Protein 6ML1 (pdb70)

Organism: Homo sapiens (NCBI:txid9606)

B-factor: mean 36.95, std 13.68, range [13.45, 109.53]

Secondary structure (DSSP, 8-state):
---TT--EE-----HHHHHHHHHT-HHHHHHHHTT-SGGG--SS-TTS-TTHHHHHHHHHHHHHTSSS-SEE--HHHHHHHHHH-TT--TTHHHHHHHHHHHHT-S-SSPPP------TT--HHHHHHHHHHHHHHH--SHHHHHH-EEEEEEEE-TTT--EEEEEEEESSEEE---SS--SEEEHHHHHHHHTS-EE----EEETTTTEEE--EEEEEEEEB-SEEEEEE-----GGG--PPP--EEE--SS-EEETTEEEEEEEEEEEE--EEEEEEE-TTT--EEEEETTEEEE--GGGT-STTEEEEEEEE-/--STT--EE-----HHHHHHHHHT-HHHHHHHHTT-SGGG--TT-TTS-TTHHHHHHHHHHHHHTTSS-SEE--HHHHHHHHHH-TT--THHHHHHHHHHHHHT-S-SSPPP------TT--HHHHHHHHHHHHHHH--SHHHHHH-EEEEEEEE-TTT--EEEEEEEES-EEEE--SS--SEEEHHHHHHHHTS-EEPPTTS-EEETTTTEEE--EEEEEEEE--SEEEEEEE---S-GGG------EEE--SS-EEETTEEEEEEEEEEEE--EEEEEEE-TTT--EEEEETTEEEE--GGGT--TTEEEEEEEE----/--EEEEEE-TTS-EEEEEE-TT-BHHHHHHHHHHHH---GGGEEEEE--STTTS--EEPPTT-BGGGGT--TT-EEEEEEEETTEE-/--EEEEEE-TT--EEEEEE-TT-BHHHHHHHHHHHH---GGGEEEEE---S--EEPPTTSBTGGGTPPTT-EEEEEE-BTTB-/-B---

Solvent-accessible surface area: 36522 Å² total; per-residue (Å²): 163,85,62,48,0,22,0,0,0,19,101,40,104,28,34,18,4,0,0,3,0,0,0,6,0,22,39,0,0,72,17,0,60,94,74,125,11,81,157,33,13,3,102,117,13,43,12,18,11,136,0,37,0,0,70,12,0,0,98,6,0,68,77,2,17,42,9,138,74,55,112,9,54,5,157,75,3,83,85,33,7,36,134,57,0,108,107,82,84,85,36,6,11,12,4,0,1,4,0,1,1,0,0,0,0,83,37,148,173,24,58,62,43,70,89,120,60,6,93,82,72,86,43,137,69,2,3,93,32,15,48,96,17,13,59,81,10,9,43,0,20,0,2,63,6,1,3,0,2,10,41,6,23,18,44,1,86,119,45,75,34,121,17,22,23,11,17,30,1,3,36,1,36,0,46,8,18,107,116,109,107,112,102,8,116,1,61,57,0,23,120,67,19,29,69,129,54,73,24,61,118,38,51,24,0,62,104,32,152,95,46,21,102,0,24,77,72,27,43,23,42,11,1,0,40,0,0,3,3,38,0,33,4,78,43,170,96,84,136,173,115,129,50,15,63,0,34,0,58,4,12,16,19,5,7,79,14,46,63,6,66,0,34,2,12,0,0,0,0,9,86,89,92,73,25,2,0,13,0,63,2,57,57,22,32,121,11,12,53,5,50,28,49,63,43,54,108,20,54,71,138,101,0,42,37,112,11,0,2,5,0,0,0,52,71,88,82,142,61,50,0,24,1,0,0,21,100,85,105,36,39,18,4,0,0,3,0,0,0,2,0,19,39,0,0,74,12,0,58,88,69,106,6,84,134,31,13,4,104,114,8,39,24,19,17,141,0,56,0,0,85,16,1,0,91,7,0,56,70,1,16,62,17,73,80,48,115,13,78,2,167,73,3,28,77,41,6,30,77,81,1,92,92,80,87,10,83,6,2,3,5,1,1,14,0,1,6,4,0,0,0,82,36,128,186,38,58,68,21,58,95,114,62,7,132,80,85,88,49,70,78,2,6,111,45,14,63,35,15,16,58,106,10,27,39,0,18,0,3,67,6,1,13,1,4,10,41,9,28,16,44,2,71,123,43,67,64,107,10,27,33,9,50,31,0,5,24,1,28,0,48,5,16,110,121,89,102,107,99,4,103,2,62,62,0,23,120,70,23,29,70,134,59,71,28,45,82,68,104,31,49,26,0,62,94,35,159,90,33,18,74,0,50,77,41,26,43,23,96,46,13,1,52,0,0,1,3,12,0,84,3,100,36,57,49,232,172,90,226,70,47,0,62,0,40,1,45,4,44,26,47,18,8,85,13,79,90,28,45,0,31,0,8,0,0,0,0,13,88,94,92,73,38,2,0,15,1,48,1,61,33,32,35,100,7,10,50,4,49,29,50,64,41,55,95,20,54,74,138,102,0,40,37,118,14,0,13,0,0,0,0,50,88,51,85,56,73,116,60,22,62,0,14,0,28,20,114,107,32,55,69,8,44,4,120,2,79,18,79,23,35,0,78,64,0,13,46,68,0,65,114,118,87,49,27,54,56,113,50,1,88,0,32,50,103,79,31,53,25,87,32,77,1,107,66,61,84,34,0,22,33,17,24,0,31,139,59,20,49,0,40,2,37,45,31,51,251,74,63,139,115,84,24,53,0,9,0,57,18,74,100,41,102,59,7,61,0,72,3,79,20,74,22,40,0,49,65,0,16,44,56,0,72,112,102,57,55,30,53,46,108,55,10,33,2,44,32,48,43,126,67,31,19,56,44,42,31,58,9,104,92,60,88,32,0,24,25,12,37,0,24,57,70,19,51,0,56,1,60,21,77,57,115,77,64,78,72,57,37,82,85,227

Foldseek 3Di:
DAAALLAFEADPVVVRALLNQQLQPVVNLVCLVVVVQPVQFAQPQPQELRLQLVVLSSVVSCVRRVGPHLYDHSPSNVVSCCVVPVVDPVCVNVVSLSHNQRRRFNQRDADDDDQAWCPPPDPVVQQVVQVVNCNSHTPGVSCQAFKFKKWKWWAFPPPRDITIHIGMDRAEEFEDDPPADQEDEPVVSVVVLQDKDFAPPFPQDPVVRRTGRIIMGIDGDTGGQKYKYFYPQDDDVVVVDDGRLHQHDYDQFFDDDPHWTKHWAKFWFQDVHAIWMWGQHPPPRFIWIHRRRDIGGDDPVPPRGSRTGMIMIGTD/DFAALLFFEADPVVVRQLLNQQLLLVLNLVCLLVVVQVVQFQQPQPQELRLQLVVLSSVVSCVRRVRPHLYDYSVSNVVSCCVVPVVDPPVSNVVSLSHNQRRRFNQNDADDDDFDWCVPPDPVVQQVVQVVNCNSHTPGSSCQAFKFKKWKWKAFPPPRDITTHIHIDRAEEFEDDPPADQEDEVVVRVVVQQDKDFADPVDFDQDPVVNDTGRIIMGIDGDTGGQKYKYFYQFPPDDVVVVDTRLHQHDYDQFFDADPNWTKHWAKWWFQDVHAIWMWGQHPPPRFIWTHRRRDIGGDDPVPPRGSRTGMIMIGTDPDD/DKAWEWEAEPVGDIDIDIDDQQAFPQNVLVRVCVVPVADSVQKWKWADVVDDIDTRDGGHGNVVVPPDHHYYIYIDGQDPNHD/DWAWEWEAEPVRDIDIDIDDQQDFVLNVLVRVCVVPVQHSVQKWKWFCFPPPPDHIDTRDGVHGNNVVVDDHHGYIYIWGQDPNDTD/DDDDD

Structure (mmCIF, N/CA/C/O backbone):
data_6ML1
#
_entry.id   6ML1
#
_cell.length_a   42.770
_cell.length_b   115.290
_cell.length_c   95.320
_cell.angle_alpha   90.00
_cell.angle_beta   91.92
_cell.angle_gamma   90.00
#
_symmetry.space_group_name_H-M   'P 1 21 1'
#
loop_
_entity.id
_entity.type
_entity.pdbx_description
1 polymer 'Ubiquitin carboxyl-terminal hydrolase 15,Ubiquitin carboxyl-terminal hydrolase 15,Ubiquitin carboxyl-terminal hydrolase 15'
2 polymer 'Ubiquitin variant 15.1a'
3 polymer 'Proteolyzed N-terminal tag of Ubv.15.1a construct'
4 non-polymer 'CALCIUM ION'
5 non-polymer 'ZINC ION'
6 non-polymer 'SODIUM ION'
7 non-polymer 1,2-ETHANEDIOL
8 non-polymer 'CHLORIDE ION'
9 non-polymer '2-(N-MORPHOLINO)-ETHANESULFONIC ACID'
10 water water
#
loop_
_atom_site.group_PDB
_atom_site.id
_atom_site.type_symbol
_atom_site.label_atom_id
_atom_site.label_alt_id
_atom_site.label_comp_id
_atom_site.label_asym_id
_atom_site.label_entity_id
_atom_site.label_seq_id
_atom_site.pdbx_PDB_ins_code
_atom_site.Cartn_x
_atom_site.Cartn_y
_atom_site.Cartn_z
_atom_site.occupancy
_atom_site.B_iso_or_equiv
_atom_site.auth_seq_id
_atom_site.auth_comp_id
_atom_site.auth_asym_id
_atom_site.auth_atom_id
_atom_site.pdbx_PDB_model_num
ATOM 1 N N . ASN A 1 14 ? 63.170 40.024 -7.771 1.00 57.82 283 ASN A N 1
ATOM 2 C CA . ASN A 1 14 ? 64.361 40.094 -6.933 1.00 58.63 283 ASN A CA 1
ATOM 3 C C . ASN A 1 14 ? 64.075 40.808 -5.620 1.00 57.21 283 ASN A C 1
ATOM 4 O O . ASN A 1 14 ? 63.357 41.814 -5.566 1.00 58.96 283 ASN A O 1
ATOM 9 N N . GLU A 1 15 ? 64.661 40.279 -4.554 1.00 53.75 284 GLU A N 1
ATOM 10 C CA . GLU A 1 15 ? 64.277 40.646 -3.201 1.00 46.57 284 GLU A CA 1
ATOM 11 C C . GLU A 1 15 ? 65.489 40.420 -2.313 1.00 41.73 284 GLU A C 1
ATOM 12 O O . GLU A 1 15 ? 66.480 39.810 -2.724 1.00 51.36 284 GLU A O 1
ATOM 18 N N . GLN A 1 16 ? 65.399 40.898 -1.088 1.00 40.31 285 GLN A N 1
ATOM 19 C CA . GLN A 1 16 ? 66.487 40.667 -0.159 1.00 29.03 285 GLN A CA 1
ATOM 20 C C . GLN A 1 16 ? 66.464 39.210 0.295 1.00 33.81 285 GLN A C 1
ATOM 21 O O . GLN A 1 16 ? 65.413 38.724 0.728 1.00 32.91 285 GLN A O 1
ATOM 27 N N . PRO A 1 17 ? 67.583 38.494 0.192 1.00 33.59 286 PRO A N 1
ATOM 28 C CA . PRO A 1 17 ? 67.617 37.084 0.611 1.00 33.82 286 PRO A CA 1
ATOM 29 C C . PRO A 1 17 ? 67.082 36.892 2.025 1.00 34.07 286 PRO A C 1
ATOM 30 O O . PRO A 1 17 ? 67.373 37.673 2.938 1.00 30.09 286 PRO A O 1
ATOM 34 N N . GLY A 1 18 ? 66.283 35.832 2.199 1.00 27.22 287 GLY A N 1
ATOM 35 C CA . GLY A 1 18 ? 65.683 35.514 3.470 1.00 23.82 287 GLY A CA 1
ATOM 36 C C . GLY A 1 18 ? 64.354 36.188 3.725 1.00 31.14 287 GLY A C 1
ATOM 37 O O . GLY A 1 18 ? 63.556 35.667 4.510 1.00 28.08 287 GLY A O 1
ATOM 38 N N . LEU A 1 19 ? 64.096 37.337 3.089 1.00 27.54 288 LEU A N 1
ATOM 39 C CA . LEU A 1 19 ? 62.808 38.025 3.179 1.00 28.71 288 LEU A CA 1
ATOM 40 C C . LEU A 1 19 ? 61.830 37.411 2.177 1.00 32.89 288 LEU A C 1
ATOM 41 O O . LEU A 1 19 ? 61.386 38.023 1.212 1.00 32.68 288 LEU A O 1
ATOM 46 N N . CYS A 1 20 ? 61.508 36.148 2.427 1.00 28.01 289 CYS A N 1
ATOM 47 C CA . CYS A 1 20 ? 60.839 35.316 1.446 1.00 31.22 289 CYS A CA 1
ATOM 48 C C . CYS A 1 20 ? 59.702 34.603 2.153 1.00 33.53 289 CYS A C 1
ATOM 49 O O . CYS A 1 20 ? 59.934 33.897 3.138 1.00 29.46 289 CYS A O 1
ATOM 52 N N . GLY A 1 21 ? 58.480 34.812 1.673 1.00 28.01 290 GLY A N 1
ATOM 53 C CA . GLY A 1 21 ? 57.329 34.142 2.222 1.00 31.34 290 GLY A CA 1
ATOM 54 C C . GLY A 1 21 ? 57.227 32.706 1.730 1.00 28.93 290 GLY A C 1
ATOM 55 O O . GLY A 1 21 ? 58.024 32.223 0.925 1.00 27.64 290 GLY A O 1
ATOM 56 N N . LEU A 1 22 ? 56.206 32.023 2.239 1.00 27.00 291 LEU A N 1
ATOM 57 C CA . LEU A 1 22 ? 55.883 30.652 1.859 1.00 26.58 291 LEU A CA 1
ATOM 58 C C . LEU A 1 22 ? 54.387 30.597 1.622 1.00 27.27 291 LEU A C 1
ATOM 59 O O . LEU A 1 22 ? 53.611 30.969 2.507 1.00 26.28 291 LEU A O 1
ATOM 64 N N . SER A 1 23 ? 53.970 30.161 0.436 1.00 31.10 292 SER A N 1
ATOM 65 C CA . SER A 1 23 ? 52.538 30.104 0.165 1.00 32.19 292 SER A CA 1
ATOM 66 C C . SER A 1 23 ? 51.847 29.119 1.098 1.00 29.26 292 SER A C 1
ATOM 67 O O . SER A 1 23 ? 52.412 28.095 1.493 1.00 33.06 292 SER A O 1
ATOM 70 N N . ASN A 1 24 ? 50.613 29.448 1.461 1.00 27.96 293 ASN A N 1
ATOM 71 C CA . ASN A 1 24 ? 49.759 28.493 2.144 1.00 35.34 293 ASN A CA 1
ATOM 72 C C . ASN A 1 24 ? 49.328 27.410 1.157 1.00 43.78 293 ASN A C 1
ATOM 73 O O . ASN A 1 24 ? 48.957 27.705 0.017 1.00 44.79 293 ASN A O 1
ATOM 78 N N . LEU A 1 25 ? 49.405 26.157 1.580 1.00 40.79 294 LEU A N 1
ATOM 79 C CA . LEU A 1 25 ? 48.986 25.021 0.767 1.00 45.61 294 LEU A CA 1
ATOM 80 C C . LEU A 1 25 ? 47.846 24.251 1.429 1.00 53.61 294 LEU A C 1
ATOM 81 O O . LEU A 1 25 ? 47.659 23.060 1.169 1.00 60.21 294 LEU A O 1
ATOM 86 N N . GLY A 1 26 ? 47.081 24.918 2.292 1.00 49.32 295 GLY A N 1
ATOM 87 C CA . GLY A 1 26 ? 46.028 24.260 3.047 1.00 49.42 295 GLY A CA 1
ATOM 88 C C . GLY A 1 26 ? 46.543 23.218 4.024 1.00 43.04 295 GLY A C 1
ATOM 89 O O . GLY A 1 26 ? 46.146 23.204 5.193 1.00 58.23 295 GLY A O 1
ATOM 90 N N . PHE A 1 30 ? 51.250 24.754 10.791 1.00 41.73 299 PHE A N 1
ATOM 91 C CA . PHE A 1 30 ? 52.447 25.115 11.552 1.00 37.47 299 PHE A CA 1
ATOM 92 C C . PHE A 1 30 ? 53.668 25.071 10.630 1.00 25.73 299 PHE A C 1
ATOM 93 O O . PHE A 1 30 ? 54.727 25.576 10.984 1.00 27.19 299 PHE A O 1
ATOM 101 N N . MET A 1 31 ? 53.521 24.504 9.427 1.00 24.92 300 MET A N 1
ATOM 102 C CA . MET A 1 31 ? 54.705 24.201 8.623 1.00 27.85 300 MET A CA 1
ATOM 103 C C . MET A 1 31 ? 55.454 25.461 8.191 1.00 24.16 300 MET A C 1
ATOM 104 O O . MET A 1 31 ? 56.679 25.540 8.339 1.00 21.17 300 MET A O 1
ATOM 109 N N . ASN A 1 32 ? 54.750 26.451 7.644 1.00 24.48 301 ASN A N 1
ATOM 110 C CA . ASN A 1 32 ? 55.450 27.650 7.177 1.00 23.71 301 ASN A CA 1
ATOM 111 C C . ASN A 1 32 ? 56.092 28.394 8.344 1.00 21.84 301 ASN A C 1
ATOM 112 O O . ASN A 1 32 ? 57.233 28.864 8.241 1.00 22.04 301 ASN A O 1
ATOM 117 N N . SER A 1 33 ? 55.382 28.483 9.469 1.00 19.36 302 SER A N 1
ATOM 118 C CA . SER A 1 33 ? 55.931 29.136 10.658 1.00 26.51 302 SER A CA 1
ATOM 119 C C . SER A 1 33 ? 57.202 28.440 11.137 1.00 24.96 302 SER A C 1
ATOM 120 O O . SER A 1 33 ? 58.205 29.102 11.441 1.00 21.80 302 SER A O 1
ATOM 123 N N . ALA A 1 34 ? 57.176 27.101 11.232 1.00 15.87 303 ALA A N 1
ATOM 124 C CA . ALA A 1 34 ? 58.369 26.368 11.652 1.00 19.37 303 ALA A CA 1
ATOM 125 C C . ALA A 1 34 ? 59.516 26.555 10.670 1.00 24.38 303 ALA A C 1
ATOM 126 O O . ALA A 1 34 ? 60.675 26.695 11.084 1.00 20.11 303 ALA A O 1
ATOM 128 N N . ILE A 1 35 ? 59.227 26.547 9.362 1.00 19.32 304 ILE A N 1
ATOM 129 C CA . ILE A 1 35 ? 60.308 26.765 8.396 1.00 19.87 304 ILE A CA 1
ATOM 130 C C . ILE A 1 35 ? 60.926 28.150 8.587 1.00 17.56 304 ILE A C 1
ATOM 131 O O . ILE A 1 35 ? 62.155 28.314 8.523 1.00 20.27 304 ILE A O 1
ATOM 136 N N . GLN A 1 36 ? 60.094 29.165 8.833 1.00 17.46 305 GLN A N 1
ATOM 137 C CA . GLN A 1 36 ? 60.649 30.512 8.978 1.00 21.45 305 GLN A CA 1
ATOM 138 C C . GLN A 1 36 ? 61.515 30.631 10.224 1.00 21.36 305 GLN A C 1
ATOM 139 O O . GLN A 1 36 ? 62.536 31.338 10.204 1.00 22.98 305 GLN A O 1
ATOM 145 N N . CYS A 1 37 ? 61.158 29.931 11.306 1.00 18.78 306 CYS A N 1
ATOM 146 C CA . CYS A 1 37 ? 62.031 29.924 12.470 1.00 19.54 306 CYS A CA 1
ATOM 147 C C . CYS A 1 37 ? 63.367 29.261 12.143 1.00 20.66 306 CYS A C 1
ATOM 148 O O . CYS A 1 37 ? 64.428 29.796 12.479 1.00 22.09 306 CYS A O 1
ATOM 151 N N . LEU A 1 38 ? 63.334 28.083 11.508 1.00 19.32 307 LEU A N 1
ATOM 152 C CA . LEU A 1 38 ? 64.575 27.378 11.174 1.00 20.61 307 LEU A CA 1
ATOM 153 C C . LEU A 1 38 ? 65.386 28.150 10.135 1.00 20.80 307 LEU A C 1
ATOM 154 O O . LEU A 1 38 ? 66.627 28.201 10.210 1.00 21.88 307 LEU A O 1
ATOM 159 N N . SER A 1 39 ? 64.703 28.728 9.146 1.00 17.90 308 SER A N 1
ATOM 160 C CA . SER A 1 39 ? 65.366 29.551 8.131 1.00 22.91 308 SER A CA 1
ATOM 161 C C . SER A 1 39 ? 66.195 30.659 8.774 1.00 24.30 308 SER A C 1
ATOM 162 O O . SER A 1 39 ? 67.289 31.004 8.292 1.00 22.34 308 SER A O 1
ATOM 165 N N . ASN A 1 40 ? 65.709 31.212 9.886 1.00 22.40 309 ASN A N 1
ATOM 166 C CA . ASN A 1 40 ? 66.365 32.338 10.536 1.00 23.25 309 ASN A CA 1
ATOM 167 C C . ASN A 1 40 ? 67.158 31.915 11.765 1.00 22.22 309 ASN A C 1
ATOM 168 O O . ASN A 1 40 ? 67.408 32.722 12.671 1.00 24.13 309 ASN A O 1
ATOM 173 N N . THR A 1 41 ? 67.581 30.657 11.789 1.00 21.04 310 THR A N 1
ATOM 174 C CA . THR A 1 41 ? 68.595 30.145 12.694 1.00 21.57 310 THR A CA 1
ATOM 175 C C . THR A 1 41 ? 69.914 30.197 11.925 1.00 21.40 310 THR A C 1
ATOM 176 O O . THR A 1 41 ? 70.172 29.329 11.075 1.00 21.41 310 THR A O 1
ATOM 180 N N . PRO A 1 42 ? 70.753 31.200 12.148 1.00 24.83 311 PRO A N 1
ATOM 181 C CA . PRO A 1 42 ? 71.851 31.494 11.200 1.00 22.38 311 PRO A CA 1
ATOM 182 C C . PRO A 1 42 ? 72.818 30.335 11.002 1.00 20.21 311 PRO A C 1
ATOM 183 O O . PRO A 1 42 ? 73.172 30.038 9.848 1.00 24.77 311 PRO A O 1
ATOM 187 N N . PRO A 1 43 ? 73.288 29.645 12.050 1.00 18.38 312 PRO A N 1
ATOM 188 C CA . PRO A 1 43 ? 74.254 28.564 11.772 1.00 26.58 312 PRO A CA 1
ATOM 189 C C . PRO A 1 43 ? 73.654 27.416 10.975 1.00 26.07 312 PRO A C 1
ATOM 190 O O . PRO A 1 43 ? 74.394 26.705 10.279 1.00 22.79 312 PRO A O 1
ATOM 194 N N . LEU A 1 44 ? 72.334 27.210 11.051 1.00 23.86 313 LEU A N 1
ATOM 195 C CA . LEU A 1 44 ? 71.700 26.165 10.245 1.00 23.00 313 LEU A CA 1
ATOM 196 C C . LEU A 1 44 ? 71.619 26.589 8.785 1.00 21.53 313 LEU A C 1
ATOM 197 O O . LEU A 1 44 ? 72.000 25.832 7.877 1.00 23.72 313 LEU A O 1
ATOM 202 N N . THR A 1 45 ? 71.165 27.815 8.545 1.00 22.18 314 THR A N 1
ATOM 203 C CA . THR A 1 45 ? 71.030 28.285 7.174 1.00 23.58 314 THR A CA 1
ATOM 204 C C . THR A 1 45 ? 72.394 28.431 6.502 1.00 28.01 314 THR A C 1
ATOM 205 O O . THR A 1 45 ? 72.529 28.131 5.310 1.00 30.69 314 THR A O 1
ATOM 209 N N . GLU A 1 46 ? 73.424 28.823 7.259 1.00 29.47 315 GLU A N 1
ATOM 210 C CA . GLU A 1 46 ? 74.758 28.970 6.675 1.00 31.06 315 GLU A CA 1
ATOM 211 C C . GLU A 1 46 ? 75.344 27.617 6.287 1.00 32.20 315 GLU A C 1
ATOM 212 O O . GLU A 1 46 ? 76.022 27.501 5.256 1.00 32.76 315 GLU A O 1
ATOM 218 N N . TYR A 1 47 ? 75.083 26.587 7.100 1.00 26.89 316 TYR A N 1
ATOM 219 C CA . TYR A 1 47 ? 75.527 25.229 6.801 1.00 29.09 316 TYR A CA 1
ATOM 220 C C . TYR A 1 47 ? 75.004 24.767 5.449 1.00 34.13 316 TYR A C 1
ATOM 221 O O . TYR A 1 47 ? 75.740 24.170 4.654 1.00 32.11 316 TYR A O 1
ATOM 230 N N . PHE A 1 48 ? 73.728 25.049 5.159 1.00 27.64 317 PHE A N 1
ATOM 231 C CA . PHE A 1 48 ? 73.167 24.618 3.880 1.00 24.98 317 PHE A CA 1
ATOM 232 C C . PHE A 1 48 ? 73.629 25.520 2.744 1.00 30.05 317 PHE A C 1
ATOM 233 O O . PHE A 1 48 ? 73.984 25.027 1.671 1.00 32.06 317 PHE A O 1
ATOM 241 N N . LEU A 1 49 ? 73.647 26.841 2.963 1.00 28.18 318 LEU A N 1
ATOM 242 C CA . LEU A 1 49 ? 74.062 27.765 1.909 1.00 33.77 318 LEU A CA 1
ATOM 243 C C . LEU A 1 49 ? 75.519 27.576 1.510 1.00 33.66 318 LEU A C 1
ATOM 244 O O . LEU A 1 49 ? 75.877 27.878 0.369 1.00 37.80 318 LEU A O 1
ATOM 249 N N . ASN A 1 50 ? 76.362 27.100 2.423 1.00 32.57 319 ASN A N 1
ATOM 250 C CA . ASN A 1 50 ? 77.769 26.837 2.153 1.00 37.13 319 ASN A CA 1
ATOM 251 C C . ASN A 1 50 ? 78.022 25.413 1.671 1.00 38.71 319 ASN A C 1
ATOM 252 O O . ASN A 1 50 ? 79.178 24.965 1.690 1.00 40.73 319 ASN A O 1
ATOM 257 N N . ASP A 1 51 ? 76.968 24.696 1.272 1.00 31.62 320 ASP A N 1
ATOM 258 C CA . ASP A 1 51 ? 77.061 23.333 0.735 1.00 34.01 320 ASP A CA 1
ATOM 259 C C . ASP A 1 51 ? 77.899 22.415 1.627 1.00 38.05 320 ASP A C 1
ATOM 260 O O . ASP A 1 51 ? 78.715 21.620 1.151 1.00 42.82 320 ASP A O 1
ATOM 265 N N . LYS A 1 52 ? 77.689 22.505 2.939 1.00 32.48 321 LYS A N 1
ATOM 266 C CA . LYS A 1 52 ? 78.355 21.574 3.842 1.00 35.35 321 LYS A CA 1
ATOM 267 C C . LYS A 1 52 ? 77.592 20.266 4.005 1.00 31.17 321 LYS A C 1
ATOM 268 O O . LYS A 1 52 ? 78.122 19.328 4.610 1.00 39.06 321 LYS A O 1
ATOM 274 N N . TYR A 1 53 ? 76.384 20.164 3.460 1.00 32.75 322 TYR A N 1
ATOM 275 C CA . TYR A 1 53 ? 75.512 19.044 3.784 1.00 35.44 322 TYR A CA 1
ATOM 276 C C . TYR A 1 53 ? 75.667 17.851 2.855 1.00 31.29 322 TYR A C 1
ATOM 277 O O . TYR A 1 53 ? 75.404 16.725 3.284 1.00 30.11 322 TYR A O 1
ATOM 286 N N . GLN A 1 54 ? 76.051 18.064 1.591 1.00 39.40 323 GLN A N 1
ATOM 287 C CA . GLN A 1 54 ? 76.045 16.959 0.629 1.00 37.42 323 GLN A CA 1
ATOM 288 C C . GLN A 1 54 ? 76.972 15.836 1.060 1.00 33.21 323 GLN A C 1
ATOM 289 O O . GLN A 1 54 ? 76.638 14.655 0.913 1.00 42.52 323 GLN A O 1
ATOM 295 N N . GLU A 1 55 ? 78.139 16.181 1.604 1.00 36.86 324 GLU A N 1
ATOM 296 C CA . GLU A 1 55 ? 79.072 15.157 2.062 1.00 38.03 324 GLU A CA 1
ATOM 297 C C . GLU A 1 55 ? 78.622 14.474 3.349 1.00 38.83 324 GLU A C 1
ATOM 298 O O . GLU A 1 55 ? 79.194 13.444 3.713 1.00 38.32 324 GLU A O 1
ATOM 304 N N . GLU A 1 56 ? 77.624 15.025 4.053 1.00 40.40 325 GLU A N 1
ATOM 305 C CA . GLU A 1 56 ? 77.157 14.451 5.310 1.00 32.01 325 GLU A CA 1
ATOM 306 C C . GLU A 1 56 ? 75.798 13.770 5.189 1.00 32.18 325 GLU A C 1
ATOM 307 O O . GLU A 1 56 ? 75.351 13.143 6.162 1.00 31.78 325 GLU A O 1
ATOM 313 N N . LEU A 1 57 ? 75.130 13.881 4.036 1.00 33.23 326 LEU A N 1
ATOM 314 C CA . LEU A 1 57 ? 73.863 13.196 3.833 1.00 32.01 326 LEU A CA 1
ATOM 315 C C . LEU A 1 57 ? 74.025 11.716 4.143 1.00 32.86 326 LEU A C 1
ATOM 316 O O . LEU A 1 57 ? 75.011 11.092 3.746 1.00 32.92 326 LEU A O 1
ATOM 321 N N . ASN A 1 58 ? 73.077 11.175 4.901 1.00 33.76 327 ASN A N 1
ATOM 322 C CA . ASN A 1 58 ? 73.102 9.793 5.365 1.00 32.73 327 ASN A CA 1
ATOM 323 C C . ASN A 1 58 ? 71.931 9.083 4.696 1.00 36.84 327 ASN A C 1
ATOM 324 O O . ASN A 1 58 ? 70.768 9.353 5.016 1.00 38.00 327 ASN A O 1
ATOM 329 N N . PHE A 1 59 ? 72.232 8.179 3.767 1.00 36.62 328 PHE A N 1
ATOM 330 C CA . PHE A 1 59 ? 71.190 7.550 2.967 1.00 35.70 328 PHE A CA 1
ATOM 331 C C . PHE A 1 59 ? 70.675 6.234 3.549 1.00 38.69 328 PHE A C 1
ATOM 332 O O . PHE A 1 59 ? 69.554 5.833 3.217 1.00 41.22 328 PHE A O 1
ATOM 340 N N . ASP A 1 60 ? 71.442 5.577 4.423 1.00 36.14 329 ASP A N 1
ATOM 341 C CA . ASP A 1 60 ? 71.128 4.245 4.941 1.00 42.37 329 ASP A CA 1
ATOM 342 C C . ASP A 1 60 ? 70.524 4.244 6.342 1.00 37.64 329 ASP A C 1
ATOM 343 O O . ASP A 1 60 ? 70.076 3.186 6.796 1.00 37.33 329 ASP A O 1
ATOM 348 N N . ASN A 1 61 ? 70.522 5.381 7.035 1.00 35.41 330 ASN A N 1
ATOM 349 C CA . ASN A 1 61 ? 70.134 5.487 8.437 1.00 28.80 330 ASN A CA 1
ATOM 350 C C . ASN A 1 61 ? 68.795 4.800 8.705 1.00 26.73 330 ASN A C 1
ATOM 351 O O . ASN A 1 61 ? 67.777 5.201 8.122 1.00 28.51 330 ASN A O 1
ATOM 356 N N . PRO A 1 62 ? 68.742 3.788 9.582 1.00 25.82 331 PRO A N 1
ATOM 357 C CA . PRO A 1 62 ? 67.437 3.187 9.903 1.00 30.44 331 PRO A CA 1
ATOM 358 C C . PRO A 1 62 ? 66.450 4.193 10.476 1.00 31.28 331 PRO A C 1
ATOM 359 O O . PRO A 1 62 ? 65.239 3.980 10.390 1.00 27.49 331 PRO A O 1
ATOM 363 N N . LEU A 1 63 ? 66.928 5.290 11.061 1.00 23.31 332 LEU A N 1
ATOM 364 C CA . LEU A 1 63 ? 66.038 6.289 11.624 1.00 26.75 332 LEU A CA 1
ATOM 365 C C . LEU A 1 63 ? 65.878 7.497 10.724 1.00 25.33 332 LEU A C 1
ATOM 366 O O . LEU A 1 63 ? 65.174 8.434 11.099 1.00 25.17 332 LEU A O 1
ATOM 371 N N . GLY A 1 64 ? 66.519 7.498 9.561 1.00 24.94 333 GLY A N 1
ATOM 372 C CA . GLY A 1 64 ? 66.520 8.644 8.680 1.00 26.06 333 GLY A CA 1
ATOM 373 C C . GLY A 1 64 ? 65.430 8.572 7.629 1.00 32.41 333 GLY A C 1
ATOM 374 O O . GLY A 1 64 ? 64.495 7.773 7.706 1.00 29.85 333 GLY A O 1
ATOM 375 N N . MET A 1 65 ? 65.555 9.444 6.634 1.00 29.15 334 MET A N 1
ATOM 376 C CA . MET A 1 65 ? 64.576 9.570 5.557 1.00 34.65 334 MET A CA 1
ATOM 377 C C . MET A 1 65 ? 65.271 9.491 4.211 1.00 27.10 334 MET A C 1
ATOM 378 O O . MET A 1 65 ? 64.889 10.162 3.248 1.00 32.56 334 MET A O 1
ATOM 383 N N . ARG A 1 66 ? 66.320 8.679 4.142 1.00 30.92 335 ARG A N 1
ATOM 384 C CA . ARG A 1 66 ? 67.109 8.454 2.934 1.00 38.23 335 ARG A CA 1
ATOM 385 C C . ARG A 1 66 ? 67.853 9.704 2.488 1.00 41.94 335 ARG A C 1
ATOM 386 O O . ARG A 1 66 ? 68.321 9.779 1.344 1.00 33.45 335 ARG A O 1
ATOM 394 N N . GLY A 1 67 ? 67.994 10.690 3.374 1.00 35.16 336 GLY A N 1
ATOM 395 C CA . GLY A 1 67 ? 68.555 11.962 2.982 1.00 32.99 336 GLY A CA 1
ATOM 396 C C . GLY A 1 67 ? 67.553 12.936 2.409 1.00 34.85 336 GLY A C 1
ATOM 397 O O . GLY A 1 67 ? 67.907 14.097 2.175 1.00 29.39 336 GLY A O 1
ATOM 398 N N . GLU A 1 68 ? 66.302 12.515 2.218 1.00 28.90 337 GLU A N 1
ATOM 399 C CA . GLU A 1 68 ? 65.352 13.304 1.443 1.00 36.14 337 GLU A CA 1
ATOM 400 C C . GLU A 1 68 ? 64.795 14.494 2.214 1.00 29.47 337 GLU A C 1
ATOM 401 O O . GLU A 1 68 ? 64.446 15.508 1.601 1.00 29.83 337 GLU A O 1
ATOM 407 N N . ILE A 1 69 ? 64.665 14.393 3.537 1.00 26.99 338 ILE A N 1
ATOM 408 C CA . ILE A 1 69 ? 64.209 15.555 4.286 1.00 26.64 338 ILE A CA 1
ATOM 409 C C . ILE A 1 69 ? 65.283 16.638 4.278 1.00 29.63 338 ILE A C 1
ATOM 410 O O . ILE A 1 69 ? 64.986 17.818 4.059 1.00 25.81 338 ILE A O 1
ATOM 415 N N . ALA A 1 70 ? 66.546 16.262 4.511 1.00 26.05 339 ALA A N 1
ATOM 416 C CA . ALA A 1 70 ? 67.602 17.273 4.505 1.00 30.11 339 ALA A CA 1
ATOM 417 C C . ALA A 1 70 ? 67.854 17.816 3.099 1.00 30.55 339 ALA A C 1
ATOM 418 O O . ALA A 1 70 ? 68.156 19.001 2.939 1.00 28.91 339 ALA A O 1
ATOM 420 N N . LYS A 1 71 ? 67.733 16.978 2.066 1.00 26.57 340 LYS A N 1
ATOM 421 C CA . LYS A 1 71 ? 67.898 17.480 0.698 1.00 34.37 340 LYS A CA 1
ATOM 422 C C . LYS A 1 71 ? 66.800 18.469 0.334 1.00 27.78 340 LYS A C 1
ATOM 423 O O . LYS A 1 71 ? 67.069 19.552 -0.198 1.00 32.67 340 LYS A O 1
ATOM 429 N N . SER A 1 72 ? 65.554 18.093 0.586 1.00 22.94 341 SER A N 1
ATOM 430 C CA . SER A 1 72 ? 64.425 18.953 0.265 1.00 27.00 341 SER A CA 1
ATOM 431 C C . SER A 1 72 ? 64.485 20.258 1.053 1.00 31.89 341 SER A C 1
ATOM 432 O O . SER A 1 72 ? 64.137 21.333 0.537 1.00 27.09 341 SER A O 1
ATOM 435 N N . TYR A 1 73 ? 64.880 20.177 2.320 1.00 25.29 342 TYR A N 1
ATOM 436 C CA . TYR A 1 73 ? 64.996 21.383 3.130 1.00 23.96 342 TYR A CA 1
ATOM 437 C C . TYR A 1 73 ? 66.094 22.287 2.591 1.00 24.31 342 TYR A C 1
ATOM 438 O O . TYR A 1 73 ? 65.903 23.504 2.467 1.00 27.64 342 TYR A O 1
ATOM 447 N N . ALA A 1 74 ? 67.245 21.704 2.240 1.00 24.86 343 ALA A N 1
ATOM 448 C CA . ALA A 1 74 ? 68.362 22.509 1.748 1.00 29.13 343 ALA A CA 1
ATOM 449 C C . ALA A 1 74 ? 67.987 23.250 0.476 1.00 32.49 343 ALA A C 1
ATOM 450 O O . ALA A 1 74 ? 68.341 24.419 0.306 1.00 30.42 343 ALA A O 1
ATOM 452 N N . GLU A 1 75 ? 67.257 22.588 -0.423 1.00 30.56 344 GLU A N 1
ATOM 453 C CA . GLU A 1 75 ? 66.849 23.235 -1.667 1.00 32.79 344 GLU A CA 1
ATOM 454 C C . GLU A 1 75 ? 65.830 24.336 -1.420 1.00 33.12 344 GLU A C 1
ATOM 455 O O . GLU A 1 75 ? 65.833 25.354 -2.123 1.00 30.76 344 GLU A O 1
ATOM 461 N N . LEU A 1 76 ? 64.936 24.146 -0.445 1.00 27.14 345 LEU A N 1
ATOM 462 C CA . LEU A 1 76 ? 64.010 25.211 -0.068 1.00 29.39 345 LEU A CA 1
ATOM 463 C C . LEU A 1 76 ? 64.761 26.415 0.487 1.00 26.70 345 LEU A C 1
ATOM 464 O O . LEU A 1 76 ? 64.498 27.558 0.096 1.00 27.80 345 LEU A O 1
ATOM 469 N N . ILE A 1 77 ? 65.702 26.177 1.408 1.00 28.23 346 ILE A N 1
ATOM 470 C CA . ILE A 1 77 ? 66.449 27.276 2.023 1.00 28.42 346 ILE A CA 1
ATOM 471 C C . ILE A 1 77 ? 67.266 28.029 0.971 1.00 34.46 346 ILE A C 1
ATOM 472 O O . ILE A 1 77 ? 67.350 29.268 0.989 1.00 28.75 346 ILE A O 1
ATOM 477 N N . LYS A 1 78 ? 67.881 27.295 0.038 1.00 29.73 347 LYS A N 1
ATOM 478 C CA . LYS A 1 78 ? 68.608 27.946 -1.053 1.00 33.97 347 LYS A CA 1
ATOM 479 C C . LYS A 1 78 ? 67.696 28.876 -1.850 1.00 29.42 347 LYS A C 1
ATOM 480 O O . LYS A 1 78 ? 68.100 29.980 -2.238 1.00 38.16 347 LYS A O 1
ATOM 486 N N . GLN A 1 79 ? 66.447 28.459 -2.078 1.00 30.32 348 GLN A N 1
ATOM 487 C CA . GLN A 1 79 ? 65.480 29.316 -2.759 1.00 30.10 348 GLN A CA 1
ATOM 488 C C . GLN A 1 79 ? 65.144 30.551 -1.933 1.00 36.74 348 GLN A C 1
ATOM 489 O O . GLN A 1 79 ? 65.066 31.669 -2.463 1.00 32.62 348 GLN A O 1
ATOM 495 N N . MET A 1 80 ? 64.873 30.357 -0.635 1.00 29.07 349 MET A N 1
ATOM 496 C CA . MET A 1 80 ? 64.440 31.472 0.205 1.00 21.70 349 MET A CA 1
ATOM 497 C C . MET A 1 80 ? 65.544 32.500 0.408 1.00 24.31 349 MET A C 1
ATOM 498 O O . MET A 1 80 ? 65.250 33.671 0.673 1.00 29.34 349 MET A O 1
ATOM 503 N N . TRP A 1 81 ? 66.809 32.082 0.322 1.00 26.76 350 TRP A N 1
ATOM 504 C CA . TRP A 1 81 ? 67.953 32.969 0.504 1.00 29.06 350 TRP A CA 1
ATOM 505 C C . TRP A 1 81 ? 68.676 33.276 -0.809 1.00 28.61 350 TRP A C 1
ATOM 506 O O . TRP A 1 81 ? 69.783 33.823 -0.783 1.00 32.08 350 TRP A O 1
ATOM 517 N N . SER A 1 82 ? 68.084 32.933 -1.953 1.00 31.57 351 SER A N 1
ATOM 518 C CA . SER A 1 82 ? 68.705 33.279 -3.229 1.00 34.12 351 SER A CA 1
ATOM 519 C C . SER A 1 82 ? 68.534 34.759 -3.546 1.00 40.26 351 SER A C 1
ATOM 520 O O . SER A 1 82 ? 69.370 35.342 -4.248 1.00 42.42 351 SER A O 1
ATOM 523 N N . GLY A 1 83 ? 67.477 35.384 -3.021 1.00 38.22 352 GLY A N 1
ATOM 524 C CA . GLY A 1 83 ? 67.131 36.749 -3.357 1.00 43.79 352 GLY A CA 1
ATOM 525 C C . GLY A 1 83 ? 66.282 36.883 -4.598 1.00 48.62 352 GLY A C 1
ATOM 526 O O . GLY A 1 83 ? 65.870 38.000 -4.942 1.00 50.26 352 GLY A O 1
ATOM 527 N N . LYS A 1 84 ? 66.006 35.780 -5.280 1.00 38.81 353 LYS A N 1
ATOM 528 C CA . LYS A 1 84 ? 65.206 35.820 -6.488 1.00 50.49 353 LYS A CA 1
ATOM 529 C C . LYS A 1 84 ? 63.711 35.851 -6.209 1.00 47.96 353 LYS A C 1
ATOM 530 O O . LYS A 1 84 ? 62.940 36.149 -7.127 1.00 51.88 353 LYS A O 1
ATOM 536 N N . PHE A 1 85 ? 63.270 35.577 -4.977 1.00 40.01 354 PHE A N 1
ATOM 537 C CA . PHE A 1 85 ? 61.843 35.431 -4.723 1.00 39.56 354 PHE A CA 1
ATOM 538 C C . PHE A 1 85 ? 61.385 36.315 -3.572 1.00 37.50 354 PHE A C 1
ATOM 539 O O . PHE A 1 85 ? 62.120 36.569 -2.617 1.00 41.06 354 PHE A O 1
ATOM 547 N N . SER A 1 86 ? 60.146 36.784 -3.678 1.00 36.98 355 SER A N 1
ATOM 548 C CA . SER A 1 86 ? 59.465 37.362 -2.538 1.00 43.30 355 SER A CA 1
ATOM 549 C C . SER A 1 86 ? 58.652 36.326 -1.785 1.00 34.35 355 SER A C 1
ATOM 550 O O . SER A 1 86 ? 58.321 36.552 -0.619 1.00 34.53 355 SER A O 1
ATOM 553 N N . TYR A 1 87 ? 58.327 35.207 -2.430 1.00 40.98 356 TYR A N 1
ATOM 554 C CA . TYR A 1 87 ? 57.735 34.056 -1.765 1.00 33.66 356 TYR A CA 1
ATOM 555 C C . TYR A 1 87 ? 57.890 32.848 -2.675 1.00 43.43 356 TYR A C 1
ATOM 556 O O . TYR A 1 87 ? 57.963 32.981 -3.900 1.00 38.65 356 TYR A O 1
ATOM 565 N N . VAL A 1 88 ? 57.936 31.665 -2.066 1.00 39.65 357 VAL A N 1
ATOM 566 C CA . VAL A 1 88 ? 57.953 30.417 -2.815 1.00 33.44 357 VAL A CA 1
ATOM 567 C C . VAL A 1 88 ? 56.838 29.525 -2.289 1.00 39.63 357 VAL A C 1
ATOM 568 O O . VAL A 1 88 ? 56.293 29.739 -1.204 1.00 33.29 357 VAL A O 1
ATOM 572 N N . THR A 1 89 ? 56.463 28.545 -3.110 1.00 34.98 358 THR A N 1
ATOM 573 C CA . THR A 1 89 ? 55.409 27.594 -2.782 1.00 34.97 358 THR A CA 1
ATOM 574 C C . THR A 1 89 ? 56.100 26.272 -2.488 1.00 32.81 358 THR A C 1
ATOM 575 O O . THR A 1 89 ? 56.595 25.613 -3.417 1.00 35.02 358 THR A O 1
ATOM 579 N N . PRO A 1 90 ? 56.202 25.854 -1.222 1.00 28.47 359 PRO A N 1
ATOM 580 C CA . PRO A 1 90 ? 57.107 24.745 -0.869 1.00 27.50 359 PRO A CA 1
ATOM 581 C C . PRO A 1 90 ? 56.470 23.375 -1.082 1.00 33.95 359 PRO A C 1
ATOM 582 O O . PRO A 1 90 ? 56.391 22.548 -0.166 1.00 30.54 359 PRO A O 1
ATOM 586 N N . ARG A 1 91 ? 56.005 23.121 -2.315 1.00 30.76 360 ARG A N 1
ATOM 587 C CA . ARG A 1 91 ? 55.313 21.861 -2.593 1.00 30.59 360 ARG A CA 1
ATOM 588 C C . ARG A 1 91 ? 56.259 20.669 -2.493 1.00 28.21 360 ARG A C 1
ATOM 589 O O . ARG A 1 91 ? 55.866 19.600 -2.005 1.00 31.31 360 ARG A O 1
ATOM 597 N N . ALA A 1 92 ? 57.504 20.826 -2.954 1.00 25.79 361 ALA A N 1
ATOM 598 C CA . ALA A 1 92 ? 58.444 19.711 -2.926 1.00 27.19 361 ALA A CA 1
ATOM 599 C C . ALA A 1 92 ? 58.757 19.309 -1.493 1.00 30.33 361 ALA A C 1
ATOM 600 O O . ALA A 1 92 ? 58.818 18.119 -1.163 1.00 28.00 361 ALA A O 1
ATOM 602 N N . PHE A 1 93 ? 58.961 20.302 -0.624 1.00 30.92 362 PHE A N 1
ATOM 603 C CA . PHE A 1 93 ? 59.262 20.013 0.772 1.00 26.51 362 PHE A CA 1
ATOM 604 C C . PHE A 1 93 ? 58.053 19.428 1.484 1.00 26.61 362 PHE A C 1
ATOM 605 O O . PHE A 1 93 ? 58.177 18.468 2.258 1.00 29.64 362 PHE A O 1
ATOM 613 N N . LYS A 1 94 ? 56.871 20.005 1.249 1.00 24.51 363 LYS A N 1
ATOM 614 C CA . LYS A 1 94 ? 55.666 19.449 1.851 1.00 31.04 363 LYS A CA 1
ATOM 615 C C . LYS A 1 94 ? 55.455 18.003 1.424 1.00 33.61 363 LYS A C 1
ATOM 616 O O . LYS A 1 94 ? 54.967 17.183 2.213 1.00 31.16 363 LYS A O 1
ATOM 622 N N . THR A 1 95 ? 55.834 17.674 0.184 1.00 29.46 364 THR A N 1
ATOM 623 C CA . THR A 1 95 ? 55.682 16.307 -0.308 1.00 28.90 364 THR A CA 1
ATOM 624 C C . THR A 1 95 ? 56.574 15.342 0.468 1.00 32.18 364 THR A C 1
ATOM 625 O O . THR A 1 95 ? 56.143 14.247 0.845 1.00 30.40 364 THR A O 1
ATOM 629 N N . GLN A 1 96 ? 57.824 15.734 0.727 1.00 29.12 365 GLN A N 1
ATOM 630 C CA . GLN A 1 96 ? 58.694 14.859 1.508 1.00 26.77 365 GLN A CA 1
ATOM 631 C C . GLN A 1 96 ? 58.220 14.749 2.951 1.00 25.55 365 GLN A C 1
ATOM 632 O O . GLN A 1 96 ? 58.315 13.672 3.544 1.00 30.28 365 GLN A O 1
ATOM 638 N N . VAL A 1 97 ? 57.716 15.843 3.533 1.00 29.12 366 VAL A N 1
ATOM 639 C CA . VAL A 1 97 ? 57.155 15.785 4.882 1.00 27.94 366 VAL A CA 1
ATOM 640 C C . VAL A 1 97 ? 55.969 14.819 4.923 1.00 34.95 366 VAL A C 1
ATOM 641 O O . VAL A 1 97 ? 55.862 13.973 5.823 1.00 32.12 366 VAL A O 1
ATOM 645 N N . GLY A 1 98 ? 55.059 14.927 3.944 1.00 32.15 367 GLY A N 1
ATOM 646 C CA . GLY A 1 98 ? 53.922 14.019 3.900 1.00 33.97 367 GLY A CA 1
ATOM 647 C C . GLY A 1 98 ? 54.330 12.571 3.728 1.00 29.62 367 GLY A C 1
ATOM 648 O O . GLY A 1 98 ? 53.700 11.668 4.292 1.00 34.83 367 GLY A O 1
ATOM 649 N N . ARG A 1 99 ? 55.407 12.331 2.990 1.00 32.67 368 ARG A N 1
ATOM 650 C CA . ARG A 1 99 ? 55.860 10.972 2.719 1.00 32.62 368 ARG A CA 1
ATOM 651 C C . ARG A 1 99 ? 56.412 10.296 3.969 1.00 38.10 368 ARG A C 1
ATOM 652 O O . ARG A 1 99 ? 56.213 9.094 4.165 1.00 29.94 368 ARG A O 1
ATOM 660 N N . PHE A 1 100 ? 57.129 11.036 4.819 1.00 30.34 369 PHE A N 1
ATOM 661 C CA . PHE A 1 100 ? 57.734 10.418 5.993 1.00 33.42 369 PHE A CA 1
ATOM 662 C C . PHE A 1 100 ? 56.982 10.709 7.287 1.00 32.24 369 PHE A C 1
ATOM 663 O O . PHE A 1 100 ? 57.233 10.039 8.295 1.00 34.82 369 PHE A O 1
ATOM 671 N N . ALA A 1 101 ? 56.058 11.660 7.274 1.00 29.35 370 ALA A N 1
ATOM 672 C CA . ALA A 1 101 ? 55.202 11.966 8.417 1.00 33.61 370 ALA A CA 1
ATOM 673 C C . ALA A 1 101 ? 53.775 12.213 7.938 1.00 31.15 370 ALA A C 1
ATOM 674 O O . ALA A 1 101 ? 53.268 13.339 8.005 1.00 35.17 370 ALA A O 1
ATOM 676 N N . PRO A 1 102 ? 53.084 11.169 7.467 1.00 33.88 371 PRO A N 1
ATOM 677 C CA . PRO A 1 102 ? 51.720 11.373 6.945 1.00 39.27 371 PRO A CA 1
ATOM 678 C C . PRO A 1 102 ? 50.753 11.946 7.962 1.00 40.24 371 PRO A C 1
ATOM 679 O O . PRO A 1 102 ? 49.745 12.540 7.566 1.00 36.25 371 PRO A O 1
ATOM 683 N N . GLN A 1 103 ? 51.045 11.820 9.258 1.00 35.87 372 GLN A N 1
ATOM 684 C CA . GLN A 1 103 ? 50.168 12.351 10.292 1.00 35.09 372 GLN A CA 1
ATOM 685 C C . GLN A 1 103 ? 50.028 13.867 10.230 1.00 46.43 372 GLN A C 1
ATOM 686 O O . GLN A 1 103 ? 49.161 14.424 10.919 1.00 47.96 372 GLN A O 1
ATOM 692 N N . PHE A 1 104 ? 50.850 14.549 9.439 1.00 42.07 373 PHE A N 1
ATOM 693 C CA . PHE A 1 104 ? 50.711 15.992 9.308 1.00 47.13 373 PHE A CA 1
ATOM 694 C C . PHE A 1 104 ? 49.951 16.336 8.029 1.00 54.59 373 PHE A C 1
ATOM 695 O O . PHE A 1 104 ? 49.210 17.319 7.987 1.00 54.71 373 PHE A O 1
ATOM 703 N N . CYS A 1 112 ? 50.071 18.253 14.518 1.00 58.27 381 CYS A N 1
ATOM 704 C CA . CYS A 1 112 ? 50.313 19.470 13.737 1.00 61.46 381 CYS A CA 1
ATOM 705 C C . CYS A 1 112 ? 51.352 20.362 14.417 1.00 54.14 381 CYS A C 1
ATOM 706 O O . CYS A 1 112 ? 52.297 20.823 13.778 1.00 52.28 381 CYS A O 1
ATOM 709 N N . GLN A 1 113 ? 51.194 20.596 15.719 1.00 55.84 382 GLN A N 1
ATOM 710 C CA . GLN A 1 113 ? 52.185 21.378 16.452 1.00 55.75 382 GLN A CA 1
ATOM 711 C C . GLN A 1 113 ? 53.459 20.592 16.765 1.00 49.82 382 GLN A C 1
ATOM 712 O O . GLN A 1 113 ? 54.405 21.164 17.318 1.00 52.67 382 GLN A O 1
ATOM 718 N N . GLU A 1 114 ? 53.510 19.305 16.425 1.00 58.78 383 GLU A N 1
ATOM 719 C CA . GLU A 1 114 ? 54.688 18.469 16.625 1.00 40.21 383 GLU A CA 1
ATOM 720 C C . GLU A 1 114 ? 55.617 18.449 15.408 1.00 28.60 383 GLU A C 1
ATOM 721 O O . GLU A 1 114 ? 56.587 17.687 15.394 1.00 27.15 383 GLU A O 1
ATOM 723 N N . LEU A 1 115 ? 55.353 19.276 14.395 1.00 28.33 384 LEU A N 1
ATOM 724 C CA . LEU A 1 115 ? 56.146 19.212 13.176 1.00 23.46 384 LEU A CA 1
ATOM 725 C C . LEU A 1 115 ? 57.595 19.627 13.410 1.00 28.04 384 LEU A C 1
ATOM 726 O O . LEU A 1 115 ? 58.507 19.090 12.772 1.00 22.65 384 LEU A O 1
ATOM 731 N N . LEU A 1 116 ? 57.824 20.595 14.296 1.00 24.49 385 LEU A N 1
ATOM 732 C CA . LEU A 1 116 ? 59.192 21.027 14.570 1.00 21.51 385 LEU A CA 1
ATOM 733 C C . LEU A 1 116 ? 60.015 19.896 15.164 1.00 19.98 385 LEU A C 1
ATOM 734 O O . LEU A 1 116 ? 61.159 19.672 14.754 1.00 22.59 385 LEU A O 1
ATOM 739 N N . ALA A 1 117 ? 59.453 19.166 16.125 1.00 23.17 386 ALA A N 1
ATOM 740 C CA . ALA A 1 117 ? 60.154 18.000 16.660 1.00 23.17 386 ALA A CA 1
ATOM 741 C C . ALA A 1 117 ? 60.461 16.981 15.565 1.00 24.98 386 ALA A C 1
ATOM 742 O O . ALA A 1 117 ? 61.571 16.436 15.494 1.00 19.94 386 ALA A O 1
ATOM 744 N N . PHE A 1 118 ? 59.490 16.713 14.692 1.00 22.75 387 PHE A N 1
ATOM 745 C CA . PHE A 1 118 ? 59.759 15.794 13.593 1.00 22.40 387 PHE A CA 1
ATOM 746 C C . PHE A 1 118 ? 60.895 16.306 12.701 1.00 19.70 387 PHE A C 1
ATOM 747 O O . PHE A 1 118 ? 61.782 15.539 12.308 1.00 21.26 387 PHE A O 1
ATOM 755 N N . LEU A 1 119 ? 60.889 17.603 12.374 1.00 18.81 388 LEU A N 1
ATOM 756 C CA . LEU A 1 119 ? 61.890 18.143 11.449 1.00 19.58 388 LEU A CA 1
ATOM 757 C C . LEU A 1 119 ? 63.291 18.125 12.061 1.00 23.63 388 LEU A C 1
ATOM 758 O O . LEU A 1 119 ? 64.270 17.765 11.390 1.00 22.23 388 LEU A O 1
ATOM 763 N N . LEU A 1 120 ? 63.406 18.510 13.340 1.00 20.34 389 LEU A N 1
ATOM 764 C CA . LEU A 1 120 ? 64.713 18.500 13.996 1.00 17.94 389 LEU A CA 1
ATOM 765 C C . LEU A 1 120 ? 65.291 17.100 14.020 1.00 22.49 389 LEU A C 1
ATOM 766 O O . LEU A 1 120 ? 66.482 16.909 13.751 1.00 22.94 389 LEU A O 1
ATOM 771 N N . ASP A 1 121 ? 64.447 16.102 14.333 1.00 19.06 390 ASP A N 1
ATOM 772 C CA . ASP A 1 121 ? 64.870 14.703 14.344 1.00 19.47 390 ASP A CA 1
ATOM 773 C C . ASP A 1 121 ? 65.191 14.206 12.940 1.00 21.69 390 ASP A C 1
ATOM 774 O O . ASP A 1 121 ? 66.191 13.505 12.733 1.00 19.60 390 ASP A O 1
ATOM 779 N N . GLY A 1 122 ? 64.345 14.546 11.962 1.00 23.81 391 GLY A N 1
ATOM 780 C CA . GLY A 1 122 ? 64.593 14.120 10.593 1.00 22.23 391 GLY A CA 1
ATOM 781 C C . GLY A 1 122 ? 65.838 14.748 9.986 1.00 24.77 391 GLY A C 1
ATOM 782 O O . GLY A 1 122 ? 66.647 14.056 9.360 1.00 22.45 391 GLY A O 1
ATOM 783 N N . LEU A 1 123 ? 66.011 16.061 10.159 1.00 23.40 392 LEU A N 1
ATOM 784 C CA . LEU A 1 123 ? 67.253 16.693 9.712 1.00 21.26 392 LEU A CA 1
ATOM 785 C C . LEU A 1 123 ? 68.460 16.036 10.362 1.00 18.13 392 LEU A C 1
ATOM 786 O O . LEU A 1 123 ? 69.487 15.809 9.711 1.00 23.68 392 LEU A O 1
ATOM 791 N N . HIS A 1 124 ? 68.366 15.738 11.653 1.00 18.72 393 HIS A N 1
ATOM 792 C CA . HIS A 1 124 ? 69.500 15.133 12.346 1.00 20.58 393 HIS A CA 1
ATOM 793 C C . HIS A 1 124 ? 69.868 13.785 11.733 1.00 23.15 393 HIS A C 1
ATOM 794 O O . HIS A 1 124 ? 71.039 13.514 11.447 1.00 22.37 393 HIS A O 1
ATOM 801 N N . GLU A 1 125 ? 68.884 12.912 11.545 1.00 20.24 394 GLU A N 1
ATOM 802 C CA . GLU A 1 125 ? 69.239 11.559 11.113 1.00 23.70 394 GLU A CA 1
ATOM 803 C C . GLU A 1 125 ? 69.662 11.539 9.645 1.00 22.48 394 GLU A C 1
ATOM 804 O O . GLU A 1 125 ? 70.584 10.801 9.283 1.00 23.07 394 GLU A O 1
ATOM 810 N N . ASP A 1 126 ? 69.036 12.373 8.802 1.00 23.12 395 ASP A N 1
ATOM 811 C CA . ASP A 1 126 ? 69.474 12.530 7.415 1.00 24.05 395 ASP A CA 1
ATOM 812 C C . ASP A 1 126 ? 70.892 13.068 7.297 1.00 28.14 395 ASP A C 1
ATOM 813 O O . ASP A 1 126 ? 71.511 12.919 6.237 1.00 26.08 395 ASP A O 1
ATOM 818 N N . LEU A 1 127 ? 71.410 13.710 8.346 1.00 21.83 396 LEU A N 1
ATOM 819 C CA . LEU A 1 127 ? 72.744 14.309 8.338 1.00 23.22 396 LEU A CA 1
ATOM 820 C C . LEU A 1 127 ? 73.636 13.698 9.413 1.00 23.71 396 LEU A C 1
ATOM 821 O O . LEU A 1 127 ? 74.685 14.264 9.754 1.00 26.75 396 LEU A O 1
ATOM 826 N N . ASN A 1 128 ? 73.256 12.533 9.934 1.00 21.26 397 ASN A N 1
ATOM 827 C CA . ASN A 1 128 ? 73.979 11.937 11.043 1.00 22.00 397 ASN A CA 1
ATOM 828 C C . ASN A 1 128 ? 75.316 11.398 10.540 1.00 27.84 397 ASN A C 1
ATOM 829 O O . ASN A 1 128 ? 75.364 10.560 9.633 1.00 28.29 397 ASN A O 1
ATOM 834 N N . ARG A 1 129 ? 76.403 11.913 11.115 1.00 27.87 398 ARG A N 1
ATOM 835 C CA . ARG A 1 129 ? 77.744 11.517 10.713 1.00 27.33 398 ARG A CA 1
ATOM 836 C C . ARG A 1 129 ? 78.088 10.103 11.163 1.00 32.58 398 ARG A C 1
ATOM 837 O O . ARG A 1 129 ? 79.066 9.538 10.672 1.00 31.04 398 ARG A O 1
ATOM 845 N N . ILE A 1 130 ? 77.331 9.526 12.098 1.00 31.72 399 ILE A N 1
ATOM 846 C CA . ILE A 1 130 ? 77.547 8.140 12.507 1.00 28.79 399 ILE A CA 1
ATOM 847 C C . ILE A 1 130 ? 76.799 7.252 11.514 1.00 33.31 399 ILE A C 1
ATOM 848 O O . ILE A 1 130 ? 75.571 7.126 11.569 1.00 27.31 399 ILE A O 1
ATOM 853 N N . ARG A 1 131 ? 77.541 6.649 10.590 1.00 30.07 400 ARG A N 1
ATOM 854 C CA . ARG A 1 131 ? 76.940 5.798 9.574 1.00 34.66 400 ARG A CA 1
ATOM 855 C C . ARG A 1 131 ? 76.702 4.369 10.052 1.00 36.73 400 ARG A C 1
ATOM 856 O O . ARG A 1 131 ? 75.779 3.711 9.561 1.00 40.39 400 ARG A O 1
ATOM 864 N N . LYS A 1 132 ? 77.493 3.863 10.991 1.00 32.78 401 LYS A N 1
ATOM 865 C CA . LYS A 1 132 ? 77.203 2.577 11.631 1.00 40.84 401 LYS A CA 1
ATOM 866 C C . LYS A 1 132 ? 77.234 2.795 13.139 1.00 32.60 401 LYS A C 1
ATOM 867 O O . LYS A 1 132 ? 78.303 2.973 13.727 1.00 33.97 401 LYS A O 1
ATOM 873 N N . LYS A 1 133 ? 76.062 2.767 13.750 1.00 32.16 402 LYS A N 1
ATOM 874 C CA . LYS A 1 133 ? 75.882 3.188 15.131 1.00 31.98 402 LYS A CA 1
ATOM 875 C C . LYS A 1 133 ? 76.145 2.024 16.079 1.00 32.63 402 LYS A C 1
ATOM 876 O O . LYS A 1 133 ? 75.567 0.952 15.905 1.00 34.51 402 LYS A O 1
ATOM 882 N N . PRO A 1 134 ? 76.984 2.211 17.092 1.00 31.46 403 PRO A N 1
ATOM 883 C CA . PRO A 1 134 ? 77.125 1.169 18.113 1.00 39.00 403 PRO A CA 1
ATOM 884 C C . PRO A 1 134 ? 75.940 1.184 19.061 1.00 35.73 403 PRO A C 1
ATOM 885 O O . PRO A 1 134 ? 75.293 2.210 19.284 1.00 33.13 403 PRO A O 1
ATOM 889 N N . TYR A 1 135 ? 75.653 0.020 19.618 1.00 32.08 404 TYR A N 1
ATOM 890 C CA . TYR A 1 135 ? 74.682 -0.079 20.688 1.00 40.13 404 TYR A CA 1
ATOM 891 C C . TYR A 1 135 ? 75.423 -0.015 22.015 1.00 31.12 404 TYR A C 1
ATOM 892 O O . TYR A 1 135 ? 76.386 -0.757 22.223 1.00 39.84 404 TYR A O 1
ATOM 901 N N . ILE A 1 136 ? 74.998 0.885 22.902 1.00 40.73 405 ILE A N 1
ATOM 902 C CA . ILE A 1 136 ? 75.572 0.980 24.243 1.00 46.20 405 ILE A CA 1
ATOM 903 C C . ILE A 1 136 ? 74.449 0.868 25.264 1.00 40.14 405 ILE A C 1
ATOM 904 O O . ILE A 1 136 ? 73.410 1.524 25.126 1.00 40.29 405 ILE A O 1
ATOM 909 N N . GLN A 1 137 ? 74.658 0.039 26.282 1.00 42.93 406 GLN A N 1
ATOM 910 C CA . GLN A 1 137 ? 73.721 -0.042 27.400 1.00 47.11 406 GLN A CA 1
ATOM 911 C C . GLN A 1 137 ? 73.934 1.170 28.297 1.00 48.22 406 GLN A C 1
ATOM 912 O O . GLN A 1 137 ? 74.919 1.242 29.034 1.00 57.59 406 GLN A O 1
ATOM 914 N N . LEU A 1 138 ? 73.024 2.143 28.221 1.00 45.58 407 LEU A N 1
ATOM 915 C CA . LEU A 1 138 ? 73.084 3.312 29.092 1.00 51.22 407 LEU A CA 1
ATOM 916 C C . LEU A 1 138 ? 72.890 2.896 30.550 1.00 53.91 407 LEU A C 1
ATOM 917 O O . LEU A 1 138 ? 72.285 1.864 30.851 1.00 52.05 407 LEU A O 1
ATOM 922 N N . LYS A 1 139 ? 73.406 3.715 31.470 1.00 54.50 408 LYS A N 1
ATOM 923 C CA . LYS A 1 139 ? 73.342 3.364 32.883 1.00 52.96 408 LYS A CA 1
ATOM 924 C C . LYS A 1 139 ? 72.947 4.574 33.716 1.00 49.36 408 LYS A C 1
ATOM 925 O O . LYS A 1 139 ? 73.131 5.726 33.310 1.00 58.52 408 LYS A O 1
ATOM 931 N N . ASP A 1 140 ? 72.385 4.288 34.890 1.00 48.80 409 ASP A N 1
ATOM 932 C CA . ASP A 1 140 ? 72.121 5.330 35.872 1.00 50.23 409 ASP A CA 1
ATOM 933 C C . ASP A 1 140 ? 73.420 5.800 36.520 1.00 41.59 409 ASP A C 1
ATOM 934 O O . ASP A 1 140 ? 74.474 5.168 36.408 1.00 44.27 409 ASP A O 1
ATOM 939 N N . ALA A 1 141 ? 73.318 6.917 37.240 1.00 40.86 410 ALA A N 1
ATOM 940 C CA . ALA A 1 141 ? 74.470 7.441 37.962 1.00 41.74 410 ALA A CA 1
ATOM 941 C C . ALA A 1 141 ? 75.024 6.418 38.945 1.00 41.97 410 ALA A C 1
ATOM 942 O O . ALA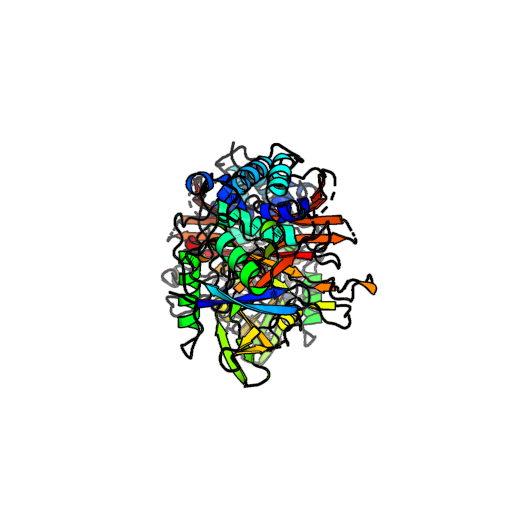 A 1 141 ? 76.246 6.300 39.111 1.00 37.88 410 ALA A O 1
ATOM 944 N N . ASP A 1 142 ? 74.137 5.663 39.596 1.00 44.02 411 ASP A N 1
ATOM 945 C CA . ASP A 1 142 ? 74.522 4.709 40.636 1.00 48.29 411 ASP A CA 1
ATOM 946 C C . ASP A 1 142 ? 75.438 5.375 41.661 1.00 45.38 411 ASP A C 1
ATOM 947 O O . ASP A 1 142 ? 76.506 4.865 42.010 1.00 41.97 411 ASP A O 1
ATOM 949 N N . GLY A 1 143 ? 75.025 6.558 42.115 1.00 50.32 412 GLY A N 1
ATOM 950 C CA . GLY A 1 143 ? 75.791 7.295 43.102 1.00 47.61 412 GLY A CA 1
ATOM 951 C C . GLY A 1 143 ? 77.069 7.947 42.613 1.00 44.86 412 GLY A C 1
ATOM 952 O O . GLY A 1 143 ? 77.788 8.533 43.426 1.00 45.28 412 GLY A O 1
ATOM 953 N N . ARG A 1 144 ? 77.392 7.862 41.325 1.00 38.35 413 ARG A N 1
ATOM 954 C CA . ARG A 1 144 ? 78.581 8.543 40.826 1.00 40.81 413 ARG A CA 1
ATOM 955 C C . ARG A 1 144 ? 78.323 10.047 40.710 1.00 33.52 413 ARG A C 1
ATOM 956 O O . ARG A 1 144 ? 77.169 10.481 40.646 1.00 33.90 413 ARG A O 1
ATOM 964 N N . PRO A 1 145 ? 79.379 10.869 40.678 1.00 33.86 414 PRO A N 1
ATOM 965 C CA . PRO A 1 145 ? 79.171 12.326 40.641 1.00 31.69 414 PRO A CA 1
ATOM 966 C C . PRO A 1 145 ? 78.509 12.770 39.344 1.00 36.61 414 PRO A C 1
ATOM 967 O O . PRO A 1 145 ? 78.737 12.190 38.280 1.00 29.94 414 PRO A O 1
ATOM 971 N N . ASP A 1 146 ? 77.699 13.832 39.451 1.00 32.67 415 ASP A N 1
ATOM 972 C CA . ASP A 1 146 ? 76.978 14.382 38.303 1.00 29.37 415 ASP A CA 1
ATOM 973 C C . ASP A 1 146 ? 77.904 14.629 37.116 1.00 30.17 415 ASP A C 1
ATOM 974 O O . ASP A 1 146 ? 77.588 14.261 35.979 1.00 27.91 415 ASP A O 1
ATOM 979 N N . LYS A 1 147 ? 79.047 15.273 37.364 1.00 27.23 416 LYS A N 1
ATOM 980 C CA . LYS A 1 147 ? 79.975 15.600 36.286 1.00 29.80 416 LYS A CA 1
ATOM 981 C C . LYS A 1 147 ? 80.394 14.357 35.508 1.00 36.74 416 LYS A C 1
ATOM 982 O O . LYS A 1 147 ? 80.476 14.383 34.274 1.00 31.54 416 LYS A O 1
ATOM 988 N N . VAL A 1 148 ? 80.668 13.262 36.218 1.00 26.33 417 VAL A N 1
ATOM 989 C CA . VAL A 1 148 ? 81.131 12.036 35.580 1.00 25.41 417 VAL A CA 1
ATOM 990 C C . VAL A 1 148 ? 80.006 11.391 34.781 1.00 26.10 417 VAL A C 1
ATOM 991 O O . VAL A 1 148 ? 80.202 10.958 33.638 1.00 26.80 417 VAL A O 1
ATOM 995 N N . VAL A 1 149 ? 78.812 11.316 35.360 1.00 28.37 418 VAL A N 1
ATOM 996 C CA . VAL A 1 149 ? 77.717 10.654 34.665 1.00 23.18 418 VAL A CA 1
ATOM 997 C C . VAL A 1 149 ? 77.286 11.460 33.445 1.00 26.57 418 VAL A C 1
ATOM 998 O O . VAL A 1 149 ? 76.960 10.890 32.392 1.00 25.50 418 VAL A O 1
ATOM 1002 N N . ALA A 1 150 ? 77.285 12.791 33.566 1.00 25.79 419 ALA A N 1
ATOM 1003 C CA . ALA A 1 150 ? 76.887 13.662 32.459 1.00 24.59 419 ALA A CA 1
ATOM 1004 C C . ALA A 1 150 ? 77.861 13.551 31.294 1.00 25.20 419 ALA A C 1
ATOM 1005 O O . ALA A 1 150 ? 77.450 13.425 30.131 1.00 23.16 419 ALA A O 1
ATOM 1007 N N . GLU A 1 151 ? 79.163 13.589 31.585 1.00 26.29 420 GLU A N 1
ATOM 1008 C CA . GLU A 1 151 ? 80.150 13.409 30.523 1.00 25.59 420 GLU A CA 1
ATOM 1009 C C . GLU A 1 151 ? 79.966 12.063 29.837 1.00 25.32 420 GLU A C 1
ATOM 1010 O O . GLU A 1 151 ? 80.044 11.958 28.603 1.00 25.73 420 GLU A O 1
ATOM 1016 N N . GLU A 1 152 ? 79.697 11.024 30.621 1.00 26.80 421 GLU A N 1
ATOM 1017 C CA . GLU A 1 152 ? 79.468 9.712 30.035 1.00 26.45 421 GLU A CA 1
ATOM 1018 C C . GLU A 1 152 ? 78.214 9.721 29.170 1.00 25.90 421 GLU A C 1
ATOM 1019 O O . GLU A 1 152 ? 78.217 9.175 28.062 1.00 27.01 421 GLU A O 1
ATOM 1025 N N . ALA A 1 153 ? 77.140 10.363 29.642 1.00 25.44 422 ALA A N 1
ATOM 1026 C CA . ALA A 1 153 ? 75.908 10.395 28.858 1.00 24.33 422 ALA A CA 1
ATOM 1027 C C . ALA A 1 153 ? 76.121 11.120 27.539 1.00 23.65 422 ALA A C 1
ATOM 1028 O O . ALA A 1 153 ? 75.629 10.679 26.495 1.00 23.98 422 ALA A O 1
ATOM 1030 N N . TRP A 1 154 ? 76.844 12.243 27.568 1.00 22.32 423 TRP A N 1
ATOM 1031 C CA . TRP A 1 154 ? 77.042 13.013 26.346 1.00 19.00 423 TRP A CA 1
ATOM 1032 C C . TRP A 1 154 ? 77.962 12.278 25.380 1.00 22.69 423 TRP A C 1
ATOM 1033 O O . TRP A 1 154 ? 77.737 12.294 24.167 1.00 22.02 423 TRP A O 1
ATOM 1044 N N . GLU A 1 155 ? 79.014 11.640 25.897 1.00 27.77 424 GLU A N 1
ATOM 1045 C CA . GLU A 1 155 ? 79.851 10.794 25.046 1.00 27.41 424 GLU A CA 1
ATOM 1046 C C . GLU A 1 155 ? 79.041 9.670 24.399 1.00 25.51 424 GLU A C 1
ATOM 1047 O O . GLU A 1 155 ? 79.202 9.389 23.204 1.00 24.37 424 GLU A O 1
ATOM 1053 N N . ASN A 1 156 ? 78.163 9.021 25.170 1.00 23.30 425 ASN A N 1
ATOM 1054 C CA . ASN A 1 156 ? 77.322 7.957 24.620 1.00 26.69 425 ASN A CA 1
ATOM 1055 C C . ASN A 1 156 ? 76.355 8.501 23.566 1.00 25.90 425 ASN A C 1
ATOM 1056 O O . ASN A 1 156 ? 76.123 7.864 22.529 1.00 24.46 425 ASN A O 1
ATOM 1061 N N . HIS A 1 157 ? 75.797 9.682 23.812 1.00 21.16 426 HIS A N 1
ATOM 1062 C CA . HIS A 1 157 ? 74.938 10.330 22.820 1.00 23.24 426 HIS A CA 1
ATOM 1063 C C . HIS A 1 157 ? 75.684 10.566 21.518 1.00 22.57 426 HIS A C 1
ATOM 1064 O O . HIS A 1 157 ? 75.171 10.260 20.430 1.00 21.78 426 HIS A O 1
ATOM 1071 N N A LEU A 1 158 ? 76.904 11.110 21.601 0.64 22.65 427 LEU A N 1
ATOM 1072 N N B LEU A 1 158 ? 76.903 11.103 21.606 0.36 22.97 427 LEU A N 1
ATOM 1073 C CA A LEU A 1 158 ? 77.650 11.431 20.385 0.64 24.76 427 LEU A CA 1
ATOM 1074 C CA B LEU A 1 158 ? 77.673 11.436 20.412 0.36 24.75 427 LEU A CA 1
ATOM 1075 C C A LEU A 1 158 ? 78.175 10.193 19.666 0.64 23.22 427 LEU A C 1
ATOM 1076 C C B LEU A 1 158 ? 78.173 10.200 19.672 0.36 23.18 427 LEU A C 1
ATOM 1077 O O A LEU A 1 158 ? 78.510 10.278 18.478 0.64 25.01 427 LEU A O 1
ATOM 1078 O O B LEU A 1 158 ? 78.482 10.292 18.478 0.36 25.06 427 LEU A O 1
ATOM 1087 N N . LYS A 1 159 ? 78.260 9.050 20.345 1.00 24.06 428 LYS A N 1
ATOM 1088 C CA . LYS A 1 159 ? 78.638 7.815 19.658 1.00 24.18 428 LYS A CA 1
ATOM 1089 C C . LYS A 1 159 ? 77.587 7.374 18.642 1.00 26.23 428 LYS A C 1
ATOM 1090 O O . LYS A 1 159 ? 77.920 6.669 17.683 1.00 23.01 428 LYS A O 1
ATOM 1096 N N . ARG A 1 160 ? 76.327 7.764 18.837 1.00 21.32 429 ARG A N 1
ATOM 1097 C CA . ARG A 1 160 ? 75.243 7.412 17.931 1.00 21.38 429 ARG A CA 1
ATOM 1098 C C . ARG A 1 160 ? 74.644 8.613 17.205 1.00 23.51 429 ARG A C 1
ATOM 1099 O O . ARG A 1 160 ? 73.904 8.419 16.231 1.00 20.90 429 ARG A O 1
ATOM 1107 N N . ASN A 1 161 ? 74.948 9.836 17.648 1.00 22.47 430 ASN A N 1
ATOM 1108 C CA . ASN A 1 161 ? 74.287 11.050 17.168 1.00 22.54 430 ASN A CA 1
ATOM 1109 C C . ASN A 1 161 ? 75.330 12.148 17.055 1.00 27.28 430 ASN A C 1
ATOM 1110 O O . ASN A 1 161 ? 75.765 12.703 18.074 1.00 23.62 430 ASN A O 1
ATOM 1115 N N . ASP A 1 162 ? 75.729 12.455 15.824 1.00 23.04 431 ASP A N 1
ATOM 1116 C CA . ASP A 1 162 ? 76.795 13.422 15.557 1.00 25.92 431 ASP A CA 1
ATOM 1117 C C . ASP A 1 162 ? 76.381 14.123 14.276 1.00 24.46 431 ASP A C 1
ATOM 1118 O O . ASP A 1 162 ? 76.509 13.546 13.197 1.00 25.66 431 ASP A O 1
ATOM 1123 N N . SER A 1 163 ? 75.854 15.343 14.399 1.00 22.32 432 SER A N 1
ATOM 1124 C CA . SER A 1 163 ? 75.323 16.044 13.238 1.00 23.06 432 SER A CA 1
ATOM 1125 C C . SER A 1 163 ? 75.322 17.540 13.512 1.00 23.92 432 SER A C 1
ATOM 1126 O O . SER A 1 163 ? 75.482 17.984 14.651 1.00 23.75 432 SER A O 1
ATOM 1129 N N . ILE A 1 164 ? 75.094 18.310 12.447 1.00 21.34 433 ILE A N 1
ATOM 1130 C CA . ILE A 1 164 ? 74.908 19.755 12.581 1.00 23.17 433 ILE A CA 1
ATOM 1131 C C . ILE A 1 164 ? 73.736 20.059 13.504 1.00 23.01 433 ILE A C 1
ATOM 1132 O O . ILE A 1 164 ? 73.730 21.091 14.192 1.00 20.41 433 ILE A O 1
ATOM 1137 N N . ILE A 1 165 ? 72.745 19.157 13.571 1.00 19.94 434 ILE A N 1
ATOM 1138 C CA . ILE A 1 165 ? 71.599 19.403 14.443 1.00 20.17 434 ILE A CA 1
ATOM 1139 C C . ILE A 1 165 ? 71.989 19.190 15.901 1.00 20.16 434 ILE A C 1
ATOM 1140 O O . ILE A 1 165 ? 71.569 19.950 16.776 1.00 17.47 434 ILE A O 1
ATOM 1145 N N . VAL A 1 166 ? 72.777 18.144 16.193 1.00 19.28 435 VAL A N 1
ATOM 1146 C CA . VAL A 1 166 ? 73.339 18.007 17.540 1.00 19.67 435 VAL A CA 1
ATOM 1147 C C . VAL A 1 166 ? 74.152 19.251 17.893 1.00 23.13 435 VAL A C 1
ATOM 1148 O O . VAL A 1 166 ? 74.005 19.821 18.985 1.00 19.87 435 VAL A O 1
ATOM 1152 N N . ASP A 1 167 ? 75.017 19.686 16.966 1.00 18.93 436 ASP A N 1
ATOM 1153 C CA . ASP A 1 167 ? 75.905 20.827 17.209 1.00 25.79 436 ASP A CA 1
ATOM 1154 C C . ASP A 1 167 ? 75.122 22.074 17.591 1.00 23.23 436 ASP A C 1
ATOM 1155 O O . ASP A 1 167 ? 75.533 22.833 18.477 1.00 24.29 436 ASP A O 1
ATOM 1160 N N . ILE A 1 168 ? 74.011 22.323 16.900 1.00 19.48 437 ILE A N 1
ATOM 1161 C CA . ILE A 1 168 ? 73.280 23.577 17.077 1.00 18.97 437 ILE A CA 1
ATOM 1162 C C . ILE A 1 168 ? 72.259 23.494 18.207 1.00 23.73 437 ILE A C 1
ATOM 1163 O O . ILE A 1 168 ? 72.136 24.439 19.000 1.00 20.38 437 ILE A O 1
ATOM 1168 N N . PHE A 1 169 ? 71.510 22.374 18.299 1.00 17.26 438 PHE A N 1
ATOM 1169 C CA . PHE A 1 169 ? 70.286 22.333 19.093 1.00 16.05 438 PHE A CA 1
ATOM 1170 C C . PHE A 1 169 ? 70.300 21.429 20.323 1.00 20.25 438 PHE A C 1
ATOM 1171 O O . PHE A 1 169 ? 69.433 21.605 21.186 1.00 22.88 438 PHE A O 1
ATOM 1179 N N . HIS A 1 170 ? 71.195 20.445 20.424 1.00 19.84 439 HIS A N 1
ATOM 1180 C CA . HIS A 1 170 ? 71.070 19.431 21.473 1.00 17.25 439 HIS A CA 1
ATOM 1181 C C . HIS A 1 170 ? 71.704 19.888 22.788 1.00 21.18 439 HIS A C 1
ATOM 1182 O O . HIS A 1 170 ? 72.804 20.447 22.796 1.00 19.06 439 HIS A O 1
ATOM 1189 N N . GLY A 1 171 ? 70.996 19.643 23.890 1.00 21.31 440 GLY A N 1
ATOM 1190 C CA . GLY A 1 171 ? 71.494 19.869 25.233 1.00 21.75 440 GLY A CA 1
ATOM 1191 C C . GLY A 1 171 ? 71.322 18.634 26.098 1.00 20.20 440 GLY A C 1
ATOM 1192 O O . GLY A 1 171 ? 71.013 17.548 25.588 1.00 21.45 440 GLY A O 1
ATOM 1193 N N . LEU A 1 172 ? 71.508 18.774 27.406 1.00 19.79 441 LEU A N 1
ATOM 1194 C CA . LEU A 1 172 ? 71.461 17.629 28.301 1.00 18.26 441 LEU A CA 1
ATOM 1195 C C . LEU A 1 172 ? 70.670 17.991 29.547 1.00 24.34 441 LEU A C 1
ATOM 1196 O O . LEU A 1 172 ? 70.942 19.022 30.176 1.00 21.29 441 LEU A O 1
ATOM 1201 N N . PHE A 1 173 ? 69.682 17.152 29.883 1.00 23.03 442 PHE A N 1
ATOM 1202 C CA . PHE A 1 173 ? 68.965 17.204 31.152 1.00 29.90 442 PHE A CA 1
ATOM 1203 C C . PHE A 1 173 ? 69.636 16.327 32.191 1.00 30.92 442 PHE A C 1
ATOM 1204 O O . PHE A 1 173 ? 70.203 15.286 31.873 1.00 28.95 442 PHE A O 1
ATOM 1212 N N . LYS A 1 174 ? 69.478 16.715 33.456 1.00 26.11 443 LYS A N 1
ATOM 1213 C CA . LYS A 1 174 ? 69.593 15.792 34.580 1.00 27.25 443 LYS A CA 1
ATOM 1214 C C . LYS A 1 174 ? 68.176 15.374 34.972 1.00 32.92 443 LYS A C 1
ATOM 1215 O O . LYS A 1 174 ? 67.316 16.234 35.196 1.00 31.70 443 LYS A O 1
ATOM 1221 N N . SER A 1 175 ? 67.912 14.067 35.004 1.00 26.74 444 SER A N 1
ATOM 1222 C CA . SER A 1 175 ? 66.604 13.544 35.392 1.00 27.72 444 SER A CA 1
ATOM 1223 C C . SER A 1 175 ? 66.729 12.783 36.709 1.00 32.02 444 SER A C 1
ATOM 1224 O O . SER A 1 175 ? 67.519 11.838 36.803 1.00 28.90 444 SER A O 1
ATOM 1227 N N . THR A 1 176 ? 65.937 13.176 37.711 1.00 29.41 445 THR A N 1
ATOM 1228 C CA . THR A 1 176 ? 65.909 12.501 39.014 1.00 30.71 445 THR A CA 1
ATOM 1229 C C . THR A 1 176 ? 64.527 11.896 39.233 1.00 32.13 445 THR A C 1
ATOM 1230 O O . THR A 1 176 ? 63.531 12.625 39.338 1.00 31.25 445 THR A O 1
ATOM 1234 N N . LEU A 1 177 ? 64.473 10.569 39.311 1.00 35.51 446 LEU A N 1
ATOM 1235 C CA . LEU A 1 177 ? 63.253 9.831 39.609 1.00 35.98 446 LEU A CA 1
ATOM 1236 C C . LEU A 1 177 ? 63.354 9.287 41.029 1.00 36.25 446 LEU A C 1
ATOM 1237 O O . LEU A 1 177 ? 64.401 8.758 41.421 1.00 32.67 446 LEU A O 1
ATOM 1242 N N . VAL A 1 178 ? 62.278 9.434 41.798 1.00 38.49 447 VAL A N 1
ATOM 1243 C CA . VAL A 1 178 ? 62.241 9.007 43.193 1.00 40.35 447 VAL A CA 1
ATOM 1244 C C . VAL A 1 178 ? 61.006 8.139 43.396 1.00 36.79 447 VAL A C 1
ATOM 1245 O O . VAL A 1 178 ? 59.875 8.615 43.241 1.00 39.83 447 VAL A O 1
ATOM 1249 N N . CYS A 1 179 ? 61.219 6.880 43.759 1.00 38.91 448 CYS A N 1
ATOM 1250 C CA . CYS A 1 179 ? 60.111 5.948 43.951 1.00 41.20 448 CYS A CA 1
ATOM 1251 C C . CYS A 1 179 ? 59.377 6.250 45.253 1.00 40.87 448 CYS A C 1
ATOM 1252 O O . CYS A 1 179 ? 60.020 6.298 46.310 1.00 40.19 448 CYS A O 1
ATOM 1255 N N . PRO A 1 180 ? 58.059 6.442 45.241 1.00 43.30 449 PRO A N 1
ATOM 1256 C CA . PRO A 1 180 ? 57.360 6.779 46.492 1.00 41.78 449 PRO A CA 1
ATOM 1257 C C . PRO A 1 180 ? 57.333 5.637 47.499 1.00 46.92 449 PRO A C 1
ATOM 1258 O O . PRO A 1 180 ? 57.227 5.898 48.705 1.00 41.87 449 PRO A O 1
ATOM 1262 N N . GLU A 1 181 ? 57.448 4.385 47.053 1.00 45.68 450 GLU A N 1
ATOM 1263 C CA . GLU A 1 181 ? 57.312 3.254 47.964 1.00 50.64 450 GLU A CA 1
ATOM 1264 C C . GLU A 1 181 ? 58.627 2.898 48.658 1.00 46.67 450 GLU A C 1
ATOM 1265 O O . GLU A 1 181 ? 58.650 2.700 49.876 1.00 51.93 450 GLU A O 1
ATOM 1271 N N . CYS A 1 182 ? 59.734 2.822 47.919 1.00 42.12 451 CYS A N 1
ATOM 1272 C CA . CYS A 1 182 ? 61.004 2.417 48.509 1.00 40.76 451 CYS A CA 1
ATOM 1273 C C . CYS A 1 182 ? 61.981 3.569 48.686 1.00 44.65 451 CYS A C 1
ATOM 1274 O O . CYS A 1 182 ? 63.052 3.365 49.262 1.00 40.56 451 CYS A O 1
ATOM 1277 N N . ALA A 1 183 ? 61.632 4.765 48.214 1.00 42.69 452 ALA A N 1
ATOM 1278 C CA . ALA A 1 183 ? 62.447 5.974 48.329 1.00 45.15 452 ALA A CA 1
ATOM 1279 C C . ALA A 1 183 ? 63.775 5.873 47.573 1.00 50.65 452 ALA A C 1
ATOM 1280 O O . ALA A 1 183 ? 64.715 6.619 47.873 1.00 50.50 452 ALA A O 1
ATOM 1282 N N . LYS A 1 184 ? 63.880 4.982 46.583 1.00 50.46 453 LYS A N 1
ATOM 1283 C CA . LYS A 1 184 ? 65.077 4.926 45.747 1.00 55.31 453 LYS A CA 1
ATOM 1284 C C . LYS A 1 184 ? 65.135 6.129 44.808 1.00 54.67 453 LYS A C 1
ATOM 1285 O O . LYS A 1 184 ? 64.112 6.565 44.267 1.00 46.32 453 LYS A O 1
ATOM 1287 N N . ILE A 1 185 ? 66.343 6.662 44.626 1.00 48.12 454 ILE A N 1
ATOM 1288 C CA . ILE A 1 185 ? 66.613 7.783 43.728 1.00 46.41 454 ILE A CA 1
ATOM 1289 C C . ILE A 1 185 ? 67.401 7.251 42.538 1.00 47.93 454 ILE A C 1
ATOM 1290 O O . ILE A 1 185 ? 68.479 6.668 42.713 1.00 49.88 454 ILE A O 1
ATOM 1295 N N . SER A 1 186 ? 66.868 7.451 41.331 1.00 41.89 455 SER A N 1
ATOM 1296 C CA . SER A 1 186 ? 67.526 7.057 40.088 1.00 40.55 455 SER A CA 1
ATOM 1297 C C . SER A 1 186 ? 67.810 8.311 39.267 1.00 34.22 455 SER A C 1
ATOM 1298 O O . SER A 1 186 ? 66.878 9.028 38.891 1.00 37.66 455 SER A O 1
ATOM 1301 N N . VAL A 1 187 ? 69.087 8.578 39.006 1.00 35.50 456 VAL A N 1
ATOM 1302 C CA . VAL A 1 187 ? 69.526 9.765 38.277 1.00 32.71 456 VAL A CA 1
ATOM 1303 C C . VAL A 1 187 ? 70.088 9.337 36.928 1.00 33.06 456 VAL A C 1
ATOM 1304 O O . VAL A 1 187 ? 70.895 8.404 36.850 1.00 34.81 456 VAL A O 1
ATOM 1308 N N . THR A 1 188 ? 69.651 10.012 35.866 1.00 33.84 457 THR A N 1
ATOM 1309 C CA . THR A 1 188 ? 70.199 9.810 34.534 1.00 31.93 457 THR A CA 1
ATOM 1310 C C . THR A 1 188 ? 70.412 11.182 33.913 1.00 29.72 457 THR A C 1
ATOM 1311 O O . THR A 1 188 ? 69.895 12.188 34.399 1.00 30.34 457 THR A O 1
ATOM 1315 N N . PHE A 1 189 ? 71.196 11.217 32.845 1.00 26.10 458 PHE A N 1
ATOM 1316 C CA . PHE A 1 189 ? 71.403 12.433 32.069 1.00 23.44 458 PHE A CA 1
ATOM 1317 C C . PHE A 1 189 ? 70.941 12.154 30.650 1.00 26.64 458 PHE A C 1
ATOM 1318 O O . PHE A 1 189 ? 71.410 11.201 30.021 1.00 26.33 458 PHE A O 1
ATOM 1326 N N . ASP A 1 190 ? 70.022 12.981 30.154 1.00 23.15 459 ASP A N 1
ATOM 1327 C CA . ASP A 1 190 ? 69.298 12.642 28.951 1.00 27.25 459 ASP A CA 1
ATOM 1328 C C . ASP A 1 190 ? 69.330 13.814 27.985 1.00 23.54 459 ASP A C 1
ATOM 1329 O O . ASP A 1 190 ? 69.072 14.947 28.383 1.00 23.45 459 ASP A O 1
ATOM 1334 N N . PRO A 1 191 ? 69.654 13.562 26.726 1.00 24.65 460 PRO A N 1
ATOM 1335 C CA . PRO A 1 191 ? 69.705 14.638 25.737 1.00 23.27 460 PRO A CA 1
ATOM 1336 C C . PRO A 1 191 ? 68.318 15.172 25.399 1.00 24.56 460 PRO A C 1
ATOM 1337 O O . PRO A 1 191 ? 67.298 14.500 25.567 1.00 23.62 460 PRO A O 1
ATOM 1341 N N . PHE A 1 192 ? 68.302 16.425 24.943 1.00 22.78 461 PHE A N 1
ATOM 1342 C CA . PHE A 1 192 ? 67.099 17.065 24.419 1.00 21.59 461 PHE A CA 1
ATOM 1343 C C . PHE A 1 192 ? 67.477 17.911 23.213 1.00 21.29 461 PHE A C 1
ATOM 1344 O O . PHE A 1 192 ? 68.619 18.359 23.096 1.00 21.06 461 PHE A O 1
ATOM 1352 N N . CYS A 1 193 ? 66.518 18.136 22.301 1.00 21.39 462 CYS A N 1
ATOM 1353 C CA . CYS A 1 193 ? 66.734 19.099 21.226 1.00 23.37 462 CYS A CA 1
ATOM 1354 C C . CYS A 1 193 ? 65.742 20.255 21.245 1.00 20.08 462 CYS A C 1
ATOM 1355 O O . CYS A 1 193 ? 65.839 21.149 20.399 1.00 26.08 462 CYS A O 1
ATOM 1358 N N . TYR A 1 194 ? 64.799 20.267 22.186 1.00 20.77 463 TYR A N 1
ATOM 1359 C CA . TYR A 1 194 ? 63.978 21.439 22.487 1.00 22.95 463 TYR A CA 1
ATOM 1360 C C . TYR A 1 194 ? 63.410 21.265 23.888 1.00 27.16 463 TYR A C 1
ATOM 1361 O O . TYR A 1 194 ? 63.460 20.177 24.467 1.00 26.08 463 TYR A O 1
ATOM 1370 N N . LEU A 1 195 ? 62.880 22.351 24.430 1.00 22.37 464 LEU A N 1
ATOM 1371 C CA . LEU A 1 195 ? 62.247 22.344 25.741 1.00 26.02 464 LEU A CA 1
ATOM 1372 C C . LEU A 1 195 ? 60.763 22.634 25.580 1.00 28.21 464 LEU A C 1
ATOM 1373 O O . LEU A 1 195 ? 60.381 23.519 24.807 1.00 29.79 464 LEU A O 1
ATOM 1378 N N . THR A 1 196 ? 59.931 21.911 26.327 1.00 25.16 465 THR A N 1
ATOM 1379 C CA . THR A 1 196 ? 58.509 22.228 26.454 1.00 24.82 465 THR A CA 1
ATOM 1380 C C . THR A 1 196 ? 58.257 22.713 27.873 1.00 26.32 465 THR A C 1
ATOM 1381 O O . THR A 1 196 ? 58.386 21.942 28.828 1.00 26.08 465 THR A O 1
ATOM 1385 N N . LEU A 1 197 ? 57.891 23.976 28.001 1.00 24.22 466 LEU A N 1
ATOM 1386 C CA . LEU A 1 197 ? 57.723 24.608 29.305 1.00 25.28 466 LEU A CA 1
ATOM 1387 C C . LEU A 1 197 ? 56.253 24.622 29.701 1.00 29.57 466 LEU A C 1
ATOM 1388 O O . LEU A 1 197 ? 55.409 25.029 28.894 1.00 24.80 466 LEU A O 1
ATOM 1393 N N . PRO A 1 198 ? 55.922 24.219 30.924 1.00 30.19 467 PRO A N 1
ATOM 1394 C CA . PRO A 1 198 ? 54.554 24.382 31.414 1.00 30.52 467 PRO A CA 1
ATOM 1395 C C . PRO A 1 198 ? 54.279 25.832 31.763 1.00 28.12 467 PRO A C 1
ATOM 1396 O O . PRO A 1 198 ? 55.179 26.610 32.089 1.00 26.32 467 PRO A O 1
ATOM 1400 N N . LEU A 1 199 ? 53.004 26.177 31.700 1.00 26.23 468 LEU A N 1
ATOM 1401 C CA . LEU A 1 199 ? 52.538 27.447 32.221 1.00 25.79 468 LEU A CA 1
ATOM 1402 C C . LEU A 1 199 ? 51.787 27.227 33.532 1.00 33.16 468 LEU A C 1
ATOM 1403 O O . LEU A 1 199 ? 51.264 26.134 33.784 1.00 31.62 468 LEU A O 1
ATOM 1408 N N . PRO A 1 200 ? 51.721 28.240 34.396 1.00 31.47 469 PRO A N 1
ATOM 1409 C CA . PRO A 1 200 ? 51.027 28.075 35.682 1.00 34.29 469 PRO A CA 1
ATOM 1410 C C . PRO A 1 200 ? 49.575 27.654 35.512 1.00 29.92 469 PRO A C 1
ATOM 1411 O O . PRO A 1 200 ? 48.856 28.159 34.646 1.00 34.11 469 PRO A O 1
ATOM 1415 N N . MET A 1 201 ? 49.160 26.698 36.342 1.00 33.42 470 MET A N 1
ATOM 1416 C CA . MET A 1 201 ? 47.769 26.304 36.505 1.00 40.75 470 MET A CA 1
ATOM 1417 C C . MET A 1 201 ? 47.411 26.410 37.986 1.00 36.84 470 MET A C 1
ATOM 1418 O O . MET A 1 201 ? 48.157 25.898 38.829 1.00 41.04 470 MET A O 1
ATOM 1423 N N . PRO A 1 202 ? 46.305 27.077 38.351 1.00 36.56 781 PRO A N 1
ATOM 1424 C CA . PRO A 1 202 ? 45.310 27.698 37.476 1.00 39.52 781 PRO A CA 1
ATOM 1425 C C . PRO A 1 202 ? 45.875 28.875 36.689 1.00 39.77 781 PRO A C 1
ATOM 1426 O O . PRO A 1 202 ? 46.917 29.421 37.044 1.00 38.27 781 PRO A O 1
ATOM 1430 N N . LYS A 1 203 ? 45.163 29.248 35.633 1.00 40.39 782 LYS A N 1
ATOM 1431 C CA . LYS A 1 203 ? 45.699 30.170 34.650 1.00 45.52 782 LYS A CA 1
ATOM 1432 C C . LYS A 1 203 ? 45.924 31.548 35.254 1.00 44.11 782 LYS A C 1
ATOM 1433 O O . LYS A 1 203 ? 45.065 32.087 35.957 1.00 38.83 782 LYS A O 1
ATOM 1439 N N . LYS A 1 204 ? 47.087 32.114 34.971 1.00 37.81 783 LYS A N 1
ATOM 1440 C CA . LYS A 1 204 ? 47.433 33.460 35.363 1.00 33.38 783 LYS A CA 1
ATOM 1441 C C . LYS A 1 204 ? 47.402 34.371 34.144 1.00 34.58 783 LYS A C 1
ATOM 1442 O O . LYS A 1 204 ? 47.608 33.912 33.015 1.00 34.16 783 LYS A O 1
ATOM 1448 N N . PRO A 1 205 ? 47.116 35.664 34.322 1.00 31.82 784 PRO A N 1
ATOM 1449 C CA . PRO A 1 205 ? 47.136 36.562 33.166 1.00 29.47 784 PRO A CA 1
ATOM 1450 C C . PRO A 1 205 ? 48.543 36.899 32.706 1.00 26.47 784 PRO A C 1
ATOM 1451 O O . PRO A 1 205 ? 48.718 37.245 31.532 1.00 30.19 784 PRO A O 1
ATOM 1455 N N . PHE A 1 206 ? 49.547 36.781 33.578 1.00 30.57 785 PHE A N 1
ATOM 1456 C CA . PHE A 1 206 ? 50.905 37.213 33.254 1.00 27.74 785 PHE A CA 1
ATOM 1457 C C . PHE A 1 206 ? 51.901 36.341 33.996 1.00 30.09 785 PHE A C 1
ATOM 1458 O O . PHE A 1 206 ? 51.723 36.041 35.181 1.00 31.00 785 PHE A O 1
ATOM 1466 N N . VAL A 1 207 ? 52.957 35.949 33.298 1.00 24.44 786 VAL A N 1
ATOM 1467 C CA . VAL A 1 207 ? 54.035 35.195 33.917 1.00 24.32 786 VAL A CA 1
ATOM 1468 C C . VAL A 1 207 ? 55.310 35.505 33.147 1.00 27.23 786 VAL A C 1
ATOM 1469 O O . VAL A 1 207 ? 55.281 35.671 31.926 1.00 26.28 786 VAL A O 1
ATOM 1473 N N A LYS A 1 208 ? 56.420 35.623 33.869 0.53 24.55 787 LYS A N 1
ATOM 1474 N N B LYS A 1 208 ? 56.414 35.630 33.877 0.47 24.57 787 LYS A N 1
ATOM 1475 C CA A LYS A 1 208 ? 57.727 35.749 33.241 0.53 25.18 787 LYS A CA 1
ATOM 1476 C CA B LYS A 1 208 ? 57.727 35.718 33.255 0.47 25.17 787 LYS A CA 1
ATOM 1477 C C A LYS A 1 208 ? 58.212 34.383 32.758 0.53 26.84 787 LYS A C 1
ATOM 1478 C C B LYS A 1 208 ? 58.133 34.358 32.698 0.47 26.82 787 LYS A C 1
ATOM 1479 O O A LYS A 1 208 ? 57.938 33.351 33.376 0.53 26.24 787 LYS A O 1
ATOM 1480 O O B LYS A 1 208 ? 57.739 33.307 33.210 0.47 26.33 787 LYS A O 1
ATOM 1491 N N . LEU A 1 209 ? 58.936 34.385 31.634 1.00 24.75 788 LEU A N 1
ATOM 1492 C CA . LEU A 1 209 ? 59.452 33.128 31.092 1.00 22.71 788 LEU A CA 1
ATOM 1493 C C . LEU A 1 209 ? 60.280 32.397 32.145 1.00 28.26 788 LEU A C 1
ATOM 1494 O O . LEU A 1 209 ? 60.155 31.180 32.310 1.00 26.53 788 LEU A O 1
ATOM 1499 N N . LYS A 1 210 ? 61.072 33.150 32.919 1.00 29.60 789 LYS A N 1
ATOM 1500 C CA . LYS A 1 210 ? 61.851 32.579 34.016 1.00 32.06 789 LYS A CA 1
ATOM 1501 C C . LYS A 1 210 ? 60.984 31.762 34.971 1.00 30.39 789 LYS A C 1
ATOM 1502 O O . LYS A 1 210 ? 61.436 30.747 35.519 1.00 28.13 789 LYS A O 1
ATOM 1504 N N . ASP A 1 211 ? 59.739 32.194 35.193 1.00 28.07 790 ASP A N 1
ATOM 1505 C CA . ASP A 1 211 ? 58.840 31.437 36.059 1.00 31.19 790 ASP A CA 1
ATOM 1506 C C . ASP A 1 211 ? 58.433 30.110 35.420 1.00 30.64 790 ASP A C 1
ATOM 1507 O O . ASP A 1 211 ? 58.251 29.109 36.121 1.00 31.71 790 ASP A O 1
ATOM 1512 N N . CYS A 1 212 ? 58.253 30.080 34.095 1.00 26.33 791 CYS A N 1
ATOM 1513 C CA . CYS A 1 212 ? 57.914 28.814 33.450 1.00 25.76 791 CYS A CA 1
ATOM 1514 C C . CYS A 1 212 ? 59.103 27.864 33.471 1.00 28.45 791 CYS A C 1
ATOM 1515 O O . CYS A 1 212 ? 58.933 26.643 33.580 1.00 25.41 791 CYS A O 1
ATOM 1518 N N . ILE A 1 213 ? 60.317 28.414 33.366 1.00 26.99 792 ILE A N 1
ATOM 1519 C CA . ILE A 1 213 ? 61.521 27.596 33.476 1.00 25.43 792 ILE A CA 1
ATOM 1520 C C . ILE A 1 213 ? 61.622 27.002 34.875 1.00 30.22 792 ILE A C 1
ATOM 1521 O O . ILE A 1 213 ? 61.904 25.810 35.043 1.00 32.64 792 ILE A O 1
ATOM 1526 N N . GLU A 1 214 ? 61.358 27.820 35.900 1.00 31.07 793 GLU A N 1
ATOM 1527 C CA . GLU A 1 214 ? 61.350 27.313 37.268 1.00 28.70 793 GLU A CA 1
ATOM 1528 C C . GLU A 1 214 ? 60.304 26.218 37.442 1.00 32.31 793 GLU A C 1
ATOM 1529 O O . GLU A 1 214 ? 60.557 25.207 38.108 1.00 33.71 793 GLU A O 1
ATOM 1535 N N . LEU A 1 215 ? 59.126 26.394 36.838 1.00 30.94 794 LEU A N 1
ATOM 1536 C CA . LEU A 1 215 ? 58.097 25.358 36.869 1.00 28.47 794 LEU A CA 1
ATOM 1537 C C . LEU A 1 215 ? 58.567 24.098 36.149 1.00 36.26 794 LEU A C 1
ATOM 1538 O O . LEU A 1 215 ? 58.307 22.972 36.598 1.00 31.77 794 LEU A O 1
ATOM 1543 N N . PHE A 1 216 ? 59.291 24.270 35.043 1.00 28.78 795 PHE A N 1
ATOM 1544 C CA . PHE A 1 216 ? 59.782 23.123 34.291 1.00 29.09 795 PHE A CA 1
ATOM 1545 C C . PHE A 1 216 ? 60.740 22.275 35.124 1.00 29.01 795 PHE A C 1
ATOM 1546 O O . PHE A 1 216 ? 60.749 21.044 35.003 1.00 30.91 795 PHE A O 1
ATOM 1554 N N . THR A 1 217 ? 61.558 22.910 35.970 1.00 26.93 796 THR A N 1
ATOM 1555 C CA . THR A 1 217 ? 62.526 22.188 36.795 1.00 29.90 796 THR A CA 1
ATOM 1556 C C . THR A 1 217 ? 61.987 21.850 38.183 1.00 34.65 796 THR A C 1
ATOM 1557 O O . THR A 1 217 ? 62.765 21.459 39.066 1.00 33.09 796 THR A O 1
ATOM 1561 N N . THR A 1 218 ? 60.685 22.004 38.396 1.00 30.30 797 THR A N 1
ATOM 1562 C CA . THR A 1 218 ? 60.055 21.670 39.666 1.00 32.02 797 THR A CA 1
ATOM 1563 C C . THR A 1 218 ? 59.659 20.197 39.681 1.00 33.85 797 THR A C 1
ATOM 1564 O O . THR A 1 218 ? 59.093 19.691 38.704 1.00 33.66 797 THR A O 1
ATOM 1568 N N . LYS A 1 219 ? 59.980 19.513 40.784 1.00 39.13 798 LYS A N 1
ATOM 1569 C CA . LYS A 1 219 ? 59.539 18.141 41.021 1.00 42.66 798 LYS A CA 1
ATOM 1570 C C . LYS A 1 219 ? 58.081 17.950 40.618 1.00 39.59 798 LYS A C 1
ATOM 1571 O O . LYS A 1 219 ? 57.239 18.822 40.847 1.00 44.38 798 LYS A O 1
ATOM 1577 N N . GLU A 1 220 ? 57.790 16.809 40.000 1.00 41.37 799 GLU A N 1
ATOM 1578 C CA . GLU A 1 220 ? 56.424 16.469 39.607 1.00 47.56 799 GLU A CA 1
ATOM 1579 C C . GLU A 1 220 ? 56.204 14.974 39.787 1.00 53.72 799 GLU A C 1
ATOM 1580 O O . GLU A 1 220 ? 56.964 14.170 39.241 1.00 50.01 799 GLU A O 1
ATOM 1582 N N . LYS A 1 221 ? 55.162 14.601 40.533 1.00 59.29 800 LYS A N 1
ATOM 1583 C CA . LYS A 1 221 ? 54.771 13.199 40.626 1.00 58.02 800 LYS A CA 1
ATOM 1584 C C . LYS A 1 221 ? 54.146 12.745 39.309 1.00 57.28 800 LYS A C 1
ATOM 1585 O O . LYS A 1 221 ? 53.246 13.403 38.780 1.00 68.31 800 LYS A O 1
ATOM 1587 N N . LEU A 1 222 ? 54.629 11.626 38.773 1.00 60.49 801 LEU A N 1
ATOM 1588 C CA . LEU A 1 222 ? 54.071 11.084 37.539 1.00 65.02 801 LEU A CA 1
ATOM 1589 C C . LEU A 1 222 ? 52.638 10.606 37.761 1.00 73.42 801 LEU A C 1
ATOM 1590 O O . LEU A 1 222 ? 52.318 10.002 38.790 1.00 70.30 801 LEU A O 1
ATOM 1595 N N . GLY A 1 223 ? 51.775 10.871 36.782 1.00 70.10 802 GLY A N 1
ATOM 1596 C CA . GLY A 1 223 ? 50.383 10.463 36.865 1.00 71.20 802 GLY A CA 1
ATOM 1597 C C . GLY A 1 223 ? 50.185 8.974 36.648 1.00 76.60 802 GLY A C 1
ATOM 1598 O O . GLY A 1 223 ? 51.141 8.225 36.478 1.00 75.93 802 GLY A O 1
ATOM 1599 N N . ASP A 1 226 ? 51.154 7.417 33.686 1.00 71.51 805 ASP A N 1
ATOM 1600 C CA . ASP A 1 226 ? 52.515 7.446 33.157 1.00 74.43 805 ASP A CA 1
ATOM 1601 C C . ASP A 1 226 ? 53.555 7.032 34.216 1.00 74.77 805 ASP A C 1
ATOM 1602 O O . ASP A 1 226 ? 54.509 7.772 34.479 1.00 73.56 805 ASP A O 1
ATOM 1607 N N . PRO A 1 227 ? 53.392 5.851 34.815 1.00 74.31 806 PRO A N 1
ATOM 1608 C CA . PRO A 1 227 ? 54.288 5.454 35.906 1.00 65.36 806 PRO A CA 1
ATOM 1609 C C . PRO A 1 227 ? 55.663 5.056 35.388 1.00 66.76 806 PRO A C 1
ATOM 1610 O O . PRO A 1 227 ? 55.910 4.918 34.187 1.00 67.11 806 PRO A O 1
ATOM 1614 N N . TRP A 1 228 ? 56.567 4.860 36.341 1.00 55.63 807 TRP A N 1
ATOM 1615 C CA . TRP A 1 228 ? 57.967 4.568 36.081 1.00 51.04 807 TRP A CA 1
ATOM 1616 C C . TRP A 1 228 ? 58.332 3.261 36.766 1.00 52.18 807 TRP A C 1
ATOM 1617 O O . TRP A 1 228 ? 57.926 3.020 37.907 1.00 53.93 807 TRP A O 1
ATOM 1628 N N . TYR A 1 229 ? 59.088 2.411 36.073 1.00 53.62 808 TYR A N 1
ATOM 1629 C CA . TYR A 1 229 ? 59.438 1.103 36.623 1.00 50.42 808 TYR A CA 1
ATOM 1630 C C . TYR A 1 229 ? 60.569 1.254 37.634 1.00 49.69 808 TYR A C 1
ATOM 1631 O O . TYR A 1 229 ? 61.703 1.594 37.271 1.00 45.20 808 TYR A O 1
ATOM 1640 N N . CYS A 1 230 ? 60.271 0.988 38.903 1.00 46.20 809 CYS A N 1
ATOM 1641 C CA . CYS A 1 230 ? 61.314 0.960 39.917 1.00 49.02 809 CYS A CA 1
ATOM 1642 C C . CYS A 1 230 ? 62.060 -0.366 39.849 1.00 52.99 809 CYS A C 1
ATOM 1643 O O . CYS A 1 230 ? 61.443 -1.420 40.037 1.00 57.23 809 CYS A O 1
ATOM 1646 N N . PRO A 1 231 ? 63.369 -0.365 39.598 1.00 49.82 810 PRO A N 1
ATOM 1647 C CA . PRO A 1 231 ? 64.094 -1.642 39.526 1.00 51.84 810 PRO A CA 1
ATOM 1648 C C . PRO A 1 231 ? 64.256 -2.310 40.879 1.00 62.71 810 PRO A C 1
ATOM 1649 O O . PRO A 1 231 ? 64.547 -3.513 40.929 1.00 62.43 810 PRO A O 1
ATOM 1653 N N . ASN A 1 232 ? 64.081 -1.564 41.973 1.00 59.21 811 ASN A N 1
ATOM 1654 C CA . ASN A 1 232 ? 64.143 -2.142 43.309 1.00 59.54 811 ASN A CA 1
ATOM 1655 C C . ASN A 1 232 ? 62.816 -2.796 43.689 1.00 62.56 811 ASN A C 1
ATOM 1656 O O . ASN A 1 232 ? 62.784 -3.965 44.087 1.00 66.22 811 ASN A O 1
ATOM 1661 N N . CYS A 1 233 ? 61.706 -2.057 43.569 1.00 55.96 812 CYS A N 1
ATOM 1662 C CA . CYS A 1 233 ? 60.389 -2.640 43.816 1.00 61.17 812 CYS A CA 1
ATOM 1663 C C . CYS A 1 233 ? 59.978 -3.643 42.742 1.00 66.07 812 CYS A C 1
ATOM 1664 O O . CYS A 1 233 ? 59.080 -4.456 42.990 1.00 63.15 812 CYS A O 1
ATOM 1667 N N . LYS A 1 234 ? 60.602 -3.594 41.562 1.00 55.55 813 LYS A N 1
ATOM 1668 C CA . LYS A 1 234 ? 60.165 -4.377 40.403 1.00 56.22 813 LYS A CA 1
ATOM 1669 C C . LYS A 1 234 ? 58.673 -4.178 40.144 1.00 59.28 813 LYS A C 1
ATOM 1670 O O . LYS A 1 234 ? 57.940 -5.111 39.811 1.00 57.12 813 LYS A O 1
ATOM 1676 N N . GLU A 1 235 ? 58.225 -2.936 40.323 1.00 54.61 814 GLU A N 1
ATOM 1677 C CA . GLU A 1 235 ? 56.882 -2.504 39.972 1.00 60.56 814 GLU A CA 1
ATOM 1678 C C . GLU A 1 235 ? 56.987 -1.177 39.238 1.00 56.48 814 GLU A C 1
ATOM 1679 O O . GLU A 1 235 ? 57.998 -0.476 39.327 1.00 63.62 814 GLU A O 1
ATOM 1685 N N . HIS A 1 236 ? 55.925 -0.829 38.522 1.00 55.37 815 HIS A N 1
ATOM 1686 C CA . HIS A 1 236 ? 55.785 0.508 37.968 1.00 54.39 815 HIS A CA 1
ATOM 1687 C C . HIS A 1 236 ? 55.129 1.408 39.009 1.00 63.02 815 HIS A C 1
ATOM 1688 O O . HIS A 1 236 ? 54.058 1.086 39.534 1.00 61.24 815 HIS A O 1
ATOM 1695 N N . GLN A 1 237 ? 55.789 2.522 39.319 1.00 58.42 816 GLN A N 1
ATOM 1696 C CA . GLN A 1 237 ? 55.405 3.401 40.414 1.00 59.51 816 GLN A CA 1
ATOM 1697 C C . GLN A 1 237 ? 55.149 4.806 39.893 1.00 61.04 816 GLN A C 1
ATOM 1698 O O . GLN A 1 237 ? 55.778 5.253 38.928 1.00 56.45 816 GLN A O 1
ATOM 1704 N N . GLN A 1 238 ? 54.233 5.512 40.559 1.00 63.94 817 GLN A N 1
ATOM 1705 C CA . GLN A 1 238 ? 54.017 6.929 40.278 1.00 57.31 817 GLN A CA 1
ATOM 1706 C C . GLN A 1 238 ? 55.090 7.729 41.019 1.00 55.16 817 GLN A C 1
ATOM 1707 O O . GLN A 1 238 ? 54.835 8.452 41.985 1.00 52.00 817 GLN A O 1
ATOM 1713 N N . ALA A 1 239 ? 56.327 7.553 40.552 1.00 49.55 818 ALA A N 1
ATOM 1714 C CA . ALA A 1 239 ? 57.463 8.279 41.089 1.00 47.37 818 ALA A CA 1
ATOM 1715 C C . ALA A 1 239 ? 57.309 9.773 40.832 1.00 42.09 818 ALA A C 1
ATOM 1716 O O . ALA A 1 239 ? 56.441 10.219 40.075 1.00 47.98 818 ALA A O 1
ATOM 1718 N N . THR A 1 240 ? 58.160 10.555 41.479 1.00 40.25 819 THR A N 1
ATOM 1719 C CA . THR A 1 240 ? 58.295 11.962 41.142 1.00 40.16 819 THR A CA 1
ATOM 1720 C C . THR A 1 240 ? 59.520 12.141 40.261 1.00 44.90 819 THR A C 1
ATOM 1721 O O . THR A 1 240 ? 60.563 11.519 40.493 1.00 35.48 819 THR A O 1
ATOM 1725 N N . LYS A 1 241 ? 59.380 12.982 39.244 1.00 42.18 820 LYS A N 1
ATOM 1726 C CA . LYS A 1 241 ? 60.444 13.276 38.294 1.00 38.45 820 LYS A CA 1
ATOM 1727 C C . LYS A 1 241 ? 60.838 14.738 38.444 1.00 35.27 820 LYS A C 1
ATOM 1728 O O . LYS A 1 241 ? 59.969 15.613 38.487 1.00 39.84 820 LYS A O 1
ATOM 1734 N N . LYS A 1 242 ? 62.138 15.000 38.556 1.00 33.28 821 LYS A N 1
ATOM 1735 C CA . LYS A 1 242 ? 62.660 16.360 38.599 1.00 31.44 821 LYS A CA 1
ATOM 1736 C C . LYS A 1 242 ? 63.684 16.523 37.487 1.00 35.99 821 LYS A C 1
ATOM 1737 O O . LYS A 1 242 ? 64.662 15.765 37.424 1.00 34.95 821 LYS A O 1
ATOM 1743 N N . LEU A 1 243 ? 63.460 17.507 36.619 1.00 33.51 822 LEU A N 1
ATOM 1744 C CA . LEU A 1 243 ? 64.377 17.814 35.533 1.00 31.55 822 LEU A CA 1
ATOM 1745 C C . LEU A 1 243 ? 65.234 19.002 35.931 1.00 29.98 822 LEU A C 1
ATOM 1746 O O . LEU A 1 243 ? 64.754 19.935 36.579 1.00 32.38 822 LEU A O 1
ATOM 1751 N N . ASP A 1 244 ? 66.516 18.940 35.581 1.00 27.83 823 ASP A N 1
ATOM 1752 C CA . ASP A 1 244 ? 67.427 20.060 35.707 1.00 29.99 823 ASP A CA 1
ATOM 1753 C C . ASP A 1 244 ? 68.137 20.256 34.376 1.00 30.49 823 ASP A C 1
ATOM 1754 O O . ASP A 1 244 ? 68.468 19.282 33.699 1.00 27.17 823 ASP A O 1
ATOM 1759 N N . LEU A 1 245 ? 68.391 21.511 34.017 1.00 25.53 824 LEU A N 1
ATOM 1760 C CA . LEU A 1 245 ? 69.132 21.818 32.803 1.00 30.30 824 LEU A CA 1
ATOM 1761 C C . LEU A 1 245 ? 70.623 21.688 33.106 1.00 31.73 824 LEU A C 1
ATOM 1762 O O . LEU A 1 245 ? 71.172 22.459 33.900 1.00 38.22 824 LEU A O 1
ATOM 1767 N N . TRP A 1 246 ? 71.281 20.704 32.499 1.00 22.77 825 TRP A N 1
ATOM 1768 C CA . TRP A 1 246 ? 72.703 20.502 32.749 1.00 24.28 825 TRP A CA 1
ATOM 1769 C C . TRP A 1 246 ? 73.582 21.192 31.706 1.00 26.60 825 TRP A C 1
ATOM 1770 O O . TRP A 1 246 ? 74.517 21.915 32.064 1.00 25.29 825 TRP A O 1
ATOM 1781 N N . SER A 1 247 ? 73.314 20.961 30.421 1.00 23.98 826 SER A N 1
ATOM 1782 C CA . SER A 1 247 ? 74.076 21.563 29.338 1.00 25.26 826 SER A CA 1
ATOM 1783 C C . SER A 1 247 ? 73.113 22.173 28.326 1.00 24.37 826 SER A C 1
ATOM 1784 O O . SER A 1 247 ? 72.116 21.544 27.951 1.00 23.48 826 SER A O 1
ATOM 1787 N N . LEU A 1 248 ? 73.430 23.378 27.862 1.00 22.91 827 LEU A N 1
ATOM 1788 C CA . LEU A 1 248 ? 72.535 24.074 26.953 1.00 22.26 827 LEU A CA 1
ATOM 1789 C C . LEU A 1 248 ? 73.171 24.267 25.578 1.00 26.69 827 LEU A C 1
ATOM 1790 O O . LEU A 1 248 ? 74.389 24.452 25.462 1.00 23.92 827 LEU A O 1
ATOM 1795 N N . PRO A 1 249 ? 72.353 24.255 24.523 1.00 23.69 828 PRO A N 1
ATOM 1796 C CA . PRO A 1 249 ? 72.872 24.302 23.143 1.00 17.91 828 PRO A CA 1
ATOM 1797 C C . PRO A 1 249 ? 73.093 25.723 22.660 1.00 20.76 828 PRO A C 1
ATOM 1798 O O . PRO A 1 249 ? 72.543 26.680 23.232 1.00 22.50 828 PRO A O 1
ATOM 1802 N N . PRO A 1 250 ? 73.850 25.897 21.567 1.00 18.71 829 PRO A N 1
ATOM 1803 C CA . PRO A 1 250 ? 73.944 27.220 20.932 1.00 19.37 829 PRO A CA 1
ATOM 1804 C C . PRO A 1 250 ? 72.599 27.840 20.603 1.00 22.67 829 PRO A C 1
ATOM 1805 O O . PRO A 1 250 ? 72.452 29.062 20.712 1.00 18.98 829 PRO A O 1
ATOM 1809 N N . VAL A 1 251 ? 71.626 27.038 20.172 1.00 19.48 830 VAL A N 1
ATOM 1810 C CA . VAL A 1 251 ? 70.290 27.527 19.852 1.00 19.38 830 VAL A CA 1
ATOM 1811 C C . VAL A 1 251 ? 69.309 26.697 20.657 1.00 18.19 830 VAL A C 1
ATOM 1812 O O . VAL A 1 251 ? 69.240 25.465 20.502 1.00 17.79 830 VAL A O 1
ATOM 1816 N N . LEU A 1 252 ? 68.531 27.379 21.488 1.00 20.46 831 LEU A N 1
ATOM 1817 C CA . LEU A 1 252 ? 67.572 26.763 22.380 1.00 16.76 831 LEU A CA 1
ATOM 1818 C C . LEU A 1 252 ? 66.177 27.006 21.817 1.00 22.71 831 LEU A C 1
ATOM 1819 O O . LEU A 1 252 ? 65.771 28.158 21.626 1.00 18.99 831 LEU A O 1
ATOM 1824 N N . VAL A 1 253 ? 65.457 25.923 21.543 1.00 17.48 832 VAL A N 1
ATOM 1825 C CA . VAL A 1 253 ? 64.085 25.994 21.040 1.00 15.84 832 VAL A CA 1
ATOM 1826 C C . VAL A 1 253 ? 63.154 25.769 22.225 1.00 18.38 832 VAL A C 1
ATOM 1827 O O . VAL A 1 253 ? 63.272 24.757 22.929 1.00 20.39 832 VAL A O 1
ATOM 1831 N N . VAL A 1 254 ? 62.258 26.728 22.481 1.00 20.27 833 VAL A N 1
ATOM 1832 C CA . VAL A 1 254 ? 61.426 26.745 23.688 1.00 23.76 833 VAL A CA 1
ATOM 1833 C C . VAL A 1 254 ? 59.952 26.717 23.279 1.00 21.85 833 VAL A C 1
ATOM 1834 O O . VAL A 1 254 ? 59.443 27.692 22.717 1.00 23.56 833 VAL A O 1
ATOM 1838 N N . HIS A 1 255 ? 59.260 25.628 23.600 1.00 23.77 834 HIS A N 1
ATOM 1839 C CA . HIS A 1 255 ? 57.843 25.462 23.288 1.00 23.68 834 HIS A CA 1
ATOM 1840 C C . HIS A 1 255 ? 57.015 25.780 24.529 1.00 20.05 834 HIS A C 1
ATOM 1841 O O . HIS A 1 255 ? 57.250 25.203 25.593 1.00 25.63 834 HIS A O 1
ATOM 1848 N N . LEU A 1 256 ? 56.069 26.711 24.406 1.00 20.75 835 LEU A N 1
ATOM 1849 C CA . LEU A 1 256 ? 55.187 27.052 25.522 1.00 21.28 835 LEU A CA 1
ATOM 1850 C C . LEU A 1 256 ? 53.931 26.179 25.451 1.00 28.81 835 LEU A C 1
ATOM 1851 O O . LEU A 1 256 ? 53.205 26.197 24.448 1.00 24.08 835 LEU A O 1
ATOM 1856 N N . LYS A 1 257 ? 53.681 25.410 26.505 1.00 24.12 836 LYS A N 1
ATOM 1857 C CA . LYS A 1 257 ? 52.610 24.413 26.445 1.00 27.29 836 LYS A CA 1
ATOM 1858 C C . LYS A 1 257 ? 51.302 25.112 26.786 1.00 25.04 836 LYS A C 1
ATOM 1859 O O . LYS A 1 257 ? 50.921 25.238 27.946 1.00 35.14 836 LYS A O 1
ATOM 1861 N N . ARG A 1 258 ? 50.619 25.603 25.758 1.00 26.56 837 ARG A N 1
ATOM 1862 C CA . ARG A 1 258 ? 49.343 26.282 25.939 1.00 34.77 837 ARG A CA 1
ATOM 1863 C C . ARG A 1 258 ? 48.145 25.369 25.722 1.00 44.77 837 ARG A C 1
ATOM 1864 O O . ARG A 1 258 ? 47.051 25.677 26.209 1.00 43.23 837 ARG A O 1
ATOM 1872 N N . PHE A 1 259 ? 48.321 24.273 25.003 1.00 43.02 838 PHE A N 1
ATOM 1873 C CA . PHE A 1 259 ? 47.213 23.440 24.573 1.00 56.21 838 PHE A CA 1
ATOM 1874 C C . PHE A 1 259 ? 47.057 22.221 25.474 1.00 57.54 838 PHE A C 1
ATOM 1875 O O . PHE A 1 259 ? 47.724 22.079 26.506 1.00 57.31 838 PHE A O 1
ATOM 1883 N N . SER A 1 260 ? 46.151 21.334 25.074 1.00 61.99 839 SER A N 1
ATOM 1884 C CA . SER A 1 260 ? 45.854 20.084 25.759 1.00 66.68 839 SER A CA 1
ATOM 1885 C C . SER A 1 260 ? 45.034 19.227 24.805 1.00 63.15 839 SER A C 1
ATOM 1886 O O . SER A 1 260 ? 44.434 19.735 23.851 1.00 54.32 839 SER A O 1
ATOM 1889 N N . TYR A 1 261 ? 45.025 17.923 25.068 1.00 56.87 840 TYR A N 1
ATOM 1890 C CA . TYR A 1 261 ? 44.212 17.022 24.267 1.00 57.71 840 TYR A CA 1
ATOM 1891 C C . TYR A 1 261 ? 42.730 17.332 24.470 1.00 52.98 840 TYR A C 1
ATOM 1892 O O . TYR A 1 261 ? 42.321 17.900 25.488 1.00 50.37 840 TYR A O 1
ATOM 1901 N N . SER A 1 262 ? 41.925 16.952 23.472 1.00 49.59 841 SER A N 1
ATOM 1902 C CA . SER A 1 262 ? 40.499 17.268 23.499 1.00 49.84 841 SER A CA 1
ATOM 1903 C C . SER A 1 262 ? 39.832 16.782 24.781 1.00 46.80 841 SER A C 1
ATOM 1904 O O . SER A 1 262 ? 38.978 17.480 25.340 1.00 42.45 841 SER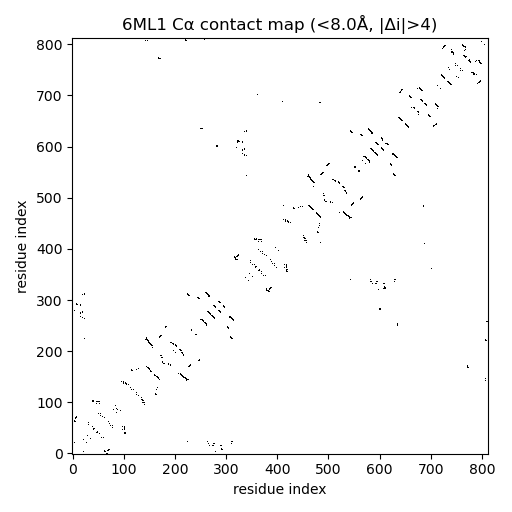 A O 1
ATOM 1906 N N . ARG A 1 263 ? 40.238 15.602 25.281 1.00 48.72 842 ARG A N 1
ATOM 1907 C CA . ARG A 1 263 ? 39.550 14.979 26.415 1.00 40.55 842 ARG A CA 1
ATOM 1908 C C . ARG A 1 263 ? 39.553 15.863 27.655 1.00 43.99 842 ARG A C 1
ATOM 1909 O O . ARG A 1 263 ? 38.607 15.813 28.452 1.00 40.53 842 ARG A O 1
ATOM 1911 N N . TYR A 1 264 ? 40.601 16.672 27.845 1.00 46.94 843 TYR A N 1
ATOM 1912 C CA . TYR A 1 264 ? 40.651 17.529 29.025 1.00 46.86 843 TYR A CA 1
ATOM 1913 C C . TYR A 1 264 ? 39.664 18.685 28.943 1.00 45.21 843 TYR A C 1
ATOM 1914 O O . TYR A 1 264 ? 39.384 19.305 29.974 1.00 41.01 843 TYR A O 1
ATOM 1923 N N . MET A 1 265 ? 39.125 18.971 27.750 1.00 42.80 844 MET A N 1
ATOM 1924 C CA . MET A 1 265 ? 38.121 20.022 27.549 1.00 46.07 844 MET A CA 1
ATOM 1925 C C . MET A 1 265 ? 38.594 21.358 28.121 1.00 56.80 844 MET A C 1
ATOM 1926 O O . MET A 1 265 ? 37.886 22.030 28.879 1.00 45.29 844 MET A O 1
ATOM 1931 N N . ARG A 1 266 ? 39.809 21.742 27.745 1.00 48.53 845 ARG A N 1
ATOM 1932 C CA . ARG A 1 266 ? 40.451 22.929 28.288 1.00 60.33 845 ARG A CA 1
ATOM 1933 C C . ARG A 1 266 ? 40.632 23.968 27.193 1.00 60.10 845 ARG A C 1
ATOM 1934 O O . ARG A 1 266 ? 41.108 23.651 26.097 1.00 61.20 845 ARG A O 1
ATOM 1942 N N . ASP A 1 267 ? 40.224 25.199 27.497 1.00 60.31 846 ASP A N 1
ATOM 1943 C CA . ASP A 1 267 ? 40.572 26.350 26.678 1.00 54.07 846 ASP A CA 1
ATOM 1944 C C . ASP A 1 267 ? 42.090 26.520 26.627 1.00 49.67 846 ASP A C 1
ATOM 1945 O O . ASP A 1 267 ? 42.776 26.361 27.639 1.00 50.93 846 ASP A O 1
ATOM 1950 N N . LYS A 1 268 ? 42.612 26.824 25.441 1.00 47.61 847 LYS A N 1
ATOM 1951 C CA . LYS A 1 268 ? 44.017 27.191 25.286 1.00 46.09 847 LYS A CA 1
ATOM 1952 C C . LYS A 1 268 ? 44.388 28.288 26.279 1.00 45.38 847 LYS A C 1
ATOM 1953 O O . LYS A 1 268 ? 43.671 29.282 26.419 1.00 45.62 847 LYS A O 1
ATOM 1959 N N . LEU A 1 269 ? 45.499 28.094 26.992 1.00 43.60 848 LEU A N 1
ATOM 1960 C CA . LEU A 1 269 ? 45.985 29.110 27.922 1.00 37.99 848 LEU A CA 1
ATOM 1961 C C . LEU A 1 269 ? 46.508 30.313 27.140 1.00 38.51 848 LEU A C 1
ATOM 1962 O O . LEU A 1 269 ? 47.460 30.182 26.364 1.00 38.48 848 LEU A O 1
ATOM 1967 N N . ASP A 1 270 ? 45.890 31.483 27.323 1.00 33.23 849 ASP A N 1
ATOM 1968 C CA . ASP A 1 270 ? 46.357 32.709 26.678 1.00 37.25 849 ASP A CA 1
ATOM 1969 C C . ASP A 1 270 ? 47.051 33.653 27.660 1.00 28.12 849 ASP A C 1
ATOM 1970 O O . ASP A 1 270 ? 46.999 34.878 27.496 1.00 31.59 849 ASP A O 1
ATOM 1975 N N . THR A 1 271 ? 47.679 33.093 28.689 1.00 30.12 850 THR A N 1
ATOM 1976 C CA . THR A 1 271 ? 48.583 33.835 29.555 1.00 31.95 850 THR A CA 1
ATOM 1977 C C . THR A 1 271 ? 49.548 34.669 28.727 1.00 27.23 850 THR A C 1
ATOM 1978 O O . THR A 1 271 ? 50.052 34.218 27.696 1.00 25.56 850 THR A O 1
ATOM 1982 N N . LEU A 1 272 ? 49.773 35.901 29.161 1.00 26.16 851 LEU A N 1
ATOM 1983 C CA . LEU A 1 272 ? 50.870 36.688 28.614 1.00 27.12 851 LEU A CA 1
ATOM 1984 C C . LEU A 1 272 ? 52.156 36.172 29.239 1.00 24.22 851 LEU A C 1
ATOM 1985 O O . LEU A 1 272 ? 52.448 36.454 30.405 1.00 26.75 851 LEU A O 1
ATOM 1990 N N . VAL A 1 273 ? 52.921 35.400 28.480 1.00 23.18 852 VAL A N 1
ATOM 1991 C CA . VAL A 1 273 ? 54.239 34.967 28.926 1.00 23.50 852 VAL A CA 1
ATOM 1992 C C . VAL A 1 273 ? 55.228 36.022 28.456 1.00 23.37 852 VAL A C 1
ATOM 1993 O O . VAL A 1 273 ? 55.431 36.200 27.255 1.00 22.23 852 VAL A O 1
ATOM 1997 N N . ASP A 1 274 ? 55.834 36.733 29.399 1.00 22.06 853 ASP A N 1
ATOM 1998 C CA . ASP A 1 274 ? 56.773 37.800 29.076 1.00 24.58 853 ASP A CA 1
ATOM 1999 C C . ASP A 1 274 ? 58.153 37.167 28.901 1.00 24.01 853 ASP A C 1
ATOM 2000 O O . ASP A 1 274 ? 58.792 36.768 29.877 1.00 24.06 853 ASP A O 1
ATOM 2005 N N . PHE A 1 275 ? 58.592 37.050 27.666 1.00 22.92 854 PHE A N 1
ATOM 2006 C CA . PHE A 1 275 ? 59.895 36.459 27.413 1.00 21.66 854 PHE A CA 1
ATOM 2007 C C . PHE A 1 275 ? 60.878 37.538 26.957 1.00 19.22 854 PHE A C 1
ATOM 2008 O O . PHE A 1 275 ? 60.486 38.488 26.278 1.00 20.55 854 PHE A O 1
ATOM 2016 N N . PRO A 1 276 ? 62.156 37.426 27.320 1.00 21.69 855 PRO A N 1
ATOM 2017 C CA . PRO A 1 276 ? 63.135 38.443 26.900 1.00 21.69 855 PRO A CA 1
ATOM 2018 C C . PRO A 1 276 ? 63.341 38.479 25.390 1.00 15.11 855 PRO A C 1
ATOM 2019 O O . PRO A 1 276 ? 63.496 37.446 24.732 1.00 18.71 855 PRO A O 1
ATOM 2023 N N . ILE A 1 277 ? 63.399 39.687 24.840 1.00 16.62 856 ILE A N 1
ATOM 2024 C CA . ILE A 1 277 ? 63.975 39.835 23.508 1.00 15.49 856 ILE A CA 1
ATOM 2025 C C . ILE A 1 277 ? 65.497 39.682 23.584 1.00 18.39 856 ILE A C 1
ATOM 2026 O O . ILE A 1 277 ? 66.116 39.001 22.758 1.00 18.99 856 ILE A O 1
ATOM 2031 N N . ASN A 1 278 ? 66.115 40.315 24.577 1.00 17.58 857 ASN A N 1
ATOM 2032 C CA . ASN A 1 278 ? 67.562 40.295 24.762 1.00 20.71 857 ASN A CA 1
ATOM 2033 C C . ASN A 1 278 ? 67.891 39.717 26.129 1.00 23.00 857 ASN A C 1
ATOM 2034 O O . ASN A 1 278 ? 67.199 40.001 27.108 1.00 20.05 857 ASN A O 1
ATOM 2039 N N . ASP A 1 279 ? 68.970 38.926 26.190 1.00 18.75 858 ASP A N 1
ATOM 2040 C CA . ASP A 1 279 ? 69.593 38.509 27.445 1.00 17.49 858 ASP A CA 1
ATOM 2041 C C . ASP A 1 279 ? 68.639 37.738 28.355 1.00 21.28 858 ASP A C 1
ATOM 2042 O O . ASP A 1 279 ? 68.380 38.114 29.504 1.00 20.29 858 ASP A O 1
ATOM 2047 N N . LEU A 1 280 ? 68.140 36.631 27.824 1.00 18.71 859 LEU A N 1
ATOM 2048 C CA . LEU A 1 280 ? 67.609 35.575 28.673 1.00 21.05 859 LEU A CA 1
ATOM 2049 C C . LEU A 1 280 ? 68.795 34.852 29.309 1.00 23.08 859 LEU A C 1
ATOM 2050 O O . LEU A 1 280 ? 69.662 34.326 28.599 1.00 23.35 859 LEU A O 1
ATOM 2055 N N . ASP A 1 281 ? 68.850 34.824 30.635 1.00 20.24 860 ASP A N 1
ATOM 2056 C CA . ASP A 1 281 ? 69.939 34.157 31.341 1.00 23.30 860 ASP A CA 1
ATOM 2057 C C . ASP A 1 281 ? 69.443 32.841 31.911 1.00 25.39 860 ASP A C 1
ATOM 2058 O O . ASP A 1 281 ? 68.415 32.813 32.587 1.00 27.14 860 ASP A O 1
ATOM 2063 N N . MET A 1 282 ? 70.156 31.756 31.628 1.00 28.44 861 MET A N 1
ATOM 2064 C CA . MET A 1 282 ? 69.833 30.506 32.302 1.00 35.67 861 MET A CA 1
ATOM 2065 C C . MET A 1 282 ? 71.062 29.612 32.362 1.00 37.42 861 MET A C 1
ATOM 2066 O O . MET A 1 282 ? 71.809 29.490 31.384 1.00 32.24 861 MET A O 1
ATOM 2071 N N . SER A 1 283 ? 71.273 29.022 33.540 1.00 32.51 862 SER A N 1
ATOM 2072 C CA . SER A 1 283 ? 72.335 28.038 33.773 1.00 37.86 862 SER A CA 1
ATOM 2073 C C . SER A 1 283 ? 73.699 28.570 33.342 1.00 40.29 862 SER A C 1
ATOM 2074 O O . SER A 1 283 ? 74.562 27.809 32.892 1.00 38.23 862 SER A O 1
ATOM 2077 N N . GLY A 1 284 ? 73.896 29.891 33.467 1.00 38.81 872 GLY A N 1
ATOM 2078 C CA . GLY A 1 284 ? 75.165 30.519 33.146 1.00 37.37 872 GLY A CA 1
ATOM 2079 C C . GLY A 1 284 ? 75.349 30.947 31.701 1.00 39.44 872 GLY A C 1
ATOM 2080 O O . GLY A 1 284 ? 76.369 31.577 31.383 1.00 34.66 872 GLY A O 1
ATOM 2081 N N . CYS A 1 285 ? 74.419 30.621 30.813 1.00 33.64 873 CYS A N 1
ATOM 2082 C CA . CYS A 1 285 ? 74.466 31.093 29.437 1.00 28.56 873 CYS A CA 1
ATOM 2083 C C . CYS A 1 285 ? 73.533 32.288 29.268 1.00 29.17 873 CYS A C 1
ATOM 2084 O O . CYS A 1 285 ? 72.569 32.467 30.015 1.00 30.83 873 CYS A O 1
ATOM 2087 N N . ARG A 1 286 ? 73.822 33.106 28.266 1.00 24.29 874 ARG A N 1
ATOM 2088 C CA . ARG A 1 286 ? 73.004 34.277 27.968 1.00 23.72 874 ARG A CA 1
ATOM 2089 C C . ARG A 1 286 ? 72.524 34.196 26.527 1.00 21.45 874 ARG A C 1
ATOM 2090 O O . ARG A 1 286 ? 73.344 34.043 25.616 1.00 21.33 874 ARG A O 1
ATOM 2098 N N . TYR A 1 287 ? 71.206 34.352 26.320 1.00 18.07 875 TYR A N 1
ATOM 2099 C CA . TYR A 1 287 ? 70.543 34.103 25.043 1.00 17.21 875 TYR A CA 1
ATOM 2100 C C . TYR A 1 287 ? 69.809 35.334 24.539 1.00 17.41 875 TYR A C 1
ATOM 2101 O O . TYR A 1 287 ? 69.262 36.114 25.328 1.00 20.72 875 TYR A O 1
ATOM 2110 N N . ASN A 1 288 ? 69.750 35.462 23.217 1.00 15.45 876 ASN A N 1
ATOM 2111 C CA . ASN A 1 288 ? 68.993 36.498 22.532 1.00 17.18 876 ASN A CA 1
ATOM 2112 C C . ASN A 1 288 ? 67.985 35.867 21.584 1.00 19.84 876 ASN A C 1
ATOM 2113 O O . ASN A 1 288 ? 68.304 34.908 20.869 1.00 17.49 876 ASN A O 1
ATOM 2118 N N . LEU A 1 289 ? 66.787 36.446 21.558 1.00 17.76 877 LEU A N 1
ATOM 2119 C CA . LEU A 1 289 ? 65.714 35.943 20.711 1.00 17.16 877 LEU A CA 1
ATOM 2120 C C . LEU A 1 289 ? 66.064 36.127 19.243 1.00 19.80 877 LEU A C 1
ATOM 2121 O O . LEU A 1 289 ? 66.528 37.203 18.845 1.00 18.57 877 LEU A O 1
ATOM 2126 N N . ILE A 1 290 ? 65.812 35.102 18.419 1.00 15.05 878 ILE A N 1
ATOM 2127 C CA . ILE A 1 290 ? 65.962 35.255 16.978 1.00 16.59 878 ILE A CA 1
ATOM 2128 C C . ILE A 1 290 ? 64.705 34.915 16.191 1.00 20.13 878 ILE A C 1
ATOM 2129 O O . ILE A 1 290 ? 64.605 35.333 15.024 1.00 18.53 878 ILE A O 1
ATOM 2134 N N . ALA A 1 291 ? 63.742 34.175 16.757 1.00 16.86 879 ALA A N 1
ATOM 2135 C CA . ALA A 1 291 ? 62.498 33.918 16.027 1.00 14.63 879 ALA A CA 1
ATOM 2136 C C . ALA A 1 291 ? 61.428 33.532 17.032 1.00 18.11 879 ALA A C 1
ATOM 2137 O O . ALA A 1 291 ? 61.723 33.035 18.116 1.00 17.37 879 ALA A O 1
ATOM 2139 N N . VAL A 1 292 ? 60.172 33.753 16.639 1.00 17.80 880 VAL A N 1
ATOM 2140 C CA . VAL A 1 292 ? 59.011 33.392 17.445 1.00 17.15 880 VAL A CA 1
ATOM 2141 C C . VAL A 1 292 ? 57.961 32.829 16.496 1.00 19.91 880 VAL A C 1
ATOM 2142 O O . VAL A 1 292 ? 57.649 33.469 15.492 1.00 18.65 880 VAL A O 1
ATOM 2146 N N . SER A 1 293 ? 57.442 31.638 16.790 1.00 16.00 881 SER A N 1
ATOM 2147 C CA . SER A 1 293 ? 56.241 31.137 16.112 1.00 16.77 881 SER A CA 1
ATOM 2148 C C . SER A 1 293 ? 55.026 31.574 16.910 1.00 20.55 881 SER A C 1
ATOM 2149 O O . SER A 1 293 ? 54.968 31.352 18.120 1.00 20.05 881 SER A O 1
ATOM 2152 N N . ASN A 1 294 ? 54.054 32.192 16.235 1.00 21.29 882 ASN A N 1
ATOM 2153 C CA . ASN A 1 294 ? 52.822 32.617 16.876 1.00 16.14 882 ASN A CA 1
ATOM 2154 C C . ASN A 1 294 ? 51.686 31.711 16.436 1.00 19.41 882 ASN A C 1
ATOM 2155 O O . ASN A 1 294 ? 51.628 31.303 15.279 1.00 20.04 882 ASN A O 1
ATOM 2160 N N . HIS A 1 295 ? 50.775 31.429 17.353 1.00 22.17 883 HIS A N 1
ATOM 2161 C CA . HIS A 1 295 ? 49.579 30.668 17.022 1.00 25.19 883 HIS A CA 1
ATOM 2162 C C . HIS A 1 295 ? 48.347 31.477 17.388 1.00 24.55 883 HIS A C 1
ATOM 2163 O O . HIS A 1 295 ? 48.233 31.955 18.519 1.00 25.97 883 HIS A O 1
ATOM 2170 N N . TYR A 1 296 ? 47.429 31.624 16.439 1.00 25.87 884 TYR A N 1
ATOM 2171 C CA . TYR A 1 296 ? 46.150 32.283 16.684 1.00 32.72 884 TYR A CA 1
ATOM 2172 C C . TYR A 1 296 ? 45.050 31.233 16.611 1.00 35.11 884 TYR A C 1
ATOM 2173 O O . TYR A 1 296 ? 44.968 30.493 15.628 1.00 33.97 884 TYR A O 1
ATOM 2182 N N . GLY A 1 297 ? 44.231 31.155 17.659 1.00 46.38 885 GLY A N 1
ATOM 2183 C CA . GLY A 1 297 ? 43.278 30.064 17.822 1.00 43.99 885 GLY A CA 1
ATOM 2184 C C . GLY A 1 297 ? 42.086 30.090 16.887 1.00 51.43 885 GLY A C 1
ATOM 2185 O O . GLY A 1 297 ? 41.817 31.100 16.237 1.00 58.67 885 GLY A O 1
ATOM 2186 N N . GLY A 1 302 ? 44.172 26.375 14.171 1.00 51.58 890 GLY A N 1
ATOM 2187 C CA . GLY A 1 302 ? 44.099 27.818 13.974 1.00 46.14 890 GLY A CA 1
ATOM 2188 C C . GLY A 1 302 ? 44.960 28.328 12.827 1.00 41.82 890 GLY A C 1
ATOM 2189 O O . GLY A 1 302 ? 44.905 27.794 11.718 1.00 37.74 890 GLY A O 1
ATOM 2190 N N . HIS A 1 303 ? 45.766 29.365 13.082 1.00 32.88 891 HIS A N 1
ATOM 2191 C CA . HIS A 1 303 ? 46.683 29.901 12.085 1.00 26.42 891 HIS A CA 1
ATOM 2192 C C . HIS A 1 303 ? 48.003 30.257 12.759 1.00 22.62 891 HIS A C 1
ATOM 2193 O O . HIS A 1 303 ? 47.997 30.805 13.862 1.00 23.61 891 HIS A O 1
ATOM 2200 N N . TYR A 1 304 ? 49.120 29.968 12.090 1.00 23.40 892 TYR A N 1
ATOM 2201 C CA . TYR A 1 304 ? 50.450 30.232 12.652 1.00 23.05 892 TYR A CA 1
ATOM 2202 C C . TYR A 1 304 ? 51.221 31.245 11.810 1.00 23.83 892 TYR A C 1
ATOM 2203 O O . TYR A 1 304 ? 51.233 31.162 10.579 1.00 28.93 892 TYR A O 1
ATOM 2212 N N . THR A 1 305 ? 51.921 32.165 12.474 1.00 21.53 893 THR A N 1
ATOM 2213 C CA . THR A 1 305 ? 52.805 33.098 11.791 1.00 20.84 893 THR A CA 1
ATOM 2214 C C . THR A 1 305 ? 54.144 33.074 12.515 1.00 23.81 893 THR A C 1
ATOM 2215 O O . THR A 1 305 ? 54.333 32.321 13.469 1.00 18.51 893 THR A O 1
ATOM 2219 N N . ALA A 1 306 ? 55.064 33.939 12.088 1.00 20.56 894 ALA A N 1
ATOM 2220 C CA . ALA A 1 306 ? 56.369 33.965 12.728 1.00 17.73 894 ALA A CA 1
ATOM 2221 C C . ALA A 1 306 ? 56.914 35.384 12.710 1.00 21.37 894 ALA A C 1
ATOM 2222 O O . ALA A 1 306 ? 56.683 36.134 11.758 1.00 19.93 894 ALA A O 1
ATOM 2224 N N . PHE A 1 307 ? 57.625 35.745 13.789 1.00 20.45 895 PHE A N 1
ATOM 2225 C CA . PHE A 1 307 ? 58.566 36.861 13.796 1.00 20.71 895 PHE A CA 1
ATOM 2226 C C . PHE A 1 307 ? 59.972 36.290 13.644 1.00 21.03 895 PHE A C 1
ATOM 2227 O O . PHE A 1 307 ? 60.270 35.228 14.192 1.00 17.63 895 PHE A O 1
ATOM 2235 N N . ALA A 1 308 ? 60.839 36.974 12.893 1.00 18.69 896 ALA A N 1
ATOM 2236 C CA . ALA A 1 308 ? 62.226 36.524 12.850 1.00 21.30 896 ALA A CA 1
ATOM 2237 C C . ALA A 1 308 ? 63.138 37.711 12.591 1.00 21.83 896 ALA A C 1
ATOM 2238 O O . ALA A 1 308 ? 62.758 38.675 11.926 1.00 21.76 896 ALA A O 1
ATOM 2240 N N . LYS A 1 309 ? 64.354 37.609 13.116 1.00 22.97 897 LYS A N 1
ATOM 2241 C CA . LYS A 1 309 ? 65.388 38.613 12.930 1.00 26.03 897 LYS A CA 1
ATOM 2242 C C . LYS A 1 309 ? 66.251 38.198 11.738 1.00 29.62 897 LYS A C 1
ATOM 2243 O O . LYS A 1 309 ? 66.827 37.103 11.736 1.00 26.19 897 LYS A O 1
ATOM 2249 N N . ASN A 1 310 ? 66.312 39.049 10.715 1.00 23.46 898 ASN A N 1
ATOM 2250 C CA . ASN A 1 310 ? 67.094 38.719 9.529 1.00 23.35 898 ASN A CA 1
ATOM 2251 C C . ASN A 1 310 ? 68.580 38.910 9.807 1.00 28.19 898 ASN A C 1
ATOM 2252 O O . ASN A 1 310 ? 68.998 39.975 10.267 1.00 29.13 898 ASN A O 1
ATOM 2257 N N . LYS A 1 311 ? 69.381 37.880 9.501 1.00 23.81 899 LYS A N 1
ATOM 2258 C CA . LYS A 1 311 ? 70.779 37.893 9.920 1.00 31.77 899 LYS A CA 1
ATOM 2259 C C . LYS A 1 311 ? 71.589 38.960 9.185 1.00 27.78 899 LYS A C 1
ATOM 2260 O O . LYS A 1 311 ? 72.619 39.397 9.696 1.00 33.40 899 LYS A O 1
ATOM 2266 N N . ASP A 1 312 ? 71.127 39.424 8.019 1.00 28.08 900 ASP A N 1
ATOM 2267 C CA . ASP A 1 312 ? 71.939 40.318 7.190 1.00 32.55 900 ASP A CA 1
ATOM 2268 C C . ASP A 1 312 ? 71.694 41.805 7.441 1.00 35.69 900 ASP A C 1
ATOM 2269 O O . ASP A 1 312 ? 72.600 42.620 7.198 1.00 34.30 900 ASP A O 1
ATOM 2274 N N . ASP A 1 313 ? 70.511 42.194 7.924 1.00 30.61 901 ASP A N 1
ATOM 2275 C CA . ASP A 1 313 ? 70.268 43.594 8.276 1.00 26.99 901 ASP A CA 1
ATOM 2276 C C . ASP A 1 313 ? 69.931 43.807 9.743 1.00 30.23 901 ASP A C 1
ATOM 2277 O O . ASP A 1 313 ? 69.724 44.957 10.151 1.00 30.47 901 ASP A O 1
ATOM 2282 N N . GLY A 1 314 ? 69.869 42.741 10.546 1.00 33.59 902 GLY A N 1
ATOM 2283 C CA . GLY A 1 314 ? 69.598 42.843 11.968 1.00 34.07 902 GLY A CA 1
ATOM 2284 C C . GLY A 1 314 ? 68.191 43.277 12.344 1.00 29.02 902 GLY A C 1
ATOM 2285 O O . GLY A 1 314 ? 67.921 43.463 13.532 1.00 32.32 902 GLY A O 1
ATOM 2286 N N . LYS A 1 315 ? 67.284 43.443 11.387 1.00 23.31 903 LYS A N 1
ATOM 2287 C CA . LYS A 1 315 ? 65.947 43.943 11.688 1.00 20.99 903 LYS A CA 1
ATOM 2288 C C . LYS A 1 315 ? 64.952 42.789 11.876 1.00 27.22 903 LYS A C 1
ATOM 2289 O O . LYS A 1 315 ? 6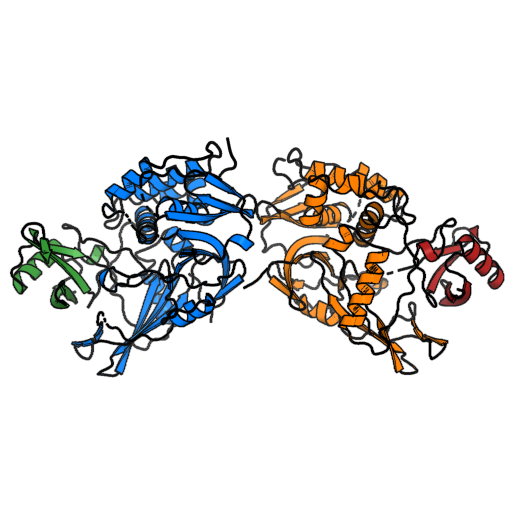5.192 41.664 11.439 1.00 26.21 903 LYS A O 1
ATOM 2295 N N . TRP A 1 316 ? 63.825 43.085 12.533 1.00 23.48 904 TRP A N 1
ATOM 2296 C CA . TRP A 1 316 ? 62.773 42.101 12.767 1.00 22.92 904 TRP A CA 1
ATOM 2297 C C . TRP A 1 316 ? 61.740 42.169 11.651 1.00 30.07 904 TRP A C 1
ATOM 2298 O O . TRP A 1 316 ? 61.410 43.254 11.155 1.00 21.38 904 TRP A O 1
ATOM 2309 N N . TYR A 1 317 ? 61.235 40.997 11.260 1.00 22.70 905 TYR A N 1
ATOM 2310 C CA . TYR A 1 317 ? 60.237 40.883 10.212 1.00 24.81 905 TYR A CA 1
ATOM 2311 C C . TYR A 1 317 ? 59.119 39.952 10.665 1.00 24.10 905 TYR A C 1
ATOM 2312 O O . TYR A 1 317 ? 59.324 39.071 11.509 1.00 19.70 905 TYR A O 1
ATOM 2321 N N . TYR A 1 318 ? 57.931 40.173 10.102 1.00 24.98 906 TYR A N 1
ATOM 2322 C CA . TYR A 1 318 ? 56.756 39.353 10.367 1.00 24.55 906 TYR A CA 1
ATOM 2323 C C . TYR A 1 318 ? 56.424 38.559 9.112 1.00 25.82 906 TYR A C 1
ATOM 2324 O O . TYR A 1 318 ? 56.295 39.139 8.026 1.00 26.00 906 TYR A O 1
ATOM 2333 N N . PHE A 1 319 ? 56.294 37.236 9.266 1.00 24.21 907 PHE A N 1
ATOM 2334 C CA . PHE A 1 319 ? 56.070 36.298 8.166 1.00 24.81 907 PHE A CA 1
ATOM 2335 C C . PHE A 1 319 ? 54.689 35.673 8.347 1.00 29.66 907 PHE A C 1
ATOM 2336 O O . PHE A 1 319 ? 54.478 34.878 9.272 1.00 24.02 907 PHE A O 1
ATOM 2344 N N . ASP A 1 320 ? 53.750 36.025 7.469 1.00 29.12 908 ASP A N 1
ATOM 2345 C CA . ASP A 1 320 ? 52.397 35.465 7.493 1.00 27.13 908 ASP A CA 1
ATOM 2346 C C . ASP A 1 320 ? 52.184 34.828 6.127 1.00 32.73 908 ASP A C 1
ATOM 2347 O O . ASP A 1 320 ? 51.715 35.481 5.190 1.00 30.95 908 ASP A O 1
ATOM 2352 N N . ASP A 1 321 ? 52.523 33.543 6.039 1.00 27.86 909 ASP A N 1
ATOM 2353 C CA . ASP A 1 321 ? 52.535 32.797 4.794 1.00 29.13 909 ASP A CA 1
ATOM 2354 C C . ASP A 1 321 ? 53.297 33.568 3.725 1.00 31.14 909 ASP A C 1
ATOM 2355 O O . ASP A 1 321 ? 54.507 33.748 3.868 1.00 28.10 909 ASP A O 1
ATOM 2360 N N . SER A 1 322 ? 52.642 33.996 2.636 1.00 29.81 910 SER A N 1
ATOM 2361 C CA . SER A 1 322 ? 53.435 34.587 1.563 1.00 29.33 910 SER A CA 1
ATOM 2362 C C . SER A 1 322 ? 53.873 36.011 1.871 1.00 26.93 910 SER A C 1
ATOM 2363 O O . SER A 1 322 ? 54.764 36.525 1.188 1.00 29.51 910 SER A O 1
ATOM 2366 N N . SER A 1 323 ? 53.265 36.656 2.858 1.00 28.88 911 SER A N 1
ATOM 2367 C CA . SER A 1 323 ? 53.497 38.065 3.133 1.00 31.49 911 SER A CA 1
ATOM 2368 C C . SER A 1 323 ? 54.630 38.228 4.140 1.00 34.88 911 SER A C 1
ATOM 2369 O O . SER A 1 323 ? 54.634 37.576 5.187 1.00 27.91 911 SER A O 1
ATOM 2372 N N . VAL A 1 324 ? 55.577 39.106 3.820 1.00 27.77 912 VAL A N 1
ATOM 2373 C CA . VAL A 1 324 ? 56.673 39.483 4.705 1.00 30.53 912 VAL A CA 1
ATOM 2374 C C . VAL A 1 324 ? 56.612 40.993 4.904 1.00 36.15 912 VAL A C 1
ATOM 2375 O O . VAL A 1 324 ? 56.470 41.744 3.935 1.00 33.29 912 VAL A O 1
ATOM 2379 N N . SER A 1 325 ? 56.701 41.438 6.154 1.00 28.44 913 SER A N 1
ATOM 2380 C CA . SER A 1 325 ? 56.644 42.861 6.439 1.00 31.32 913 SER A CA 1
ATOM 2381 C C . SER A 1 325 ? 57.581 43.175 7.596 1.00 35.24 913 SER A C 1
ATOM 2382 O O . SER A 1 325 ? 57.945 42.301 8.386 1.00 27.86 913 SER A O 1
ATOM 2385 N N . THR A 1 326 ? 57.985 44.436 7.682 1.00 30.37 914 THR A N 1
ATOM 2386 C CA . THR A 1 326 ? 58.812 44.855 8.800 1.00 24.85 914 THR A CA 1
ATOM 2387 C C . THR A 1 326 ? 58.006 44.773 10.083 1.00 26.02 914 THR A C 1
ATOM 2388 O O . THR A 1 326 ? 56.774 44.891 10.080 1.00 29.95 914 THR A O 1
ATOM 2392 N N . ALA A 1 327 ? 58.712 44.542 11.179 1.00 23.37 915 ALA A N 1
ATOM 2393 C CA . ALA A 1 327 ? 58.136 44.414 12.507 1.00 26.56 915 ALA A CA 1
ATOM 2394 C C . ALA A 1 327 ? 58.965 45.259 13.461 1.00 29.43 915 ALA A C 1
ATOM 2395 O O . ALA A 1 327 ? 60.097 45.637 13.158 1.00 28.29 915 ALA A O 1
ATOM 2397 N N . SER A 1 328 ? 58.402 45.568 14.623 1.00 26.77 916 SER A N 1
ATOM 2398 C CA . SER A 1 328 ? 59.157 46.210 15.690 1.00 31.02 916 SER A CA 1
ATOM 2399 C C . SER A 1 328 ? 59.235 45.274 16.885 1.00 29.73 916 SER A C 1
ATOM 2400 O O . SER A 1 328 ? 58.295 44.518 17.153 1.00 27.27 916 SER A O 1
ATOM 2403 N N . GLU A 1 329 ? 60.357 45.353 17.609 1.00 25.38 917 GLU A N 1
ATOM 2404 C CA . GLU A 1 329 ? 60.552 44.549 18.815 1.00 29.16 917 GLU A CA 1
ATOM 2405 C C . GLU A 1 329 ? 59.359 44.611 19.749 1.00 25.87 917 GLU A C 1
ATOM 2406 O O . GLU A 1 329 ? 59.064 43.631 20.438 1.00 25.91 917 GLU A O 1
ATOM 2412 N N . ASP A 1 330 ? 58.718 45.783 19.849 1.00 25.78 918 ASP A N 1
ATOM 2413 C CA . ASP A 1 330 ? 57.609 45.968 20.781 1.00 29.92 918 ASP A CA 1
ATOM 2414 C C . ASP A 1 330 ? 56.383 45.143 20.413 1.00 27.92 918 ASP A C 1
ATOM 2415 O O . ASP A 1 330 ? 55.495 44.976 21.257 1.00 30.32 918 ASP A O 1
ATOM 2420 N N . GLN A 1 331 ? 56.308 44.644 19.181 1.00 26.50 919 GLN A N 1
ATOM 2421 C CA . GLN A 1 331 ? 55.205 43.781 18.751 1.00 32.77 919 GLN A CA 1
ATOM 2422 C C . GLN A 1 331 ? 55.390 42.329 19.167 1.00 30.41 919 GLN A C 1
ATOM 2423 O O . GLN A 1 331 ? 54.418 41.566 19.145 1.00 27.73 919 GLN A O 1
ATOM 2429 N N . ILE A 1 332 ? 56.601 41.924 19.558 1.00 25.62 920 ILE A N 1
ATOM 2430 C CA . ILE A 1 332 ? 56.926 40.499 19.553 1.00 27.41 920 ILE A CA 1
ATOM 2431 C C . ILE A 1 332 ? 56.272 39.782 20.723 1.00 24.87 920 ILE A C 1
ATOM 2432 O O . ILE A 1 332 ? 55.738 38.677 20.562 1.00 27.73 920 ILE A O 1
ATOM 2437 N N . VAL A 1 333 ? 56.313 40.362 21.916 1.00 21.76 921 VAL A N 1
ATOM 2438 C CA . VAL A 1 333 ? 55.730 39.699 23.077 1.00 20.98 921 VAL A CA 1
ATOM 2439 C C . VAL A 1 333 ? 54.219 39.908 23.021 1.00 26.78 921 VAL A C 1
ATOM 2440 O O . VAL A 1 333 ? 53.722 41.023 23.187 1.00 25.31 921 VAL A O 1
ATOM 2444 N N . SER A 1 334 ? 53.498 38.827 22.755 1.00 24.41 922 SER A N 1
ATOM 2445 C CA . SER A 1 334 ? 52.046 38.828 22.709 1.00 23.55 922 SER A CA 1
ATOM 2446 C C . SER A 1 334 ? 51.570 37.510 23.293 1.00 22.54 922 SER A C 1
ATOM 2447 O O . SER A 1 334 ? 52.346 36.575 23.458 1.00 22.16 922 SER A O 1
ATOM 2450 N N . LYS A 1 335 ? 50.263 37.419 23.549 1.00 25.71 923 LYS A N 1
ATOM 2451 C CA . LYS A 1 335 ? 49.695 36.171 24.044 1.00 24.78 923 LYS A CA 1
ATOM 2452 C C . LYS A 1 335 ? 49.744 35.053 23.010 1.00 23.15 923 LYS A C 1
ATOM 2453 O O . LYS A 1 335 ? 49.547 33.885 23.378 1.00 23.87 923 LYS A O 1
ATOM 2459 N N . ALA A 1 336 ? 50.002 35.374 21.737 1.00 18.91 924 ALA A N 1
ATOM 2460 C CA . ALA A 1 336 ? 50.058 34.364 20.684 1.00 24.15 924 ALA A CA 1
ATOM 2461 C C . ALA A 1 336 ? 51.385 33.615 20.616 1.00 25.43 924 ALA A C 1
ATOM 2462 O O . ALA A 1 336 ? 51.457 32.610 19.903 1.00 22.33 924 ALA A O 1
ATOM 2464 N N . ALA A 1 337 ? 52.424 34.069 21.329 1.00 24.11 925 ALA A N 1
ATOM 2465 C CA . ALA A 1 337 ? 53.729 33.431 21.216 1.00 21.43 925 ALA A CA 1
ATOM 2466 C C . ALA A 1 337 ? 53.646 31.965 21.626 1.00 22.02 925 ALA A C 1
ATOM 2467 O O . ALA A 1 337 ? 53.107 31.631 22.685 1.00 24.53 925 ALA A O 1
ATOM 2469 N N . TYR A 1 338 ? 54.189 31.099 20.786 1.00 18.30 926 TYR A N 1
ATOM 2470 C CA . TYR A 1 338 ? 54.044 29.655 20.905 1.00 20.49 926 TYR A CA 1
ATOM 2471 C C . TYR A 1 338 ? 55.381 28.938 21.013 1.00 22.56 926 TYR A C 1
ATOM 2472 O O . TYR A 1 338 ? 55.580 28.144 21.928 1.00 20.79 926 TYR A O 1
ATOM 2481 N N . VAL A 1 339 ? 56.300 29.186 20.086 1.00 21.05 927 VAL A N 1
ATOM 2482 C CA . VAL A 1 339 ? 57.644 28.618 20.143 1.00 18.86 927 VAL A CA 1
ATOM 2483 C C . VAL A 1 339 ? 58.634 29.768 20.027 1.00 17.72 927 VAL A C 1
ATOM 2484 O O . VAL A 1 339 ? 58.454 30.662 19.193 1.00 19.03 927 VAL A O 1
ATOM 2488 N N . LEU A 1 340 ? 59.645 29.767 20.893 1.00 20.11 928 LEU A N 1
ATOM 2489 C CA . LEU A 1 340 ? 60.674 30.801 20.917 1.00 18.89 928 LEU A CA 1
ATOM 2490 C C . LEU A 1 340 ? 61.997 30.173 20.509 1.00 17.05 928 LEU A C 1
ATOM 2491 O O . LEU A 1 340 ? 62.358 29.110 21.025 1.00 20.70 928 LEU A O 1
ATOM 2496 N N . PHE A 1 341 ? 62.731 30.839 19.611 1.00 17.47 929 PHE A N 1
ATOM 2497 C CA . PHE A 1 341 ? 64.079 30.429 19.205 1.00 16.69 929 PHE A CA 1
ATOM 2498 C C . PHE A 1 341 ? 65.066 31.425 19.812 1.00 19.16 929 PHE A C 1
ATOM 2499 O O . PHE A 1 341 ? 64.953 32.636 19.562 1.00 16.42 929 PHE A O 1
ATOM 2507 N N . TYR A 1 342 ? 66.031 30.918 20.590 1.00 18.00 930 TYR A N 1
ATOM 2508 C CA . TYR A 1 342 ? 67.032 31.741 21.266 1.00 18.65 930 TYR A CA 1
ATOM 2509 C C . TYR A 1 342 ? 68.422 31.306 20.833 1.00 21.05 930 TYR A C 1
ATOM 2510 O O . TYR A 1 342 ? 68.707 30.101 20.792 1.00 20.59 930 TYR A O 1
ATOM 2519 N N . GLN A 1 343 ? 69.289 32.280 20.544 1.00 17.69 931 GLN A N 1
ATOM 2520 C CA . GLN A 1 343 ? 70.668 32.021 20.133 1.00 17.19 931 GLN A CA 1
ATOM 2521 C C . GLN A 1 343 ? 71.633 32.510 21.206 1.00 21.45 931 GLN A C 1
ATOM 2522 O O . GLN A 1 343 ? 71.504 33.640 21.695 1.00 17.39 931 GLN A O 1
ATOM 2528 N N . ARG A 1 344 ? 72.594 31.658 21.567 1.00 19.84 932 ARG A N 1
ATOM 2529 C CA . ARG A 1 344 ? 73.480 31.991 22.670 1.00 23.85 932 ARG A CA 1
ATOM 2530 C C . ARG A 1 344 ? 74.361 33.169 22.289 1.00 17.95 932 ARG A C 1
ATOM 2531 O O . ARG A 1 344 ? 74.875 33.257 21.171 1.00 20.24 932 ARG A O 1
ATOM 2539 N N . GLN A 1 345 ? 74.463 34.115 23.204 1.00 17.56 933 GLN A N 1
ATOM 2540 C CA . GLN A 1 345 ? 75.389 35.209 23.025 1.00 21.24 933 GLN A CA 1
ATOM 2541 C C . GLN A 1 345 ? 76.821 34.711 23.274 1.00 26.04 933 GLN A C 1
ATOM 2542 O O . GLN A 1 345 ? 77.724 35.091 22.519 1.00 40.35 933 GLN A O 1
ATOM 2548 N N . ASN B 1 14 ? 84.689 46.430 -1.191 1.00 52.37 283 ASN B N 1
ATOM 2549 C CA . ASN B 1 14 ? 84.444 47.388 -2.268 1.00 51.68 283 ASN B CA 1
ATOM 2550 C C . ASN B 1 14 ? 82.969 47.533 -2.585 1.00 55.80 283 ASN B C 1
ATOM 2551 O O . ASN B 1 14 ? 82.592 48.256 -3.507 1.00 63.00 283 ASN B O 1
ATOM 2553 N N . GLU B 1 15 ? 82.129 46.826 -1.823 1.00 62.20 284 GLU B N 1
ATOM 2554 C CA . GLU B 1 15 ? 80.728 46.673 -2.200 1.00 53.99 284 GLU B CA 1
ATOM 2555 C C . GLU B 1 15 ? 79.746 46.720 -1.036 1.00 51.77 284 GLU B C 1
ATOM 2556 O O . GLU B 1 15 ? 78.587 47.079 -1.262 1.00 56.19 284 GLU B O 1
ATOM 2562 N N . GLN B 1 16 ? 80.136 46.369 0.196 1.00 40.89 285 GLN B N 1
ATOM 2563 C CA . GLN B 1 16 ? 79.104 46.408 1.232 1.00 36.95 285 GLN B CA 1
ATOM 2564 C C . GLN B 1 16 ? 79.064 47.792 1.873 1.00 35.54 285 GLN B C 1
ATOM 2565 O O . GLN B 1 16 ? 80.118 48.311 2.269 1.00 37.02 285 GLN B O 1
ATOM 2571 N N . PRO B 1 17 ? 77.888 48.415 1.981 1.00 32.61 286 PRO B N 1
ATOM 2572 C CA . PRO B 1 17 ? 77.802 49.724 2.640 1.00 35.35 286 PRO B CA 1
ATOM 2573 C C . PRO B 1 17 ? 78.449 49.698 4.015 1.00 32.63 286 PRO B C 1
ATOM 2574 O O . PRO B 1 17 ? 78.260 48.759 4.794 1.00 31.19 286 PRO B O 1
ATOM 2578 N N . GLY B 1 18 ? 79.228 50.744 4.300 1.00 28.95 287 GLY B N 1
ATOM 2579 C CA . GLY B 1 18 ? 79.898 50.887 5.571 1.00 25.12 287 GLY B CA 1
ATOM 2580 C C . GLY B 1 18 ? 81.243 50.200 5.666 1.00 30.11 287 GLY B C 1
ATOM 2581 O O . GLY B 1 18 ? 82.053 50.576 6.523 1.00 29.31 287 GLY B O 1
ATOM 2582 N N . LEU B 1 19 ? 81.504 49.191 4.831 1.00 29.11 288 LEU B N 1
ATOM 2583 C CA . LEU B 1 19 ? 82.810 48.532 4.812 1.00 28.15 288 LEU B CA 1
ATOM 2584 C C . LEU B 1 19 ? 83.735 49.265 3.844 1.00 33.93 288 LEU B C 1
ATOM 2585 O O . LEU B 1 19 ? 84.178 48.743 2.824 1.00 32.51 288 LEU B O 1
ATOM 2590 N N . CYS B 1 20 ? 84.011 50.520 4.192 1.00 29.72 289 CYS B N 1
ATOM 2591 C CA . CYS B 1 20 ? 84.708 51.454 3.320 1.00 26.52 289 CYS B CA 1
ATOM 2592 C C . CYS B 1 20 ? 85.854 52.093 4.094 1.00 32.80 289 CYS B C 1
ATOM 2593 O O . CYS B 1 20 ? 85.633 52.667 5.162 1.00 31.15 289 CYS B O 1
ATOM 2596 N N . GLY B 1 21 ? 87.077 51.983 3.567 1.00 28.86 290 GLY B N 1
ATOM 2597 C CA . GLY B 1 21 ? 88.237 52.592 4.189 1.00 27.74 290 GLY B CA 1
ATOM 2598 C C . GLY B 1 21 ? 88.378 54.080 3.866 1.00 29.48 290 GLY B C 1
ATOM 2599 O O . GLY B 1 21 ? 87.590 54.665 3.123 1.00 30.98 290 GLY B O 1
ATOM 2600 N N . LEU B 1 22 ? 89.417 54.692 4.447 1.00 25.14 291 LEU B N 1
ATOM 2601 C CA . LEU B 1 22 ? 89.695 56.113 4.268 1.00 32.58 291 LEU B CA 1
ATOM 2602 C C . LEU B 1 22 ? 91.174 56.324 3.966 1.00 31.62 291 LEU B C 1
ATOM 2603 O O . LEU B 1 22 ? 92.038 55.880 4.729 1.00 33.79 291 LEU B O 1
ATOM 2608 N N . SER B 1 23 ? 91.457 57.021 2.868 1.00 32.18 292 SER B N 1
ATOM 2609 C CA . SER B 1 23 ? 92.838 57.297 2.482 1.00 46.81 292 SER B CA 1
ATOM 2610 C C . SER B 1 23 ? 93.567 58.089 3.554 1.00 41.43 292 SER B C 1
ATOM 2611 O O . SER B 1 23 ? 93.008 58.988 4.183 1.00 42.24 292 SER B O 1
ATOM 2614 N N . ASN B 1 24 ? 94.844 57.763 3.724 1.00 44.50 293 ASN B N 1
ATOM 2615 C CA . ASN B 1 24 ? 95.738 58.473 4.629 1.00 45.72 293 ASN B CA 1
ATOM 2616 C C . ASN B 1 24 ? 96.335 59.650 3.867 1.00 54.91 293 ASN B C 1
ATOM 2617 O O . ASN B 1 24 ? 97.142 59.463 2.952 1.00 59.06 293 ASN B O 1
ATOM 2622 N N . LEU B 1 25 ? 95.934 60.858 4.235 1.00 56.11 294 LEU B N 1
ATOM 2623 C CA . LEU B 1 25 ? 96.341 62.060 3.522 1.00 58.39 294 LEU B CA 1
ATOM 2624 C C . LEU B 1 25 ? 97.620 62.671 4.079 1.00 65.39 294 LEU B C 1
ATOM 2625 O O . LEU B 1 25 ? 97.998 63.771 3.662 1.00 70.37 294 LEU B O 1
ATOM 2630 N N . GLY B 1 26 ? 98.289 61.986 5.003 1.00 60.95 295 GLY B N 1
ATOM 2631 C CA . GLY B 1 26 ? 99.502 62.494 5.611 1.00 53.19 295 GLY B CA 1
ATOM 2632 C C . GLY B 1 26 ? 99.512 62.306 7.112 1.00 54.73 295 GLY B C 1
ATOM 2633 O O . GLY B 1 26 ? 99.001 63.151 7.843 1.00 71.10 295 GLY B O 1
ATOM 2634 N N . PHE B 1 30 ? 94.830 60.669 13.882 1.00 42.11 299 PHE B N 1
ATOM 2635 C CA . PHE B 1 30 ? 93.679 60.088 14.576 1.00 45.46 299 PHE B CA 1
ATOM 2636 C C . PHE B 1 30 ? 92.374 60.307 13.791 1.00 32.08 299 PHE B C 1
ATOM 2637 O O . PHE B 1 30 ? 91.336 59.720 14.120 1.00 32.60 299 PHE B O 1
ATOM 2645 N N . MET B 1 31 ? 92.429 61.101 12.717 1.00 31.76 300 MET B N 1
ATOM 2646 C CA . MET B 1 31 ? 91.197 61.513 12.045 1.00 31.71 300 MET B CA 1
ATOM 2647 C C . MET B 1 31 ? 90.435 60.328 11.463 1.00 33.73 300 MET B C 1
ATOM 2648 O O . MET B 1 31 ? 89.222 60.204 11.665 1.00 26.35 300 MET B O 1
ATOM 2653 N N . ASN B 1 32 ? 91.120 59.454 10.724 1.00 28.15 301 ASN B N 1
ATOM 2654 C CA . ASN B 1 32 ? 90.408 58.348 10.084 1.00 25.10 301 ASN B CA 1
ATOM 2655 C C . ASN B 1 32 ? 89.807 57.407 11.117 1.00 21.39 301 ASN B C 1
ATOM 2656 O O . ASN B 1 32 ? 88.673 56.945 10.957 1.00 25.07 301 ASN B O 1
ATOM 2661 N N . SER B 1 33 ? 90.555 57.117 12.177 1.00 22.47 302 SER B N 1
ATOM 2662 C CA . SER B 1 33 ? 90.049 56.261 13.246 1.00 26.04 302 SER B CA 1
ATOM 2663 C C . SER B 1 33 ? 88.781 56.848 13.858 1.00 25.22 302 SER B C 1
ATOM 2664 O O . SER B 1 33 ? 87.782 56.141 14.048 1.00 21.29 302 SER B O 1
ATOM 2667 N N . ALA B 1 34 ? 88.820 58.142 14.183 1.00 21.98 303 ALA B N 1
ATOM 2668 C CA . ALA B 1 34 ? 87.660 58.833 14.741 1.00 24.38 303 ALA B CA 1
ATOM 2669 C C . ALA B 1 34 ? 86.464 58.787 13.794 1.00 25.82 303 ALA B C 1
ATOM 2670 O O . ALA B 1 34 ? 85.333 58.509 14.226 1.00 22.50 303 ALA B O 1
ATOM 2672 N N . ILE B 1 35 ? 86.686 59.072 12.500 1.00 20.70 304 ILE B N 1
ATOM 2673 C CA . ILE B 1 35 ? 85.592 59.011 11.528 1.00 21.34 304 ILE B CA 1
ATOM 2674 C C . ILE B 1 35 ? 84.984 57.610 11.498 1.00 21.19 304 ILE B C 1
ATOM 2675 O O . ILE B 1 35 ? 83.761 57.454 11.410 1.00 21.90 304 ILE B O 1
ATOM 2680 N N . GLN B 1 36 ? 85.820 56.571 11.586 1.00 22.21 305 GLN B N 1
ATOM 2681 C CA . GLN B 1 36 ? 85.280 55.213 11.518 1.00 22.07 305 GLN B CA 1
ATOM 2682 C C . GLN B 1 36 ? 84.431 54.904 12.739 1.00 18.21 305 GLN B C 1
ATOM 2683 O O . GLN B 1 36 ? 83.411 54.215 12.630 1.00 21.48 305 GLN B O 1
ATOM 2689 N N . CYS B 1 37 ? 84.837 55.384 13.918 1.00 19.17 306 CYS B N 1
ATOM 2690 C CA . CYS B 1 37 ? 84.004 55.192 15.096 1.00 20.62 306 CYS B CA 1
ATOM 2691 C C . CYS B 1 37 ? 82.653 55.882 14.918 1.00 21.68 306 CYS B C 1
ATOM 2692 O O . CYS B 1 37 ? 81.599 55.272 15.131 1.00 23.24 306 CYS B O 1
ATOM 2695 N N . LEU B 1 38 ? 82.666 57.152 14.512 1.00 20.23 307 LEU B N 1
ATOM 2696 C CA . LEU B 1 38 ? 81.421 57.891 14.310 1.00 21.09 307 LEU B CA 1
ATOM 2697 C C . LEU B 1 38 ? 80.574 57.270 13.198 1.00 21.79 307 LEU B C 1
ATOM 2698 O O . LEU B 1 38 ? 79.339 57.176 13.309 1.00 18.93 307 LEU B O 1
ATOM 2703 N N . SER B 1 39 ? 81.221 56.861 12.108 1.00 19.44 308 SER B N 1
ATOM 2704 C CA . SER B 1 39 ? 80.512 56.232 10.998 1.00 20.36 308 SER B CA 1
ATOM 2705 C C . SER B 1 39 ? 79.739 54.999 11.454 1.00 23.33 308 SER B C 1
ATOM 2706 O O . SER B 1 39 ? 78.627 54.722 10.964 1.00 21.38 308 SER B O 1
ATOM 2709 N N . ASN B 1 40 ? 80.295 54.262 12.412 1.00 20.06 309 ASN B N 1
ATOM 2710 C CA . ASN B 1 40 ? 79.674 53.045 12.906 1.00 21.22 309 ASN B CA 1
ATOM 2711 C C . ASN B 1 40 ? 78.897 53.274 14.192 1.00 21.99 309 ASN B C 1
ATOM 2712 O O . ASN B 1 40 ? 78.684 52.341 14.971 1.00 22.27 309 ASN B O 1
ATOM 2717 N N . THR B 1 41 ? 78.473 54.528 14.422 1.00 23.74 310 THR B N 1
ATOM 2718 C CA . THR B 1 41 ? 77.477 54.904 15.411 1.00 20.66 310 THR B CA 1
ATOM 2719 C C . THR B 1 41 ? 76.120 54.951 14.714 1.00 19.81 310 THR B C 1
ATOM 2720 O O . THR B 1 41 ? 75.800 55.942 14.040 1.00 19.62 310 THR B O 1
ATOM 2724 N N . PRO B 1 42 ? 75.299 53.911 14.863 1.00 22.10 311 PRO B N 1
ATOM 2725 C CA . PRO B 1 42 ? 74.144 53.723 13.952 1.00 23.61 311 PRO B CA 1
ATOM 2726 C C . PRO B 1 42 ? 73.131 54.860 14.000 1.00 22.97 311 PRO B C 1
ATOM 2727 O O . PRO B 1 42 ? 72.679 55.286 12.929 1.00 23.26 311 PRO B O 1
ATOM 2731 N N . PRO B 1 43 ? 72.725 55.388 15.173 1.00 22.88 312 PRO B N 1
ATOM 2732 C CA . PRO B 1 43 ? 71.769 56.508 15.117 1.00 21.67 312 PRO B CA 1
ATOM 2733 C C . PRO B 1 43 ? 72.341 57.748 14.463 1.00 25.63 312 PRO B C 1
ATOM 2734 O O . PRO B 1 43 ? 71.569 58.561 13.947 1.00 23.81 312 PRO B O 1
ATOM 2738 N N . LEU B 1 44 ? 73.663 57.944 14.492 1.00 23.05 313 LEU B N 1
ATOM 2739 C CA . LEU B 1 44 ? 74.239 59.117 13.840 1.00 20.30 313 LEU B CA 1
ATOM 2740 C C . LEU B 1 44 ? 74.274 58.940 12.325 1.00 20.20 313 LEU B C 1
ATOM 2741 O O . LEU B 1 44 ? 73.892 59.840 11.569 1.00 23.83 313 LEU B O 1
ATOM 2746 N N . THR B 1 45 ? 74.717 57.778 11.873 1.00 22.45 314 THR B N 1
ATOM 2747 C CA . THR B 1 45 ? 74.785 57.527 10.443 1.00 25.91 314 THR B CA 1
ATOM 2748 C C . THR B 1 45 ? 73.385 57.449 9.834 1.00 27.48 314 THR B C 1
ATOM 2749 O O . THR B 1 45 ? 73.157 57.945 8.727 1.00 28.64 314 THR B O 1
ATOM 2753 N N . GLU B 1 46 ? 72.416 56.898 10.561 1.00 24.80 315 GLU B N 1
ATOM 2754 C CA . GLU B 1 46 ? 71.063 56.834 10.007 1.00 28.58 315 GLU B CA 1
ATOM 2755 C C . GLU B 1 46 ? 70.427 58.220 9.907 1.00 29.86 315 GLU B C 1
ATOM 2756 O O . GLU B 1 46 ? 69.666 58.487 8.968 1.00 28.83 315 GLU B O 1
ATOM 2762 N N . TYR B 1 47 ? 70.727 59.105 10.859 1.00 26.02 316 TYR B N 1
ATOM 2763 C CA . TYR B 1 47 ? 70.291 60.498 10.767 1.00 28.14 316 TYR B CA 1
ATOM 2764 C C . TYR B 1 47 ? 70.783 61.153 9.478 1.00 28.17 316 TYR B C 1
ATOM 2765 O O . TYR B 1 47 ? 70.028 61.853 8.793 1.00 28.81 316 TYR B O 1
ATOM 2774 N N . PHE B 1 48 ? 72.049 60.943 9.124 1.00 24.00 317 PHE B N 1
ATOM 2775 C CA . PHE B 1 48 ? 72.565 61.593 7.916 1.00 25.88 317 PHE B CA 1
ATOM 2776 C C . PHE B 1 48 ? 72.079 60.910 6.639 1.00 28.85 317 PHE B C 1
ATOM 2777 O O . PHE B 1 48 ? 71.780 61.589 5.649 1.00 28.59 317 PHE B O 1
ATOM 2785 N N . LEU B 1 49 ? 72.003 59.578 6.640 1.00 23.58 318 LEU B N 1
ATOM 2786 C CA . LEU B 1 49 ? 71.618 58.863 5.422 1.00 29.96 318 LEU B CA 1
ATOM 2787 C C . LEU B 1 49 ? 70.157 59.108 5.073 1.00 36.24 318 LEU B C 1
ATOM 2788 O O . LEU B 1 49 ? 69.780 59.048 3.896 1.00 34.54 318 LEU B O 1
ATOM 2793 N N . ASN B 1 50 ? 69.324 59.391 6.079 1.00 28.04 319 ASN B N 1
ATOM 2794 C CA . ASN B 1 50 ? 67.922 59.715 5.886 1.00 29.84 319 ASN B CA 1
ATOM 2795 C C . ASN B 1 50 ? 67.689 61.196 5.637 1.00 31.06 319 ASN B C 1
ATOM 2796 O O . ASN B 1 50 ? 66.540 61.644 5.718 1.00 35.13 319 ASN B O 1
ATOM 2801 N N . ASP B 1 51 ? 68.755 61.952 5.349 1.00 31.83 320 ASP B N 1
ATOM 2802 C CA . ASP B 1 51 ? 68.695 63.381 5.029 1.00 35.40 320 ASP B CA 1
ATOM 2803 C C . ASP B 1 51 ? 67.903 64.168 6.066 1.00 34.72 320 ASP B C 1
ATOM 2804 O O . ASP B 1 51 ? 67.174 65.104 5.736 1.00 35.30 320 ASP B O 1
ATOM 2809 N N . LYS B 1 52 ? 68.034 63.793 7.334 1.00 31.83 321 LYS B N 1
ATOM 2810 C CA . LYS B 1 52 ? 67.368 64.560 8.372 1.00 31.14 321 LYS B CA 1
ATOM 2811 C C . LYS B 1 52 ? 68.132 65.820 8.746 1.00 29.66 321 LYS B C 1
ATOM 2812 O O . LYS B 1 52 ? 67.567 66.696 9.408 1.00 33.93 321 LYS B O 1
ATOM 2818 N N . TYR B 1 53 ? 69.377 65.958 8.303 1.00 28.23 322 TYR B N 1
ATOM 2819 C CA . TYR B 1 53 ? 70.199 67.075 8.749 1.00 28.33 322 TYR B CA 1
ATOM 2820 C C . TYR B 1 53 ? 69.940 68.383 8.006 1.00 32.43 322 TYR B C 1
ATOM 2821 O O . TYR B 1 53 ? 70.095 69.451 8.610 1.00 30.00 322 TYR B O 1
ATOM 2830 N N . GLN B 1 54 ? 69.583 68.346 6.711 1.00 33.84 323 GLN B N 1
ATOM 2831 C CA . GLN B 1 54 ? 69.498 69.602 5.954 1.00 35.82 323 GLN B CA 1
ATOM 2832 C C . GLN B 1 54 ? 68.552 70.590 6.621 1.00 27.13 323 GLN B C 1
ATOM 2833 O O . GLN B 1 54 ? 68.889 71.770 6.776 1.00 34.44 323 GLN B O 1
ATOM 2839 N N . GLU B 1 55 ? 67.390 70.117 7.070 1.00 30.46 324 GLU B N 1
ATOM 2840 C CA . GLU B 1 55 ? 66.445 70.986 7.768 1.00 37.08 324 GLU B CA 1
ATOM 2841 C C . GLU B 1 55 ? 66.987 71.526 9.093 1.00 37.37 324 GLU B C 1
ATOM 2842 O O . GLU B 1 55 ? 66.486 72.544 9.583 1.00 33.59 324 GLU B O 1
ATOM 2848 N N . GLU B 1 56 ? 67.988 70.883 9.693 1.00 31.71 325 GLU B N 1
ATOM 2849 C CA . GLU B 1 56 ? 68.478 71.315 10.997 1.00 27.77 325 GLU B CA 1
ATOM 2850 C C . GLU B 1 56 ? 69.809 72.046 10.931 1.00 27.40 325 GLU B C 1
ATOM 2851 O O . GLU B 1 56 ? 70.337 72.441 11.977 1.00 27.73 325 GLU B O 1
ATOM 2857 N N . LEU B 1 57 ? 70.369 72.237 9.741 1.00 33.78 326 LEU B N 1
ATOM 2858 C CA . LEU B 1 57 ? 71.602 73.006 9.621 1.00 30.70 326 LEU B CA 1
ATOM 2859 C C . LEU B 1 57 ? 71.408 74.402 10.196 1.00 31.98 326 LEU B C 1
ATOM 2860 O O . LEU B 1 57 ? 70.386 75.053 9.961 1.00 32.79 326 LEU B O 1
ATOM 2865 N N . ASN B 1 58 ? 72.378 74.850 10.982 1.00 26.85 327 ASN B N 1
ATOM 2866 C CA . ASN B 1 58 ? 72.285 76.103 11.724 1.00 33.55 327 ASN B CA 1
ATOM 2867 C C . ASN B 1 58 ? 73.412 76.978 11.186 1.00 34.97 327 ASN B C 1
ATOM 2868 O O . ASN B 1 58 ? 74.555 76.885 11.638 1.00 35.05 327 ASN B O 1
ATOM 2873 N N . PHE B 1 59 ? 73.085 77.835 10.215 1.00 35.27 328 PHE B N 1
ATOM 2874 C CA . PHE B 1 59 ? 74.121 78.611 9.543 1.00 39.01 328 PHE B CA 1
ATOM 2875 C C . PHE B 1 59 ? 74.604 79.807 10.355 1.00 36.39 328 PHE B C 1
ATOM 2876 O O . PHE B 1 59 ? 75.733 80.262 10.135 1.00 39.68 328 PHE B O 1
ATOM 2884 N N . ASP B 1 60 ? 73.809 80.302 11.307 1.00 33.15 329 ASP B N 1
ATOM 2885 C CA . ASP B 1 60 ? 74.120 81.547 12.003 1.00 35.46 329 ASP B CA 1
ATOM 2886 C C . ASP B 1 60 ? 74.605 81.356 13.438 1.00 44.94 329 ASP B C 1
ATOM 2887 O O . ASP B 1 60 ? 74.789 82.346 14.152 1.00 40.87 329 ASP B O 1
ATOM 2892 N N . ASN B 1 61 ? 74.846 80.128 13.864 1.00 31.68 330 ASN B N 1
ATOM 2893 C CA . ASN B 1 61 ? 75.276 79.847 15.228 1.00 27.51 330 ASN B CA 1
ATOM 2894 C C . ASN B 1 61 ? 76.631 80.485 15.529 1.00 27.24 330 ASN B C 1
ATOM 2895 O O . ASN B 1 61 ? 77.625 80.149 14.869 1.00 29.17 330 ASN B O 1
ATOM 2900 N N . PRO B 1 62 ? 76.729 81.364 16.527 1.00 28.00 331 PRO B N 1
ATOM 2901 C CA . PRO B 1 62 ? 78.041 81.921 16.893 1.00 28.56 331 PRO B CA 1
ATOM 2902 C C . PRO B 1 62 ? 79.099 80.882 17.236 1.00 33.37 331 PRO B C 1
ATOM 2903 O O . PRO B 1 62 ? 80.296 81.167 17.097 1.00 33.73 331 PRO B O 1
ATOM 2907 N N . LEU B 1 63 ? 78.709 79.696 17.702 1.00 27.83 332 LEU B N 1
ATOM 2908 C CA . LEU B 1 63 ? 79.674 78.655 18.051 1.00 25.93 332 LEU B CA 1
ATOM 2909 C C . LEU B 1 63 ? 79.838 77.598 16.967 1.00 29.65 332 LEU B C 1
ATOM 2910 O O . LEU B 1 63 ? 80.566 76.621 17.185 1.00 27.44 332 LEU B O 1
ATOM 2915 N N . GLY B 1 64 ? 79.166 77.746 15.824 1.00 29.17 333 GLY B N 1
ATOM 2916 C CA . GLY B 1 64 ? 79.201 76.755 14.773 1.00 28.17 333 GLY B CA 1
ATOM 2917 C C . GLY B 1 64 ? 80.199 77.095 13.679 1.00 34.45 333 GLY B C 1
ATOM 2918 O O . GLY B 1 64 ? 80.958 78.064 13.759 1.00 29.33 333 GLY B O 1
ATOM 2919 N N . MET B 1 65 ? 80.165 76.287 12.623 1.00 28.46 334 MET B N 1
ATOM 2920 C CA . MET B 1 65 ? 81.020 76.447 11.453 1.00 32.46 334 MET B CA 1
ATOM 2921 C C . MET B 1 65 ? 80.194 76.702 10.195 1.00 31.73 334 MET B C 1
ATOM 2922 O O . MET B 1 65 ? 80.517 76.210 9.109 1.00 34.62 334 MET B O 1
ATOM 2927 N N . ARG B 1 66 ? 79.105 77.464 10.322 1.00 29.11 335 ARG B N 1
ATOM 2928 C CA . ARG B 1 66 ? 78.260 77.830 9.183 1.00 36.43 335 ARG B CA 1
ATOM 2929 C C . ARG B 1 66 ? 77.570 76.627 8.548 1.00 38.77 335 ARG B C 1
ATOM 2930 O O . ARG B 1 66 ? 77.114 76.706 7.397 1.00 30.31 335 ARG B O 1
ATOM 2938 N N . GLY B 1 67 ? 77.481 75.506 9.272 1.00 28.68 336 GLY B N 1
ATOM 2939 C CA . GLY B 1 67 ? 76.966 74.278 8.708 1.00 27.66 336 GLY B CA 1
ATOM 2940 C C . GLY B 1 67 ? 77.975 73.454 7.939 1.00 30.04 336 GLY B C 1
ATOM 2941 O O . GLY B 1 67 ? 77.627 72.367 7.461 1.00 31.40 336 GLY B O 1
ATOM 2942 N N . GLU B 1 68 ? 79.220 73.914 7.823 1.00 28.88 337 GLU B N 1
ATOM 2943 C CA . GLU B 1 68 ? 80.146 73.276 6.888 1.00 34.01 337 GLU B CA 1
ATOM 2944 C C . GLU B 1 68 ? 80.772 71.997 7.435 1.00 29.95 337 GLU B C 1
ATOM 2945 O O . GLU B 1 68 ? 81.184 71.143 6.641 1.00 28.45 337 GLU B O 1
ATOM 2951 N N . ILE B 1 69 ? 80.879 71.846 8.761 1.00 28.93 338 ILE B N 1
ATOM 2952 C CA . ILE B 1 69 ? 81.337 70.572 9.316 1.00 29.31 338 ILE B CA 1
ATOM 2953 C C . ILE B 1 69 ? 80.249 69.511 9.163 1.00 25.43 338 ILE B C 1
ATOM 2954 O O . ILE B 1 69 ? 80.505 68.389 8.708 1.00 28.43 338 ILE B O 1
ATOM 2959 N N . ALA B 1 70 ? 79.009 69.852 9.504 1.00 23.18 339 ALA B N 1
ATOM 2960 C CA . ALA B 1 70 ? 77.942 68.869 9.327 1.00 24.02 339 ALA B CA 1
ATOM 2961 C C . ALA B 1 70 ? 77.728 68.517 7.849 1.00 26.13 339 ALA B C 1
ATOM 2962 O O . ALA B 1 70 ? 77.544 67.343 7.506 1.00 24.02 339 ALA B O 1
ATOM 2964 N N . LYS B 1 71 ? 77.778 69.510 6.952 1.00 26.41 340 LYS B N 1
ATOM 2965 C CA . LYS B 1 71 ? 77.590 69.224 5.525 1.00 29.53 340 LYS B CA 1
ATOM 2966 C C . LYS B 1 71 ? 78.692 68.311 4.984 1.00 24.50 340 LYS B C 1
ATOM 2967 O O . LYS B 1 71 ? 78.419 67.346 4.263 1.00 28.50 340 LYS B O 1
ATOM 2973 N N . SER B 1 72 ? 79.947 68.600 5.312 1.00 24.15 341 SER B N 1
ATOM 2974 C CA . SER B 1 72 ? 81.025 67.786 4.752 1.00 29.21 341 SER B CA 1
ATOM 2975 C C . SER B 1 72 ? 81.087 66.412 5.409 1.00 32.05 341 SER B C 1
ATOM 2976 O O . SER B 1 72 ? 81.441 65.418 4.755 1.00 27.55 341 SER B O 1
ATOM 2979 N N . TYR B 1 73 ? 80.766 66.334 6.704 1.00 27.88 342 TYR B N 1
ATOM 2980 C CA . TYR B 1 73 ? 80.690 65.030 7.355 1.00 24.60 342 TYR B CA 1
ATOM 2981 C C . TYR B 1 73 ? 79.592 64.184 6.724 1.00 23.92 342 TYR B C 1
ATOM 2982 O O . TYR B 1 73 ? 79.792 62.999 6.426 1.00 26.32 342 TYR B O 1
ATOM 2991 N N . ALA B 1 74 ? 78.424 64.788 6.495 1.00 26.62 343 ALA B N 1
ATOM 2992 C CA . ALA B 1 74 ? 77.307 64.048 5.920 1.00 27.06 343 ALA B CA 1
ATOM 2993 C C . ALA B 1 74 ? 77.656 63.510 4.541 1.00 29.05 343 ALA B C 1
ATOM 2994 O O . ALA B 1 74 ? 77.295 62.377 4.196 1.00 26.08 343 ALA B O 1
ATOM 2996 N N . GLU B 1 75 ? 78.367 64.308 3.744 1.00 29.16 344 GLU B N 1
ATOM 2997 C CA . GLU B 1 75 ? 78.769 63.874 2.411 1.00 35.07 344 GLU B CA 1
ATOM 2998 C C . GLU B 1 75 ? 79.659 62.639 2.481 1.00 29.77 344 GLU B C 1
ATOM 2999 O O . GLU B 1 75 ? 79.474 61.684 1.717 1.00 30.52 344 GLU B O 1
ATOM 3005 N N . LEU B 1 76 ? 80.640 62.652 3.394 1.00 29.09 345 LEU B N 1
ATOM 3006 C CA . LEU B 1 76 ? 81.556 61.523 3.545 1.00 29.29 345 LEU B CA 1
ATOM 3007 C C . LEU B 1 76 ? 80.816 60.270 4.003 1.00 29.84 345 LEU B C 1
ATOM 3008 O O . LEU B 1 76 ? 81.019 59.182 3.444 1.00 29.37 345 LEU B O 1
ATOM 3013 N N . ILE B 1 77 ? 79.926 60.408 4.996 1.00 25.47 346 ILE B N 1
ATOM 3014 C CA . ILE B 1 77 ? 79.140 59.262 5.461 1.00 28.92 346 ILE B CA 1
ATOM 3015 C C . ILE B 1 77 ? 78.307 58.689 4.321 1.00 28.77 346 ILE B C 1
ATOM 3016 O O . ILE B 1 77 ? 78.187 57.462 4.167 1.00 28.86 346 ILE B O 1
ATOM 3021 N N . LYS B 1 78 ? 77.711 59.571 3.511 1.00 28.44 347 LYS B N 1
ATOM 3022 C CA . LYS B 1 78 ? 76.905 59.125 2.380 1.00 30.57 347 LYS B CA 1
ATOM 3023 C C . LYS B 1 78 ? 77.727 58.286 1.404 1.00 29.33 347 LYS B C 1
ATOM 3024 O O . LYS B 1 78 ? 77.270 57.225 0.961 1.00 33.71 347 LYS B O 1
ATOM 3030 N N . GLN B 1 79 ? 78.952 58.724 1.088 1.00 28.95 348 GLN B N 1
ATOM 3031 C CA . GLN B 1 79 ? 79.850 57.935 0.239 1.00 33.95 348 GLN B CA 1
ATOM 3032 C C . GLN B 1 79 ? 80.230 56.608 0.893 1.00 39.09 348 GLN B C 1
ATOM 3033 O O . GLN B 1 79 ? 80.190 55.548 0.250 1.00 32.75 348 GLN B O 1
ATOM 3039 N N . MET B 1 80 ? 80.614 56.647 2.173 1.00 28.95 349 MET B N 1
ATOM 3040 C CA . MET B 1 80 ? 81.032 55.428 2.860 1.00 25.80 349 MET B CA 1
ATOM 3041 C C . MET B 1 80 ? 79.905 54.410 2.960 1.00 25.30 349 MET B C 1
ATOM 3042 O O . MET B 1 80 ? 80.160 53.203 2.939 1.00 28.73 349 MET B O 1
ATOM 3047 N N . TRP B 1 81 ? 78.662 54.861 3.110 1.00 25.66 350 TRP B N 1
ATOM 3048 C CA . TRP B 1 81 ? 77.535 53.949 3.205 1.00 27.04 350 TRP B CA 1
ATOM 3049 C C . TRP B 1 81 ? 76.794 53.801 1.876 1.00 26.63 350 TRP B C 1
ATOM 3050 O O . TRP B 1 81 ? 75.688 53.255 1.850 1.00 28.38 350 TRP B O 1
ATOM 3061 N N . SER B 1 82 ? 77.397 54.251 0.775 1.00 29.88 351 SER B N 1
ATOM 3062 C CA . SER B 1 82 ? 76.781 54.053 -0.532 1.00 39.35 351 SER B CA 1
ATOM 3063 C C . SER B 1 82 ? 76.894 52.604 -0.979 1.00 43.81 351 SER B C 1
ATOM 3064 O O . SER B 1 82 ? 76.003 52.097 -1.669 1.00 36.95 351 SER B O 1
ATOM 3067 N N . GLY B 1 83 ? 77.968 51.923 -0.582 1.00 39.71 352 GLY B N 1
ATOM 3068 C CA . GLY B 1 83 ? 78.273 50.625 -1.136 1.00 46.85 352 GLY B CA 1
ATOM 3069 C C . GLY B 1 83 ? 78.989 50.668 -2.465 1.00 53.13 352 GLY B C 1
ATOM 3070 O O . GLY B 1 83 ? 79.175 49.612 -3.085 1.00 52.77 352 GLY B O 1
ATOM 3071 N N . LYS B 1 84 ? 79.410 51.849 -2.922 1.00 41.49 353 LYS B N 1
ATOM 3072 C CA . LYS B 1 84 ? 80.068 51.986 -4.213 1.00 43.56 353 LYS B CA 1
ATOM 3073 C C . LYS B 1 84 ? 81.584 52.079 -4.112 1.00 49.94 353 LYS B C 1
ATOM 3074 O O . LYS B 1 84 ? 82.250 52.178 -5.148 1.00 48.98 353 LYS B O 1
ATOM 3076 N N . PHE B 1 85 ? 82.153 52.044 -2.908 1.00 38.99 354 PHE B N 1
ATOM 3077 C CA . PHE B 1 85 ? 83.586 52.245 -2.747 1.00 38.84 354 PHE B CA 1
ATOM 3078 C C . PHE B 1 85 ? 84.170 51.217 -1.788 1.00 42.06 354 PHE B C 1
ATOM 3079 O O . PHE B 1 85 ? 83.495 50.748 -0.866 1.00 42.69 354 PHE B O 1
ATOM 3087 N N . SER B 1 86 ? 85.444 50.883 -2.014 1.00 38.04 355 SER B N 1
ATOM 3088 C CA . SER B 1 86 ? 86.246 50.140 -1.048 1.00 45.66 355 SER B CA 1
ATOM 3089 C C . SER B 1 86 ? 86.997 51.068 -0.107 1.00 43.21 355 SER B C 1
ATOM 3090 O O . SER B 1 86 ? 87.333 50.672 1.018 1.00 32.99 355 SER B O 1
ATOM 3093 N N . TYR B 1 87 ? 87.278 52.284 -0.567 1.00 46.43 356 TYR B N 1
ATOM 3094 C CA . TYR B 1 87 ? 87.799 53.3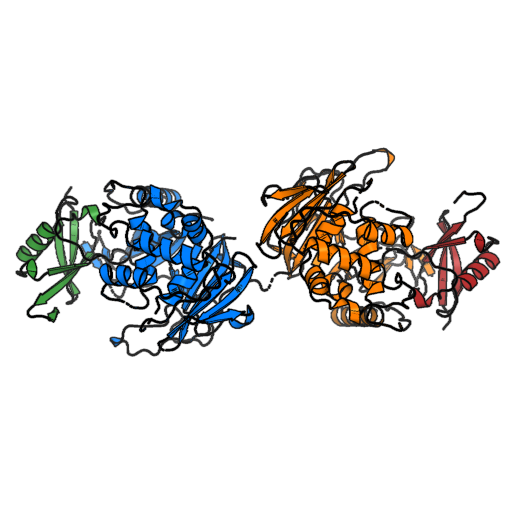57 0.267 1.00 38.87 356 TYR B CA 1
ATOM 3095 C C . TYR B 1 87 ? 87.503 54.673 -0.440 1.00 44.03 356 TYR B C 1
ATOM 3096 O O . TYR B 1 87 ? 87.218 54.700 -1.640 1.00 39.84 356 TYR B O 1
ATOM 3105 N N . VAL B 1 88 ? 87.498 55.760 0.334 1.00 37.35 357 VAL B N 1
ATOM 3106 C CA . VAL B 1 88 ? 87.354 57.104 -0.216 1.00 35.93 357 VAL B CA 1
ATOM 3107 C C . VAL B 1 88 ? 88.388 57.997 0.448 1.00 34.34 357 VAL B C 1
ATOM 3108 O O . VAL B 1 88 ? 88.980 57.647 1.471 1.00 34.90 357 VAL B O 1
ATOM 3112 N N . THR B 1 89 ? 88.619 59.161 -0.162 1.00 34.60 358 THR B N 1
ATOM 3113 C CA . THR B 1 89 ? 89.516 60.105 0.491 1.00 41.24 358 THR B CA 1
ATOM 3114 C C . THR B 1 89 ? 88.698 61.107 1.291 1.00 40.25 358 THR B C 1
ATOM 3115 O O . THR B 1 89 ? 87.740 61.686 0.756 1.00 47.30 358 THR B O 1
ATOM 3119 N N . PRO B 1 90 ? 89.004 61.316 2.568 1.00 37.22 359 PRO B N 1
ATOM 3120 C CA . PRO B 1 90 ? 88.207 62.257 3.367 1.00 41.54 359 PRO B CA 1
ATOM 3121 C C . PRO B 1 90 ? 88.723 63.692 3.281 1.00 42.61 359 PRO B C 1
ATOM 3122 O O . PRO B 1 90 ? 88.695 64.427 4.271 1.00 37.18 359 PRO B O 1
ATOM 3126 N N . ARG B 1 91 ? 89.172 64.107 2.096 1.00 45.54 360 ARG B N 1
ATOM 3127 C CA . ARG B 1 91 ? 89.928 65.356 1.980 1.00 46.05 360 ARG B CA 1
ATOM 3128 C C . ARG B 1 91 ? 89.051 66.588 2.193 1.00 38.70 360 ARG B C 1
ATOM 3129 O O . ARG B 1 91 ? 89.420 67.500 2.944 1.00 45.66 360 ARG B O 1
ATOM 3137 N N . ALA B 1 92 ? 87.907 66.652 1.509 1.00 41.35 361 ALA B N 1
ATOM 3138 C CA . ALA B 1 92 ? 86.984 67.772 1.686 1.00 39.37 361 ALA B CA 1
ATOM 3139 C C . ALA B 1 92 ? 86.598 67.964 3.151 1.00 43.05 361 ALA B C 1
ATOM 3140 O O . ALA B 1 92 ? 86.466 69.100 3.624 1.00 37.49 361 ALA B O 1
ATOM 3142 N N . PHE B 1 93 ? 86.391 66.861 3.879 1.00 35.33 362 PHE B N 1
ATOM 3143 C CA . PHE B 1 93 ? 86.092 66.958 5.305 1.00 36.13 362 PHE B CA 1
ATOM 3144 C C . PHE B 1 93 ? 87.316 67.408 6.085 1.00 34.44 362 PHE B C 1
ATOM 3145 O O . PHE B 1 93 ? 87.205 68.236 6.995 1.00 37.15 362 PHE B O 1
ATOM 3153 N N . LYS B 1 94 ? 88.491 66.866 5.745 1.00 39.04 363 LYS B N 1
ATOM 3154 C CA . LYS B 1 94 ? 89.733 67.319 6.367 1.00 41.45 363 LYS B CA 1
ATOM 3155 C C . LYS B 1 94 ? 89.949 68.806 6.127 1.00 45.31 363 LYS B C 1
ATOM 3156 O O . LYS B 1 94 ? 90.445 69.522 7.006 1.00 48.28 363 LYS B O 1
ATOM 3158 N N . THR B 1 95 ? 89.583 69.283 4.936 1.00 41.79 364 THR B N 1
ATOM 3159 C CA . THR B 1 95 ? 89.685 70.706 4.631 1.00 46.63 364 THR B CA 1
ATOM 3160 C C . THR B 1 95 ? 88.856 71.532 5.609 1.00 50.63 364 THR B C 1
ATOM 3161 O O . THR B 1 95 ? 89.346 72.506 6.194 1.00 44.56 364 THR B O 1
ATOM 3165 N N . GLN B 1 96 ? 87.597 71.136 5.824 1.00 41.86 365 GLN B N 1
ATOM 3166 C CA . GLN B 1 96 ? 86.756 71.898 6.740 1.00 40.41 365 GLN B CA 1
ATOM 3167 C C . GLN B 1 96 ? 87.283 71.833 8.163 1.00 38.75 365 GLN B C 1
ATOM 3168 O O . GLN B 1 96 ? 87.280 72.844 8.871 1.00 41.04 365 GLN B O 1
ATOM 3174 N N . VAL B 1 97 ? 87.759 70.660 8.598 1.00 45.37 366 VAL B N 1
ATOM 3175 C CA . VAL B 1 97 ? 88.322 70.543 9.944 1.00 42.16 366 VAL B CA 1
ATOM 3176 C C . VAL B 1 97 ? 89.469 71.532 10.130 1.00 44.92 366 VAL B C 1
ATOM 3177 O O . VAL B 1 97 ? 89.499 72.300 11.096 1.00 51.75 366 VAL B O 1
ATOM 3181 N N . GLY B 1 98 ? 90.418 71.544 9.194 1.00 47.80 367 GLY B N 1
ATOM 3182 C CA . GLY B 1 98 ? 91.564 72.428 9.328 1.00 54.01 367 GLY B CA 1
ATOM 3183 C C . GLY B 1 98 ? 91.215 73.899 9.215 1.00 45.33 367 GLY B C 1
ATOM 3184 O O . GLY B 1 98 ? 91.910 74.748 9.779 1.00 46.95 367 GLY B O 1
ATOM 3185 N N . ARG B 1 99 ? 90.145 74.226 8.489 1.00 39.80 368 ARG B N 1
ATOM 3186 C CA . ARG B 1 99 ? 89.734 75.622 8.410 1.00 46.36 368 ARG B CA 1
ATOM 3187 C C . ARG B 1 99 ? 89.197 76.110 9.753 1.00 52.27 368 ARG B C 1
ATOM 3188 O O . ARG B 1 99 ? 89.494 77.233 10.179 1.00 55.88 368 ARG B O 1
ATOM 3190 N N . PHE B 1 100 ? 88.438 75.271 10.454 1.00 47.73 369 PHE B N 1
ATOM 3191 C CA . PHE B 1 100 ? 87.859 75.656 11.733 1.00 45.76 369 PHE B CA 1
ATOM 3192 C C . PHE B 1 100 ? 88.639 75.139 12.933 1.00 41.02 369 PHE B C 1
ATOM 3193 O O . PHE B 1 100 ? 88.331 75.519 14.062 1.00 49.09 369 PHE B O 1
ATOM 3201 N N . ALA B 1 101 ? 89.633 74.284 12.719 1.00 48.65 370 ALA B N 1
ATOM 3202 C CA . ALA B 1 101 ? 90.498 73.807 13.797 1.00 50.65 370 ALA B CA 1
ATOM 3203 C C . ALA B 1 101 ? 91.909 73.650 13.242 1.00 55.51 370 ALA B C 1
ATOM 3204 O O . ALA B 1 101 ? 92.341 72.551 12.891 1.00 56.58 370 ALA B O 1
ATOM 3206 N N . PRO B 1 102 ? 92.647 74.761 13.138 1.00 61.08 371 PRO B N 1
ATOM 3207 C CA . PRO B 1 102 ? 94.031 74.665 12.637 1.00 58.58 371 PRO B CA 1
ATOM 3208 C C . PRO B 1 102 ? 94.928 73.801 13.498 1.00 56.64 371 PRO B C 1
ATOM 3209 O O . PRO B 1 102 ? 95.924 73.273 12.991 1.00 62.87 371 PRO B O 1
ATOM 3211 N N . GLN B 1 103 ? 94.592 73.618 14.778 1.00 58.60 372 GLN B N 1
ATOM 3212 C CA . GLN B 1 103 ? 95.431 72.868 15.706 1.00 58.28 372 GLN B CA 1
ATOM 3213 C C . GLN B 1 103 ? 95.570 71.393 15.332 1.00 62.48 372 GLN B C 1
ATOM 3214 O O . GLN B 1 103 ? 96.447 70.715 15.881 1.00 69.98 372 GLN B O 1
ATOM 3220 N N . PHE B 1 104 ? 94.741 70.880 14.424 1.00 62.44 373 PHE B N 1
ATOM 3221 C CA . PHE B 1 104 ? 94.896 69.504 13.945 1.00 65.48 373 PHE B CA 1
ATOM 3222 C C . PHE B 1 104 ? 95.438 69.491 12.517 1.00 77.54 373 PHE B C 1
ATOM 3223 O O . PHE B 1 104 ? 94.736 69.866 11.579 1.00 84.94 373 PHE B O 1
ATOM 3231 N N . CYS B 1 112 ? 95.634 63.914 17.768 1.00 52.72 381 CYS B N 1
ATOM 3232 C CA . CYS B 1 112 ? 95.273 63.488 19.116 1.00 53.05 381 CYS B CA 1
ATOM 3233 C C . CYS B 1 112 ? 93.764 63.369 19.288 1.00 63.09 381 CYS B C 1
ATOM 3234 O O . CYS B 1 112 ? 93.000 63.792 18.416 1.00 52.40 381 CYS B O 1
ATOM 3237 N N . GLN B 1 113 ? 93.351 62.810 20.437 1.00 65.02 382 GLN B N 1
ATOM 3238 C CA . GLN B 1 113 ? 91.950 62.491 20.718 1.00 62.45 382 GLN B CA 1
ATOM 3239 C C . GLN B 1 113 ? 91.081 63.728 20.882 1.00 60.15 382 GLN B C 1
ATOM 3240 O O . GLN B 1 113 ? 89.843 63.611 20.892 1.00 50.59 382 GLN B O 1
ATOM 3246 N N . GLU B 1 114 ? 91.697 64.903 21.020 1.00 62.25 383 GLU B N 1
ATOM 3247 C CA . GLU B 1 114 ? 90.935 66.139 21.023 1.00 52.89 383 GLU B CA 1
ATOM 3248 C C . GLU B 1 114 ? 90.106 66.288 19.764 1.00 39.43 383 GLU B C 1
ATOM 3249 O O . GLU B 1 114 ? 89.135 67.052 19.764 1.00 41.03 383 GLU B O 1
ATOM 3255 N N . LEU B 1 115 ? 90.476 65.588 18.688 1.00 33.14 384 LEU B N 1
ATOM 3256 C CA . LEU B 1 115 ? 89.715 65.702 17.454 1.00 38.57 384 LEU B CA 1
ATOM 3257 C C . LEU B 1 115 ? 88.276 65.264 17.668 1.00 33.58 384 LEU B C 1
ATOM 3258 O O . LEU B 1 115 ? 87.342 65.922 17.200 1.00 29.12 384 LEU B O 1
ATOM 3263 N N . LEU B 1 116 ? 88.084 64.162 18.392 1.00 32.95 385 LEU B N 1
ATOM 3264 C CA . LEU B 1 116 ? 86.740 63.660 18.645 1.00 29.80 385 LEU B CA 1
ATOM 3265 C C . LEU B 1 116 ? 85.916 64.676 19.416 1.00 23.62 385 LEU B C 1
ATOM 3266 O O . LEU B 1 116 ? 84.755 64.928 19.076 1.00 27.45 385 LEU B O 1
ATOM 3271 N N . ALA B 1 117 ? 86.494 65.263 20.470 1.00 24.87 386 ALA B N 1
ATOM 3272 C CA . ALA B 1 117 ? 85.787 66.306 21.214 1.00 29.52 386 ALA B CA 1
ATOM 3273 C C . ALA B 1 117 ? 85.434 67.473 20.305 1.00 30.37 386 ALA B C 1
ATOM 3274 O O . ALA B 1 117 ? 84.320 68.008 20.372 1.00 27.04 386 ALA B O 1
ATOM 3276 N N . PHE B 1 118 ? 86.373 67.874 19.441 1.00 27.94 387 PHE B N 1
ATOM 3277 C CA . PHE B 1 118 ? 86.105 68.953 18.493 1.00 25.92 387 PHE B CA 1
ATOM 3278 C C . PHE B 1 118 ? 84.967 68.599 17.540 1.00 24.00 387 PHE B C 1
ATOM 3279 O O . PHE B 1 118 ? 84.090 69.431 17.265 1.00 27.48 387 PHE B O 1
ATOM 3287 N N . LEU B 1 119 ? 84.988 67.384 16.986 1.00 22.81 388 LEU B N 1
ATOM 3288 C CA . LEU B 1 119 ? 83.990 67.028 15.983 1.00 25.29 388 LEU B CA 1
ATOM 3289 C C . LEU B 1 119 ? 82.606 66.915 16.595 1.00 22.56 388 LEU B C 1
ATOM 3290 O O . LEU B 1 119 ? 81.619 67.330 15.982 1.00 25.24 388 LEU B O 1
ATOM 3295 N N . LEU B 1 120 ? 82.501 66.316 17.781 1.00 22.75 389 LEU B N 1
ATO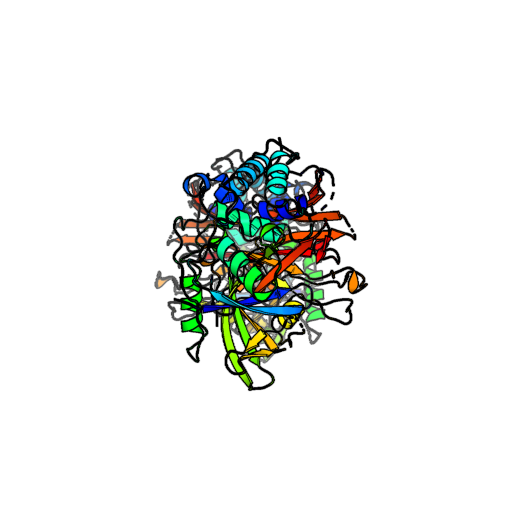M 3296 C CA . LEU B 1 120 ? 81.190 66.220 18.419 1.00 23.50 389 LEU B CA 1
ATOM 3297 C C . LEU B 1 120 ? 80.639 67.601 18.721 1.00 22.40 389 LEU B C 1
ATOM 3298 O O . LEU B 1 120 ? 79.435 67.843 18.592 1.00 20.16 389 LEU B O 1
ATOM 3303 N N . ASP B 1 121 ? 81.506 68.509 19.148 1.00 21.34 390 ASP B N 1
ATOM 3304 C CA . ASP B 1 121 ? 81.077 69.877 19.408 1.00 22.45 390 ASP B CA 1
ATOM 3305 C C . ASP B 1 121 ? 80.699 70.600 18.119 1.00 23.04 390 ASP B C 1
ATOM 3306 O O . ASP B 1 121 ? 79.711 71.349 18.086 1.00 23.97 390 ASP B O 1
ATOM 3311 N N . GLY B 1 122 ? 81.473 70.391 17.052 1.00 25.99 391 GLY B N 1
ATOM 3312 C CA . GLY B 1 122 ? 81.203 71.080 15.798 1.00 25.92 391 GLY B CA 1
ATOM 3313 C C . GLY B 1 122 ? 79.951 70.566 15.115 1.00 25.83 391 GLY B C 1
ATOM 3314 O O . GLY B 1 122 ? 79.134 71.350 14.624 1.00 25.10 391 GLY B O 1
ATOM 3315 N N . LEU B 1 123 ? 79.784 69.239 15.072 1.00 20.66 392 LEU B N 1
ATOM 3316 C CA . LEU B 1 123 ? 78.533 68.672 14.569 1.00 23.87 392 LEU B CA 1
ATOM 3317 C C . LEU B 1 123 ? 77.338 69.187 15.365 1.00 21.36 392 LEU B C 1
ATOM 3318 O O . LEU B 1 123 ? 76.302 69.538 14.788 1.00 22.39 392 LEU B O 1
ATOM 3323 N N . HIS B 1 124 ? 77.470 69.248 16.695 1.00 18.46 393 HIS B N 1
ATOM 3324 C CA . HIS B 1 124 ? 76.376 69.729 17.532 1.00 20.61 393 HIS B CA 1
ATOM 3325 C C . HIS B 1 124 ? 75.983 71.164 17.166 1.00 19.93 393 HIS B C 1
ATOM 3326 O O . HIS B 1 124 ? 74.801 71.461 16.958 1.00 22.99 393 HIS B O 1
ATOM 3333 N N . GLU B 1 125 ? 76.955 72.072 17.098 1.00 19.53 394 GLU B N 1
ATOM 3334 C CA . GLU B 1 125 ? 76.596 73.476 16.889 1.00 20.51 394 GLU B CA 1
ATOM 3335 C C . GLU B 1 125 ? 76.104 73.717 15.464 1.00 20.85 394 GLU B C 1
ATOM 3336 O O . GLU B 1 125 ? 75.170 74.497 15.259 1.00 24.85 394 GLU B O 1
ATOM 3342 N N . ASP B 1 126 ? 76.703 73.044 14.472 1.00 23.88 395 ASP B N 1
ATOM 3343 C CA . ASP B 1 126 ? 76.192 73.097 13.096 1.00 22.83 395 ASP B CA 1
ATOM 3344 C C . ASP B 1 126 ? 74.770 72.571 12.983 1.00 27.58 395 ASP B C 1
ATOM 3345 O O . ASP B 1 126 ? 74.068 72.890 12.013 1.00 24.02 395 ASP B O 1
ATOM 3350 N N . LEU B 1 127 ? 74.339 71.720 13.920 1.00 23.97 396 LEU B N 1
ATOM 3351 C CA . LEU B 1 127 ? 73.004 71.133 13.854 1.00 19.12 396 LEU B CA 1
ATOM 3352 C C . LEU B 1 127 ? 72.141 71.541 15.041 1.00 20.20 396 LEU B C 1
ATOM 3353 O O . LEU B 1 127 ? 71.124 70.889 15.317 1.00 23.64 396 LEU B O 1
ATOM 3358 N N . ASN B 1 128 ? 72.524 72.610 15.744 1.00 20.74 397 ASN B N 1
ATOM 3359 C CA . ASN B 1 128 ? 71.833 73.021 16.961 1.00 22.24 397 ASN B CA 1
ATOM 3360 C C . ASN B 1 128 ? 70.468 73.608 16.615 1.00 24.52 397 ASN B C 1
ATOM 3361 O O . ASN B 1 128 ? 70.369 74.595 15.874 1.00 25.39 397 ASN B O 1
ATOM 3366 N N . ARG B 1 129 ? 69.418 73.004 17.174 1.00 24.62 398 ARG B N 1
ATOM 3367 C CA . ARG B 1 129 ? 68.052 73.432 16.898 1.00 26.08 398 ARG B CA 1
ATOM 3368 C C . ARG B 1 129 ? 67.719 74.771 17.551 1.00 29.26 398 ARG B C 1
ATOM 3369 O O . ARG B 1 129 ? 66.734 75.411 17.155 1.00 26.08 398 ARG B O 1
ATOM 3377 N N . ILE B 1 130 ? 68.506 75.213 18.531 1.00 22.45 399 ILE B N 1
ATOM 3378 C CA . ILE B 1 130 ? 68.281 76.508 19.164 1.00 23.87 399 ILE B CA 1
ATOM 3379 C C . ILE B 1 130 ? 68.900 77.577 18.270 1.00 30.80 399 ILE B C 1
ATOM 3380 O O . ILE B 1 130 ? 70.126 77.731 18.230 1.00 26.05 399 ILE B O 1
ATOM 3385 N N . ARG B 1 131 ? 68.047 78.330 17.567 1.00 34.97 400 ARG B N 1
ATOM 3386 C CA . ARG B 1 131 ? 68.529 79.351 16.635 1.00 38.10 400 ARG B CA 1
ATOM 3387 C C . ARG B 1 131 ? 68.908 80.642 17.341 1.00 33.39 400 ARG B C 1
ATOM 3388 O O . ARG B 1 131 ? 69.757 81.387 16.838 1.00 39.06 400 ARG B O 1
ATOM 3396 N N . LYS B 1 132 ? 68.293 80.939 18.485 1.00 31.94 401 LYS B N 1
ATOM 3397 C CA . LYS B 1 132 ? 68.657 82.105 19.285 1.00 35.68 401 LYS B CA 1
ATOM 3398 C C . LYS B 1 132 ? 68.744 81.670 20.738 1.00 33.85 401 LYS B C 1
ATOM 3399 O O . LYS B 1 132 ? 67.723 81.383 21.367 1.00 34.05 401 LYS B O 1
ATOM 3405 N N . LYS B 1 133 ? 69.953 81.629 21.271 1.00 33.07 402 LYS B N 1
ATOM 3406 C CA . LYS B 1 133 ? 70.138 81.005 22.574 1.00 26.28 402 LYS B CA 1
ATOM 3407 C C . LYS B 1 133 ? 69.951 82.014 23.696 1.00 29.17 402 LYS B C 1
ATOM 3408 O O . LYS B 1 133 ? 70.594 83.075 23.686 1.00 27.42 402 LYS B O 1
ATOM 3414 N N . PRO B 1 134 ? 69.105 81.703 24.672 1.00 29.16 403 PRO B N 1
ATOM 3415 C CA . PRO B 1 134 ? 69.002 82.555 25.857 1.00 34.25 403 PRO B CA 1
ATOM 3416 C C . PRO B 1 134 ? 70.234 82.395 26.729 1.00 35.71 403 PRO B C 1
ATOM 3417 O O . PRO B 1 134 ? 70.828 81.318 26.818 1.00 28.93 403 PRO B O 1
ATOM 3421 N N . TYR B 1 135 ? 70.622 83.479 27.382 1.00 32.07 404 TYR B N 1
ATOM 3422 C CA . TYR B 1 135 ? 71.647 83.364 28.399 1.00 29.30 404 TYR B CA 1
ATOM 3423 C C . TYR B 1 135 ? 71.035 82.696 29.623 1.00 32.34 404 TYR B C 1
ATOM 3424 O O . TYR B 1 135 ? 69.990 83.125 30.114 1.00 33.31 404 TYR B O 1
ATOM 3433 N N . ILE B 1 136 ? 71.676 81.638 30.110 1.00 30.98 405 ILE B N 1
ATOM 3434 C CA . ILE B 1 136 ? 71.138 80.833 31.203 1.00 35.49 405 ILE B CA 1
ATOM 3435 C C . ILE B 1 136 ? 72.094 80.916 32.384 1.00 37.11 405 ILE B C 1
ATOM 3436 O O . ILE B 1 136 ? 73.254 80.497 32.280 1.00 35.69 405 ILE B O 1
ATOM 3441 N N . GLN B 1 137 ? 71.606 81.430 33.510 1.00 37.86 406 GLN B N 1
ATOM 3442 C CA . GLN B 1 137 ? 72.352 81.367 34.763 1.00 41.67 406 GLN B CA 1
ATOM 3443 C C . GLN B 1 137 ? 72.254 79.946 35.317 1.00 44.39 406 GLN B C 1
ATOM 3444 O O . GLN B 1 137 ? 71.179 79.506 35.733 1.00 43.71 406 GLN B O 1
ATOM 3446 N N . LEU B 1 138 ? 73.362 79.213 35.306 1.00 36.69 407 LEU B N 1
ATOM 3447 C CA . LEU B 1 138 ? 73.351 77.863 35.852 1.00 33.94 407 LEU B CA 1
ATOM 3448 C C . LEU B 1 138 ? 73.357 77.908 37.380 1.00 47.62 407 LEU B C 1
ATOM 3449 O O . LEU B 1 138 ? 73.808 78.879 37.997 1.00 38.37 407 LEU B O 1
ATOM 3454 N N . LYS B 1 139 ? 72.830 76.849 37.995 1.00 39.89 408 LYS B N 1
ATOM 3455 C CA . LYS B 1 139 ? 72.531 76.860 39.422 1.00 40.12 408 LYS B CA 1
ATOM 3456 C C . LYS B 1 139 ? 73.154 75.659 40.120 1.00 30.91 408 LYS B C 1
ATOM 3457 O O . LYS B 1 139 ? 73.322 74.593 39.522 1.00 38.60 408 LYS B O 1
ATOM 3463 N N A ASP B 1 140 ? 73.497 75.854 41.396 0.50 35.91 409 ASP B N 1
ATOM 3464 N N B ASP B 1 140 ? 73.498 75.836 41.388 0.50 35.91 409 ASP B N 1
ATOM 3465 C CA A ASP B 1 140 ? 73.896 74.776 42.290 0.50 35.43 409 ASP B CA 1
ATOM 3466 C CA B ASP B 1 140 ? 73.903 74.702 42.203 0.50 35.41 409 ASP B CA 1
ATOM 3467 C C A ASP B 1 140 ? 72.661 74.080 42.857 0.50 31.37 409 ASP B C 1
ATOM 3468 C C B ASP B 1 140 ? 72.677 74.085 42.868 0.50 31.37 409 ASP B C 1
ATOM 3469 O O A ASP B 1 140 ? 71.537 74.587 42.776 0.50 30.20 409 ASP B O 1
ATOM 3470 O O B ASP B 1 140 ? 71.580 74.649 42.857 0.50 30.19 409 ASP B O 1
ATOM 3479 N N . ALA B 1 141 ? 72.879 72.908 43.463 1.00 27.23 410 ALA B N 1
ATOM 3480 C CA . ALA B 1 141 ? 71.761 72.178 44.059 1.00 29.34 410 ALA B CA 1
ATOM 3481 C C . ALA B 1 141 ? 71.132 72.970 45.200 1.00 34.82 410 ALA B C 1
ATOM 3482 O O . ALA B 1 141 ? 69.902 73.083 45.286 1.00 32.42 410 ALA B O 1
ATOM 3484 N N . ASP B 1 142 ? 71.964 73.536 46.079 1.00 35.03 411 ASP B N 1
ATOM 3485 C CA . ASP B 1 142 ? 71.483 74.308 47.227 1.00 42.42 411 ASP B CA 1
ATOM 3486 C C . ASP B 1 142 ? 70.465 73.507 48.048 1.00 45.91 411 ASP B C 1
ATOM 3487 O O . ASP B 1 142 ? 69.383 73.989 48.382 1.00 47.90 411 ASP B O 1
ATOM 3492 N N . GLY B 1 143 ? 70.798 72.245 48.328 1.00 47.13 412 GLY B N 1
ATOM 3493 C CA . GLY B 1 143 ? 69.992 71.391 49.178 1.00 47.57 412 GLY B CA 1
ATOM 3494 C C . GLY B 1 143 ? 68.878 70.615 48.492 1.00 48.94 412 GLY B C 1
ATOM 3495 O O . GLY B 1 143 ? 68.486 69.553 48.992 1.00 49.70 412 GLY B O 1
ATOM 3496 N N . ARG B 1 144 ? 68.357 71.112 47.360 1.00 45.94 413 ARG B N 1
ATOM 3497 C CA . ARG B 1 144 ? 67.211 70.492 46.700 1.00 34.02 413 ARG B CA 1
ATOM 3498 C C . ARG B 1 144 ? 67.508 69.034 46.326 1.00 38.16 413 ARG B C 1
ATOM 3499 O O . ARG B 1 144 ? 68.672 68.633 46.224 1.00 38.26 413 ARG B O 1
ATOM 3507 N N . PRO B 1 145 ? 66.466 68.217 46.128 1.00 32.62 414 PRO B N 1
ATOM 3508 C CA . PRO B 1 145 ? 66.685 66.810 45.765 1.00 41.60 414 PRO B CA 1
ATOM 3509 C C . PRO B 1 145 ? 67.403 66.670 44.430 1.00 37.79 414 PRO B C 1
ATOM 3510 O O . PRO B 1 145 ? 67.227 67.486 43.520 1.00 31.25 414 PRO B O 1
ATOM 3514 N N . ASP B 1 146 ? 68.185 65.589 44.321 1.00 36.90 415 ASP B N 1
ATOM 3515 C CA . ASP B 1 146 ? 69.011 65.321 43.145 1.00 32.08 415 ASP B CA 1
ATOM 3516 C C . ASP B 1 146 ? 68.191 65.350 41.863 1.00 31.04 415 ASP B C 1
ATOM 3517 O O . ASP B 1 146 ? 68.582 65.971 40.866 1.00 29.41 415 ASP B O 1
ATOM 3522 N N . LYS B 1 147 ? 67.059 64.642 41.865 1.00 26.45 416 LYS B N 1
ATOM 3523 C CA . LYS B 1 147 ? 66.243 64.533 40.661 1.00 39.81 416 LYS B CA 1
ATOM 3524 C C . LYS B 1 147 ? 65.694 65.884 40.228 1.00 30.85 416 LYS B C 1
ATOM 3525 O O . LYS B 1 147 ? 65.475 66.111 39.033 1.00 28.07 416 LYS B O 1
ATOM 3527 N N . VAL B 1 148 ? 65.444 66.780 41.184 1.00 29.10 417 VAL B N 1
ATOM 3528 C CA . VAL B 1 148 ? 64.952 68.112 40.855 1.00 30.02 417 VAL B CA 1
ATOM 3529 C C . VAL B 1 148 ? 66.057 68.937 40.211 1.00 22.67 417 VAL B C 1
ATOM 3530 O O . VAL B 1 148 ? 65.844 69.593 39.182 1.00 22.88 417 VAL B O 1
ATOM 3534 N N . VAL B 1 149 ? 67.258 68.894 40.788 1.00 24.11 418 VAL B N 1
ATOM 3535 C CA . VAL B 1 149 ? 68.364 69.701 40.277 1.00 30.49 418 VAL B CA 1
ATOM 3536 C C . VAL B 1 149 ? 68.845 69.151 38.938 1.00 28.44 418 VAL B C 1
ATOM 3537 O O . VAL B 1 149 ? 69.211 69.908 38.028 1.00 23.87 418 VAL B O 1
ATOM 3541 N N . ALA B 1 150 ? 68.884 67.826 38.818 1.00 24.99 419 ALA B N 1
ATOM 3542 C CA . ALA B 1 150 ? 69.293 67.191 37.571 1.00 24.50 419 ALA B CA 1
ATOM 3543 C C . ALA B 1 150 ? 68.351 67.553 36.430 1.00 25.20 419 ALA B C 1
ATOM 3544 O O . ALA B 1 150 ? 68.797 67.870 35.324 1.00 22.16 419 ALA B O 1
ATOM 3546 N N . GLU B 1 151 ? 67.035 67.485 36.667 1.00 21.26 420 GLU B N 1
ATOM 3547 C CA . GLU B 1 151 ? 66.097 67.841 35.603 1.00 22.85 420 GLU B CA 1
ATOM 3548 C C . GLU B 1 151 ? 66.210 69.317 35.234 1.00 21.83 420 GLU B C 1
ATOM 3549 O O . GLU B 1 151 ? 66.106 69.673 34.056 1.00 25.19 420 GLU B O 1
ATOM 3555 N N . GLU B 1 152 ? 66.427 70.187 36.223 1.00 21.42 421 GLU B N 1
ATOM 3556 C CA . GLU B 1 152 ? 66.646 71.602 35.935 1.00 26.64 421 GLU B CA 1
ATOM 3557 C C . GLU B 1 152 ? 67.912 71.805 35.104 1.00 20.78 421 GLU B C 1
ATOM 3558 O O . GLU B 1 152 ? 67.917 72.593 34.152 1.00 22.39 421 GLU B O 1
ATOM 3564 N N . ALA B 1 153 ? 68.988 71.096 35.448 1.00 22.18 422 ALA B N 1
ATOM 3565 C CA . ALA B 1 153 ? 70.229 71.178 34.679 1.00 22.69 422 ALA B CA 1
ATOM 3566 C C . ALA B 1 153 ? 70.016 70.745 33.238 1.00 19.29 422 ALA B C 1
ATOM 3567 O O . ALA B 1 153 ? 70.522 71.378 32.303 1.00 20.31 422 ALA B O 1
ATOM 3569 N N . TRP B 1 154 ? 69.303 69.641 33.042 1.00 19.30 423 TRP B N 1
ATOM 3570 C CA . TRP B 1 154 ? 69.078 69.144 31.698 1.00 19.98 423 TRP B CA 1
ATOM 3571 C C . TRP B 1 154 ? 68.205 70.106 30.895 1.00 21.24 423 TRP B C 1
ATOM 3572 O O . TRP B 1 154 ? 68.492 70.383 29.723 1.00 21.76 423 TRP B O 1
ATOM 3583 N N . GLU B 1 155 ? 67.152 70.653 31.515 1.00 20.62 424 GLU B N 1
ATOM 3584 C CA . GLU B 1 155 ? 66.343 71.667 30.833 1.00 23.58 424 GLU B CA 1
ATOM 3585 C C . GLU B 1 155 ? 67.176 72.893 30.476 1.00 24.10 424 GLU B C 1
ATOM 3586 O O . GLU B 1 155 ? 67.055 73.439 29.369 1.00 22.46 424 GLU B O 1
ATOM 3588 N N . ASN B 1 156 ? 68.019 73.351 31.410 1.00 23.44 425 ASN B N 1
ATOM 3589 C CA . ASN B 1 156 ? 68.897 74.486 31.128 1.00 23.98 425 ASN B CA 1
ATOM 3590 C C . ASN B 1 156 ? 69.830 74.182 29.960 1.00 26.05 425 ASN B C 1
ATOM 3591 O O . ASN B 1 156 ? 70.121 75.061 29.138 1.00 25.21 425 ASN B O 1
ATOM 3596 N N . HIS B 1 157 ? 70.322 72.947 29.889 1.00 18.62 426 HIS B N 1
ATOM 3597 C CA . HIS B 1 157 ? 71.190 72.527 28.788 1.00 21.66 426 HIS B CA 1
ATOM 3598 C C . HIS B 1 157 ? 70.440 72.578 27.462 1.00 22.15 426 HIS B C 1
ATOM 3599 O O . HIS B 1 157 ? 70.931 73.137 26.472 1.00 18.93 426 HIS B O 1
ATOM 3606 N N . LEU B 1 158 ? 69.241 71.992 27.434 1.00 19.81 427 LEU B N 1
ATOM 3607 C CA . LEU B 1 158 ? 68.443 71.948 26.216 1.00 20.95 427 LEU B CA 1
ATOM 3608 C C . LEU B 1 158 ? 67.975 73.327 25.771 1.00 22.82 427 LEU B C 1
ATOM 3609 O O . LEU B 1 158 ? 67.643 73.500 24.593 1.00 23.45 427 LEU B O 1
ATOM 3614 N N . LYS B 1 159 ? 67.931 74.305 26.676 1.00 20.94 428 LYS B N 1
ATOM 3615 C CA . LYS B 1 159 ? 67.520 75.643 26.257 1.00 23.93 428 LYS B CA 1
ATOM 3616 C C . LYS B 1 159 ? 68.531 76.270 25.302 1.00 24.21 428 LYS B C 1
ATOM 3617 O O . LYS B 1 159 ? 68.168 77.133 24.491 1.00 21.37 428 LYS B O 1
ATOM 3623 N N . ARG B 1 160 ? 69.798 75.848 25.371 1.00 21.02 429 ARG B N 1
ATOM 3624 C CA . ARG B 1 160 ? 70.829 76.370 24.483 1.00 19.21 429 ARG B CA 1
ATOM 3625 C C . ARG B 1 160 ? 71.395 75.321 23.545 1.00 23.28 429 ARG B C 1
ATOM 3626 O O . ARG B 1 160 ? 72.007 75.688 22.534 1.00 23.23 429 ARG B O 1
ATOM 3634 N N . ASN B 1 161 ? 71.232 74.037 23.870 1.00 17.71 430 ASN B N 1
ATOM 3635 C CA . ASN B 1 161 ? 71.867 72.938 23.149 1.00 19.50 430 ASN B CA 1
ATOM 3636 C C . ASN B 1 161 ? 70.822 71.861 22.891 1.00 22.49 430 ASN B C 1
ATOM 3637 O O . ASN B 1 161 ? 70.507 71.071 23.783 1.00 20.98 430 ASN B O 1
ATOM 3642 N N . ASP B 1 162 ? 70.323 71.796 21.662 1.00 19.08 431 ASP B N 1
ATOM 3643 C CA . ASP B 1 162 ? 69.308 70.815 21.302 1.00 21.61 431 ASP B CA 1
ATOM 3644 C C . ASP B 1 162 ? 69.635 70.299 19.909 1.00 21.27 431 ASP B C 1
ATOM 3645 O O . ASP B 1 162 ? 69.425 71.009 18.924 1.00 22.09 431 ASP B O 1
ATOM 3650 N N . SER B 1 163 ? 70.170 69.082 19.817 1.00 21.32 432 SER B N 1
ATOM 3651 C CA . SER B 1 163 ? 70.653 68.587 18.532 1.00 21.27 432 SER B CA 1
ATOM 3652 C C . SER B 1 163 ? 70.685 67.064 18.553 1.00 21.73 432 SER B C 1
ATOM 3653 O O . SER B 1 163 ? 70.553 66.431 19.605 1.00 21.70 432 SER B O 1
ATOM 3656 N N . ILE B 1 164 ? 70.902 66.483 17.365 1.00 21.44 433 ILE B N 1
ATOM 3657 C CA . ILE B 1 164 ? 71.099 65.035 17.242 1.00 18.60 433 ILE B CA 1
ATOM 3658 C C . ILE B 1 164 ? 72.303 64.587 18.073 1.00 21.43 433 ILE B C 1
ATOM 3659 O O . ILE B 1 164 ? 72.327 63.463 18.584 1.00 18.73 433 ILE B O 1
ATOM 3664 N N . ILE B 1 165 ? 73.302 65.465 18.248 1.00 16.66 434 ILE B N 1
ATOM 3665 C CA . ILE B 1 165 ? 74.473 65.120 19.056 1.00 16.67 434 ILE B CA 1
ATOM 3666 C C . ILE B 1 165 ? 74.119 65.097 20.541 1.00 19.14 434 ILE B C 1
ATOM 3667 O O . ILE B 1 165 ? 74.580 64.222 21.293 1.00 16.65 434 ILE B O 1
ATOM 3672 N N . VAL B 1 166 ? 73.316 66.058 20.995 1.00 17.41 435 VAL B N 1
ATOM 3673 C CA . VAL B 1 166 ? 72.821 65.998 22.371 1.00 19.13 435 VAL B CA 1
ATOM 3674 C C . VAL B 1 166 ? 71.995 64.727 22.564 1.00 19.23 435 VAL B C 1
ATOM 3675 O O . VAL B 1 166 ? 72.150 64.014 23.561 1.00 17.21 435 VAL B O 1
ATOM 3679 N N . ASP B 1 167 ? 71.127 64.419 21.592 1.00 17.10 436 ASP B N 1
ATOM 3680 C CA . ASP B 1 167 ? 70.253 63.248 21.688 1.00 22.51 436 ASP B CA 1
ATOM 3681 C C . ASP B 1 167 ? 71.060 61.963 21.838 1.00 24.05 436 ASP B C 1
ATOM 3682 O O . ASP B 1 167 ? 70.694 61.068 22.618 1.00 20.88 436 ASP B O 1
ATOM 3687 N N . ILE B 1 168 ? 72.155 61.847 21.095 1.00 19.53 437 ILE B N 1
ATOM 3688 C CA . ILE B 1 168 ? 72.863 60.574 21.036 1.00 20.46 437 ILE B CA 1
ATOM 3689 C C . ILE B 1 168 ? 73.925 60.468 22.126 1.00 20.57 437 ILE B C 1
ATOM 3690 O O . ILE B 1 168 ? 74.090 59.404 22.733 1.00 20.18 437 ILE B O 1
ATOM 3695 N N . PHE B 1 169 ? 74.684 61.540 22.356 1.00 16.92 438 PHE B N 1
ATOM 3696 C CA . PHE B 1 169 ? 75.955 61.434 23.074 1.00 17.11 438 PHE B CA 1
ATOM 3697 C C . PHE B 1 169 ? 75.979 62.108 24.447 1.00 18.12 438 PHE B C 1
ATOM 3698 O O . PHE B 1 169 ? 76.892 61.826 25.227 1.00 20.95 438 PHE B O 1
ATOM 3706 N N . HIS B 1 170 ? 75.046 63.016 24.760 1.00 17.92 439 HIS B N 1
ATOM 3707 C CA . HIS B 1 170 ? 75.197 63.840 25.958 1.00 18.20 439 HIS B CA 1
ATOM 3708 C C . HIS B 1 170 ? 74.572 63.174 27.175 1.00 21.22 439 HIS B C 1
ATOM 3709 O O . HIS B 1 170 ? 73.450 62.672 27.113 1.00 19.13 439 HIS B O 1
ATOM 3716 N N . GLY B 1 171 ? 75.304 63.209 28.291 1.00 19.97 440 GLY B N 1
ATOM 3717 C CA . GLY B 1 171 ? 74.795 62.719 29.561 1.00 21.46 440 GLY B CA 1
ATOM 3718 C C . GLY B 1 171 ? 74.953 63.768 30.640 1.00 17.98 440 GLY B C 1
ATOM 3719 O O . GLY B 1 171 ? 75.246 64.925 30.333 1.00 19.74 440 GLY B O 1
ATOM 3720 N N A LEU B 1 172 ? 74.829 63.370 31.905 0.31 19.26 441 LEU B N 1
ATOM 3721 N N B LEU B 1 172 ? 74.755 63.396 31.902 0.69 20.22 441 LEU B N 1
ATOM 3722 C CA A LEU B 1 172 ? 74.909 64.303 33.022 0.31 19.46 441 LEU B CA 1
ATOM 3723 C CA B LEU B 1 172 ? 74.941 64.326 33.008 0.69 19.52 441 LEU B CA 1
ATOM 3724 C C A LEU B 1 172 ? 75.774 63.719 34.130 0.31 22.98 441 LEU B C 1
ATOM 3725 C C B LEU B 1 172 ? 75.831 63.699 34.066 0.69 22.85 441 LEU B C 1
ATOM 3726 O O A LEU B 1 172 ? 75.562 62.574 34.540 0.31 21.62 441 LEU B O 1
ATOM 3727 O O B LEU B 1 172 ? 75.675 62.520 34.393 0.69 21.17 441 LEU B O 1
ATOM 3736 N N . PHE B 1 173 ? 76.742 64.504 34.608 1.00 21.57 442 PHE B N 1
ATOM 3737 C CA . PHE B 1 173 ? 77.489 64.194 35.819 1.00 22.62 442 PHE B CA 1
ATOM 3738 C C . PHE B 1 173 ? 76.777 64.828 37.000 1.00 23.43 442 PHE B C 1
ATOM 3739 O O . PHE B 1 173 ? 76.195 65.907 36.874 1.00 24.41 442 PHE B O 1
ATOM 3747 N N . LYS B 1 174 ? 76.874 64.190 38.162 1.00 21.75 443 LYS B N 1
ATOM 3748 C CA . LYS B 1 174 ? 76.725 64.901 39.427 1.00 20.99 443 LYS B CA 1
ATOM 3749 C C . LYS B 1 174 ? 78.132 65.250 39.887 1.00 23.48 443 LYS B C 1
ATOM 3750 O O . LYS B 1 174 ? 78.988 64.366 39.986 1.00 25.10 443 LYS B O 1
ATOM 3756 N N A SER B 1 175 ? 78.365 66.527 40.172 0.55 23.63 444 SER B N 1
ATOM 3757 N N B SER B 1 175 ? 78.385 66.535 40.114 0.45 23.92 444 SER B N 1
ATOM 3758 C CA A SER B 1 175 ? 79.689 67.026 40.531 0.55 23.84 444 SER B CA 1
ATOM 3759 C CA B SER B 1 175 ? 79.696 67.012 40.537 0.45 23.81 444 SER B CA 1
ATOM 3760 C C A SER B 1 175 ? 79.635 67.635 41.928 0.55 26.82 444 SER B C 1
ATOM 3761 C C B SER B 1 175 ? 79.594 67.587 41.943 0.45 26.81 444 SER B C 1
ATOM 3762 O O A SER B 1 175 ? 78.864 68.569 42.175 0.55 26.35 444 SER B O 1
ATOM 3763 O O B SER B 1 175 ? 78.745 68.447 42.211 0.45 26.43 444 SER B O 1
ATOM 3768 N N . THR B 1 176 ? 80.457 67.111 42.835 1.00 28.69 445 THR B N 1
ATOM 3769 C CA . THR B 1 176 ? 80.482 67.550 44.227 1.00 27.28 445 THR B CA 1
ATOM 3770 C C . THR B 1 176 ? 81.838 68.185 44.496 1.00 28.11 445 THR B C 1
ATOM 3771 O O . THR B 1 176 ? 82.866 67.501 44.459 1.00 33.26 445 THR B O 1
ATOM 3775 N N . LEU B 1 177 ? 81.842 69.483 44.760 1.00 27.03 446 LEU B N 1
ATOM 3776 C CA . LEU B 1 177 ? 83.065 70.211 45.065 1.00 32.44 446 LEU B CA 1
ATOM 3777 C C . LEU B 1 177 ? 83.056 70.578 46.543 1.00 33.88 446 LEU B C 1
ATOM 3778 O O . LEU B 1 177 ? 82.037 71.039 47.068 1.00 30.70 446 LEU B O 1
ATOM 3783 N N . VAL B 1 178 ? 84.184 70.359 47.216 1.00 32.63 447 VAL B N 1
ATOM 3784 C CA . VAL B 1 178 ? 84.303 70.667 48.638 1.00 34.22 447 VAL B CA 1
ATOM 3785 C C . VAL B 1 178 ? 85.517 71.564 48.823 1.00 35.24 447 VAL B C 1
ATOM 3786 O O . VAL B 1 178 ? 86.634 71.187 48.446 1.00 32.45 447 VAL B O 1
ATOM 3790 N N . CYS B 1 179 ? 85.299 72.747 49.378 1.00 30.75 448 CYS B N 1
ATOM 3791 C CA . CYS B 1 179 ? 86.401 73.677 49.590 1.00 36.80 448 CYS B CA 1
ATOM 3792 C C . CYS B 1 179 ? 87.387 73.082 50.591 1.00 42.13 448 CYS B C 1
ATOM 3793 O O . CYS B 1 179 ? 86.980 72.717 51.702 1.00 37.69 448 CYS B O 1
ATOM 3796 N N . PRO B 1 180 ? 88.675 72.975 50.252 1.00 42.94 449 PRO B N 1
ATOM 3797 C CA . PRO B 1 180 ? 89.628 72.313 51.155 1.00 43.11 449 PRO B CA 1
ATOM 3798 C C . PRO B 1 180 ? 89.961 73.132 52.388 1.00 37.50 449 PRO B C 1
ATOM 3799 O O . PRO B 1 180 ? 90.636 72.616 53.287 1.00 39.87 449 PRO B O 1
ATOM 3803 N N . GLU B 1 181 ? 89.501 74.379 52.456 1.00 40.54 450 GLU B N 1
ATOM 3804 C CA . GLU B 1 181 ? 89.682 75.244 53.615 1.00 49.99 450 GLU B CA 1
ATOM 3805 C C . GLU B 1 181 ? 88.436 75.286 54.492 1.00 45.38 450 GLU B C 1
ATOM 3806 O O . GLU B 1 181 ? 88.469 74.815 55.633 1.00 48.92 450 GLU B O 1
ATOM 3812 N N . CYS B 1 182 ? 87.326 75.802 53.961 1.00 38.30 451 CYS B N 1
ATOM 3813 C CA . CYS B 1 182 ? 86.121 76.080 54.737 1.00 38.84 451 CYS B CA 1
ATOM 3814 C C . CYS B 1 182 ? 85.061 74.977 54.668 1.00 37.77 451 CYS B C 1
ATOM 3815 O O . CYS B 1 182 ? 84.001 75.125 55.286 1.00 41.00 451 CYS B O 1
ATOM 3818 N N . ALA B 1 183 ? 85.305 73.890 53.928 1.00 41.10 452 ALA B N 1
ATOM 3819 C CA . ALA B 1 183 ? 84.384 72.750 53.819 1.00 38.17 452 ALA B CA 1
ATOM 3820 C C . ALA B 1 183 ? 83.034 73.114 53.190 1.00 42.29 452 ALA B C 1
ATOM 3821 O O . ALA B 1 183 ? 82.064 72.353 53.323 1.00 43.21 452 ALA B O 1
ATOM 3823 N N . LYS B 1 184 ? 82.932 74.265 52.523 1.00 35.84 453 LYS B N 1
ATOM 3824 C CA . LYS B 1 184 ? 81.743 74.560 51.727 1.00 43.05 453 LYS B CA 1
ATOM 3825 C C . LYS B 1 184 ? 81.546 73.481 50.667 1.00 31.84 453 LYS B C 1
ATOM 3826 O O . LYS B 1 184 ? 82.503 73.058 50.012 1.00 32.84 453 LYS B O 1
ATOM 3832 N N . ILE B 1 185 ? 80.298 73.034 50.510 1.00 32.86 454 ILE B N 1
ATOM 3833 C CA . ILE B 1 185 ? 79.932 71.967 49.577 1.00 35.36 454 ILE B CA 1
ATOM 3834 C C . ILE B 1 185 ? 79.078 72.565 48.464 1.00 38.99 454 ILE B C 1
ATOM 3835 O O . ILE B 1 185 ? 78.035 73.175 48.733 1.00 36.45 454 ILE B O 1
ATOM 3840 N N . SER B 1 186 ? 79.500 72.374 47.215 1.00 29.55 455 SER B N 1
ATOM 3841 C CA . SER B 1 186 ? 78.755 72.860 46.056 1.00 31.53 455 SER B CA 1
ATOM 3842 C C . SER B 1 186 ? 78.468 71.694 45.116 1.00 30.20 455 SER B C 1
ATOM 3843 O O . SER B 1 186 ? 79.401 71.055 44.614 1.00 26.16 455 SER B O 1
ATOM 3846 N N . VAL B 1 187 ? 77.183 71.434 44.869 1.00 26.68 456 VAL B N 1
ATOM 3847 C CA . VAL B 1 187 ? 76.734 70.324 44.039 1.00 26.09 456 VAL B CA 1
ATOM 3848 C C . VAL B 1 187 ? 76.079 70.892 42.785 1.00 26.97 456 VAL B C 1
ATOM 3849 O O . VAL B 1 187 ? 75.191 71.745 42.872 1.00 28.90 456 VAL B O 1
ATOM 3853 N N . THR B 1 188 ? 76.532 70.431 41.625 1.00 28.80 457 THR B N 1
ATOM 3854 C CA . THR B 1 188 ? 75.961 70.828 40.350 1.00 24.77 457 THR B CA 1
ATOM 3855 C C . THR B 1 188 ? 75.756 69.574 39.517 1.00 24.25 457 THR B C 1
ATOM 3856 O O . THR B 1 188 ? 76.367 68.534 39.768 1.00 24.24 457 THR B O 1
ATOM 3860 N N . PHE B 1 189 ? 74.878 69.670 38.527 1.00 23.11 458 PHE B N 1
ATOM 3861 C CA . PHE B 1 189 ? 74.723 68.605 37.545 1.00 21.70 458 PHE B CA 1
ATOM 3862 C C . PHE B 1 189 ? 75.181 69.143 36.197 1.00 20.84 458 PHE B C 1
ATOM 3863 O O . PHE B 1 189 ? 74.659 70.154 35.718 1.00 21.68 458 PHE B O 1
ATOM 3871 N N . ASP B 1 190 ? 76.175 68.482 35.608 1.00 22.10 459 ASP B N 1
ATOM 3872 C CA . ASP B 1 190 ? 76.888 69.054 34.485 1.00 19.75 459 ASP B CA 1
ATOM 3873 C C . ASP B 1 190 ? 76.856 68.112 33.286 1.00 20.66 459 ASP B C 1
ATOM 3874 O O . ASP B 1 190 ? 77.104 66.909 33.420 1.00 21.66 459 ASP B O 1
ATOM 3879 N N . PRO B 1 191 ? 76.524 68.633 32.112 1.00 22.50 460 PRO B N 1
ATOM 3880 C CA . PRO B 1 191 ? 76.468 67.788 30.913 1.00 22.10 460 PRO B CA 1
ATOM 3881 C C . PRO B 1 191 ? 77.855 67.340 30.487 1.00 19.54 460 PRO B C 1
ATOM 3882 O O . PRO B 1 191 ? 78.859 67.995 30.761 1.00 20.13 460 PRO B O 1
ATOM 3886 N N . PHE B 1 192 ? 77.907 66.181 29.848 1.00 18.49 461 PHE B N 1
ATOM 3887 C CA . PHE B 1 192 ? 79.143 65.697 29.247 1.00 18.36 461 PHE B CA 1
ATOM 3888 C C . PHE B 1 192 ? 78.780 65.051 27.920 1.00 22.19 461 PHE B C 1
ATOM 3889 O O . PHE B 1 192 ? 77.646 64.604 27.727 1.00 20.99 461 PHE B O 1
ATOM 3897 N N . CYS B 1 193 ? 79.734 65.008 26.985 1.00 20.56 462 CYS B N 1
ATOM 3898 C CA . CYS B 1 193 ? 79.502 64.236 25.769 1.00 21.62 462 CYS B CA 1
ATOM 3899 C C . CYS B 1 193 ? 80.531 63.138 25.547 1.00 23.48 462 CYS B C 1
ATOM 3900 O O . CYS B 1 193 ? 80.433 62.409 24.556 1.00 25.07 462 CYS B O 1
ATOM 3903 N N . TYR B 1 194 ? 81.486 62.970 26.455 1.00 21.47 463 TYR B N 1
ATOM 3904 C CA . TYR B 1 194 ? 82.303 61.763 26.497 1.00 26.88 463 TYR B CA 1
ATOM 3905 C C . TYR B 1 194 ? 82.955 61.700 27.872 1.00 28.93 463 TYR B C 1
ATOM 3906 O O . TYR B 1 194 ? 82.976 62.694 28.608 1.00 28.20 463 TYR B O 1
ATOM 3915 N N . LEU B 1 195 ? 83.487 60.526 28.207 1.00 22.84 464 LEU B N 1
ATOM 3916 C CA . LEU B 1 195 ? 84.193 60.314 29.464 1.00 29.09 464 LEU B CA 1
ATOM 3917 C C . LEU B 1 195 ? 85.666 60.065 29.190 1.00 32.66 464 LEU B C 1
ATOM 3918 O O . LEU B 1 195 ? 86.011 59.308 28.275 1.00 28.38 464 LEU B O 1
ATOM 3923 N N . THR B 1 196 ? 86.530 60.676 29.997 1.00 27.03 465 THR B N 1
ATOM 3924 C CA . THR B 1 196 ? 87.939 60.302 30.038 1.00 25.68 465 THR B CA 1
ATOM 3925 C C . THR B 1 196 ? 88.184 59.542 31.328 1.00 33.22 465 THR B C 1
ATOM 3926 O O . THR B 1 196 ? 87.953 60.072 32.423 1.00 27.06 465 THR B O 1
ATOM 3930 N N . LEU B 1 197 ? 88.657 58.312 31.195 1.00 26.42 466 LEU B N 1
ATOM 3931 C CA . LEU B 1 197 ? 88.813 57.493 32.374 1.00 24.73 466 LEU B CA 1
ATOM 3932 C C . LEU B 1 197 ? 90.284 57.361 32.742 1.00 32.27 466 LEU B C 1
ATOM 3933 O O . LEU B 1 197 ? 91.128 57.133 31.867 1.00 29.69 466 LEU B O 1
ATOM 3938 N N . PRO B 1 198 ? 90.598 57.480 34.025 1.00 31.22 467 PRO B N 1
ATOM 3939 C CA . PRO B 1 198 ? 91.966 57.213 34.477 1.00 28.66 467 PRO B CA 1
ATOM 3940 C C . PRO B 1 198 ? 92.228 55.717 34.576 1.00 30.54 467 PRO B C 1
ATOM 3941 O O . PRO B 1 198 ? 91.310 54.915 34.758 1.00 27.10 467 PRO B O 1
ATOM 3945 N N . LEU B 1 199 ? 93.521 55.344 34.468 1.00 27.38 468 LEU B N 1
ATOM 3946 C CA . LEU B 1 199 ? 93.969 53.989 34.757 1.00 23.87 468 LEU B CA 1
ATOM 3947 C C . LEU B 1 199 ? 94.750 53.964 36.066 1.00 35.87 468 LEU B C 1
ATOM 3948 O O . LEU B 1 199 ? 95.232 54.998 36.530 1.00 29.86 468 LEU B O 1
ATOM 3953 N N . PRO B 1 200 ? 94.883 52.803 36.708 1.00 32.58 469 PRO B N 1
ATOM 3954 C CA . PRO B 1 200 ? 95.594 52.766 37.991 1.00 30.53 469 PRO B CA 1
ATOM 3955 C C . PRO B 1 200 ? 97.048 53.194 37.850 1.00 32.77 469 PRO B C 1
ATOM 3956 O O . PRO B 1 200 ? 97.721 52.887 36.860 1.00 30.77 469 PRO B O 1
ATOM 3960 N N . MET B 1 201 ? 97.516 53.949 38.842 1.00 38.39 470 MET B N 1
ATOM 3961 C CA . MET B 1 201 ? 98.936 54.242 38.979 1.00 37.20 470 MET B CA 1
ATOM 3962 C C . MET B 1 201 ? 99.388 53.958 40.395 1.00 42.12 470 MET B C 1
ATOM 3963 O O . MET B 1 201 ? 98.724 54.399 41.343 1.00 44.90 470 MET B O 1
ATOM 3968 N N . PRO B 1 202 ? 100.478 53.197 40.599 1.00 43.31 781 PRO B N 1
ATOM 3969 C CA . PRO B 1 202 ? 101.395 52.684 39.573 1.00 44.82 781 PRO B CA 1
ATOM 3970 C C . PRO B 1 202 ? 100.750 51.705 38.601 1.00 38.99 781 PRO B C 1
ATOM 3971 O O . PRO B 1 202 ? 99.700 51.134 38.909 1.00 40.54 781 PRO B O 1
ATOM 3975 N N . LYS B 1 203 ? 101.402 51.520 37.458 1.00 37.23 782 LYS B N 1
ATOM 3976 C CA . LYS B 1 203 ? 100.876 50.676 36.394 1.00 39.07 782 LYS B CA 1
ATOM 3977 C C . LYS B 1 203 ? 100.530 49.279 36.896 1.00 45.10 782 LYS B C 1
ATOM 3978 O O . LYS B 1 203 ? 101.303 48.652 37.623 1.00 38.20 782 LYS B O 1
ATOM 3984 N N . LYS B 1 204 ? 99.357 48.798 36.504 1.00 30.18 783 LYS B N 1
ATOM 3985 C CA . LYS B 1 204 ? 99.043 47.406 36.729 1.00 30.53 783 LYS B CA 1
ATOM 3986 C C . LYS B 1 204 ? 98.987 46.670 35.398 1.00 30.88 783 LYS B C 1
ATOM 3987 O O . LYS B 1 204 ? 98.727 47.283 34.359 1.00 31.74 783 LYS B O 1
ATOM 3993 N N . PRO B 1 205 ? 99.261 45.361 35.380 1.00 33.38 784 PRO B N 1
ATOM 3994 C CA . PRO B 1 205 ? 99.211 44.644 34.100 1.00 32.27 784 PRO B CA 1
ATOM 3995 C C . PRO B 1 205 ? 97.796 44.495 33.579 1.00 31.04 784 PRO B C 1
ATOM 3996 O O . PRO B 1 205 ? 97.595 44.467 32.361 1.00 31.36 784 PRO B O 1
ATOM 4000 N N . PHE B 1 206 ? 96.814 44.434 34.473 1.00 33.53 785 PHE B N 1
ATOM 4001 C CA . PHE B 1 206 ? 95.447 44.100 34.106 1.00 29.25 785 PHE B CA 1
ATOM 4002 C C . PHE B 1 206 ? 94.485 44.883 34.985 1.00 31.43 785 PHE B C 1
ATOM 4003 O O . PHE B 1 206 ? 94.648 44.937 36.208 1.00 28.84 785 PHE B O 1
ATOM 4011 N N . VAL B 1 207 ? 93.483 45.490 34.357 1.00 31.23 786 VAL B N 1
ATOM 4012 C CA . VAL B 1 207 ? 92.413 46.149 35.096 1.00 29.60 786 VAL B CA 1
ATOM 4013 C C . VAL B 1 207 ? 91.124 45.983 34.306 1.00 28.29 786 VAL B C 1
ATOM 4014 O O . VAL B 1 207 ? 91.136 45.987 33.073 1.00 25.18 786 VAL B O 1
ATOM 4018 N N . LYS B 1 208 ? 90.026 45.790 35.027 1.00 25.87 787 LYS B N 1
ATOM 4019 C CA . LYS B 1 208 ? 88.688 45.772 34.453 1.00 28.74 787 LYS B CA 1
ATOM 4020 C C . LYS B 1 208 ? 88.209 47.198 34.167 1.00 28.04 787 LYS B C 1
ATOM 4021 O O . LYS B 1 208 ? 88.526 48.130 34.906 1.00 24.19 787 LYS B O 1
ATOM 4027 N N . LEU B 1 209 ? 87.442 47.369 33.078 1.00 27.21 788 LEU B N 1
ATOM 4028 C CA . LEU B 1 209 ? 86.927 48.705 32.756 1.00 24.34 788 LEU B CA 1
ATOM 4029 C C . LEU B 1 209 ? 86.148 49.283 33.930 1.00 27.83 788 LEU B C 1
ATOM 4030 O O . LEU B 1 209 ? 86.232 50.486 34.215 1.00 23.98 788 LEU B O 1
ATOM 4035 N N . LYS B 1 210 ? 85.420 48.431 34.654 1.00 28.21 789 LYS B N 1
ATOM 4036 C CA . LYS B 1 210 ? 84.642 48.925 35.783 1.00 32.72 789 LYS B CA 1
ATOM 4037 C C . LYS B 1 210 ? 85.539 49.467 36.896 1.00 34.66 789 LYS B C 1
ATOM 4038 O O . LYS B 1 210 ? 85.124 50.347 37.655 1.00 28.98 789 LYS B O 1
ATOM 4040 N N . ASP B 1 211 ? 86.782 48.976 37.001 1.00 30.49 790 ASP B N 1
ATOM 4041 C CA . ASP B 1 211 ? 87.712 49.562 37.966 1.00 32.94 790 ASP B CA 1
ATOM 4042 C C . ASP B 1 211 ? 88.159 50.952 37.535 1.00 30.96 790 ASP B C 1
ATOM 4043 O O . ASP B 1 211 ? 88.458 51.802 38.377 1.00 30.26 790 ASP B O 1
ATOM 4048 N N . CYS B 1 212 ? 88.255 51.196 36.227 1.00 25.89 791 CYS B N 1
ATOM 4049 C CA . CYS B 1 212 ? 88.596 52.542 35.789 1.00 26.34 791 CYS B CA 1
ATOM 4050 C C . CYS B 1 212 ? 87.432 53.499 36.011 1.00 27.14 791 CYS B C 1
ATOM 4051 O O . CYS B 1 212 ? 87.646 54.679 36.315 1.00 26.66 791 CYS B O 1
ATOM 4054 N N . ILE B 1 213 ? 86.200 53.007 35.872 1.00 25.49 792 ILE B N 1
ATOM 4055 C CA . ILE B 1 213 ? 85.032 53.833 36.163 1.00 24.70 792 ILE B CA 1
ATOM 4056 C C . ILE B 1 213 ? 84.988 54.163 37.644 1.00 30.13 792 ILE B C 1
ATOM 4057 O O . ILE B 1 213 ? 84.680 55.296 38.039 1.00 28.94 792 ILE B O 1
ATOM 4062 N N . GLU B 1 214 ? 85.320 53.182 38.489 1.00 30.72 793 GLU B N 1
ATOM 4063 C CA . GLU B 1 214 ? 85.398 53.435 39.922 1.00 33.21 793 GLU B CA 1
ATOM 4064 C C . GLU B 1 214 ? 86.475 54.469 40.241 1.00 31.19 793 GLU B C 1
ATOM 4065 O O . GLU B 1 214 ? 86.256 55.361 41.069 1.00 29.66 793 GLU B O 1
ATOM 4071 N N . LEU B 1 215 ? 87.638 54.380 39.583 1.00 31.94 794 LEU B N 1
ATOM 4072 C CA . LEU B 1 215 ? 88.649 55.427 39.738 1.00 29.37 794 LEU B CA 1
ATOM 4073 C C . LEU B 1 215 ? 88.104 56.789 39.317 1.00 30.75 794 LEU B C 1
ATOM 4074 O O . LEU B 1 215 ? 88.370 57.806 39.969 1.00 29.01 794 LEU B O 1
ATOM 4079 N N . PHE B 1 216 ? 87.341 56.823 38.223 1.00 26.87 795 PHE B N 1
ATOM 4080 C CA . PHE B 1 216 ? 86.795 58.080 37.717 1.00 28.38 795 PHE B CA 1
ATOM 4081 C C . PHE B 1 216 ? 85.879 58.750 38.735 1.00 27.34 795 PHE B C 1
ATOM 4082 O O . PHE B 1 216 ? 85.863 59.985 38.848 1.00 28.07 795 PHE B O 1
ATOM 4090 N N . THR B 1 217 ? 85.093 57.961 39.474 1.00 25.32 796 THR B N 1
ATOM 4091 C CA . THR B 1 217 ? 84.133 58.508 40.423 1.00 28.48 796 THR B CA 1
ATOM 4092 C C . THR B 1 217 ? 84.695 58.602 41.847 1.00 31.34 796 THR B C 1
ATOM 4093 O O . THR B 1 217 ? 83.922 58.731 42.805 1.00 33.52 796 THR B O 1
ATOM 4097 N N . THR B 1 218 ? 86.019 58.561 41.999 1.00 30.42 797 THR B N 1
ATOM 4098 C CA . THR B 1 218 ? 86.673 58.725 43.294 1.00 34.66 797 THR B CA 1
ATOM 4099 C C . THR B 1 218 ? 87.026 60.189 43.513 1.00 32.10 797 THR B C 1
ATOM 4100 O O . THR B 1 218 ? 87.424 60.887 42.574 1.00 35.23 797 THR B O 1
ATOM 4104 N N . LYS B 1 219 ? 86.869 60.656 44.757 1.00 34.14 798 LYS B N 1
ATOM 4105 C CA . LYS B 1 219 ? 87.230 62.032 45.090 1.00 37.86 798 LYS B CA 1
ATOM 4106 C C . LYS B 1 219 ? 88.678 62.308 44.711 1.00 42.55 798 LYS B C 1
ATOM 4107 O O . LYS B 1 219 ? 89.540 61.442 44.860 1.00 36.95 798 LYS B O 1
ATOM 4113 N N . GLU B 1 220 ? 88.948 63.520 44.221 1.00 41.61 799 GLU B N 1
ATOM 4114 C CA . GLU B 1 220 ? 90.309 63.878 43.839 1.00 45.22 799 GLU B CA 1
ATOM 4115 C C . GLU B 1 220 ? 90.525 65.361 44.081 1.00 46.89 799 GLU B C 1
ATOM 4116 O O . GLU B 1 220 ? 89.654 66.177 43.769 1.00 45.67 799 GLU B O 1
ATOM 4118 N N . LYS B 1 221 ? 91.679 65.704 44.648 1.00 43.28 800 LYS B N 1
ATOM 4119 C CA . LYS B 1 221 ? 92.064 67.103 44.777 1.00 49.15 800 LYS B CA 1
ATOM 4120 C C . LYS B 1 221 ? 92.347 67.673 43.393 1.00 48.15 800 LYS B C 1
ATOM 4121 O O . LYS B 1 221 ? 93.031 67.043 42.582 1.00 54.34 800 LYS B O 1
ATOM 4123 N N . LEU B 1 222 ? 91.795 68.848 43.105 1.00 49.46 801 LEU B N 1
ATOM 4124 C CA . LEU B 1 222 ? 92.057 69.484 41.822 1.00 54.75 801 LEU B CA 1
ATOM 4125 C C . LEU B 1 222 ? 93.545 69.797 41.682 1.00 64.05 801 LEU B C 1
ATOM 4126 O O . LEU B 1 222 ? 94.268 69.966 42.668 1.00 66.26 801 LEU B O 1
ATOM 4131 N N . GLY B 1 223 ? 94.007 69.858 40.434 1.00 65.08 802 GLY B N 1
ATOM 4132 C CA . GLY B 1 223 ? 95.357 70.312 40.182 1.00 67.58 802 GLY B CA 1
ATOM 4133 C C . GLY B 1 223 ? 95.549 71.758 40.597 1.00 73.56 802 GLY B C 1
ATOM 4134 O O . GLY B 1 223 ? 94.613 72.562 40.616 1.00 70.75 802 GLY B O 1
ATOM 4135 N N . ALA B 1 224 ? 96.794 72.090 40.952 1.00 72.88 803 ALA B N 1
ATOM 4136 C CA . ALA B 1 224 ? 97.104 73.462 41.347 1.00 72.68 803 ALA B CA 1
ATOM 4137 C C . ALA B 1 224 ? 96.750 74.450 40.244 1.00 73.77 803 ALA B C 1
ATOM 4138 O O . ALA B 1 224 ? 96.281 75.561 40.523 1.00 68.47 803 ALA B O 1
ATOM 4140 N N . GLU B 1 225 ? 96.942 74.051 38.984 1.00 73.63 804 GLU B N 1
ATOM 4141 C CA . GLU B 1 225 ? 96.719 74.923 37.837 1.00 72.07 804 GLU B CA 1
ATOM 4142 C C . GLU B 1 225 ? 95.277 74.883 37.337 1.00 73.10 804 GLU B C 1
ATOM 4143 O O . GLU B 1 225 ? 95.012 75.263 36.190 1.00 81.23 804 GLU B O 1
ATOM 4145 N N . ASP B 1 226 ? 94.332 74.434 38.169 1.00 75.88 805 ASP B N 1
ATOM 4146 C CA . ASP B 1 226 ? 92.907 74.500 37.853 1.00 76.80 805 ASP B CA 1
ATOM 4147 C C . ASP B 1 226 ? 92.049 74.670 39.104 1.00 71.98 805 ASP B C 1
ATOM 4148 O O . ASP B 1 226 ? 91.116 73.884 39.309 1.00 64.13 805 ASP B O 1
ATOM 4153 N N . PRO B 1 227 ? 92.290 75.677 39.943 1.00 73.31 806 PRO B N 1
ATOM 4154 C CA . PRO B 1 227 ? 91.528 75.786 41.192 1.00 67.42 806 PRO B CA 1
ATOM 4155 C C . PRO B 1 227 ? 90.090 76.228 40.959 1.00 60.62 806 PRO B C 1
ATOM 4156 O O . PRO B 1 227 ? 89.707 76.696 39.885 1.00 60.65 806 PRO B O 1
ATOM 4160 N N . TRP B 1 228 ? 89.293 76.074 42.009 1.00 57.05 807 TRP B N 1
ATOM 4161 C CA . TRP B 1 228 ? 87.865 76.349 41.986 1.00 44.73 807 TRP B CA 1
ATOM 4162 C C . TRP B 1 228 ? 87.568 77.494 42.941 1.00 44.75 807 TRP B C 1
ATOM 4163 O O . TRP B 1 228 ? 88.105 77.537 44.049 1.00 41.49 807 TRP B O 1
ATOM 4174 N N . TYR B 1 229 ? 86.726 78.430 42.505 1.00 43.29 808 TYR B N 1
ATOM 4175 C CA . TYR B 1 229 ? 86.410 79.610 43.307 1.00 37.66 808 TYR B CA 1
ATOM 4176 C C . TYR B 1 229 ? 85.392 79.235 44.377 1.00 46.85 808 TYR B C 1
ATOM 4177 O O . TYR B 1 229 ? 84.231 78.940 44.067 1.00 34.60 808 TYR B O 1
ATOM 4186 N N . CYS B 1 230 ? 85.819 79.251 45.641 1.00 46.51 809 CYS B N 1
ATOM 4187 C CA . CYS B 1 230 ? 84.876 79.090 46.740 1.00 38.15 809 CYS B CA 1
ATOM 4188 C C . CYS B 1 230 ? 84.170 80.409 47.000 1.00 41.54 809 CYS B C 1
ATOM 4189 O O . CYS B 1 230 ? 84.831 81.390 47.363 1.00 40.22 809 CYS B O 1
ATOM 4192 N N . PRO B 1 231 ? 82.842 80.494 46.845 1.00 41.48 810 PRO B N 1
ATOM 4193 C CA . PRO B 1 231 ? 82.159 81.767 47.110 1.00 40.54 810 PRO B CA 1
ATOM 4194 C C . PRO B 1 231 ? 82.124 82.127 48.584 1.00 50.11 810 PRO B C 1
ATOM 4195 O O . PRO B 1 231 ? 81.896 83.297 48.916 1.00 46.29 810 PRO B O 1
ATOM 4199 N N . ASN B 1 232 ? 82.358 81.158 49.473 1.00 46.67 811 ASN B N 1
ATOM 4200 C CA . ASN B 1 232 ? 82.446 81.433 50.905 1.00 47.39 811 ASN B CA 1
ATOM 4201 C C . ASN B 1 232 ? 83.779 82.098 51.250 1.00 45.03 811 ASN B C 1
ATOM 4202 O O . ASN B 1 232 ? 83.810 83.209 51.789 1.00 51.71 811 ASN B O 1
ATOM 4207 N N . CYS B 1 233 ? 84.898 81.448 50.916 1.00 39.11 812 CYS B N 1
ATOM 4208 C CA . CYS B 1 233 ? 86.204 82.066 51.127 1.00 46.85 812 CYS B CA 1
ATOM 4209 C C . CYS B 1 233 ? 86.458 83.262 50.211 1.00 49.32 812 CYS B C 1
ATOM 4210 O O . CYS B 1 233 ? 87.401 84.016 50.472 1.00 50.20 812 CYS B O 1
ATOM 4213 N N . LYS B 1 234 ? 85.655 83.452 49.158 1.00 50.80 813 LYS B N 1
ATOM 4214 C CA . LYS B 1 234 ? 85.937 84.434 48.105 1.00 47.70 813 LYS B CA 1
ATOM 4215 C C . LYS B 1 234 ? 87.368 84.283 47.600 1.00 46.16 813 LYS B C 1
ATOM 4216 O O . LYS B 1 234 ? 88.126 85.249 47.493 1.00 53.65 813 LYS B O 1
ATOM 4222 N N . GLU B 1 235 ? 87.743 83.047 47.296 1.00 49.78 814 GLU B N 1
ATOM 4223 C CA . GLU B 1 235 ? 89.132 82.746 46.996 1.00 49.83 814 GLU B CA 1
ATOM 4224 C C . GLU B 1 235 ? 89.181 81.459 46.192 1.00 45.79 814 GLU B C 1
ATOM 4225 O O . GLU B 1 235 ? 88.364 80.562 46.402 1.00 48.42 814 GLU B O 1
ATOM 4231 N N . HIS B 1 236 ? 90.125 81.384 45.260 1.00 47.23 815 HIS B N 1
ATOM 4232 C CA . HIS B 1 236 ? 90.321 80.166 44.489 1.00 47.19 815 HIS B CA 1
ATOM 4233 C C . HIS B 1 236 ? 91.059 79.127 45.322 1.00 55.45 815 HIS B C 1
ATOM 4234 O O . HIS B 1 236 ? 92.061 79.433 45.976 1.00 47.82 815 HIS B O 1
ATOM 4241 N N . GLN B 1 237 ? 90.553 77.890 45.292 1.00 54.52 816 GLN B N 1
ATOM 4242 C CA . GLN B 1 237 ? 90.972 76.842 46.211 1.00 51.53 816 GLN B CA 1
ATOM 4243 C C . GLN B 1 237 ? 91.265 75.545 45.467 1.00 55.40 816 GLN B C 1
ATOM 4244 O O . GLN B 1 237 ? 90.747 75.295 44.375 1.00 57.42 816 GLN B O 1
ATOM 4250 N N . GLN B 1 238 ? 92.092 74.714 46.094 1.00 52.03 817 GLN B N 1
ATOM 4251 C CA . GLN B 1 238 ? 92.474 73.402 45.570 1.00 51.19 817 GLN B CA 1
ATOM 4252 C C . GLN B 1 238 ? 91.445 72.347 45.986 1.00 53.02 817 GLN B C 1
ATOM 4253 O O . GLN B 1 238 ? 91.745 71.385 46.698 1.00 51.30 817 GLN B O 1
ATOM 4259 N N . ALA B 1 239 ? 90.211 72.541 45.522 1.00 46.48 818 ALA B N 1
ATOM 4260 C CA . ALA B 1 239 ? 89.087 71.768 46.029 1.00 46.24 818 ALA B CA 1
ATOM 4261 C C . ALA B 1 239 ? 89.237 70.287 45.703 1.00 39.59 818 ALA B C 1
ATOM 4262 O O . ALA B 1 239 ? 89.983 69.884 44.806 1.00 45.76 818 ALA B O 1
ATOM 4264 N N . THR B 1 240 ? 88.526 69.469 46.470 1.00 36.10 819 THR B N 1
ATOM 4265 C CA . THR B 1 240 ? 88.312 68.081 46.098 1.00 37.47 819 THR B CA 1
ATOM 4266 C C . THR B 1 240 ? 87.022 67.993 45.293 1.00 35.50 819 THR B C 1
ATOM 4267 O O . THR B 1 240 ? 86.004 68.599 45.656 1.00 33.42 819 THR B O 1
ATOM 4271 N N . LYS B 1 241 ? 87.083 67.259 44.187 1.00 37.81 820 LYS B N 1
ATOM 4272 C CA . LYS B 1 241 ? 85.955 67.086 43.282 1.00 31.02 820 LYS B CA 1
ATOM 4273 C C . LYS B 1 241 ? 85.595 65.613 43.238 1.00 34.42 820 LYS B C 1
ATOM 4274 O O . LYS B 1 241 ? 86.475 64.755 43.118 1.00 33.72 820 LYS B O 1
ATOM 4280 N N . LYS B 1 242 ? 84.309 65.314 43.359 1.00 27.29 821 LYS B N 1
ATOM 4281 C CA . LYS B 1 242 ? 83.824 63.961 43.162 1.00 28.12 821 LYS B CA 1
ATOM 4282 C C . LYS B 1 242 ? 82.755 63.973 42.078 1.00 32.86 821 LYS B C 1
ATOM 4283 O O . LYS B 1 242 ? 81.794 64.742 42.158 1.00 32.20 821 LYS B O 1
ATOM 4289 N N . LEU B 1 243 ? 82.934 63.132 41.068 1.00 31.38 822 LEU B N 1
ATOM 4290 C CA . LEU B 1 243 ? 81.986 62.991 39.976 1.00 25.42 822 LEU B CA 1
ATOM 4291 C C . LEU B 1 243 ? 81.222 61.687 40.142 1.00 31.04 822 LEU B C 1
ATOM 4292 O O . LEU B 1 243 ? 81.799 60.666 40.530 1.00 33.39 822 LEU B O 1
ATOM 4297 N N . ASP B 1 244 ? 79.927 61.732 39.876 1.00 27.88 823 ASP B N 1
ATOM 4298 C CA . ASP B 1 244 ? 79.094 60.545 39.777 1.00 27.65 823 ASP B CA 1
ATOM 4299 C C . ASP B 1 244 ? 78.460 60.546 38.396 1.00 27.60 823 ASP B C 1
ATOM 4300 O O . ASP B 1 244 ? 78.174 61.609 37.843 1.00 26.39 823 ASP B O 1
ATOM 4305 N N . LEU B 1 245 ? 78.271 59.359 37.821 1.00 24.84 824 LEU B N 1
ATOM 4306 C CA . LEU B 1 245 ? 77.509 59.247 36.587 1.00 24.91 824 LEU B CA 1
ATOM 4307 C C . LEU B 1 245 ? 76.039 59.416 36.936 1.00 27.28 824 LEU B C 1
ATOM 4308 O O . LEU B 1 245 ? 75.452 58.564 37.607 1.00 31.17 824 LEU B O 1
ATOM 4313 N N . TRP B 1 246 ? 75.432 60.519 36.515 1.00 25.16 825 TRP B N 1
ATOM 4314 C CA . TRP B 1 246 ? 74.024 60.690 36.856 1.00 26.83 825 TRP B CA 1
ATOM 4315 C C . TRP B 1 246 ? 73.097 60.125 35.780 1.00 31.97 825 TRP B C 1
ATOM 4316 O O . TRP B 1 246 ? 72.206 59.318 36.078 1.00 29.17 825 TRP B O 1
ATOM 4327 N N . SER B 1 247 ? 73.257 60.567 34.530 1.00 25.14 826 SER B N 1
ATOM 4328 C CA . SER B 1 247 ? 72.484 59.987 33.439 1.00 26.43 826 SER B CA 1
ATOM 4329 C C . SER B 1 247 ? 73.392 59.685 32.253 1.00 25.42 826 SER B C 1
ATOM 4330 O O . SER B 1 247 ? 74.293 60.464 31.915 1.00 23.67 826 SER B O 1
ATOM 4333 N N . LEU B 1 248 ? 73.154 58.564 31.644 1.00 22.12 827 LEU B N 1
ATOM 4334 C CA . LEU B 1 248 ? 74.051 58.061 30.633 1.00 24.54 827 LEU B CA 1
ATOM 4335 C C . LEU B 1 248 ? 73.408 58.144 29.250 1.00 24.84 827 LEU B C 1
ATOM 4336 O O . LEU B 1 248 ? 72.200 57.907 29.103 1.00 24.60 827 LEU B O 1
ATOM 4341 N N . PRO B 1 249 ? 74.186 58.497 28.230 1.00 22.44 828 PRO B N 1
ATOM 4342 C CA . PRO B 1 249 ? 73.615 58.740 26.900 1.00 19.49 828 PRO B CA 1
ATOM 4343 C C . PRO B 1 249 ? 73.388 57.444 26.140 1.00 20.55 828 PRO B C 1
ATOM 4344 O O . PRO B 1 249 ? 73.969 56.398 26.483 1.00 19.44 828 PRO B O 1
ATOM 4348 N N . PRO B 1 250 ? 72.545 57.479 25.096 1.00 20.34 829 PRO B N 1
ATOM 4349 C CA . PRO B 1 250 ? 72.407 56.308 24.212 1.00 18.40 829 PRO B CA 1
ATOM 4350 C C . PRO B 1 250 ? 73.724 55.801 23.658 1.00 19.09 829 PRO B C 1
ATOM 4351 O O . PRO B 1 250 ? 73.880 54.587 23.484 1.00 17.49 829 PRO B O 1
ATOM 4355 N N . VAL B 1 251 ? 74.665 56.684 23.346 1.00 17.37 830 VAL B N 1
ATOM 4356 C CA . VAL B 1 251 ? 75.988 56.249 22.914 1.00 18.09 830 VAL B CA 1
ATOM 4357 C C . VAL B 1 251 ? 77.005 56.915 23.817 1.00 16.16 830 VAL B C 1
ATOM 4358 O O . VAL B 1 251 ? 77.063 58.151 23.894 1.00 16.28 830 VAL B O 1
ATOM 4362 N N . LEU B 1 252 ? 77.763 56.089 24.528 1.00 18.64 831 LEU B N 1
ATOM 4363 C CA . LEU B 1 252 ? 78.756 56.504 25.508 1.00 17.83 831 LEU B CA 1
ATOM 4364 C C . LEU B 1 252 ? 80.147 56.360 24.896 1.00 16.70 831 LEU B C 1
ATOM 4365 O O . LEU B 1 252 ? 80.561 55.256 24.548 1.00 18.21 831 LEU B O 1
ATOM 4370 N N . VAL B 1 253 ? 80.871 57.469 24.808 1.00 20.29 832 VAL B N 1
ATOM 4371 C CA . VAL B 1 253 ? 82.217 57.507 24.239 1.00 19.99 832 VAL B CA 1
ATOM 4372 C C . VAL B 1 253 ? 83.184 57.568 25.413 1.00 23.03 832 VAL B C 1
ATOM 4373 O O . VAL B 1 253 ? 83.080 58.459 26.263 1.00 18.83 832 VAL B O 1
ATOM 4377 N N . VAL B 1 254 ? 84.095 56.600 25.475 1.00 22.10 833 VAL B N 1
ATOM 4378 C CA . VAL B 1 254 ? 84.971 56.402 26.626 1.00 22.50 833 VAL B CA 1
ATOM 4379 C C . VAL B 1 254 ? 86.405 56.501 26.145 1.00 26.60 833 VAL B C 1
ATOM 4380 O O . VAL B 1 254 ? 86.852 55.659 25.357 1.00 23.81 833 VAL B O 1
ATOM 4384 N N . HIS B 1 255 ? 87.136 57.485 26.661 1.00 23.89 834 HIS B N 1
ATOM 4385 C CA . HIS B 1 255 ? 88.556 57.641 26.378 1.00 23.96 834 HIS B CA 1
ATOM 4386 C C . HIS B 1 255 ? 89.373 57.056 27.532 1.00 23.10 834 HIS B C 1
ATOM 4387 O O . HIS B 1 255 ? 89.135 57.380 28.702 1.00 25.01 834 HIS B O 1
ATOM 4394 N N . LEU B 1 256 ? 90.307 56.170 27.209 1.00 21.79 835 LEU B N 1
ATOM 4395 C CA . LEU B 1 256 ? 91.178 55.583 28.220 1.00 22.33 835 LEU B CA 1
ATOM 4396 C C . LEU B 1 256 ? 92.452 56.427 28.292 1.00 28.24 835 LEU B C 1
ATOM 4397 O O . LEU B 1 256 ? 93.150 56.581 27.283 1.00 25.39 835 LEU B O 1
ATOM 4402 N N . LYS B 1 257 ? 92.735 57.008 29.461 1.00 30.28 836 LYS B N 1
ATOM 4403 C CA . LYS B 1 257 ? 93.841 57.966 29.574 1.00 31.03 836 LYS B CA 1
ATOM 4404 C C . LYS B 1 257 ? 95.121 57.186 29.865 1.00 33.19 836 LYS B C 1
ATOM 4405 O O . LYS B 1 257 ? 95.402 56.821 31.009 1.00 32.10 836 LYS B O 1
ATOM 4411 N N . ARG B 1 258 ? 95.894 56.907 28.819 1.00 30.56 837 ARG B N 1
ATOM 4412 C CA . ARG B 1 258 ? 97.101 56.112 28.979 1.00 35.44 837 ARG B CA 1
ATOM 4413 C C . ARG B 1 258 ? 98.356 56.961 29.158 1.00 39.10 837 ARG B C 1
ATOM 4414 O O . ARG B 1 258 ? 99.377 56.434 29.606 1.00 37.11 837 ARG B O 1
ATOM 4422 N N . PHE B 1 259 ? 98.297 58.255 28.851 1.00 37.67 838 PHE B N 1
ATOM 4423 C CA . PHE B 1 259 ? 99.460 59.136 28.961 1.00 42.81 838 PHE B CA 1
ATOM 4424 C C . PHE B 1 259 ? 99.354 59.970 30.236 1.00 43.94 838 PHE B C 1
ATOM 4425 O O . PHE B 1 259 ? 99.149 61.180 30.212 1.00 47.34 838 PHE B O 1
ATOM 4433 N N . SER B 1 260 ? 99.504 59.281 31.369 1.00 44.72 839 SER B N 1
ATOM 4434 C CA . SER B 1 260 ? 99.415 59.909 32.683 1.00 54.35 839 SER B CA 1
ATOM 4435 C C . SER B 1 260 ? 100.744 59.901 33.434 1.00 54.26 839 SER B C 1
ATOM 4436 O O . SER B 1 260 ? 100.763 60.157 34.645 1.00 55.74 839 SER B O 1
ATOM 4439 N N . TYR B 1 261 ? 101.847 59.609 32.756 1.00 44.08 840 TYR B N 1
ATOM 4440 C CA . TYR B 1 261 ? 103.175 59.762 33.324 1.00 49.24 840 TYR B CA 1
ATOM 4441 C C . TYR B 1 261 ? 103.693 61.168 33.062 1.00 56.76 840 TYR B C 1
ATOM 4442 O O . TYR B 1 261 ? 103.215 61.876 32.169 1.00 50.78 840 TYR B O 1
ATOM 4451 N N . SER B 1 262 ? 104.696 61.559 33.848 1.00 57.30 841 SER B N 1
ATOM 4452 C CA . SER B 1 262 ? 105.403 62.805 33.586 1.00 59.10 841 SER B CA 1
ATOM 4453 C C . SER B 1 262 ? 105.990 62.781 32.183 1.00 53.64 841 SER B C 1
ATOM 4454 O O . SER B 1 262 ? 106.470 61.745 31.710 1.00 46.95 841 SER B O 1
ATOM 4457 N N . ARG B 1 263 ? 105.926 63.937 31.515 1.00 46.69 842 ARG B N 1
ATOM 4458 C CA . ARG B 1 263 ? 106.369 64.035 30.128 1.00 51.45 842 ARG B CA 1
ATOM 4459 C C . ARG B 1 263 ? 107.792 63.519 29.950 1.00 50.60 842 ARG B C 1
ATOM 4460 O O . ARG B 1 263 ? 108.119 62.947 28.902 1.00 45.93 842 ARG B O 1
ATOM 4468 N N . TYR B 1 264 ? 108.649 63.703 30.962 1.00 44.74 843 TYR B N 1
ATOM 4469 C CA . TYR B 1 264 ? 110.048 63.321 30.827 1.00 44.37 843 TYR B CA 1
ATOM 4470 C C . TYR B 1 264 ? 110.258 61.811 30.902 1.00 57.82 843 TYR B C 1
ATOM 4471 O O . TYR B 1 264 ? 111.340 61.340 30.538 1.00 54.86 843 TYR B O 1
ATOM 4480 N N . MET B 1 265 ? 109.257 61.038 31.345 1.00 55.43 844 MET B N 1
ATOM 4481 C CA . MET B 1 265 ? 109.397 59.585 31.361 1.00 57.60 844 MET B CA 1
ATOM 4482 C C . MET B 1 265 ? 109.243 58.966 29.975 1.00 57.17 844 MET B C 1
ATOM 4483 O O . MET B 1 265 ? 109.670 57.822 29.780 1.00 68.58 844 MET B O 1
ATOM 4488 N N . ARG B 1 266 ? 108.654 59.696 29.016 1.00 55.38 845 ARG B N 1
ATOM 4489 C CA . ARG B 1 266 ? 108.333 59.200 27.676 1.00 57.10 845 ARG B CA 1
ATOM 4490 C C . ARG B 1 266 ? 107.664 57.829 27.762 1.00 64.54 845 ARG B C 1
ATOM 4491 O O . ARG B 1 266 ? 107.822 56.989 26.869 1.00 54.15 845 ARG B O 1
ATOM 4499 N N . ASP B 1 267 ? 106.896 57.620 28.832 1.00 62.34 846 ASP B N 1
ATOM 4500 C CA . ASP B 1 267 ? 106.234 56.366 29.152 1.00 57.83 846 ASP B CA 1
ATOM 4501 C C . ASP B 1 267 ? 104.728 56.483 28.914 1.00 62.35 846 ASP B C 1
ATOM 4502 O O . ASP B 1 267 ? 104.173 57.576 28.782 1.00 51.40 846 ASP B O 1
ATOM 4507 N N . LYS B 1 268 ? 104.070 55.330 28.860 1.00 58.01 847 LYS B N 1
ATOM 4508 C CA . LYS B 1 268 ? 102.649 55.273 28.553 1.00 53.76 847 LYS B CA 1
ATOM 4509 C C . LYS B 1 268 ? 102.071 54.016 29.187 1.00 51.72 847 LYS B C 1
ATOM 4510 O O . LYS B 1 268 ? 102.706 52.956 29.163 1.00 46.32 847 LYS B O 1
ATOM 4516 N N . LEU B 1 269 ? 100.882 54.144 29.776 1.00 43.06 848 LEU B N 1
ATOM 4517 C CA . LEU B 1 269 ? 100.251 53.014 30.453 1.00 46.46 848 LEU B CA 1
ATOM 4518 C C . LEU B 1 269 ? 99.760 52.019 29.410 1.00 42.84 848 LEU B C 1
ATOM 4519 O O . LEU B 1 269 ? 98.780 52.278 28.703 1.00 36.79 848 LEU B O 1
ATOM 4524 N N . ASP B 1 270 ? 100.451 50.886 29.297 1.00 35.79 849 ASP B N 1
ATOM 4525 C CA . ASP B 1 270 ? 100.053 49.817 28.390 1.00 38.68 849 ASP B CA 1
ATOM 4526 C C . ASP B 1 270 ? 99.311 48.708 29.125 1.00 30.86 849 ASP B C 1
ATOM 4527 O O . ASP B 1 270 ? 99.379 47.539 28.724 1.00 34.06 849 ASP B O 1
ATOM 4532 N N . THR B 1 271 ? 98.627 49.064 30.213 1.00 32.55 850 THR B N 1
ATOM 4533 C CA . THR B 1 271 ? 97.761 48.140 30.933 1.00 30.59 850 THR B CA 1
ATOM 4534 C C . THR B 1 271 ? 96.783 47.469 29.981 1.00 27.49 850 THR B C 1
ATOM 4535 O O . THR B 1 271 ? 96.278 48.096 29.048 1.00 28.47 850 THR B O 1
ATOM 4539 N N . LEU B 1 272 ? 96.550 46.175 30.195 1.00 26.67 851 LEU B N 1
ATOM 4540 C CA . LEU B 1 272 ? 95.443 45.483 29.540 1.00 31.07 851 LEU B CA 1
ATOM 4541 C C . LEU B 1 272 ? 94.178 45.915 30.268 1.00 24.26 851 LEU B C 1
ATOM 4542 O O . LEU B 1 272 ? 93.889 45.441 31.368 1.00 24.79 851 LEU B O 1
ATOM 4547 N N . VAL B 1 273 ? 93.435 46.843 29.679 1.00 24.25 852 VAL B N 1
ATOM 4548 C CA . VAL B 1 273 ? 92.126 47.217 30.208 1.00 24.05 852 VAL B CA 1
ATOM 4549 C C . VAL B 1 273 ? 91.123 46.269 29.564 1.00 21.68 852 VAL B C 1
ATOM 4550 O O . VAL B 1 273 ? 90.934 46.298 28.350 1.00 21.31 852 VAL B O 1
ATOM 4554 N N . ASP B 1 274 ? 90.511 45.412 30.371 1.00 23.39 853 ASP B N 1
ATOM 4555 C CA . ASP B 1 274 ? 89.555 44.419 29.892 1.00 27.88 853 ASP B CA 1
ATOM 4556 C C . ASP B 1 274 ? 88.180 45.081 29.850 1.00 24.43 853 ASP B C 1
ATOM 4557 O O . ASP B 1 274 ? 87.584 45.357 30.893 1.00 28.09 853 ASP B O 1
ATOM 4562 N N . PHE B 1 275 ? 87.698 45.374 28.657 1.00 23.36 854 PHE B N 1
ATOM 4563 C CA . PHE B 1 275 ? 86.400 46.018 28.556 1.00 22.76 854 PHE B CA 1
ATOM 4564 C C . PHE B 1 275 ? 85.436 45.049 27.885 1.00 21.27 854 PHE B C 1
ATOM 4565 O O . PHE B 1 275 ? 85.844 44.239 27.052 1.00 23.23 854 PHE B O 1
ATOM 4573 N N . PRO B 1 276 ? 84.167 45.075 28.264 1.00 22.39 855 PRO B N 1
ATOM 4574 C CA . PRO B 1 276 ? 83.207 44.140 27.659 1.00 21.22 855 PRO B CA 1
ATOM 4575 C C . PRO B 1 276 ? 82.977 44.432 26.184 1.00 18.66 855 PRO B C 1
ATOM 4576 O O . PRO B 1 276 ? 82.819 45.583 25.761 1.00 21.09 855 PRO B O 1
ATOM 4580 N N . ILE B 1 277 ? 82.944 43.365 25.397 1.00 18.32 856 ILE B N 1
ATOM 4581 C CA . ILE B 1 277 ? 82.366 43.460 24.062 1.00 20.47 856 ILE B CA 1
ATOM 4582 C C . ILE B 1 277 ? 80.857 43.596 24.169 1.00 19.37 856 ILE B C 1
ATOM 4583 O O . ILE B 1 277 ? 80.240 44.446 23.514 1.00 17.77 856 ILE B O 1
ATOM 4588 N N . ASN B 1 278 ? 80.252 42.775 25.016 1.00 19.99 857 ASN B N 1
ATOM 4589 C CA . ASN B 1 278 ? 78.811 42.720 25.178 1.00 21.05 857 ASN B CA 1
ATOM 4590 C C . ASN B 1 278 ? 78.449 42.983 26.628 1.00 19.70 857 ASN B C 1
ATOM 4591 O O . ASN B 1 278 ? 79.117 42.476 27.533 1.00 22.50 857 ASN B O 1
ATOM 4596 N N . ASP B 1 279 ? 77.356 43.728 26.841 1.00 19.02 858 ASP B N 1
ATOM 4597 C CA . ASP B 1 279 ? 76.694 43.842 28.148 1.00 20.87 858 ASP B CA 1
ATOM 4598 C C . ASP B 1 279 ? 77.598 44.430 29.235 1.00 20.08 858 ASP B C 1
ATOM 4599 O O . ASP B 1 279 ? 77.802 43.852 30.308 1.00 21.36 858 ASP B O 1
ATOM 4604 N N . LEU B 1 280 ? 78.108 45.614 28.947 1.00 19.29 859 LEU B N 1
ATOM 4605 C CA . LEU B 1 280 ? 78.659 46.469 29.996 1.00 18.74 859 LEU B CA 1
ATOM 4606 C C . LEU B 1 280 ? 77.494 47.042 30.790 1.00 22.64 859 LEU B C 1
ATOM 4607 O O . LEU B 1 280 ? 76.675 47.780 30.233 1.00 23.02 859 LEU B O 1
ATOM 4612 N N . ASP B 1 281 ? 77.418 46.736 32.084 1.00 17.75 860 ASP B N 1
ATOM 4613 C CA . ASP B 1 281 ? 76.333 47.231 32.918 1.00 21.06 860 ASP B CA 1
ATOM 4614 C C . ASP B 1 281 ? 76.812 48.411 33.749 1.00 26.77 860 ASP B C 1
ATOM 4615 O O . ASP B 1 281 ? 77.766 48.282 34.522 1.00 26.40 860 ASP B O 1
ATOM 4620 N N . MET B 1 282 ? 76.139 49.549 33.591 1.00 26.64 861 MET B N 1
ATOM 4621 C CA . MET B 1 282 ? 76.541 50.799 34.233 1.00 32.81 861 MET B CA 1
ATOM 4622 C C . MET B 1 282 ? 75.292 51.532 34.678 1.00 33.98 861 MET B C 1
ATOM 4623 O O . MET B 1 282 ? 74.458 51.871 33.834 1.00 33.89 861 MET B O 1
ATOM 4628 N N . SER B 1 283 ? 75.182 51.796 35.982 1.00 41.28 862 SER B N 1
ATOM 4629 C CA . SER B 1 283 ? 74.158 52.702 36.515 1.00 43.76 862 SER B CA 1
ATOM 4630 C C . SER B 1 283 ? 72.759 52.272 36.079 1.00 40.93 862 SER B C 1
ATOM 4631 O O . SER B 1 283 ? 71.916 53.101 35.739 1.00 39.59 862 SER B O 1
ATOM 4634 N N . GLY B 1 284 ? 72.521 50.959 36.058 1.00 41.05 872 GLY B N 1
ATOM 4635 C CA . GLY B 1 284 ? 71.256 50.419 35.602 1.00 42.02 872 GLY B CA 1
ATOM 4636 C C . GLY B 1 284 ? 71.069 50.292 34.097 1.00 44.21 872 GLY B C 1
ATOM 4637 O O . GLY B 1 284 ? 70.022 49.793 33.665 1.00 43.58 872 GLY B O 1
ATOM 4638 N N . CYS B 1 285 ? 72.029 50.729 33.284 1.00 34.86 873 CYS B N 1
ATOM 4639 C CA . CYS B 1 285 ? 71.944 50.599 31.833 1.00 33.81 873 CYS B CA 1
ATOM 4640 C C . CYS B 1 285 ? 72.843 49.461 31.356 1.00 28.74 873 CYS B C 1
ATOM 4641 O O . CYS B 1 285 ? 73.832 49.117 31.997 1.00 28.19 873 CYS B O 1
ATOM 4644 N N . ARG B 1 286 ? 72.501 48.886 30.211 1.00 27.00 874 ARG B N 1
ATOM 4645 C CA . ARG B 1 286 ? 73.321 47.839 29.609 1.00 22.10 874 ARG B CA 1
ATOM 4646 C C . ARG B 1 286 ? 73.798 48.305 28.242 1.00 22.23 874 ARG B C 1
ATOM 4647 O O . ARG B 1 286 ? 72.974 48.676 27.398 1.00 22.44 874 ARG B O 1
ATOM 4655 N N . TYR B 1 287 ? 75.123 48.264 28.018 1.00 18.66 875 TYR B N 1
ATOM 4656 C CA . TYR B 1 287 ? 75.758 48.775 26.808 1.00 16.45 875 TYR B CA 1
ATOM 4657 C C . TYR B 1 287 ? 76.480 47.672 26.043 1.00 17.36 875 TYR B C 1
ATOM 4658 O O . TYR B 1 287 ? 77.003 46.728 26.631 1.00 17.42 875 TYR B O 1
ATOM 4667 N N . ASN B 1 288 ? 76.530 47.822 24.722 1.00 14.29 876 ASN B N 1
ATOM 4668 C CA . ASN B 1 288 ? 77.293 46.938 23.862 1.00 15.30 876 ASN B CA 1
ATOM 4669 C C . ASN B 1 288 ? 78.324 47.744 23.090 1.00 15.46 876 ASN B C 1
ATOM 4670 O O . ASN B 1 288 ? 78.017 48.822 22.589 1.00 16.80 876 ASN B O 1
ATOM 4675 N N . LEU B 1 289 ? 79.531 47.194 22.971 1.00 15.92 877 LEU B N 1
ATOM 4676 C CA . LEU B 1 289 ? 80.582 47.869 22.212 1.00 16.18 877 LEU B CA 1
ATOM 4677 C C . LEU B 1 289 ? 80.213 47.910 20.738 1.00 19.57 877 LEU B C 1
ATOM 4678 O O . LEU B 1 289 ? 79.745 46.909 20.184 1.00 19.68 877 LEU B O 1
ATOM 4683 N N . ILE B 1 290 ? 80.413 49.061 20.100 1.00 15.03 878 ILE B N 1
ATOM 4684 C CA . ILE B 1 290 ? 80.209 49.169 18.661 1.00 15.56 878 ILE B CA 1
ATOM 4685 C C . ILE B 1 290 ? 81.450 49.633 17.904 1.00 17.53 878 ILE B C 1
ATOM 4686 O O . ILE B 1 290 ? 81.497 49.461 16.676 1.00 17.34 878 ILE B O 1
ATOM 4691 N N . ALA B 1 291 ? 82.445 50.225 18.565 1.00 18.98 879 ALA B N 1
ATOM 4692 C CA . ALA B 1 291 ? 83.669 50.606 17.863 1.00 18.37 879 ALA B CA 1
ATOM 4693 C C . ALA B 1 291 ? 84.779 50.797 18.881 1.00 21.50 879 ALA B C 1
ATOM 4694 O O . ALA B 1 291 ? 84.524 51.105 20.051 1.00 17.44 879 ALA B O 1
ATOM 4696 N N . VAL B 1 292 ? 86.021 50.631 18.414 1.00 18.20 880 VAL B N 1
ATOM 4697 C CA . VAL B 1 292 ? 87.190 50.890 19.235 1.00 18.63 880 VAL B CA 1
ATOM 4698 C C . VAL B 1 292 ? 88.193 51.638 18.378 1.00 23.59 880 VAL B C 1
ATOM 4699 O O . VAL B 1 292 ? 88.480 51.213 17.255 1.00 22.76 880 VAL B O 1
ATOM 4703 N N . SER B 1 293 ? 88.721 52.741 18.897 1.00 20.98 881 SER B N 1
ATOM 4704 C CA . SER B 1 293 ? 89.889 53.377 18.304 1.00 17.69 881 SER B CA 1
ATOM 4705 C C . SER B 1 293 ? 91.127 52.787 18.970 1.00 19.71 881 SER B C 1
ATOM 4706 O O . SER B 1 293 ? 91.210 52.745 20.199 1.00 20.19 881 SER B O 1
ATOM 4709 N N . ASN B 1 294 ? 92.078 52.310 18.163 1.00 21.04 882 ASN B N 1
ATOM 4710 C CA . ASN B 1 294 ? 93.340 51.781 18.666 1.00 22.55 882 ASN B CA 1
ATOM 4711 C C . ASN B 1 294 ? 94.453 52.757 18.349 1.00 20.40 882 ASN B C 1
ATOM 4712 O O . ASN B 1 294 ? 94.478 53.329 17.263 1.00 21.38 882 ASN B O 1
ATOM 4717 N N . HIS B 1 295 ? 95.386 52.913 19.284 1.00 22.71 883 HIS B N 1
ATOM 4718 C CA . HIS B 1 295 ? 96.539 53.784 19.082 1.00 26.65 883 HIS B CA 1
ATOM 4719 C C . HIS B 1 295 ? 97.804 52.977 19.302 1.00 26.78 883 HIS B C 1
ATOM 4720 O O . HIS B 1 295 ? 97.983 52.370 20.365 1.00 26.56 883 HIS B O 1
ATOM 4727 N N . TYR B 1 296 ? 98.663 52.959 18.297 1.00 29.22 884 TYR B N 1
ATOM 4728 C CA . TYR B 1 296 ? 99.960 52.305 18.386 1.00 35.33 884 TYR B CA 1
ATOM 4729 C C . TYR B 1 296 ? 101.024 53.396 18.440 1.00 37.49 884 TYR B C 1
ATOM 4730 O O . TYR B 1 296 ? 101.026 54.306 17.602 1.00 37.66 884 TYR B O 1
ATOM 4739 N N . GLY B 1 297 ? 101.893 53.325 19.443 1.00 42.32 885 GLY B N 1
ATOM 4740 C CA . GLY B 1 297 ? 102.848 54.393 19.699 1.00 54.38 885 GLY B CA 1
ATOM 4741 C C . GLY B 1 297 ? 104.250 54.097 19.207 1.00 55.60 885 GLY B C 1
ATOM 4742 O O . GLY B 1 297 ? 104.432 53.309 18.279 1.00 61.48 885 GLY B O 1
ATOM 4743 N N . GLY B 1 302 ? 102.070 58.442 16.792 1.00 49.89 890 GLY B N 1
ATOM 4744 C CA . GLY B 1 302 ? 102.020 57.036 16.424 1.00 48.91 890 GLY B CA 1
ATOM 4745 C C . GLY B 1 302 ? 101.058 56.760 15.283 1.00 48.53 890 GLY B C 1
ATOM 4746 O O . GLY B 1 302 ? 100.972 57.542 14.335 1.00 39.04 890 GLY B O 1
ATOM 4747 N N . HIS B 1 303 ? 100.329 55.645 15.359 1.00 30.86 891 HIS B N 1
ATOM 4748 C CA . HIS B 1 303 ? 99.349 55.302 14.339 1.00 33.67 891 HIS B CA 1
ATOM 4749 C C . HIS B 1 303 ? 98.051 54.858 15.001 1.00 28.96 891 HIS B C 1
ATOM 4750 O O . HIS B 1 303 ? 98.073 54.194 16.040 1.00 29.79 891 HIS B O 1
ATOM 4757 N N . TYR B 1 304 ? 96.926 55.214 14.379 1.00 30.87 892 TYR B N 1
ATOM 4758 C CA . TYR B 1 304 ? 95.595 54.886 14.888 1.00 25.38 892 TYR B CA 1
ATOM 4759 C C . TYR B 1 304 ? 94.846 54.018 13.885 1.00 24.67 892 TYR B C 1
ATOM 4760 O O . TYR B 1 304 ? 94.910 54.260 12.677 1.00 33.58 892 TYR B O 1
ATOM 4769 N N . THR B 1 305 ? 94.118 53.028 14.388 1.00 25.83 893 THR B N 1
ATOM 4770 C CA . THR B 1 305 ? 93.219 52.206 13.584 1.00 22.94 893 THR B CA 1
ATOM 4771 C C . THR B 1 305 ? 91.900 52.071 14.341 1.00 22.29 893 THR B C 1
ATOM 4772 O O . THR B 1 305 ? 91.727 52.639 15.425 1.00 20.83 893 THR B O 1
ATOM 4776 N N . ALA B 1 306 ? 90.986 51.276 13.795 1.00 20.97 894 ALA B N 1
ATOM 4777 C CA . ALA B 1 306 ? 89.688 51.089 14.436 1.00 19.97 894 ALA B CA 1
ATOM 4778 C C . ALA B 1 306 ? 89.144 49.684 14.199 1.00 21.06 894 ALA B C 1
ATOM 4779 O O . ALA B 1 306 ? 89.292 49.118 13.114 1.00 23.20 894 ALA B O 1
ATOM 4781 N N . PHE B 1 307 ? 88.521 49.135 15.235 1.00 21.95 895 PHE B N 1
ATOM 4782 C CA . PHE B 1 307 ? 87.556 48.051 15.113 1.00 22.44 895 PHE B CA 1
ATOM 4783 C C . PHE B 1 307 ? 86.151 48.647 15.138 1.00 20.33 895 PHE B C 1
ATOM 4784 O O . PHE B 1 307 ? 85.879 49.568 15.915 1.00 19.39 895 PHE B O 1
ATOM 4792 N N . ALA B 1 308 ? 85.256 48.124 14.303 1.00 21.87 896 ALA B N 1
ATOM 4793 C CA . ALA B 1 308 ? 83.864 48.566 14.390 1.00 21.26 896 ALA B CA 1
ATOM 4794 C C . ALA B 1 308 ? 82.929 47.435 14.007 1.00 21.08 896 ALA B C 1
ATOM 4795 O O . ALA B 1 308 ? 83.254 46.591 13.171 1.00 23.00 896 ALA B O 1
ATOM 4797 N N . LYS B 1 309 ? 81.748 47.456 14.612 1.00 21.87 897 LYS B N 1
ATOM 4798 C CA . LYS B 1 309 ? 80.712 46.474 14.328 1.00 26.92 897 LYS B CA 1
ATOM 4799 C C . LYS B 1 309 ? 79.765 47.056 13.286 1.00 24.61 897 LYS B C 1
ATOM 4800 O O . LYS B 1 309 ? 79.228 48.155 13.468 1.00 24.29 897 LYS B O 1
ATOM 4806 N N . ASN B 1 310 ? 79.591 46.346 12.178 1.00 25.83 898 ASN B N 1
ATOM 4807 C CA . ASN B 1 310 ? 78.722 46.839 11.121 1.00 25.96 898 ASN B CA 1
ATOM 4808 C C . ASN B 1 310 ? 77.257 46.739 11.552 1.00 28.25 898 ASN B C 1
ATOM 4809 O O . ASN B 1 310 ? 76.800 45.679 12.005 1.00 27.07 898 ASN B O 1
ATOM 4814 N N . LYS B 1 311 ? 76.523 47.852 11.420 1.00 25.97 899 LYS B N 1
ATOM 4815 C CA . LYS B 1 311 ? 75.152 47.926 11.936 1.00 32.29 899 LYS B CA 1
ATOM 4816 C C . LYS B 1 311 ? 74.206 46.968 11.226 1.00 33.93 899 LYS B C 1
ATOM 4817 O O . LYS B 1 311 ? 73.180 46.584 11.805 1.00 32.21 899 LYS B O 1
ATOM 4823 N N . ASP B 1 312 ? 74.536 46.568 10.005 1.00 27.70 900 ASP B N 1
ATOM 4824 C CA . ASP B 1 312 ? 73.684 45.691 9.212 1.00 31.87 900 ASP B CA 1
ATOM 4825 C C . ASP B 1 312 ? 73.904 44.214 9.558 1.00 35.58 900 ASP B C 1
ATOM 4826 O O . ASP B 1 312 ? 72.972 43.539 10.006 1.00 33.17 900 ASP B O 1
ATOM 4831 N N . ASP B 1 313 ? 75.130 43.694 9.365 1.00 32.23 901 ASP B N 1
ATOM 4832 C CA . ASP B 1 313 ? 75.350 42.265 9.584 1.00 35.07 901 ASP B CA 1
ATOM 4833 C C . ASP B 1 313 ? 75.760 41.938 11.013 1.00 34.54 901 ASP B C 1
ATOM 4834 O O . ASP B 1 313 ? 75.842 40.758 11.364 1.00 32.64 901 ASP B O 1
ATOM 4839 N N . GLY B 1 314 ? 76.007 42.945 11.844 1.00 28.21 902 GLY B N 1
ATOM 4840 C CA . GLY B 1 314 ? 76.408 42.676 13.205 1.00 32.08 902 GLY B CA 1
ATOM 4841 C C . GLY B 1 314 ? 77.765 42.032 13.366 1.00 26.25 902 GLY B C 1
ATOM 4842 O O . GLY B 1 314 ? 78.068 41.564 14.464 1.00 30.64 902 GLY B O 1
ATOM 4843 N N . LYS B 1 315 ? 78.588 41.996 12.318 1.00 25.00 903 LYS B N 1
ATOM 4844 C CA . LYS B 1 315 ? 79.940 41.454 12.417 1.00 25.77 903 LYS B CA 1
ATOM 4845 C C . LYS B 1 315 ? 80.967 42.565 12.655 1.00 24.53 903 LYS B C 1
ATOM 4846 O O . LYS B 1 315 ? 80.737 43.734 12.339 1.00 24.43 903 LYS B O 1
ATOM 4852 N N . TRP B 1 316 ? 82.136 42.158 13.154 1.00 25.91 904 TRP B N 1
ATOM 4853 C CA . TRP B 1 316 ? 83.232 43.068 13.481 1.00 26.26 904 TRP B CA 1
ATOM 4854 C C . TRP B 1 316 ? 84.251 43.161 12.353 1.00 24.68 904 TRP B C 1
ATOM 4855 O O . TRP B 1 316 ? 84.573 42.161 11.705 1.00 23.91 904 TRP B O 1
ATOM 4866 N N . TYR B 1 317 ? 84.786 44.368 12.148 1.00 21.48 905 TYR B N 1
ATOM 4867 C CA . TYR B 1 317 ? 85.715 44.656 11.070 1.00 22.44 905 TYR B CA 1
ATOM 4868 C C . TYR B 1 317 ? 86.843 45.549 11.584 1.00 24.65 905 TYR B C 1
ATOM 4869 O O . TYR B 1 317 ? 86.693 46.272 12.576 1.00 20.52 905 TYR B O 1
ATOM 4878 N N . TYR B 1 318 ? 87.986 45.441 10.925 1.00 24.58 906 TYR B N 1
ATOM 4879 C CA . TYR B 1 318 ? 89.180 46.209 11.252 1.00 23.25 906 TYR B CA 1
ATOM 4880 C C . TYR B 1 318 ? 89.430 47.220 10.143 1.00 25.20 906 TYR B C 1
ATOM 4881 O O . TYR B 1 318 ? 89.470 46.852 8.963 1.00 28.42 906 TYR B O 1
ATOM 4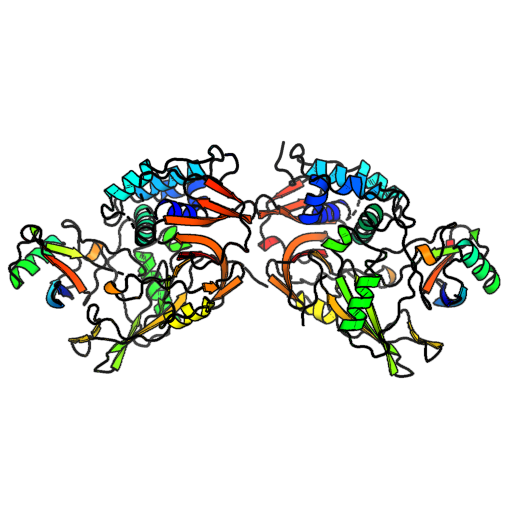890 N N . PHE B 1 319 ? 89.608 48.486 10.520 1.00 20.68 907 PHE B N 1
ATOM 4891 C CA . PHE B 1 319 ? 89.791 49.581 9.574 1.00 24.59 907 PHE B CA 1
ATOM 4892 C C . PHE B 1 319 ? 91.168 50.186 9.815 1.00 30.76 907 PHE B C 1
ATOM 4893 O O . PHE B 1 319 ? 91.412 50.786 10.870 1.00 25.07 907 PHE B O 1
ATOM 4901 N N . ASP B 1 320 ? 92.075 49.999 8.856 1.00 29.47 908 ASP B N 1
ATOM 4902 C CA . ASP B 1 320 ? 93.414 50.583 8.905 1.00 30.49 908 ASP B CA 1
ATOM 4903 C C . ASP B 1 320 ? 93.563 51.468 7.672 1.00 36.52 908 ASP B C 1
ATOM 4904 O O . ASP B 1 320 ? 93.923 50.986 6.591 1.00 34.28 908 ASP B O 1
ATOM 4909 N N . ASP B 1 321 ? 93.307 52.763 7.852 1.00 29.33 909 ASP B N 1
ATOM 4910 C CA . ASP B 1 321 ? 93.211 53.682 6.729 1.00 33.13 909 ASP B CA 1
ATOM 4911 C C . ASP B 1 321 ? 92.387 53.058 5.605 1.00 35.12 909 ASP B C 1
ATOM 4912 O O . ASP B 1 321 ? 91.206 52.764 5.808 1.00 30.92 909 ASP B O 1
ATOM 4917 N N . SER B 1 322 ? 92.978 52.831 4.427 1.00 30.98 910 SER B N 1
ATOM 4918 C CA . SER B 1 322 ? 92.157 52.406 3.299 1.00 31.11 910 SER B CA 1
ATOM 4919 C C . SER B 1 322 ? 91.758 50.935 3.363 1.00 27.20 910 SER B C 1
ATOM 4920 O O . SER B 1 322 ? 90.886 50.521 2.604 1.00 32.35 910 SER B O 1
ATOM 4923 N N . SER B 1 323 ? 92.345 50.146 4.250 1.00 39.67 911 SER B N 1
ATOM 4924 C CA . SER B 1 323 ? 92.119 48.706 4.286 1.00 35.49 911 SER B CA 1
ATOM 4925 C C . SER B 1 323 ? 91.029 48.329 5.290 1.00 39.43 911 SER B C 1
ATOM 4926 O O . SER B 1 323 ? 91.083 48.734 6.457 1.00 37.10 911 SER B O 1
ATOM 4929 N N . VAL B 1 324 ? 90.050 47.544 4.835 1.00 30.92 912 VAL B N 1
ATOM 4930 C CA . VAL B 1 324 ? 88.990 47.000 5.680 1.00 33.30 912 VAL B CA 1
ATOM 4931 C C . VAL B 1 324 ? 89.043 45.476 5.598 1.00 36.38 912 VAL B C 1
ATOM 4932 O O . VAL B 1 324 ? 89.003 44.909 4.504 1.00 33.85 912 VAL B O 1
ATOM 4936 N N . SER B 1 325 ? 89.134 44.818 6.751 1.00 31.78 913 SER B N 1
ATOM 4937 C CA . SER B 1 325 ? 89.184 43.364 6.801 1.00 34.65 913 SER B CA 1
ATOM 4938 C C . SER B 1 325 ? 88.264 42.851 7.898 1.00 36.20 913 SER B C 1
ATOM 4939 O O . SER B 1 325 ? 87.799 43.602 8.765 1.00 31.48 913 SER B O 1
ATOM 4942 N N . THR B 1 326 ? 87.981 41.554 7.838 1.00 32.68 914 THR B N 1
ATOM 4943 C CA . THR B 1 326 ? 87.160 40.918 8.855 1.00 35.14 914 THR B CA 1
ATOM 4944 C C . THR B 1 326 ? 87.925 40.835 10.167 1.00 34.88 914 THR B C 1
ATOM 4945 O O . THR B 1 326 ? 89.155 40.711 10.198 1.00 34.15 914 THR B O 1
ATOM 4949 N N . ALA B 1 327 ? 87.182 40.909 11.262 1.00 29.37 915 ALA B N 1
ATOM 4950 C CA . ALA B 1 327 ? 87.781 40.798 12.577 1.00 25.91 915 ALA B CA 1
ATOM 4951 C C . ALA B 1 327 ? 86.968 39.816 13.402 1.00 30.01 915 ALA B C 1
ATOM 4952 O O . ALA B 1 327 ? 85.820 39.500 13.083 1.00 30.87 915 ALA B O 1
ATOM 4954 N N . SER B 1 328 ? 87.585 39.323 14.463 1.00 28.88 916 SER B N 1
ATOM 4955 C CA . SER B 1 328 ? 86.893 38.524 15.452 1.00 30.02 916 SER B CA 1
ATOM 4956 C C . SER B 1 328 ? 86.861 39.275 16.767 1.00 32.42 916 SER B C 1
ATOM 4957 O O . SER B 1 328 ? 87.804 39.998 17.103 1.00 27.51 916 SER B O 1
ATOM 4960 N N A GLU B 1 329 ? 85.764 39.098 17.509 0.47 27.81 917 GLU B N 1
ATOM 4961 N N B GLU B 1 329 ? 85.782 39.080 17.529 0.53 27.81 917 GLU B N 1
ATOM 4962 C CA A GLU B 1 329 ? 85.642 39.719 18.821 0.47 32.55 917 GLU B CA 1
ATOM 4963 C CA B GLU B 1 329 ? 85.662 39.771 18.807 0.53 32.55 917 GLU B CA 1
ATOM 4964 C C A GLU B 1 329 ? 86.873 39.485 19.684 0.47 29.05 917 GLU B C 1
ATOM 4965 C C B GLU B 1 329 ? 86.778 39.410 19.784 0.53 29.20 917 GLU B C 1
ATOM 4966 O O A GLU B 1 329 ? 87.242 40.352 20.480 0.47 26.46 917 GLU B O 1
ATOM 4967 O O B GLU B 1 329 ? 86.956 40.114 20.783 0.53 26.42 917 GLU B O 1
ATOM 4978 N N . ASP B 1 330 ? 87.529 38.329 19.531 1.00 26.55 918 ASP B N 1
ATOM 4979 C CA . ASP B 1 330 ? 88.665 37.988 20.391 1.00 31.25 918 ASP B CA 1
ATOM 4980 C C . ASP B 1 330 ? 89.913 38.822 20.114 1.00 30.99 918 ASP B C 1
ATOM 4981 O O . ASP B 1 330 ? 90.840 38.801 20.929 1.00 37.37 918 ASP B O 1
ATOM 4986 N N . GLN B 1 331 ? 89.958 39.551 18.998 1.00 31.90 919 GLN B N 1
ATOM 4987 C CA . GLN B 1 331 ? 91.039 40.479 18.690 1.00 34.72 919 GLN B CA 1
ATOM 4988 C C . GLN B 1 331 ? 90.864 41.846 19.336 1.00 34.45 919 GLN B C 1
ATOM 4989 O O . GLN B 1 331 ? 91.828 42.606 19.382 1.00 27.13 919 GLN B O 1
ATOM 4995 N N . ILE B 1 332 ? 89.662 42.180 19.821 1.00 28.60 920 ILE B N 1
ATOM 4996 C CA . ILE B 1 332 ? 89.331 43.577 20.080 1.00 27.32 920 ILE B CA 1
ATOM 4997 C C . ILE B 1 332 ? 89.985 44.086 21.364 1.00 24.05 920 ILE B C 1
ATOM 4998 O O . ILE B 1 332 ? 90.472 45.220 21.410 1.00 27.69 920 ILE B O 1
ATOM 5003 N N . VAL B 1 333 ? 89.959 43.310 22.441 1.00 22.01 921 VAL B N 1
ATOM 5004 C CA . VAL B 1 333 ? 90.583 43.760 23.678 1.00 22.78 921 VAL B CA 1
ATOM 5005 C C . VAL B 1 333 ? 92.083 43.565 23.500 1.00 26.86 921 VAL B C 1
ATOM 5006 O O . VAL B 1 333 ? 92.565 42.431 23.445 1.00 25.34 921 VAL B O 1
ATOM 5010 N N . SER B 1 334 ? 92.801 44.674 23.357 1.00 26.07 922 SER B N 1
ATOM 5011 C CA . SER B 1 334 ? 94.253 44.693 23.267 1.00 30.14 922 SER B CA 1
ATOM 5012 C C . SER B 1 334 ? 94.764 45.865 24.085 1.00 29.81 922 SER B C 1
ATOM 5013 O O . SER B 1 334 ? 94.013 46.782 24.420 1.00 25.28 922 SER B O 1
ATOM 5016 N N . LYS B 1 335 ? 96.061 45.836 24.395 1.00 24.32 923 LYS B N 1
ATOM 5017 C CA . LYS B 1 335 ? 96.666 46.975 25.078 1.00 27.48 923 LYS B CA 1
ATOM 5018 C C . LYS B 1 335 ? 96.601 48.266 24.269 1.00 26.77 923 LYS B C 1
ATOM 5019 O O . LYS B 1 335 ? 96.831 49.336 24.838 1.00 26.38 923 LYS B O 1
ATOM 5025 N N . ALA B 1 336 ? 96.307 48.208 22.969 1.00 21.93 924 ALA B N 1
ATOM 5026 C CA . ALA B 1 336 ? 96.256 49.428 22.169 1.00 20.44 924 ALA B CA 1
ATOM 5027 C C . ALA B 1 336 ? 94.915 50.160 22.216 1.00 22.23 924 ALA B C 1
ATOM 5028 O O . ALA B 1 336 ? 94.842 51.298 21.738 1.00 25.43 924 ALA B O 1
ATOM 5030 N N . ALA B 1 337 ? 93.862 49.550 22.760 1.00 26.15 925 ALA B N 1
ATOM 5031 C CA . ALA B 1 337 ? 92.552 50.208 22.794 1.00 21.72 925 ALA B CA 1
ATOM 5032 C C . ALA B 1 337 ? 92.660 51.586 23.429 1.00 18.57 925 ALA B C 1
ATOM 5033 O O . ALA B 1 337 ? 93.214 51.734 24.520 1.00 24.45 925 ALA B O 1
ATOM 5035 N N . TYR B 1 338 ? 92.095 52.587 22.760 1.00 20.50 926 TYR B N 1
ATOM 5036 C CA . TYR B 1 338 ? 92.253 53.993 23.121 1.00 21.72 926 TYR B CA 1
ATOM 5037 C C . TYR B 1 338 ? 90.940 54.686 23.444 1.00 23.61 926 TYR B C 1
ATOM 5038 O O . TYR B 1 338 ? 90.803 55.306 24.509 1.00 23.99 926 TYR B O 1
ATOM 5047 N N . VAL B 1 339 ? 89.968 54.603 22.546 1.00 21.54 927 VAL B N 1
ATOM 5048 C CA . VAL B 1 339 ? 88.638 55.171 22.746 1.00 19.28 927 VAL B CA 1
ATOM 5049 C C . VAL B 1 339 ? 87.643 54.062 22.475 1.00 17.92 927 VAL B C 1
ATOM 5050 O O . VAL B 1 339 ? 87.776 53.356 21.470 1.00 19.51 927 VAL B O 1
ATOM 5054 N N . LEU B 1 340 ? 86.650 53.921 23.353 1.00 18.95 928 LEU B N 1
ATOM 5055 C CA . LEU B 1 340 ? 85.608 52.901 23.226 1.00 19.64 928 LEU B CA 1
ATOM 5056 C C . LEU B 1 340 ? 84.267 53.578 22.952 1.00 19.40 928 LEU B C 1
ATOM 5057 O O . LEU B 1 340 ? 83.924 54.548 23.628 1.00 20.72 928 LEU B O 1
ATOM 5062 N N . PHE B 1 341 ? 83.514 53.064 21.966 1.00 15.95 929 PHE B N 1
ATOM 5063 C CA . PHE B 1 341 ? 82.152 53.506 21.678 1.00 18.59 929 PHE B CA 1
ATOM 5064 C C . PHE B 1 341 ? 81.222 52.384 22.125 1.00 14.71 929 PHE B C 1
ATOM 5065 O O . PHE B 1 341 ? 81.350 51.249 21.655 1.00 15.47 929 PHE B O 1
ATOM 5073 N N . TYR B 1 342 ? 80.269 52.718 22.986 1.00 18.48 930 TYR B N 1
ATOM 5074 C CA . TYR B 1 342 ? 79.294 51.776 23.526 1.00 15.11 930 TYR B CA 1
ATOM 5075 C C . TYR B 1 342 ? 77.891 52.286 23.223 1.00 19.23 930 TYR B C 1
ATOM 5076 O O . TYR B 1 342 ? 77.614 53.471 23.406 1.00 15.63 930 TYR B O 1
ATOM 5085 N N . GLN B 1 343 ? 76.994 51.389 22.809 1.00 17.06 931 GLN B N 1
ATOM 5086 C CA . GLN B 1 343 ? 75.616 51.770 22.508 1.00 16.37 931 GLN B CA 1
ATOM 5087 C C . GLN B 1 343 ? 74.636 51.087 23.452 1.00 18.19 931 GLN B C 1
ATOM 5088 O O . GLN B 1 343 ? 74.714 49.872 23.671 1.00 18.51 931 GLN B O 1
ATOM 5094 N N . ARG B 1 344 ? 73.696 51.861 23.991 1.00 17.68 932 ARG B N 1
ATOM 5095 C CA . ARG B 1 344 ? 72.768 51.295 24.958 1.00 20.27 932 ARG B CA 1
ATOM 5096 C C . ARG B 1 344 ? 71.887 50.250 24.284 1.00 20.21 932 ARG B C 1
ATOM 5097 O O . ARG B 1 344 ? 71.410 50.441 23.164 1.00 20.19 932 ARG B O 1
ATOM 5105 N N . GLN B 1 345 ? 71.712 49.121 24.959 1.00 18.19 933 GLN B N 1
ATOM 5106 C CA . GLN B 1 345 ? 70.914 48.025 24.433 1.00 19.21 933 GLN B CA 1
ATOM 5107 C C . GLN B 1 345 ? 69.407 48.323 24.470 1.00 28.54 933 GLN B C 1
ATOM 5108 O O . GLN B 1 345 ? 68.926 48.903 25.441 1.00 32.23 933 GLN B O 1
ATOM 5114 N N . SER B 1 347 ? 66.240 47.186 25.534 1.00 45.10 935 SER B N 1
ATOM 5115 C CA . SER B 1 347 ? 65.760 46.387 26.663 1.00 49.87 935 SER B CA 1
ATOM 5116 C C . SER B 1 347 ? 66.736 45.264 27.020 1.00 43.67 935 SER B C 1
ATOM 5117 O O . SER B 1 347 ? 67.645 44.962 26.256 1.00 36.61 935 SER B O 1
ATOM 5120 N N . SER B 1 348 ? 66.546 44.661 28.194 1.00 43.39 936 SER B N 1
ATOM 5121 C CA . SER B 1 348 ? 67.313 43.489 28.598 1.00 42.47 936 SER B CA 1
ATOM 5122 C C . SER B 1 348 ? 66.463 42.651 29.538 1.00 46.78 936 SER B C 1
ATOM 5123 O O . SER B 1 348 ? 65.720 43.194 30.364 1.00 41.93 936 SER B O 1
ATOM 5126 N N . GLY B 1 349 ? 66.578 41.330 29.402 1.00 39.24 937 GLY B N 1
ATOM 5127 C CA . GLY B 1 349 ? 65.851 40.406 30.249 1.00 39.57 937 GLY B CA 1
ATOM 5128 C C . GLY B 1 349 ? 64.343 40.573 30.166 1.00 48.30 937 GLY B C 1
ATOM 5129 O O . GLY B 1 349 ? 63.602 40.071 31.019 1.00 55.66 937 GLY B O 1
ATOM 5131 N N . ALA C 2 2 ? 72.542 93.359 35.911 1.00 61.54 -1 ALA E N 1
ATOM 5132 C CA . ALA C 2 2 ? 72.943 92.028 35.461 1.00 58.94 -1 ALA E CA 1
ATOM 5133 C C . ALA C 2 2 ? 74.456 91.839 35.560 1.00 58.63 -1 ALA E C 1
ATOM 5134 O O . ALA C 2 2 ? 75.003 90.885 35.006 1.00 57.98 -1 ALA E O 1
ATOM 5136 N N . ALA C 2 3 ? 75.131 92.740 36.270 1.00 55.34 0 ALA E N 1
ATOM 5137 C CA . ALA C 2 3 ? 76.584 92.678 36.366 1.00 44.63 0 ALA E CA 1
ATOM 5138 C C . ALA C 2 3 ? 77.021 91.460 37.174 1.00 47.57 0 ALA E C 1
ATOM 5139 O O . ALA C 2 3 ? 76.286 90.955 38.027 1.00 51.65 0 ALA E O 1
ATOM 5141 N N . MET C 2 4 ? 78.231 90.977 36.884 1.00 36.91 1 MET E N 1
ATOM 5142 C CA . MET C 2 4 ? 78.769 89.804 37.556 1.00 42.51 1 MET E CA 1
ATOM 5143 C C . MET C 2 4 ? 80.285 89.873 37.547 1.00 35.94 1 MET E C 1
ATOM 5144 O O . MET C 2 4 ? 80.899 90.502 36.682 1.00 37.83 1 MET E O 1
ATOM 5149 N N . LEU C 2 5 ? 80.879 89.203 38.518 1.00 35.35 2 LEU E N 1
ATOM 5150 C CA . LEU C 2 5 ? 82.321 89.113 38.637 1.00 33.06 2 LEU E CA 1
ATOM 5151 C C . LEU C 2 5 ? 82.796 87.822 37.981 1.00 36.90 2 LEU E C 1
ATOM 5152 O O . LEU C 2 5 ? 82.247 86.749 38.249 1.00 35.73 2 LEU E O 1
ATOM 5157 N N . ILE C 2 6 ? 83.802 87.934 37.109 1.00 34.07 3 ILE E N 1
ATOM 5158 C CA . ILE C 2 6 ? 84.480 86.790 36.512 1.00 30.42 3 ILE E CA 1
ATOM 5159 C C . ILE C 2 6 ? 85.981 86.957 36.720 1.00 35.01 3 ILE E C 1
ATOM 5160 O O . ILE C 2 6 ? 86.458 88.008 37.150 1.00 34.81 3 ILE E O 1
ATOM 5165 N N . PHE C 2 7 ? 86.732 85.907 36.388 1.00 31.18 4 PHE E N 1
ATOM 5166 C CA . PHE C 2 7 ? 88.171 85.902 36.600 1.00 36.58 4 PHE E CA 1
ATOM 5167 C C . PHE C 2 7 ? 88.905 85.531 35.321 1.00 41.38 4 PHE E C 1
ATOM 5168 O O . PHE C 2 7 ? 88.405 84.769 34.488 1.00 36.41 4 PHE E O 1
ATOM 5176 N N . VAL C 2 8 ? 90.105 86.087 35.178 1.00 39.76 5 VAL E N 1
ATOM 5177 C CA . VAL C 2 8 ? 91.013 85.769 34.084 1.00 38.16 5 VAL E CA 1
ATOM 5178 C C . VAL C 2 8 ? 92.342 85.348 34.700 1.00 41.98 5 VAL E C 1
ATOM 5179 O O . VAL C 2 8 ? 92.926 86.088 35.502 1.00 40.04 5 VAL E O 1
ATOM 5183 N N . LYS C 2 9 ? 92.813 84.163 34.333 1.00 42.02 6 LYS E N 1
ATOM 5184 C CA . LYS C 2 9 ? 94.015 83.581 34.909 1.00 47.10 6 LYS E CA 1
ATOM 5185 C C . LYS C 2 9 ? 95.137 83.629 33.882 1.00 50.04 6 LYS E C 1
ATOM 5186 O O . LYS C 2 9 ? 94.964 83.176 32.744 1.00 47.66 6 LYS E O 1
ATOM 5192 N N . THR C 2 10 ? 96.272 84.198 34.277 1.00 52.61 7 THR E N 1
ATOM 5193 C CA . THR C 2 10 ? 97.414 84.296 33.383 1.00 55.34 7 THR E CA 1
ATOM 5194 C C . THR C 2 10 ? 98.146 82.956 33.315 1.00 61.04 7 THR E C 1
ATOM 5195 O O . THR C 2 10 ? 97.846 82.012 34.053 1.00 59.15 7 THR E O 1
ATOM 5199 N N . LEU C 2 11 ? 99.116 82.872 32.399 1.00 56.26 8 LEU E N 1
ATOM 5200 C CA . LEU C 2 11 ? 99.929 81.665 32.303 1.00 65.07 8 LEU E CA 1
ATOM 5201 C C . LEU C 2 11 ? 100.820 81.472 33.523 1.00 60.90 8 LEU E C 1
ATOM 5202 O O . LEU C 2 11 ? 101.224 80.339 33.808 1.00 63.13 8 LEU E O 1
ATOM 5207 N N . SER C 2 12 ? 101.137 82.549 34.239 1.00 62.03 9 SER E N 1
ATOM 5208 C CA . SER C 2 12 ? 101.863 82.480 35.499 1.00 61.06 9 SER E CA 1
ATOM 5209 C C . SER C 2 12 ? 100.954 82.179 36.684 1.00 65.43 9 SER E C 1
ATOM 5210 O O . SER C 2 12 ? 101.444 82.107 37.817 1.00 67.34 9 SER E O 1
ATOM 5213 N N . GLY C 2 13 ? 99.653 82.016 36.455 1.00 63.75 10 GLY E N 1
ATOM 5214 C CA . GLY C 2 13 ? 98.725 81.646 37.502 1.00 54.32 10 GLY E CA 1
ATOM 5215 C C . GLY C 2 13 ? 98.102 82.785 38.275 1.00 57.05 10 GLY E C 1
ATOM 5216 O O . GLY C 2 13 ? 97.377 82.521 39.241 1.00 66.67 10 GLY E O 1
ATOM 5217 N N . LYS C 2 14 ? 98.356 84.037 37.898 1.00 56.31 11 LYS E N 1
ATOM 5218 C CA . LYS C 2 14 ? 97.712 85.162 38.566 1.00 54.66 11 LYS E CA 1
ATOM 5219 C C . LYS C 2 14 ? 96.252 85.283 38.132 1.00 54.00 11 LYS E C 1
ATOM 5220 O O . LYS C 2 14 ? 95.879 84.910 37.018 1.00 51.34 11 LYS E O 1
ATOM 5222 N N . PHE C 2 15 ? 95.423 85.830 39.023 1.00 47.68 12 PHE E N 1
ATOM 5223 C CA . PHE C 2 15 ? 93.977 85.898 38.820 1.00 50.86 12 PHE E CA 1
ATOM 5224 C C . PHE C 2 15 ? 93.532 87.356 38.764 1.00 49.63 12 PHE E C 1
ATOM 5225 O O . PHE C 2 15 ? 93.537 88.052 39.786 1.00 59.50 12 PHE E O 1
ATOM 5233 N N . ILE C 2 16 ? 93.137 87.807 37.577 1.00 47.31 13 ILE E N 1
ATOM 5234 C CA . ILE C 2 16 ? 92.566 89.136 37.383 1.00 44.00 13 ILE E CA 1
ATOM 5235 C C . ILE C 2 16 ? 91.058 89.036 37.548 1.00 47.28 13 ILE E C 1
ATOM 5236 O O . ILE C 2 16 ? 90.415 88.188 36.917 1.00 46.93 13 ILE E O 1
ATOM 5241 N N . SER C 2 17 ? 90.483 89.894 38.383 1.00 40.01 14 SER E N 1
ATOM 5242 C CA . SER C 2 17 ? 89.040 89.912 38.576 1.00 44.56 14 SER E CA 1
ATOM 5243 C C . SER C 2 17 ? 88.436 91.029 37.731 1.00 44.98 14 SER E C 1
ATOM 5244 O O . SER C 2 17 ? 88.943 92.155 37.735 1.00 42.72 14 SER E O 1
ATOM 5247 N N . LEU C 2 18 ? 87.368 90.709 36.995 1.00 32.06 15 LEU E N 1
ATOM 5248 C CA . LEU C 2 18 ? 86.705 91.657 36.110 1.00 34.91 15 LEU E CA 1
ATOM 5249 C C . LEU C 2 18 ? 85.225 91.735 36.444 1.00 38.12 15 LEU E C 1
ATOM 5250 O O . LEU C 2 18 ? 84.596 90.723 36.764 1.00 36.99 15 LEU E O 1
ATOM 5255 N N . GLU C 2 19 ? 84.667 92.936 36.348 1.00 40.18 16 GLU E N 1
ATOM 5256 C CA . GLU C 2 19 ? 83.227 93.132 36.437 1.00 38.19 16 GLU E CA 1
ATOM 5257 C C . GLU C 2 19 ? 82.682 93.234 35.021 1.00 43.66 16 GLU E C 1
ATOM 5258 O O . GLU C 2 19 ? 83.092 94.112 34.254 1.00 37.47 16 GLU E O 1
ATOM 5264 N N . VAL C 2 20 ? 81.765 92.335 34.670 1.00 38.32 17 VAL E N 1
ATOM 5265 C CA . VAL C 2 20 ? 81.264 92.241 33.307 1.00 34.35 17 VAL E CA 1
ATOM 5266 C C . VAL C 2 20 ? 79.761 91.996 33.330 1.00 33.25 17 VAL E C 1
ATOM 5267 O O . VAL C 2 20 ? 79.172 91.678 34.364 1.00 38.75 17 VAL E O 1
ATOM 5271 N N . GLU C 2 21 ? 79.145 92.172 32.169 1.00 32.72 18 GLU E N 1
ATOM 5272 C CA . GLU C 2 21 ? 77.778 91.771 31.886 1.00 38.20 18 GLU E CA 1
ATOM 5273 C C . GLU C 2 21 ? 77.777 90.714 30.787 1.00 34.02 18 GLU E C 1
ATOM 5274 O O . GLU C 2 21 ? 78.684 90.689 29.948 1.00 31.86 18 GLU E O 1
ATOM 5280 N N . PRO C 2 22 ? 76.785 89.820 30.770 1.00 36.19 19 PRO E N 1
ATOM 5281 C CA . PRO C 2 22 ? 76.701 88.848 29.669 1.00 32.62 19 PRO E CA 1
ATOM 5282 C C . PRO C 2 22 ? 76.692 89.493 28.297 1.00 32.80 19 PRO E C 1
ATOM 5283 O O . PRO C 2 22 ? 77.235 88.914 27.345 1.00 31.75 19 PRO E O 1
ATOM 5287 N N . SER C 2 23 ? 76.120 90.691 28.160 1.00 29.52 20 SER E N 1
ATOM 5288 C CA . SER C 2 23 ? 76.090 91.340 26.854 1.00 33.76 20 SER E CA 1
ATOM 5289 C C . SER C 2 23 ? 77.444 91.897 26.429 1.00 35.65 20 SER E C 1
ATOM 5290 O O . SER C 2 23 ? 77.569 92.338 25.284 1.00 32.27 20 SER E O 1
ATOM 5293 N N . ASP C 2 24 ? 78.453 91.885 27.304 1.00 34.02 21 ASP E N 1
ATOM 5294 C CA . ASP C 2 24 ? 79.758 92.431 26.952 1.00 30.41 21 ASP E CA 1
ATOM 5295 C C . ASP C 2 24 ? 80.396 91.614 25.837 1.00 39.54 21 ASP E C 1
ATOM 5296 O O . ASP C 2 24 ? 80.298 90.384 25.811 1.00 33.10 21 ASP E O 1
ATOM 5301 N N . THR C 2 25 ? 81.048 92.306 24.902 1.00 32.29 22 THR E N 1
ATOM 5302 C CA . THR C 2 25 ? 81.770 91.615 23.849 1.00 31.61 22 THR E CA 1
ATOM 5303 C C . THR C 2 25 ? 83.146 91.186 24.347 1.00 33.05 22 THR E C 1
ATOM 5304 O O . THR C 2 25 ? 83.666 91.683 25.355 1.00 34.69 22 THR E O 1
ATOM 5308 N N . ILE C 2 26 ? 83.748 90.261 23.603 1.00 32.24 23 ILE E N 1
ATOM 5309 C CA . ILE C 2 26 ? 85.095 89.822 23.946 1.00 42.36 23 ILE E CA 1
ATOM 5310 C C . ILE C 2 26 ? 86.090 90.981 23.841 1.00 36.63 23 ILE E C 1
ATOM 5311 O O . ILE C 2 26 ? 87.032 91.062 24.640 1.00 33.45 23 ILE E O 1
ATOM 5316 N N . GLU C 2 27 ? 85.902 91.902 22.884 1.00 38.43 24 GLU E N 1
ATOM 5317 C CA . GLU C 2 27 ? 86.784 93.072 22.837 1.00 41.64 24 GLU E CA 1
ATOM 5318 C C . GLU C 2 27 ? 86.624 93.941 24.073 1.00 33.13 24 GLU E C 1
ATOM 5319 O O . GLU C 2 27 ? 87.611 94.489 24.571 1.00 35.30 24 GLU E O 1
ATOM 5325 N N . ASN C 2 28 ? 85.385 94.124 24.547 1.00 35.69 25 ASN E N 1
ATOM 5326 C CA . ASN C 2 28 ? 85.167 94.824 25.811 1.00 33.10 25 ASN E CA 1
ATOM 5327 C C . ASN C 2 28 ? 85.966 94.168 26.929 1.00 36.24 25 ASN E C 1
ATOM 5328 O O . ASN C 2 28 ? 86.612 94.847 27.738 1.00 33.56 25 ASN E O 1
ATOM 5333 N N . VAL C 2 29 ? 85.924 92.835 26.994 1.00 31.21 26 VAL E N 1
ATOM 5334 C CA . VAL C 2 29 ? 86.640 92.129 28.053 1.00 32.04 26 VAL E CA 1
ATOM 5335 C C . VAL C 2 29 ? 88.139 92.358 27.926 1.00 29.89 26 VAL E C 1
ATOM 5336 O O . VAL C 2 29 ? 88.829 92.605 28.923 1.00 31.05 26 VAL E O 1
ATOM 5340 N N . LYS C 2 30 ? 88.667 92.290 26.701 1.00 31.77 27 LYS E N 1
ATOM 5341 C CA . LYS C 2 30 ? 90.097 92.524 26.509 1.00 34.49 27 LYS E CA 1
ATOM 5342 C C . LYS C 2 30 ? 90.479 93.964 26.848 1.00 32.93 27 LYS E C 1
ATOM 5343 O O . LYS C 2 30 ? 91.577 94.216 27.361 1.00 35.10 27 LYS E O 1
ATOM 5349 N N . ALA C 2 31 ? 89.586 94.923 26.572 1.00 31.56 28 ALA E N 1
ATOM 5350 C CA . ALA C 2 31 ? 89.846 96.310 26.961 1.00 35.97 28 ALA E CA 1
ATOM 5351 C C . ALA C 2 31 ? 89.869 96.460 28.479 1.00 40.28 28 ALA E C 1
ATOM 5352 O O . ALA C 2 31 ? 90.665 97.234 29.029 1.00 35.85 28 ALA E O 1
ATOM 5354 N N . LYS C 2 32 ? 89.004 95.718 29.178 1.00 33.95 29 LYS E N 1
ATOM 5355 C CA . LYS C 2 32 ? 89.061 95.705 30.635 1.00 33.47 29 LYS E CA 1
ATOM 5356 C C . LYS C 2 32 ? 90.343 95.043 31.135 1.00 36.72 29 LYS E C 1
ATOM 5357 O O . LYS C 2 32 ? 90.924 95.495 32.130 1.00 37.66 29 LYS E O 1
ATOM 5363 N N . ILE C 2 33 ? 90.809 93.993 30.452 1.00 31.32 30 ILE E N 1
ATOM 5364 C CA . ILE C 2 33 ? 92.087 93.386 30.801 1.00 34.11 30 ILE E CA 1
ATOM 5365 C C . ILE C 2 33 ? 93.227 94.375 30.569 1.00 43.78 30 ILE E C 1
ATOM 5366 O O . ILE C 2 33 ? 94.157 94.471 31.381 1.00 38.36 30 ILE E O 1
ATOM 5371 N N . GLN C 2 34 ? 93.173 95.122 29.459 1.00 38.32 31 GLN E N 1
ATOM 5372 C CA . GLN C 2 34 ? 94.163 96.170 29.219 1.00 42.47 31 GLN E CA 1
ATOM 5373 C C . GLN C 2 34 ? 94.169 97.195 30.347 1.00 37.62 31 GLN E C 1
ATOM 5374 O O . GLN C 2 34 ? 95.236 97.638 30.784 1.00 44.00 31 GLN E O 1
ATOM 5380 N N . ASP C 2 35 ? 92.986 97.594 30.824 1.00 41.41 32 ASP E N 1
ATOM 5381 C CA . ASP C 2 35 ? 92.914 98.612 31.869 1.00 43.44 32 ASP E CA 1
ATOM 5382 C C . ASP C 2 35 ? 93.611 98.164 33.142 1.00 45.99 32 ASP E C 1
ATOM 5383 O O . ASP C 2 35 ? 94.198 98.990 33.848 1.00 48.83 32 ASP E O 1
ATOM 5388 N N . LYS C 2 36 ? 93.558 96.871 33.458 1.00 41.98 33 LYS E N 1
ATOM 5389 C CA . LYS C 2 36 ? 94.122 96.365 34.703 1.00 46.89 33 LYS E CA 1
ATOM 5390 C C . LYS C 2 36 ? 95.536 95.827 34.558 1.00 47.35 33 LYS E C 1
ATOM 5391 O O . LYS C 2 36 ? 96.295 95.851 35.531 1.00 51.34 33 LYS E O 1
ATOM 5397 N N . GLU C 2 37 ? 95.920 95.356 33.375 1.00 48.69 34 GLU E N 1
ATOM 5398 C CA . GLU C 2 37 ? 97.218 94.727 33.195 1.00 46.33 34 GLU E CA 1
ATOM 5399 C C . GLU C 2 37 ? 98.039 95.329 32.064 1.00 54.06 34 GLU E C 1
ATOM 5400 O O . GLU C 2 37 ? 99.178 94.894 31.850 1.00 53.49 34 GLU E O 1
ATOM 5406 N N . GLY C 2 38 ? 97.497 96.295 31.327 1.00 51.67 35 GLY E N 1
ATOM 5407 C CA . GLY C 2 38 ? 98.260 97.016 30.326 1.00 49.61 35 GLY E CA 1
ATOM 5408 C C . GLY C 2 38 ? 98.668 96.211 29.111 1.00 51.82 35 GLY E C 1
ATOM 5409 O O . GLY C 2 38 ? 99.490 96.673 28.312 1.00 52.58 35 GLY E O 1
ATOM 5410 N N . ILE C 2 39 ? 98.114 95.015 28.958 1.00 51.80 36 ILE E N 1
ATOM 5411 C CA . ILE C 2 39 ? 98.380 94.195 27.777 1.00 45.72 36 ILE E CA 1
ATOM 5412 C C . ILE C 2 39 ? 97.507 94.703 26.617 1.00 46.98 36 ILE E C 1
ATOM 5413 O O . ILE C 2 39 ? 96.282 94.789 26.777 1.00 43.96 36 ILE E O 1
ATOM 5418 N N . PRO C 2 40 ? 98.094 95.030 25.474 1.00 50.44 37 PRO E N 1
ATOM 5419 C CA . PRO C 2 40 ? 97.286 95.445 24.322 1.00 44.90 37 PRO E CA 1
ATOM 5420 C C . PRO C 2 40 ? 96.307 94.354 23.929 1.00 48.86 37 PRO E C 1
ATOM 5421 O O . PRO C 2 40 ? 96.648 93.161 23.964 1.00 44.87 37 PRO E O 1
ATOM 5425 N N . PRO C 2 41 ? 95.076 94.722 23.562 1.00 44.67 38 PRO E N 1
ATOM 5426 C CA . PRO C 2 41 ? 94.077 93.693 23.224 1.00 44.88 38 PRO E CA 1
ATOM 5427 C C . PRO C 2 41 ? 94.514 92.752 22.116 1.00 47.26 38 PRO E C 1
ATOM 5428 O O . PRO C 2 41 ? 94.283 91.541 22.215 1.00 44.46 38 PRO E O 1
ATOM 5432 N N . ASP C 2 42 ? 95.146 93.271 21.060 1.00 49.47 39 ASP E N 1
ATOM 5433 C CA . ASP C 2 42 ? 95.561 92.413 19.956 1.00 47.78 39 ASP E CA 1
ATOM 5434 C C . ASP C 2 42 ? 96.579 91.371 20.392 1.00 46.47 39 ASP E C 1
ATOM 5435 O O . ASP C 2 42 ? 96.790 90.389 19.675 1.00 49.43 39 ASP E O 1
ATOM 5440 N N . GLN C 2 43 ? 97.203 91.552 21.555 1.00 46.37 40 GLN E N 1
ATOM 5441 C CA . GLN C 2 43 ? 98.141 90.583 22.105 1.00 48.93 40 GLN E CA 1
ATOM 5442 C C . GLN C 2 43 ? 97.494 89.619 23.095 1.00 49.71 40 GLN E C 1
ATOM 5443 O O . GLN C 2 43 ? 98.202 88.807 23.698 1.00 44.24 40 GLN E O 1
ATOM 5449 N N . GLN C 2 44 ? 96.181 89.684 23.278 1.00 48.50 41 GLN E N 1
ATOM 5450 C CA . GLN C 2 44 ? 95.467 88.798 24.187 1.00 43.79 41 GLN E CA 1
ATOM 5451 C C . GLN C 2 44 ? 94.726 87.736 23.389 1.00 44.93 41 GLN E C 1
ATOM 5452 O O . GLN C 2 44 ? 94.057 88.052 22.401 1.00 40.29 41 GLN E O 1
ATOM 5458 N N . ARG C 2 45 ? 94.854 86.482 23.819 1.00 44.17 42 ARG E N 1
ATOM 5459 C CA . ARG C 2 45 ? 93.971 85.402 23.400 1.00 46.84 42 ARG E CA 1
ATOM 5460 C C . ARG C 2 45 ? 93.298 84.851 24.647 1.00 44.83 42 ARG E C 1
ATOM 5461 O O . ARG C 2 45 ? 93.963 84.588 25.657 1.00 39.96 42 ARG E O 1
ATOM 5469 N N . LEU C 2 46 ? 91.979 84.718 24.591 1.00 41.58 43 LEU E N 1
ATOM 5470 C CA . LEU C 2 46 ? 91.191 84.266 25.724 1.00 39.86 43 LEU E CA 1
ATOM 5471 C C . LEU C 2 46 ? 90.589 82.916 25.379 1.00 43.31 43 LEU E C 1
ATOM 5472 O O . LEU C 2 46 ? 90.016 82.746 24.299 1.00 37.96 43 LEU E O 1
ATOM 5477 N N . ILE C 2 47 ? 90.754 81.954 26.278 1.00 39.98 44 ILE E N 1
ATOM 5478 C CA . ILE C 2 47 ? 90.270 80.597 26.075 1.00 46.61 44 ILE E CA 1
ATOM 5479 C C . ILE C 2 47 ? 89.346 80.249 27.232 1.00 46.16 44 ILE E C 1
ATOM 5480 O O . ILE C 2 47 ? 89.659 80.517 28.398 1.00 37.17 44 ILE E O 1
ATOM 5485 N N . PHE C 2 48 ? 88.197 79.669 26.900 1.00 51.22 45 PHE E N 1
ATOM 5486 C CA . PHE C 2 48 ? 87.224 79.218 27.884 1.00 51.72 45 PHE E CA 1
ATOM 5487 C C . PHE C 2 48 ? 87.030 77.718 27.708 1.00 51.80 45 PHE E C 1
ATOM 5488 O O . PHE C 2 48 ? 86.553 77.270 26.659 1.00 52.12 45 PHE E O 1
ATOM 5496 N N . ALA C 2 49 ? 87.400 76.948 28.726 1.00 49.69 46 ALA E N 1
ATOM 5497 C CA . ALA C 2 49 ? 87.227 75.495 28.688 1.00 47.42 46 ALA E CA 1
ATOM 5498 C C . ALA C 2 49 ? 86.186 75.034 29.708 1.00 55.54 46 ALA E C 1
ATOM 5499 O O . ALA C 2 49 ? 85.494 74.032 29.504 1.00 52.51 46 ALA E O 1
ATOM 5501 N N . LEU C 2 53 ? 83.869 67.943 30.382 1.00 56.58 50 LEU E N 1
ATOM 5502 C CA . LEU C 2 53 ? 83.930 66.960 29.305 1.00 54.90 50 LEU E CA 1
ATOM 5503 C C . LEU C 2 53 ? 82.748 67.162 28.342 1.00 52.44 50 LEU E C 1
ATOM 5504 O O . LEU C 2 53 ? 82.369 66.239 27.613 1.00 37.17 50 LEU E O 1
ATOM 5509 N N . SER C 2 54 ? 82.192 68.381 28.329 1.00 58.09 51 SER E N 1
ATOM 5510 C CA . SER C 2 54 ? 80.950 68.704 27.620 1.00 47.85 51 SER E CA 1
ATOM 5511 C C . SER C 2 54 ? 81.127 69.583 26.400 1.00 57.22 51 SER E C 1
ATOM 5512 O O . SER C 2 54 ? 80.430 69.390 25.394 1.00 52.72 51 SER E O 1
ATOM 5515 N N . PHE C 2 55 ? 81.977 70.594 26.499 1.00 56.80 52 PHE E N 1
ATOM 5516 C CA . PHE C 2 55 ? 82.277 71.477 25.390 1.00 58.19 52 PHE E CA 1
ATOM 5517 C C . PHE C 2 55 ? 83.757 71.355 25.072 1.00 58.64 52 PHE E C 1
ATOM 5518 O O . PHE C 2 55 ? 84.590 71.198 25.975 1.00 54.71 52 PHE E O 1
ATOM 5520 N N . TYR C 2 56 ? 84.066 71.362 23.782 1.00 57.25 53 TYR E N 1
ATOM 5521 C CA . TYR C 2 56 ? 85.434 71.589 23.353 1.00 50.97 53 TYR E CA 1
ATOM 5522 C C . TYR C 2 56 ? 85.803 73.027 23.692 1.00 52.93 53 TYR E C 1
ATOM 5523 O O . TYR C 2 56 ? 84.997 73.939 23.469 1.00 54.58 53 TYR E O 1
ATOM 5532 N N . ARG C 2 57 ? 87.001 73.233 24.253 1.00 55.52 54 ARG E N 1
ATOM 5533 C CA . ARG C 2 57 ? 87.404 74.585 24.619 1.00 52.58 54 ARG E CA 1
ATOM 5534 C C . ARG C 2 57 ? 87.311 75.494 23.403 1.00 51.94 54 ARG E C 1
ATOM 5535 O O . ARG C 2 57 ? 87.735 75.132 22.303 1.00 51.30 54 ARG E O 1
ATOM 5543 N N . LYS C 2 58 ? 86.712 76.661 23.593 1.00 50.68 55 LYS E N 1
ATOM 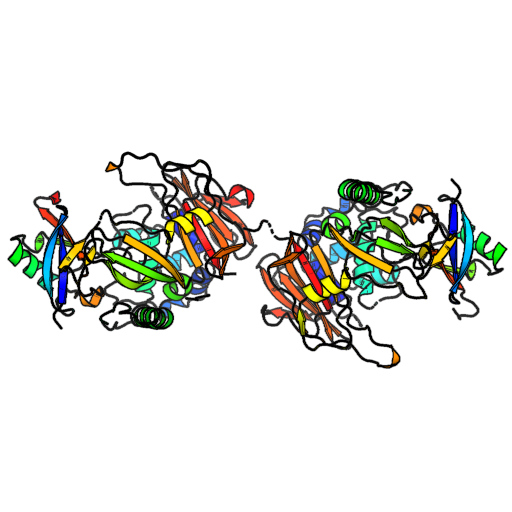5544 C CA . LYS C 2 58 ? 86.580 77.638 22.530 1.00 48.83 55 LYS E CA 1
ATOM 5545 C C . LYS C 2 58 ? 87.525 78.795 22.801 1.00 53.15 55 LYS E C 1
ATOM 5546 O O . LYS C 2 58 ? 87.738 79.179 23.957 1.00 50.19 55 LYS E O 1
ATOM 5552 N N . GLN C 2 59 ? 88.100 79.342 21.739 1.00 52.63 56 GLN E N 1
ATOM 5553 C CA . GLN C 2 59 ? 88.802 80.609 21.850 1.00 55.14 56 GLN E CA 1
ATOM 5554 C C . GLN C 2 59 ? 87.781 81.712 21.637 1.00 49.57 56 GLN E C 1
ATOM 5555 O O . GLN C 2 59 ? 87.065 81.717 20.627 1.00 54.91 56 GLN E O 1
ATOM 5561 N N . LEU C 2 60 ? 87.685 82.612 22.608 1.00 44.82 57 LEU E N 1
ATOM 5562 C CA . LEU C 2 60 ? 86.696 83.671 22.531 1.00 41.51 57 LEU E CA 1
ATOM 5563 C C . LEU C 2 60 ? 87.078 84.627 21.415 1.00 40.37 57 LEU E C 1
ATOM 5564 O O . LEU C 2 60 ? 88.162 85.216 21.438 1.00 46.64 57 LEU E O 1
ATOM 5569 N N . GLU C 2 61 ? 86.207 84.754 20.426 1.00 39.08 58 GLU E N 1
ATOM 5570 C CA . GLU C 2 61 ? 86.457 85.601 19.274 1.00 47.06 58 GLU E CA 1
ATOM 5571 C C . GLU C 2 61 ? 85.862 86.982 19.496 1.00 50.08 58 GLU E C 1
ATOM 5572 O O . GLU C 2 61 ? 84.877 87.144 20.221 1.00 42.46 58 GLU E O 1
ATOM 5578 N N . ASP C 2 62 ? 86.467 87.978 18.841 1.00 48.45 59 ASP E N 1
ATOM 5579 C CA . ASP C 2 62 ? 86.328 89.360 19.293 1.00 54.98 59 ASP E CA 1
ATOM 5580 C C . ASP C 2 62 ? 84.892 89.863 19.183 1.00 56.36 59 ASP E C 1
ATOM 5581 O O . ASP C 2 62 ? 84.388 90.510 20.111 1.00 56.49 59 ASP E O 1
ATOM 5586 N N . GLY C 2 63 ? 84.228 89.606 18.056 1.00 48.66 60 GLY E N 1
ATOM 5587 C CA . GLY C 2 63 ? 82.861 90.065 17.864 1.00 46.95 60 GLY E CA 1
ATOM 5588 C C . GLY C 2 63 ? 81.766 89.308 18.597 1.00 45.81 60 GLY E C 1
ATOM 5589 O O . GLY C 2 63 ? 80.594 89.668 18.468 1.00 51.06 60 GLY E O 1
ATOM 5590 N N . ARG C 2 64 ? 82.091 88.270 19.356 1.00 38.40 61 ARG E N 1
ATOM 5591 C CA . ARG C 2 64 ? 81.080 87.549 20.116 1.00 38.33 61 ARG E CA 1
ATOM 5592 C C . ARG C 2 64 ? 80.936 88.150 21.515 1.00 40.12 61 ARG E C 1
ATOM 5593 O O . ARG C 2 64 ? 81.776 88.929 21.972 1.00 35.53 61 ARG E O 1
ATOM 5601 N N . THR C 2 65 ? 79.845 87.795 22.187 1.00 31.55 62 THR E N 1
ATOM 5602 C CA . THR C 2 65 ? 79.582 88.249 23.547 1.00 32.69 62 THR E CA 1
ATOM 5603 C C . THR C 2 65 ? 79.872 87.132 24.552 1.00 31.99 62 THR E C 1
ATOM 5604 O O . THR C 2 65 ? 79.975 85.952 24.195 1.00 29.19 62 THR E O 1
ATOM 5608 N N . LEU C 2 66 ? 79.997 87.521 25.829 1.00 26.47 63 LEU E N 1
ATOM 5609 C CA . LEU C 2 66 ? 80.117 86.517 26.885 1.00 26.72 63 LEU E CA 1
ATOM 5610 C C . LEU C 2 66 ? 78.914 85.583 26.889 1.00 26.74 63 LEU E C 1
ATOM 5611 O O . LEU C 2 66 ? 79.057 84.368 27.088 1.00 24.88 63 LEU E O 1
ATOM 5616 N N . SER C 2 67 ? 77.719 86.140 26.676 1.00 25.66 64 SER E N 1
ATOM 5617 C CA . SER C 2 67 ? 76.507 85.334 26.592 1.00 27.79 64 SER E CA 1
ATOM 5618 C C . SER C 2 67 ? 76.616 84.264 25.510 1.00 29.42 64 SER E C 1
ATOM 5619 O O . SER C 2 67 ? 76.131 83.140 25.692 1.00 27.35 64 SER E O 1
ATOM 5622 N N . ASP C 2 68 ? 77.253 84.588 24.374 1.00 28.68 65 ASP E N 1
ATOM 5623 C CA . ASP C 2 68 ? 77.384 83.600 23.298 1.00 27.39 65 ASP E CA 1
ATOM 5624 C C . ASP C 2 68 ? 78.078 82.331 23.783 1.00 28.86 65 ASP E C 1
ATOM 5625 O O . ASP C 2 68 ? 77.811 81.239 23.266 1.00 28.59 65 ASP E O 1
ATOM 5630 N N . TYR C 2 69 ? 78.998 82.461 24.740 1.00 26.31 66 TYR E N 1
ATOM 5631 C CA . TYR C 2 69 ? 79.726 81.322 25.291 1.00 26.72 66 TYR E CA 1
ATOM 5632 C C . TYR C 2 69 ? 79.137 80.838 26.603 1.00 28.21 66 TYR E C 1
ATOM 5633 O O . TYR C 2 69 ? 79.693 79.924 27.221 1.00 27.04 66 TYR E O 1
ATOM 5642 N N . ASN C 2 70 ? 78.030 81.437 27.034 1.00 24.79 67 ASN E N 1
ATOM 5643 C CA . ASN C 2 70 ? 77.378 81.129 28.309 1.00 31.28 67 ASN E CA 1
ATOM 5644 C C . ASN C 2 70 ? 78.360 81.186 29.478 1.00 32.44 67 ASN E C 1
ATOM 5645 O O . ASN C 2 70 ? 78.309 80.367 30.400 1.00 29.12 67 ASN E O 1
ATOM 5650 N N . ILE C 2 71 ? 79.264 82.170 29.428 1.00 32.11 68 ILE E N 1
ATOM 5651 C CA . ILE C 2 71 ? 80.167 82.439 30.542 1.00 26.30 68 ILE E CA 1
ATOM 5652 C C . ILE C 2 71 ? 79.355 82.744 31.788 1.00 27.74 68 ILE E C 1
ATOM 5653 O O . ILE C 2 71 ? 78.456 83.590 31.763 1.00 27.08 68 ILE E O 1
ATOM 5658 N N . GLN C 2 72 ? 79.692 82.078 32.890 1.00 27.19 69 GLN E N 1
ATOM 5659 C CA . GLN C 2 72 ? 78.941 82.156 34.135 1.00 29.28 69 GLN E CA 1
ATOM 5660 C C . GLN C 2 72 ? 79.654 83.044 35.148 1.00 27.92 69 GLN E C 1
ATOM 5661 O O . GLN C 2 72 ? 80.871 83.214 35.110 1.00 29.42 69 GLN E O 1
ATOM 5667 N N . LYS C 2 73 ? 78.874 83.605 36.068 1.00 28.67 70 LYS E N 1
ATOM 5668 C CA . LYS C 2 73 ? 79.468 84.373 37.152 1.00 31.83 70 LYS E CA 1
ATOM 5669 C C . LYS C 2 73 ? 80.478 83.509 37.907 1.00 36.37 70 LYS E C 1
ATOM 5670 O O . LYS C 2 73 ? 80.251 82.314 38.127 1.00 34.63 70 LYS E O 1
ATOM 5676 N N . HIS C 2 74 ? 81.628 84.107 38.237 1.00 32.68 71 HIS E N 1
ATOM 5677 C CA . HIS C 2 74 ? 82.782 83.485 38.891 1.00 39.01 71 HIS E CA 1
ATOM 5678 C C . HIS C 2 74 ? 83.509 82.466 38.022 1.00 38.48 71 HIS E C 1
ATOM 5679 O O . HIS C 2 74 ? 84.374 81.747 38.538 1.00 39.86 71 HIS E O 1
ATOM 5686 N N . SER C 2 75 ? 83.200 82.381 36.727 1.00 35.18 72 SER E N 1
ATOM 5687 C CA . SER C 2 75 ? 83.994 81.553 35.826 1.00 38.73 72 SER E CA 1
ATOM 5688 C C . SER C 2 75 ? 85.412 82.107 35.699 1.00 40.80 72 SER E C 1
ATOM 5689 O O . SER C 2 75 ? 85.688 83.265 36.009 1.00 35.37 72 SER E O 1
ATOM 5692 N N . THR C 2 76 ? 86.309 81.259 35.198 1.00 42.00 73 THR E N 1
ATOM 5693 C CA . THR C 2 76 ? 87.675 81.641 34.873 1.00 39.07 73 THR E CA 1
ATOM 5694 C C . THR C 2 76 ? 87.873 81.511 33.373 1.00 48.39 73 THR E C 1
ATOM 5695 O O . THR C 2 76 ? 87.502 80.491 32.779 1.00 46.05 73 THR E O 1
ATOM 5699 N N . LEU C 2 77 ? 88.427 82.552 32.766 1.00 37.04 74 LEU E N 1
ATOM 5700 C CA . LEU C 2 77 ? 88.938 82.497 31.407 1.00 36.80 74 LEU E CA 1
ATOM 5701 C C . LEU C 2 77 ? 90.460 82.388 31.457 1.00 42.09 74 LEU E C 1
ATOM 5702 O O . LEU C 2 77 ? 91.103 82.860 32.400 1.00 39.55 74 LEU E O 1
ATOM 5707 N N . GLN C 2 78 ? 91.041 81.747 30.452 1.00 33.69 75 GLN E N 1
ATOM 5708 C CA . GLN C 2 78 ? 92.492 81.626 30.399 1.00 43.40 75 GLN E CA 1
ATOM 5709 C C . GLN C 2 78 ? 93.051 82.688 29.468 1.00 41.04 75 GLN E C 1
ATOM 5710 O O . GLN C 2 78 ? 92.599 82.816 28.325 1.00 44.15 75 GLN E O 1
ATOM 5716 N N . LEU C 2 79 ? 94.028 83.442 29.961 1.00 39.25 76 LEU E N 1
ATOM 5717 C CA . LEU C 2 79 ? 94.683 84.493 29.193 1.00 45.18 76 LEU E CA 1
ATOM 5718 C C . LEU C 2 79 ? 96.023 83.998 28.666 1.00 48.31 76 LEU E C 1
ATOM 5719 O O . LEU C 2 79 ? 96.846 83.487 29.433 1.00 46.08 76 LEU E O 1
ATOM 5724 N N . LEU C 2 80 ? 96.234 84.160 27.362 1.00 41.90 77 LEU E N 1
ATOM 5725 C CA . LEU C 2 80 ? 97.517 83.910 26.718 1.00 47.41 77 LEU E CA 1
ATOM 5726 C C . LEU C 2 80 ? 97.967 85.200 26.048 1.00 49.09 77 LEU E C 1
ATOM 5727 O O . LEU C 2 80 ? 97.263 85.725 25.181 1.00 48.22 77 LEU E O 1
ATOM 5732 N N . VAL C 2 81 ? 99.127 85.712 26.449 1.00 46.52 78 VAL E N 1
ATOM 5733 C CA . VAL C 2 81 ? 99.660 86.962 25.911 1.00 50.92 78 VAL E CA 1
ATOM 5734 C C . VAL C 2 81 ? 100.686 86.626 24.836 1.00 55.58 78 VAL E C 1
ATOM 5735 O O . VAL C 2 81 ? 101.717 86.007 25.123 1.00 55.07 78 VAL E O 1
ATOM 5739 N N . ILE C 2 82 ? 100.408 87.035 23.602 1.00 49.43 79 ILE E N 1
ATOM 5740 C CA . ILE C 2 82 ? 101.283 86.781 22.463 1.00 58.05 79 ILE E CA 1
ATOM 5741 C C . ILE C 2 82 ? 102.154 88.022 22.284 1.00 59.32 79 ILE E C 1
ATOM 5742 O O . ILE C 2 82 ? 101.699 89.050 21.774 1.00 57.22 79 ILE E O 1
ATOM 5744 N N . SER C 2 83 ? 103.415 87.933 22.705 1.00 58.64 80 SER E N 1
ATOM 5745 C CA . SER C 2 83 ? 104.369 89.035 22.594 1.00 66.25 80 SER E CA 1
ATOM 5746 C C . SER C 2 83 ? 105.580 88.583 21.787 1.00 71.33 80 SER E C 1
ATOM 5747 O O . SER C 2 83 ? 106.279 87.647 22.190 1.00 67.90 80 SER E O 1
ATOM 5750 N N . ARG C 2 84 ? 105.837 89.267 20.668 1.00 73.02 81 ARG E N 1
ATOM 5751 C CA . ARG C 2 84 ? 106.977 88.976 19.793 1.00 73.52 81 ARG E CA 1
ATOM 5752 C C . ARG C 2 84 ? 107.059 87.493 19.441 1.00 71.04 81 ARG E C 1
ATOM 5753 O O . ARG C 2 84 ? 108.144 86.941 19.269 1.00 70.92 81 ARG E O 1
ATOM 5761 N N . GLY C 2 85 ? 105.911 86.831 19.328 1.00 69.16 82 GLY E N 1
ATOM 5762 C CA . GLY C 2 85 ? 105.881 85.412 19.034 1.00 71.97 82 GLY E CA 1
ATOM 5763 C C . GLY C 2 85 ? 105.995 84.490 20.232 1.00 67.01 82 GLY E C 1
ATOM 5764 O O . GLY C 2 85 ? 105.934 83.267 20.054 1.00 65.30 82 GLY E O 1
ATOM 5765 N N . ILE C 2 86 ? 106.160 85.027 21.441 1.00 68.02 83 ILE E N 1
ATOM 5766 C CA . ILE C 2 86 ? 106.215 84.227 22.660 1.00 68.20 83 ILE E CA 1
ATOM 5767 C C . ILE C 2 86 ? 104.850 84.246 23.331 1.00 68.34 83 ILE E C 1
ATOM 5768 O O . ILE C 2 86 ? 104.131 85.251 23.293 1.00 68.03 83 ILE E O 1
ATOM 5770 N N . LEU C 2 87 ? 104.486 83.128 23.954 1.00 60.55 84 LEU E N 1
ATOM 5771 C CA . LEU C 2 87 ? 103.253 83.059 24.738 1.00 64.86 84 LEU E CA 1
ATOM 5772 C C . LEU C 2 87 ? 103.559 83.168 26.228 1.00 63.49 84 LEU E C 1
ATOM 5773 O O . LEU C 2 87 ? 104.572 82.648 26.696 1.00 68.39 84 LEU E O 1
ATOM 5778 N N . ALA D 2 2 ? 73.007 -9.864 24.965 1.00 67.54 -1 ALA C N 1
ATOM 5779 C CA . ALA D 2 2 ? 72.695 -9.838 26.391 1.00 66.09 -1 ALA C CA 1
ATOM 5780 C C . ALA D 2 2 ? 71.212 -9.548 26.596 1.00 59.36 -1 ALA C C 1
ATOM 5781 O O . ALA D 2 2 ? 70.716 -8.502 26.175 1.00 60.02 -1 ALA C O 1
ATOM 5783 N N . ALA D 2 3 ? 70.516 -10.477 27.251 1.00 53.47 0 ALA C N 1
ATOM 5784 C CA . ALA D 2 3 ? 69.069 -10.390 27.380 1.00 53.45 0 ALA C CA 1
ATOM 5785 C C . ALA D 2 3 ? 68.672 -9.307 28.377 1.00 51.98 0 ALA C C 1
ATOM 5786 O O . ALA D 2 3 ? 69.334 -9.106 29.401 1.00 60.23 0 ALA C O 1
ATOM 5788 N N . MET D 2 4 ? 67.576 -8.610 28.081 1.00 46.49 1 MET C N 1
ATOM 5789 C CA . MET D 2 4 ? 67.132 -7.514 28.926 1.00 48.04 1 MET C CA 1
ATOM 5790 C C . MET D 2 4 ? 65.613 -7.503 29.006 1.00 44.90 1 MET C C 1
ATOM 5791 O O . MET D 2 4 ? 64.917 -8.036 28.139 1.00 44.31 1 MET C O 1
ATOM 5796 N N . LEU D 2 5 ? 65.118 -6.886 30.072 1.00 51.24 2 LEU C N 1
ATOM 5797 C CA . LEU D 2 5 ? 63.693 -6.733 30.339 1.00 41.23 2 LEU C CA 1
ATOM 5798 C C . LEU D 2 5 ? 63.207 -5.409 29.753 1.00 43.57 2 LEU C C 1
ATOM 5799 O O . LEU D 2 5 ? 63.726 -4.346 30.100 1.00 43.93 2 LEU C O 1
ATOM 5804 N N . ILE D 2 6 ? 62.202 -5.465 28.881 1.00 35.16 3 ILE C N 1
ATOM 5805 C CA . ILE D 2 6 ? 61.502 -4.270 28.428 1.00 36.03 3 ILE C CA 1
ATOM 5806 C C . ILE D 2 6 ? 60.013 -4.472 28.671 1.00 41.13 3 ILE C C 1
ATOM 5807 O O . ILE D 2 6 ? 59.555 -5.569 28.990 1.00 43.57 3 ILE C O 1
ATOM 5812 N N . PHE D 2 7 ? 59.260 -3.388 28.544 1.00 37.03 4 PHE C N 1
ATOM 5813 C CA . PHE D 2 7 ? 57.826 -3.429 28.766 1.00 40.95 4 PHE C CA 1
ATOM 5814 C C . PHE D 2 7 ? 57.094 -2.898 27.547 1.00 46.10 4 PHE C C 1
ATOM 5815 O O . PHE D 2 7 ? 57.597 -2.039 26.817 1.00 40.83 4 PHE C O 1
ATOM 5823 N N . VAL D 2 8 ? 55.895 -3.428 27.337 1.00 38.64 5 VAL C N 1
ATOM 5824 C CA . VAL D 2 8 ? 55.014 -3.000 26.265 1.00 40.50 5 VAL C CA 1
ATOM 5825 C C . VAL D 2 8 ? 53.687 -2.615 26.898 1.00 47.22 5 VAL C C 1
ATOM 5826 O O . VAL D 2 8 ? 53.058 -3.436 27.577 1.00 49.69 5 VAL C O 1
ATOM 5830 N N . LYS D 2 9 ? 53.270 -1.373 26.699 1.00 48.25 6 LYS C N 1
ATOM 5831 C CA . LYS D 2 9 ? 52.053 -0.868 27.308 1.00 57.39 6 LYS C CA 1
ATOM 5832 C C . LYS D 2 9 ? 50.963 -0.777 26.255 1.00 56.16 6 LYS C C 1
ATOM 5833 O O . LYS D 2 9 ? 51.174 -0.215 25.175 1.00 50.91 6 LYS C O 1
ATOM 5839 N N . THR D 2 10 ? 49.807 -1.341 26.573 1.00 62.29 7 THR C N 1
ATOM 5840 C CA . THR D 2 10 ? 48.645 -1.259 25.710 1.00 65.47 7 THR C CA 1
ATOM 5841 C C . THR D 2 10 ? 47.946 0.084 25.902 1.00 67.72 7 THR C C 1
ATOM 5842 O O . THR D 2 10 ? 48.246 0.847 26.827 1.00 67.16 7 THR C O 1
ATOM 5846 N N . LEU D 2 11 ? 46.996 0.372 25.008 1.00 62.44 8 LEU C N 1
ATOM 5847 C CA . LEU D 2 11 ? 46.106 1.505 25.227 1.00 66.25 8 LEU C CA 1
ATOM 5848 C C . LEU D 2 11 ? 45.251 1.313 26.477 1.00 65.83 8 LEU C C 1
ATOM 5849 O O . LEU D 2 11 ? 44.720 2.291 27.015 1.00 70.95 8 LEU C O 1
ATOM 5851 N N . SER D 2 12 ? 45.121 0.075 26.955 1.00 62.16 9 SER C N 1
ATOM 5852 C CA . SER D 2 12 ? 44.392 -0.208 28.182 1.00 61.56 9 SER C CA 1
ATOM 5853 C C . SER D 2 12 ? 45.148 0.230 29.430 1.00 64.48 9 SER C C 1
ATOM 5854 O O . SER D 2 12 ? 44.548 0.295 30.508 1.00 64.89 9 SER C O 1
ATOM 5857 N N . GLY D 2 13 ? 46.439 0.539 29.311 1.00 66.11 10 GLY C N 1
ATOM 5858 C CA . GLY D 2 13 ? 47.291 0.773 30.459 1.00 62.79 10 GLY C CA 1
ATOM 5859 C C . GLY D 2 13 ? 48.000 -0.466 30.960 1.00 66.79 10 GLY C C 1
ATOM 5860 O O . GLY D 2 13 ? 48.778 -0.377 31.920 1.00 67.39 10 GLY C O 1
ATOM 5861 N N . LYS D 2 14 ? 47.755 -1.612 30.336 1.00 59.67 11 LYS C N 1
ATOM 5862 C CA . LYS D 2 14 ? 48.366 -2.872 30.726 1.00 60.77 11 LYS C CA 1
ATOM 5863 C C . LYS D 2 14 ? 49.815 -2.940 30.262 1.00 58.01 11 LYS C C 1
ATOM 5864 O O . LYS D 2 14 ? 50.128 -2.628 29.110 1.00 59.89 11 LYS C O 1
ATOM 5870 N N . PHE D 2 15 ? 50.698 -3.362 31.160 1.00 55.28 12 PHE C N 1
ATOM 5871 C CA . PHE D 2 15 ? 52.107 -3.545 30.842 1.00 53.77 12 PHE C CA 1
ATOM 5872 C C . PHE D 2 15 ? 52.376 -5.012 30.521 1.00 59.62 12 PHE C C 1
ATOM 5873 O O . PHE D 2 15 ? 51.993 -5.901 31.288 1.00 65.17 12 PHE C O 1
ATOM 5881 N N . ILE D 2 16 ? 53.028 -5.258 29.388 1.00 45.82 13 ILE C N 1
ATOM 5882 C CA . ILE D 2 16 ? 53.481 -6.588 28.993 1.00 46.98 13 ILE C CA 1
ATOM 5883 C C . ILE D 2 16 ? 54.992 -6.621 29.179 1.00 54.78 13 ILE C C 1
ATOM 5884 O O . ILE D 2 16 ? 55.715 -5.820 28.572 1.00 47.28 13 ILE C O 1
ATOM 5889 N N . SER D 2 17 ? 55.475 -7.542 30.009 1.00 48.50 14 SER C N 1
ATOM 5890 C CA . SER D 2 17 ? 56.907 -7.676 30.231 1.00 39.71 14 SER C CA 1
ATOM 5891 C C . SER D 2 17 ? 57.499 -8.650 29.217 1.00 49.25 14 SER C C 1
ATOM 5892 O O . SER D 2 17 ? 56.998 -9.765 29.054 1.00 45.15 14 SER C O 1
ATOM 5895 N N . LEU D 2 18 ? 58.553 -8.225 28.522 1.00 39.57 15 LEU C N 1
ATOM 5896 C CA . LEU D 2 18 ? 59.205 -9.050 27.516 1.00 42.96 15 LEU C CA 1
ATOM 5897 C C . LEU D 2 18 ? 60.686 -9.201 27.838 1.00 44.39 15 LEU C C 1
ATOM 5898 O O . LEU D 2 18 ? 61.342 -8.250 28.280 1.00 45.70 15 LEU C O 1
ATOM 5903 N N . GLU D 2 19 ? 61.211 -10.401 27.607 1.00 42.58 16 GLU C N 1
ATOM 5904 C CA . GLU D 2 19 ? 62.645 -10.647 27.652 1.00 44.07 16 GLU C CA 1
ATOM 5905 C C . GLU D 2 19 ? 63.151 -10.644 26.218 1.00 43.66 16 GLU C C 1
ATOM 5906 O O . GLU D 2 19 ? 62.660 -11.412 25.386 1.00 41.73 16 GLU C O 1
ATOM 5908 N N . VAL D 2 20 ? 64.102 -9.760 25.919 1.00 38.96 17 VAL C N 1
ATOM 5909 C CA . VAL D 2 20 ? 64.552 -9.536 24.550 1.00 36.83 17 VAL C CA 1
ATOM 5910 C C . VAL D 2 20 ? 66.068 -9.408 24.534 1.00 40.44 17 VAL C C 1
ATOM 5911 O O . VAL D 2 20 ? 66.719 -9.275 25.571 1.00 42.01 17 VAL C O 1
ATOM 5915 N N . GLU D 2 21 ? 66.621 -9.438 23.325 1.00 36.47 18 GLU C N 1
ATOM 5916 C CA . GLU D 2 21 ? 68.004 -9.121 23.031 1.00 39.85 18 GLU C CA 1
ATOM 5917 C C . GLU D 2 21 ? 68.060 -7.873 22.157 1.00 40.63 18 GLU C C 1
ATOM 5918 O O . GLU D 2 21 ? 67.214 -7.711 21.271 1.00 32.81 18 GLU C O 1
ATOM 5924 N N . PRO D 2 22 ? 69.031 -6.980 22.368 1.00 36.46 19 PRO C N 1
ATOM 5925 C CA . PRO D 2 22 ? 69.151 -5.812 21.474 1.00 34.38 19 PRO C CA 1
ATOM 5926 C C . PRO D 2 22 ? 69.188 -6.188 20.003 1.00 37.62 19 PRO C C 1
ATOM 5927 O O . PRO D 2 22 ? 68.695 -5.426 19.156 1.00 36.53 19 PRO C O 1
ATOM 5931 N N . SER D 2 23 ? 69.729 -7.362 19.671 1.00 36.13 20 SER C N 1
ATOM 5932 C CA . SER D 2 23 ? 69.749 -7.817 18.286 1.00 38.18 20 SER C CA 1
ATOM 5933 C C . SER D 2 23 ? 68.397 -8.322 17.796 1.00 33.70 20 SER C C 1
ATOM 5934 O O . SER D 2 23 ? 68.258 -8.583 16.599 1.00 34.12 20 SER C O 1
ATOM 5937 N N . ASP D 2 24 ? 67.400 -8.468 18.669 1.00 38.72 21 ASP C N 1
ATOM 5938 C CA . ASP D 2 24 ? 66.099 -8.951 18.219 1.00 39.65 21 ASP C CA 1
ATOM 5939 C C . ASP D 2 24 ? 65.468 -7.980 17.229 1.00 42.94 21 ASP C C 1
ATOM 5940 O O . ASP D 2 24 ? 65.470 -6.762 17.439 1.00 37.80 21 ASP C O 1
ATOM 5945 N N . THR D 2 25 ? 64.923 -8.526 16.144 1.00 38.03 22 THR C N 1
ATOM 5946 C CA . THR D 2 25 ? 64.185 -7.709 15.190 1.00 36.88 22 THR C CA 1
ATOM 5947 C C . THR D 2 25 ? 62.825 -7.319 15.763 1.00 39.45 22 THR C C 1
ATOM 5948 O O . THR D 2 25 ? 62.310 -7.941 16.699 1.00 35.82 22 THR C O 1
ATOM 5952 N N . ILE D 2 26 ? 62.246 -6.263 15.191 1.00 34.53 23 ILE C N 1
ATOM 5953 C CA . ILE D 2 26 ? 60.905 -5.852 15.602 1.00 36.68 23 ILE C CA 1
ATOM 5954 C C . ILE D 2 26 ? 59.903 -6.980 15.354 1.00 46.83 23 ILE C C 1
ATOM 5955 O O . ILE D 2 26 ? 58.961 -7.178 16.134 1.00 40.37 23 ILE C O 1
ATOM 5960 N N . GLU D 2 27 ? 60.096 -7.740 14.267 1.00 40.66 24 GLU C N 1
ATOM 5961 C CA . GLU D 2 27 ? 59.236 -8.889 13.988 1.00 44.13 24 GLU C CA 1
ATOM 5962 C C . GLU D 2 27 ? 59.317 -9.919 15.108 1.00 43.79 24 GLU C C 1
ATOM 5963 O O . GLU D 2 27 ? 58.300 -10.500 15.511 1.00 45.44 24 GLU C O 1
ATOM 5965 N N . ASN D 2 28 ? 60.526 -10.163 15.622 1.00 40.87 25 ASN C N 1
ATOM 5966 C CA . ASN D 2 28 ? 60.676 -11.043 16.776 1.00 40.20 25 ASN C CA 1
ATOM 5967 C C . ASN D 2 28 ? 59.921 -10.507 17.983 1.00 40.72 25 ASN C C 1
ATOM 5968 O O . ASN D 2 28 ? 59.356 -11.280 18.764 1.00 41.19 25 ASN C O 1
ATOM 5973 N N . VAL D 2 29 ? 59.894 -9.184 18.151 1.00 33.24 26 VAL C N 1
ATOM 5974 C CA . VAL D 2 29 ? 59.205 -8.611 19.303 1.00 37.40 26 VAL C CA 1
ATOM 5975 C C . VAL D 2 29 ? 57.700 -8.801 19.173 1.00 40.23 26 VAL C C 1
ATOM 5976 O O . VAL D 2 29 ? 57.008 -9.112 20.153 1.00 35.82 26 VAL C O 1
ATOM 5980 N N . LYS D 2 30 ? 57.169 -8.630 17.965 1.00 36.50 27 LYS C N 1
ATOM 5981 C CA . LYS D 2 30 ? 55.745 -8.867 17.760 1.00 40.05 27 LYS C CA 1
ATOM 5982 C C . LYS D 2 30 ? 55.399 -10.334 17.988 1.00 42.65 27 LYS C C 1
ATOM 5983 O O . LYS D 2 30 ? 54.347 -10.648 18.559 1.00 43.51 27 LYS C O 1
ATOM 5989 N N . ALA D 2 31 ? 56.288 -11.240 17.576 1.00 39.64 28 ALA C N 1
ATOM 5990 C CA . ALA D 2 31 ? 56.103 -12.662 17.852 1.00 43.54 28 ALA C CA 1
ATOM 5991 C C . ALA D 2 31 ? 55.994 -12.921 19.350 1.00 48.02 28 ALA C C 1
ATOM 5992 O O . ALA D 2 31 ? 55.127 -13.680 19.799 1.00 43.89 28 ALA C O 1
ATOM 5994 N N . LYS D 2 32 ? 56.874 -12.300 20.143 1.00 36.79 29 LYS C N 1
ATOM 5995 C CA . LYS D 2 32 ? 56.790 -12.449 21.593 1.00 40.05 29 LYS C CA 1
ATOM 5996 C C . LYS D 2 32 ? 55.495 -11.864 22.137 1.00 46.27 29 LYS C C 1
ATOM 5997 O O . LYS D 2 32 ? 54.911 -12.422 23.074 1.00 43.35 29 LYS C O 1
ATOM 6003 N N . ILE D 2 33 ? 55.027 -10.755 21.562 1.00 39.22 30 ILE C N 1
ATOM 6004 C CA . ILE D 2 33 ? 53.753 -10.180 21.983 1.00 41.89 30 ILE C CA 1
ATOM 6005 C C . ILE D 2 33 ? 52.607 -11.140 21.673 1.00 44.56 30 ILE C C 1
ATOM 6006 O O . ILE D 2 33 ? 51.669 -11.285 22.467 1.00 40.19 30 ILE C O 1
ATOM 6011 N N . GLN D 2 34 ? 52.669 -11.817 20.522 1.00 43.74 31 GLN C N 1
ATOM 6012 C CA . GLN D 2 34 ? 51.653 -12.812 20.179 1.00 50.22 31 GLN C CA 1
ATOM 6013 C C . GLN D 2 34 ? 51.614 -13.943 21.201 1.00 42.36 31 GLN C C 1
ATOM 6014 O O . GLN D 2 34 ? 50.533 -14.404 21.586 1.00 46.74 31 GLN C O 1
ATOM 6020 N N . ASP D 2 35 ? 52.785 -14.395 21.652 1.00 45.24 32 ASP C N 1
ATOM 6021 C CA . ASP D 2 35 ? 52.848 -15.453 22.658 1.00 49.66 32 ASP C CA 1
ATOM 6022 C C . ASP D 2 35 ? 52.141 -15.049 23.949 1.00 50.28 32 ASP C C 1
ATOM 6023 O O . ASP D 2 35 ? 51.392 -15.847 24.525 1.00 45.70 32 ASP C O 1
ATOM 6028 N N . LYS D 2 36 ? 52.368 -13.814 24.420 1.00 44.61 33 LYS C N 1
ATOM 6029 C CA . LYS D 2 36 ? 51.824 -13.385 25.706 1.00 46.06 33 LYS C CA 1
ATOM 6030 C C . LYS D 2 36 ? 50.358 -12.977 25.618 1.00 53.38 33 LYS C C 1
ATOM 6031 O O . LYS D 2 36 ? 49.622 -13.112 26.602 1.00 49.34 33 LYS C O 1
ATOM 6037 N N . GLU D 2 37 ? 49.916 -12.459 24.473 1.00 44.33 34 GLU C N 1
ATOM 6038 C CA . GLU D 2 37 ? 48.625 -11.799 24.402 1.00 47.98 34 GLU C CA 1
ATOM 6039 C C . GLU D 2 37 ? 47.743 -12.286 23.266 1.00 47.56 34 GLU C C 1
ATOM 6040 O O . GLU D 2 37 ? 46.594 -11.844 23.177 1.00 50.57 34 GLU C O 1
ATOM 6046 N N . GLY D 2 38 ? 48.243 -13.158 22.391 1.00 53.41 35 GLY C N 1
ATOM 6047 C CA . GLY D 2 38 ? 47.439 -13.708 21.318 1.00 52.00 35 GLY C CA 1
ATOM 6048 C C . GLY D 2 38 ? 47.172 -12.778 20.155 1.00 56.09 35 GLY C C 1
ATOM 6049 O O . GLY D 2 38 ? 46.503 -13.188 19.197 1.00 54.13 35 GLY C O 1
ATOM 6050 N N . ILE D 2 39 ? 47.666 -11.548 20.193 1.00 53.33 36 ILE C N 1
ATOM 6051 C CA . ILE D 2 39 ? 47.448 -10.618 19.089 1.00 55.53 36 ILE C CA 1
ATOM 6052 C C . ILE D 2 39 ? 48.405 -10.987 17.935 1.00 55.48 36 ILE C C 1
ATOM 6053 O O . ILE D 2 39 ? 49.613 -11.111 18.177 1.00 52.14 36 ILE C O 1
ATOM 6058 N N . PRO D 2 40 ? 47.905 -11.157 16.721 1.00 55.29 37 PRO C N 1
ATOM 6059 C CA . PRO D 2 40 ? 48.780 -11.523 15.605 1.00 53.71 37 PRO C CA 1
ATOM 6060 C C . PRO D 2 40 ? 49.684 -10.343 15.216 1.00 47.07 37 PRO C C 1
ATOM 6061 O O . PRO D 2 40 ? 49.257 -9.193 15.277 1.00 52.31 37 PRO C O 1
ATOM 6065 N N . PRO D 2 41 ? 50.924 -10.644 14.818 1.00 48.50 38 PRO C N 1
ATOM 6066 C CA . PRO D 2 41 ? 51.878 -9.557 14.503 1.00 50.00 38 PRO C CA 1
ATOM 6067 C C . PRO D 2 41 ? 51.387 -8.565 13.463 1.00 54.76 38 PRO C C 1
ATOM 6068 O O . PRO D 2 41 ? 51.681 -7.367 13.574 1.00 47.73 38 PRO C O 1
ATOM 6072 N N . ASP D 2 42 ? 50.654 -9.026 12.445 1.00 56.57 39 ASP C N 1
ATOM 6073 C CA . ASP D 2 42 ? 50.183 -8.120 11.403 1.00 57.37 39 ASP C CA 1
ATOM 6074 C C . ASP D 2 42 ? 49.204 -7.083 11.942 1.00 54.02 39 ASP C C 1
ATOM 6075 O O . ASP D 2 42 ? 48.974 -6.063 11.284 1.00 52.37 39 ASP C O 1
ATOM 6077 N N . GLN D 2 43 ? 48.634 -7.315 13.123 1.00 49.06 40 GLN C N 1
ATOM 6078 C CA . GLN D 2 43 ? 47.725 -6.368 13.755 1.00 56.41 40 GLN C CA 1
ATOM 6079 C C . GLN D 2 43 ? 48.410 -5.464 14.774 1.00 61.17 40 GLN C C 1
ATOM 6080 O O . GLN D 2 43 ? 47.733 -4.641 15.400 1.00 57.93 40 GLN C O 1
ATOM 6086 N N . GLN D 2 44 ? 49.724 -5.590 14.958 1.00 56.20 41 GLN C N 1
ATOM 6087 C CA . GLN D 2 44 ? 50.451 -4.832 15.971 1.00 52.51 41 GLN C CA 1
ATOM 6088 C C . GLN D 2 44 ? 51.175 -3.650 15.335 1.00 48.96 41 GLN C C 1
ATOM 6089 O O . GLN D 2 44 ? 51.819 -3.796 14.292 1.00 46.82 41 GLN C O 1
ATOM 6095 N N . ARG D 2 45 ? 51.066 -2.488 15.970 1.00 54.17 42 ARG C N 1
ATOM 6096 C CA . ARG D 2 45 ? 51.880 -1.317 15.662 1.00 52.58 42 ARG C CA 1
ATOM 6097 C C . ARG D 2 45 ? 52.651 -0.966 16.925 1.00 48.12 42 ARG C C 1
ATOM 6098 O O . ARG D 2 45 ? 52.054 -0.822 17.998 1.00 49.26 42 ARG C O 1
ATOM 6100 N N . LEU D 2 46 ? 53.973 -0.864 16.807 1.00 41.19 43 LEU C N 1
ATOM 6101 C CA . LEU D 2 46 ? 54.829 -0.553 17.941 1.00 44.94 43 LEU C CA 1
ATOM 6102 C C . LEU D 2 46 ? 55.413 0.844 17.768 1.00 46.95 43 LEU C C 1
ATOM 6103 O O . LEU D 2 46 ? 55.967 1.164 16.712 1.00 45.21 43 LEU C O 1
ATOM 6108 N N . ILE D 2 47 ? 55.277 1.667 18.801 1.00 39.42 44 ILE C N 1
ATOM 6109 C CA . ILE D 2 47 ? 55.846 3.008 18.835 1.00 48.06 44 ILE C CA 1
ATOM 6110 C C . ILE D 2 47 ? 56.875 3.054 19.951 1.00 45.82 44 ILE C C 1
ATOM 6111 O O . ILE D 2 47 ? 56.632 2.536 21.045 1.00 43.85 44 ILE C O 1
ATOM 6116 N N . PHE D 2 48 ? 58.023 3.670 19.682 1.00 42.08 45 PHE C N 1
ATOM 6117 C CA . PHE D 2 48 ? 58.994 3.954 20.734 1.00 49.93 45 PHE C CA 1
ATOM 6118 C C . PHE D 2 48 ? 59.157 5.462 20.866 1.00 49.34 45 PHE C C 1
ATOM 6119 O O . PHE D 2 48 ? 59.715 6.114 19.976 1.00 47.13 45 PHE C O 1
ATOM 6127 N N . ALA D 2 49 ? 58.680 6.006 21.982 1.00 46.97 46 ALA C N 1
ATOM 6128 C CA . ALA D 2 49 ? 58.852 7.416 22.282 1.00 52.73 46 ALA C CA 1
ATOM 6129 C C . ALA D 2 49 ? 60.058 7.689 23.171 1.00 57.28 46 ALA C C 1
ATOM 6130 O O . ALA D 2 49 ? 60.572 8.814 23.159 1.00 55.46 46 ALA C O 1
ATOM 6132 N N . GLY D 2 50 ? 60.528 6.688 23.915 1.00 60.38 47 GLY C N 1
ATOM 6133 C CA . GLY D 2 50 ? 61.598 6.918 24.874 1.00 60.03 47 GLY C CA 1
ATOM 6134 C C . GLY D 2 50 ? 61.180 7.977 25.873 1.00 63.60 47 GLY C C 1
ATOM 6135 O O . GLY D 2 50 ? 60.076 7.941 26.427 1.00 65.40 47 GLY C O 1
ATOM 6136 N N . LYS D 2 51 ? 62.068 8.939 26.102 1.00 64.06 48 LYS C N 1
ATOM 6137 C CA . LYS D 2 51 ? 61.744 10.164 26.818 1.00 67.15 48 LYS C CA 1
ATOM 6138 C C . LYS D 2 51 ? 61.613 11.283 25.787 1.00 67.78 48 LYS C C 1
ATOM 6139 O O . LYS D 2 51 ? 62.460 11.409 24.894 1.00 64.66 48 LYS C O 1
ATOM 6145 N N . ARG D 2 52 ? 60.559 12.097 25.924 1.00 67.87 49 ARG C N 1
ATOM 6146 C CA . ARG D 2 52 ? 59.962 12.775 24.769 1.00 60.06 49 ARG C CA 1
ATOM 6147 C C . ARG D 2 52 ? 60.884 13.824 24.144 1.00 67.37 49 ARG C C 1
ATOM 6148 O O . ARG D 2 52 ? 61.113 13.806 22.927 1.00 68.48 49 ARG C O 1
ATOM 6150 N N . LEU D 2 53 ? 61.402 14.774 24.951 1.00 60.56 50 LEU C N 1
ATOM 6151 C CA . LEU D 2 53 ? 61.999 16.010 24.389 1.00 59.16 50 LEU C CA 1
ATOM 6152 C C . LEU D 2 53 ? 63.335 15.772 23.522 1.00 54.99 50 LEU C C 1
ATOM 6153 O O . LEU D 2 53 ? 63.922 16.768 23.010 1.00 32.64 50 LEU C O 1
ATOM 6158 N N . SER D 2 54 ? 63.780 14.526 23.323 1.00 61.38 51 SER C N 1
ATOM 6159 C CA . SER D 2 54 ? 65.014 14.224 22.595 1.00 48.37 51 SER C CA 1
ATOM 6160 C C . SER D 2 54 ? 64.779 13.822 21.145 1.00 56.79 51 SER C C 1
ATOM 6161 O O . SER D 2 54 ? 65.257 14.492 20.223 1.00 58.50 51 SER C O 1
ATOM 6164 N N A PHE D 2 55 ? 64.063 12.723 20.928 0.51 50.28 52 PHE C N 1
ATOM 6165 N N B PHE D 2 55 ? 64.089 12.710 20.921 0.49 50.29 52 PHE C N 1
ATOM 6166 C CA A PHE D 2 55 ? 63.802 12.188 19.602 0.51 49.53 52 PHE C CA 1
ATOM 6167 C CA B PHE D 2 55 ? 63.803 12.247 19.575 0.49 49.53 52 PHE C CA 1
ATOM 6168 C C A PHE D 2 55 ? 62.295 12.124 19.375 0.51 51.30 52 PHE C C 1
ATOM 6169 C C B PHE D 2 55 ? 62.299 12.162 19.373 0.49 51.30 52 PHE C C 1
ATOM 6170 O O A PHE D 2 55 ? 61.514 11.936 20.315 0.51 49.72 52 PHE C O 1
ATOM 6171 O O B PHE D 2 55 ? 61.529 11.995 20.326 0.49 49.72 52 PHE C O 1
ATOM 6186 N N . TYR D 2 56 ? 61.893 12.301 18.119 1.00 51.56 53 TYR C N 1
ATOM 6187 C CA . TYR D 2 56 ? 60.491 12.191 17.756 1.00 43.02 53 TYR C CA 1
ATOM 6188 C C . TYR D 2 56 ? 60.084 10.719 17.752 1.00 44.16 53 TYR C C 1
ATOM 6189 O O . TYR D 2 56 ? 60.853 9.856 17.314 1.00 46.50 53 TYR C O 1
ATOM 6198 N N . ARG D 2 57 ? 58.876 10.434 18.260 1.00 45.15 54 ARG C N 1
ATOM 6199 C CA . ARG D 2 57 ? 58.410 9.054 18.387 1.00 40.98 54 ARG C CA 1
ATOM 6200 C C . ARG D 2 57 ? 58.522 8.328 17.056 1.00 45.62 54 ARG C C 1
ATOM 6201 O O . ARG D 2 57 ? 58.216 8.888 16.001 1.00 43.58 54 ARG C O 1
ATOM 6203 N N . LYS D 2 58 ? 58.957 7.070 17.103 1.00 41.35 55 LYS C N 1
ATOM 6204 C CA . LYS D 2 58 ? 59.227 6.300 15.896 1.00 45.53 55 LYS C CA 1
ATOM 6205 C C . LYS D 2 58 ? 58.337 5.069 15.834 1.00 51.85 55 LYS C C 1
ATOM 6206 O O . LYS D 2 58 ? 58.255 4.308 16.804 1.00 45.04 55 LYS C O 1
ATOM 6212 N N . GLN D 2 59 ? 57.680 4.877 14.694 1.00 41.95 56 GLN C N 1
ATOM 6213 C CA . GLN D 2 59 ? 57.009 3.616 14.425 1.00 47.64 56 GLN C CA 1
ATOM 6214 C C . GLN D 2 59 ? 58.070 2.556 14.160 1.00 52.52 56 GLN C C 1
ATOM 6215 O O . GLN D 2 59 ? 58.860 2.684 13.218 1.00 53.86 56 GLN C O 1
ATOM 6217 N N . LEU D 2 60 ? 58.114 1.526 15.001 1.00 42.40 57 LEU C N 1
ATOM 6218 C CA . LEU D 2 60 ? 59.128 0.496 14.834 1.00 43.02 57 LEU C CA 1
ATOM 6219 C C . LEU D 2 60 ? 58.833 -0.307 13.575 1.00 51.31 57 LEU C C 1
ATOM 6220 O O . LEU D 2 60 ? 57.729 -0.834 13.405 1.00 48.90 57 LEU C O 1
ATOM 6225 N N . GLU D 2 61 ? 59.813 -0.390 12.688 1.00 39.67 58 GLU C N 1
ATOM 6226 C CA . GLU D 2 61 ? 59.614 -1.003 11.387 1.00 48.81 58 GLU C CA 1
ATOM 6227 C C . GLU D 2 61 ? 60.160 -2.423 11.388 1.00 54.11 58 GLU C C 1
ATOM 6228 O O . GLU D 2 61 ? 61.214 -2.701 11.969 1.00 47.01 58 GLU C O 1
ATOM 6234 N N . ASP D 2 62 ? 59.415 -3.328 10.766 1.00 48.40 59 ASP C N 1
ATOM 6235 C CA . ASP D 2 62 ? 59.881 -4.699 10.666 1.00 59.45 59 ASP C CA 1
ATOM 6236 C C . ASP D 2 62 ? 61.136 -4.739 9.799 1.00 60.80 59 ASP C C 1
ATOM 6237 O O . ASP D 2 62 ? 61.282 -3.965 8.845 1.00 55.99 59 ASP C O 1
ATOM 6242 N N . GLY D 2 63 ? 62.058 -5.629 10.157 1.00 56.27 60 GLY C N 1
ATOM 6243 C CA . GLY D 2 63 ? 63.383 -5.648 9.586 1.00 54.66 60 GLY C CA 1
ATOM 6244 C C . GLY D 2 63 ? 64.410 -4.873 10.390 1.00 52.37 60 GLY C C 1
ATOM 6245 O O . GLY D 2 63 ? 65.605 -5.187 10.318 1.00 51.17 60 GLY C O 1
ATOM 6246 N N . ARG D 2 64 ? 63.976 -3.869 11.146 1.00 43.25 61 ARG C N 1
ATOM 6247 C CA . ARG D 2 64 ? 64.861 -3.188 12.074 1.00 43.03 61 ARG C CA 1
ATOM 6248 C C . ARG D 2 64 ? 64.978 -3.986 13.373 1.00 47.42 61 ARG C C 1
ATOM 6249 O O . ARG D 2 64 ? 64.153 -4.853 13.680 1.00 40.06 61 ARG C O 1
ATOM 6257 N N . THR D 2 65 ? 66.026 -3.685 14.133 1.00 39.83 62 THR C N 1
ATOM 6258 C CA . THR D 2 65 ? 66.271 -4.302 15.428 1.00 32.00 62 THR C CA 1
ATOM 6259 C C . THR D 2 65 ? 66.030 -3.296 16.547 1.00 38.53 62 THR C C 1
ATOM 6260 O O . THR D 2 65 ? 66.023 -2.078 16.330 1.00 29.97 62 THR C O 1
ATOM 6264 N N . LEU D 2 66 ? 65.832 -3.820 17.763 1.00 29.66 63 LEU C N 1
ATOM 6265 C CA . LEU D 2 66 ? 65.743 -2.942 18.923 1.00 28.44 63 LEU C CA 1
ATOM 6266 C C . LEU D 2 6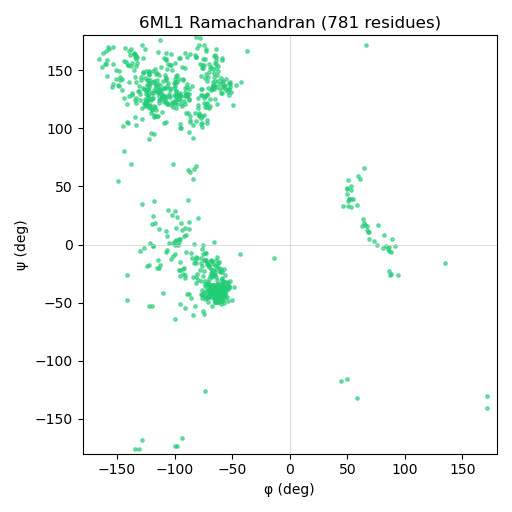6 ? 66.990 -2.081 19.042 1.00 28.34 63 LEU C C 1
ATOM 6267 O O . LEU D 2 66 ? 66.917 -0.931 19.495 1.00 29.70 63 LEU C O 1
ATOM 6272 N N . SER D 2 67 ? 68.134 -2.621 18.627 1.00 27.33 64 SER C N 1
ATOM 6273 C CA . SER D 2 67 ? 69.386 -1.874 18.640 1.00 32.21 64 SER C CA 1
ATOM 6274 C C . SER D 2 67 ? 69.290 -0.604 17.799 1.00 29.82 64 SER C C 1
ATOM 6275 O O . SER D 2 67 ? 69.792 0.452 18.198 1.00 27.29 64 SER C O 1
ATOM 6278 N N . ASP D 2 68 ? 68.648 -0.691 16.630 1.00 28.00 65 ASP C N 1
ATOM 6279 C CA . ASP D 2 68 ? 68.521 0.471 15.752 1.00 28.82 65 ASP C CA 1
ATOM 6280 C C . ASP D 2 68 ? 67.816 1.633 16.444 1.00 30.46 65 ASP C C 1
ATOM 6281 O O . ASP D 2 68 ? 68.109 2.802 16.154 1.00 30.16 65 ASP C O 1
ATOM 6286 N N . TYR D 2 69 ? 66.882 1.340 17.349 1.00 26.24 66 TYR C N 1
ATOM 6287 C CA . TYR D 2 69 ? 66.144 2.385 18.042 1.00 25.07 66 TYR C CA 1
ATOM 6288 C C . TYR D 2 69 ? 66.738 2.715 19.400 1.00 28.90 66 TYR C C 1
ATOM 6289 O O . TYR D 2 69 ? 66.171 3.542 20.123 1.00 28.77 66 TYR C O 1
ATOM 6298 N N . ASN D 2 70 ? 67.880 2.109 19.737 1.00 25.54 67 ASN C N 1
ATOM 6299 C CA . ASN D 2 70 ? 68.582 2.319 21.007 1.00 31.91 67 ASN C CA 1
ATOM 6300 C C . ASN D 2 70 ? 67.701 1.967 22.208 1.00 37.75 67 ASN C C 1
ATOM 6301 O O . ASN D 2 70 ? 67.806 2.583 23.277 1.00 31.51 67 ASN C O 1
ATOM 6306 N N . ILE D 2 71 ? 66.839 0.956 22.036 1.00 31.42 68 ILE C N 1
ATOM 6307 C CA . ILE D 2 71 ? 66.000 0.474 23.131 1.00 35.63 68 ILE C CA 1
ATOM 6308 C C . ILE D 2 71 ? 66.882 -0.034 24.262 1.00 33.26 68 ILE C C 1
ATOM 6309 O O . ILE D 2 71 ? 67.843 -0.785 24.042 1.00 32.88 68 ILE C O 1
ATOM 6314 N N . GLN D 2 72 ? 66.556 0.370 25.483 1.00 32.27 69 GLN C N 1
ATOM 6315 C CA . GLN D 2 72 ? 67.344 0.038 26.658 1.00 30.47 69 GLN C CA 1
ATOM 6316 C C . GLN D 2 72 ? 66.557 -0.867 27.592 1.00 31.36 69 GLN C C 1
ATOM 6317 O O . GLN D 2 72 ? 65.338 -1.020 27.467 1.00 34.96 69 GLN C O 1
ATOM 6323 N N . LYS D 2 73 ? 67.284 -1.466 28.536 1.00 38.76 70 LYS C N 1
ATOM 6324 C CA . LYS D 2 73 ? 66.654 -2.216 29.616 1.00 40.20 70 LYS C CA 1
ATOM 6325 C C . LYS D 2 73 ? 65.599 -1.362 30.306 1.00 37.86 70 LYS C C 1
ATOM 6326 O O . LYS D 2 73 ? 65.865 -0.217 30.683 1.00 40.79 70 LYS C O 1
ATOM 6328 N N . HIS D 2 74 ? 64.396 -1.922 30.442 1.00 38.34 71 HIS C N 1
ATOM 6329 C CA . HIS D 2 74 ? 63.210 -1.318 31.050 1.00 42.53 71 HIS C CA 1
ATOM 6330 C C . HIS D 2 74 ? 62.664 -0.142 30.251 1.00 47.98 71 HIS C C 1
ATOM 6331 O O . HIS D 2 74 ? 61.849 0.622 30.778 1.00 48.39 71 HIS C O 1
ATOM 6338 N N . SER D 2 75 ? 63.072 0.021 28.989 1.00 40.55 72 SER C N 1
ATOM 6339 C CA . SER D 2 75 ? 62.351 0.907 28.081 1.00 40.42 72 SER C CA 1
ATOM 6340 C C . SER D 2 75 ? 60.904 0.445 27.955 1.00 48.06 72 SER C C 1
ATOM 6341 O O . SER D 2 75 ? 60.592 -0.718 28.236 1.00 43.15 72 SER C O 1
ATOM 6344 N N . THR D 2 76 ? 60.020 1.333 27.514 1.00 45.36 73 THR C N 1
ATOM 6345 C CA . THR D 2 76 ? 58.607 1.016 27.348 1.00 47.90 73 THR C CA 1
ATOM 6346 C C . THR D 2 76 ? 58.207 1.299 25.909 1.00 53.85 73 THR C C 1
ATOM 6347 O O . THR D 2 76 ? 58.427 2.407 25.405 1.00 47.28 73 THR C O 1
ATOM 6351 N N . LEU D 2 77 ? 57.656 0.287 25.244 1.00 44.33 74 LEU C N 1
ATOM 6352 C CA . LEU D 2 77 ? 57.109 0.421 23.904 1.00 44.57 74 LEU C CA 1
ATOM 6353 C C . LEU D 2 77 ? 55.596 0.603 23.998 1.00 47.56 74 LEU C C 1
ATOM 6354 O O . LEU D 2 77 ? 54.940 0.051 24.884 1.00 45.26 74 LEU C O 1
ATOM 6359 N N . GLN D 2 78 ? 55.048 1.395 23.085 1.00 48.60 75 GLN C N 1
ATOM 6360 C CA . GLN D 2 78 ? 53.609 1.616 23.008 1.00 50.86 75 GLN C CA 1
ATOM 6361 C C . GLN D 2 78 ? 53.020 0.667 21.975 1.00 44.36 75 GLN C C 1
ATOM 6362 O O . GLN D 2 78 ? 53.472 0.642 20.825 1.00 45.08 75 GLN C O 1
ATOM 6368 N N . LEU D 2 79 ? 52.027 -0.117 22.388 1.00 50.11 76 LEU C N 1
ATOM 6369 C CA . LEU D 2 79 ? 51.381 -1.094 21.518 1.00 52.58 76 LEU C CA 1
ATOM 6370 C C . LEU D 2 79 ? 50.024 -0.577 21.066 1.00 51.49 76 LEU C C 1
ATOM 6371 O O . LEU D 2 79 ? 49.195 -0.194 21.895 1.00 49.24 76 LEU C O 1
ATOM 6376 N N . LEU D 2 80 ? 49.805 -0.576 19.754 1.00 54.13 77 LEU C N 1
ATOM 6377 C CA . LEU D 2 80 ? 48.506 -0.293 19.162 1.00 49.40 77 LEU C CA 1
ATOM 6378 C C . LEU D 2 80 ? 48.071 -1.516 18.369 1.00 54.90 77 LEU C C 1
ATOM 6379 O O . LEU D 2 80 ? 48.736 -1.897 17.399 1.00 52.56 77 LEU C O 1
ATOM 6384 N N . VAL D 2 81 ? 46.970 -2.134 18.785 1.00 57.44 78 VAL C N 1
ATOM 6385 C CA . VAL D 2 81 ? 46.384 -3.250 18.050 1.00 58.71 78 VAL C CA 1
ATOM 6386 C C . VAL D 2 81 ? 45.390 -2.701 17.038 1.00 61.96 78 VAL C C 1
ATOM 6387 O O . VAL D 2 81 ? 44.518 -1.898 17.387 1.00 62.72 78 VAL C O 1
ATOM 6391 N N . ILE D 2 82 ? 45.526 -3.129 15.784 1.00 60.77 79 ILE C N 1
ATOM 6392 C CA . ILE D 2 82 ? 44.666 -2.687 14.693 1.00 66.03 79 ILE C CA 1
ATOM 6393 C C . ILE D 2 82 ? 43.778 -3.859 14.297 1.00 68.31 79 ILE C C 1
ATOM 6394 O O . ILE D 2 82 ? 44.235 -4.804 13.643 1.00 68.49 79 ILE C O 1
ATOM 6399 N N . SER D 2 83 ? 42.507 -3.798 14.692 1.00 70.85 80 SER C N 1
ATOM 6400 C CA . SER D 2 83 ? 41.541 -4.861 14.449 1.00 69.47 80 SER C CA 1
ATOM 6401 C C . SER D 2 83 ? 40.355 -4.281 13.691 1.00 74.56 80 SER C C 1
ATOM 6402 O O . SER D 2 83 ? 39.676 -3.376 14.192 1.00 71.34 80 SER C O 1
ATOM 6405 N N . ARG D 2 84 ? 40.124 -4.788 12.479 1.00 74.78 81 ARG C N 1
ATOM 6406 C CA . ARG D 2 84 ? 38.981 -4.396 11.652 1.00 76.04 81 ARG C CA 1
ATOM 6407 C C . ARG D 2 84 ? 38.904 -2.880 11.473 1.00 76.16 81 ARG C C 1
ATOM 6408 O O . ARG D 2 84 ? 37.824 -2.285 11.493 1.00 75.76 81 ARG C O 1
ATOM 6410 N N . GLY D 2 85 ? 40.064 -2.248 11.300 1.00 78.15 82 GLY C N 1
ATOM 6411 C CA . GLY D 2 85 ? 40.128 -0.823 11.040 1.00 74.24 82 GLY C CA 1
ATOM 6412 C C . GLY D 2 85 ? 39.911 0.080 12.234 1.00 73.02 82 GLY C C 1
ATOM 6413 O O . GLY D 2 85 ? 39.638 1.271 12.044 1.00 64.59 82 GLY C O 1
ATOM 6414 N N . ILE D 2 86 ? 40.016 -0.441 13.454 1.00 78.47 83 ILE C N 1
ATOM 6415 C CA . ILE D 2 86 ? 39.903 0.356 14.670 1.00 79.81 83 ILE C CA 1
ATOM 6416 C C . ILE D 2 86 ? 41.109 0.055 15.552 1.00 80.40 83 ILE C C 1
ATOM 6417 O O . ILE D 2 86 ? 41.566 -1.091 15.622 1.00 76.85 83 ILE C O 1
ATOM 6419 N N . LEU D 2 87 ? 41.630 1.086 16.216 1.00 77.15 84 LEU C N 1
ATOM 6420 C CA . LEU D 2 87 ? 42.789 0.932 17.085 1.00 75.41 84 LEU C CA 1
ATOM 6421 C C . LEU D 2 87 ? 42.346 0.585 18.501 1.00 78.25 84 LEU C C 1
ATOM 6422 O O . LEU D 2 87 ? 41.378 1.153 19.021 1.00 79.64 84 LEU C O 1
ATOM 6424 N N . TYR D 2 88 ? 43.057 -0.357 19.118 1.00 71.69 85 TYR C N 1
ATOM 6425 C CA . TYR D 2 88 ? 42.740 -0.810 20.471 1.00 70.18 85 TYR C CA 1
ATOM 6426 C C . TYR D 2 88 ? 44.005 -0.914 21.318 1.00 63.22 85 TYR C C 1
ATOM 6427 O O . TYR D 2 88 ? 45.072 -1.258 20.806 1.00 62.80 85 TYR C O 1
ATOM 6429 N N . MET E 3 1 ? 75.262 21.533 25.021 1.00 38.67 11 MET G N 1
ATOM 6430 C CA . MET E 3 1 ? 76.666 21.310 24.718 1.00 48.19 11 MET G CA 1
ATOM 6431 C C . MET E 3 1 ? 77.649 22.077 25.606 1.00 47.24 11 MET G C 1
ATOM 6432 O O . MET E 3 1 ? 78.846 21.807 25.534 1.00 57.17 11 MET G O 1
ATOM 6434 N N . ALA E 3 2 ? 77.175 23.015 26.434 1.00 39.51 12 ALA G N 1
ATOM 6435 C CA . ALA E 3 2 ? 78.047 23.634 27.434 1.00 48.05 12 ALA G CA 1
ATOM 6436 C C . ALA E 3 2 ? 77.373 23.650 28.803 1.00 39.21 12 ALA G C 1
ATOM 6437 O O . ALA E 3 2 ? 76.214 24.060 28.921 1.00 36.42 12 ALA G O 1
ATOM 6439 N N . HIS E 3 3 ? 78.111 23.222 29.833 1.00 37.06 13 HIS G N 1
ATOM 6440 C CA . HIS E 3 3 ? 77.641 23.197 31.216 1.00 36.46 13 HIS G CA 1
ATOM 6441 C C . HIS E 3 3 ? 78.351 24.265 32.042 1.00 46.27 13 HIS G C 1
ATOM 6442 O O . HIS E 3 3 ? 79.576 24.414 31.956 1.00 47.43 13 HIS G O 1
ATOM 6449 N N . HIS E 3 4 ? 77.578 24.996 32.849 1.00 43.72 14 HIS G N 1
ATOM 6450 C CA . HIS E 3 4 ? 78.098 25.958 33.815 1.00 49.09 14 HIS G CA 1
ATOM 6451 C C . HIS E 3 4 ? 77.617 25.607 35.218 1.00 52.31 14 HIS G C 1
ATOM 6452 O O . HIS E 3 4 ? 76.499 25.108 35.403 1.00 46.71 14 HIS G O 1
ATOM 6459 N N . HIS E 3 5 ? 78.462 25.890 36.209 1.00 57.67 15 HIS G N 1
ATOM 6460 C CA . HIS E 3 5 ? 78.071 25.728 37.609 1.00 62.98 15 HIS G CA 1
ATOM 6461 C C . HIS E 3 5 ? 77.005 26.755 37.996 1.00 60.07 15 HIS G C 1
ATOM 6462 O O . HIS E 3 5 ? 75.837 26.410 38.190 1.00 65.87 15 HIS G O 1
#

Sequence (812 aa):
NEQPGLCGLSNLGFMNSAIQCLSNTPPLTEYFLNDKYQEELNFDNPLGMRGEIAKSYAELIKQMWSGKFSYVTPRAFKTQVGRFAPQFCQELLAFLLDGLHEDLNRIRKKPYIQLKDADGRPDKVVAEEAWENHLLKRNDSIIVDIFHGLFKSTLVCPECAKISVTFDPFCYLTLPLPMPKKPFVKKLKDCIELFTTKEKLGDPWYCPNCKEHQQATKKLDLWSLPPVLVVHLKRFSYSRYMRDKLDTLVDFPINDLDMSGCRYNLIAVSNHYGGHYTAFAKNKDDGKWYYFDDSSVSTASEDQIVSKAAYVLFYQRQNEQPGLCGLSNLGFMNSAIQCLSNTPPLTEYFLNDKYQEELNFDNPLGMRGEIAKSYAELIKQMWSGKFSYVTPRAFKTQVGRFAPQFCQELLAFLLDGLHEDLNRIRKKPYIQLKDDADGRPDKVVAEEAWENHLKRNDSIIVDIFHGLLFKSSTLVCPECAKISVTFDPFCYLTLPLPMPKKPFVKLKDCIELFTTKEKLGAEDPWYCPNCKEHQQATKKLDLWSLPPVLVVHLKRFSYSRYMRDKLDTLVDFPINDLDMSGCRYNLIAVSNHYGGHYTAFAKNKDDGKWYYFDDSSVSTASEEDQIVSKAAYVLFYQRQSSGAAMLIFVKTLSGKFISLEVEPSDTIENVKAKIQDKEGIPPDQQRLIFALSFYRKQLEDGRTLSDYNIQKHSTLQLLVISRGILAAMLIFVKTLSGKFISLEVEPSDTIENVKAKIQDKEGIPPDQQRLIFAGKRLSFFYRKQLEDGRTLSDYNIQKHSTLQLLVISRGILYMAHHH

Radius of gyration: 34.78 Å; Cα contacts (8 Å, |Δi|>4): 1774; chains: 5; bounding box: 72×114×62 Å

Nearest PDB structures (foldseek):
  6ml1-assembly2_B  TM=1.003E+00  e=7.421E-78  Homo sapiens
  6ml1-assembly1_A  TM=9.915E-01  e=1.198E-72  Homo sapiens
  2y6e-assembly1_E  TM=8.933E-01  e=2.503E-51  Homo sapiens
  3nhe-assembly1_A  TM=8.874E-01  e=1.603E-37  Homo sapiens
  5xve-assembly1_A  TM=8.669E-01  e=2.075E-36  Homo sapiens

InterPro domains:
  IPR001394 Peptidase C19, ubiquitin carboxyl-terminal hydrolase [PF00443] (289-930)
  IPR006615 Peptidase C19, ubiquitin-specific peptidase, DUSP domain [PF06337] (27-118)
  IPR006615 Peptidase C19, ubiquitin-specific peptidase, DUSP domain [PS51283] (7-118)
  IPR006615 Peptidase C19, ubiquitin-specific peptidase, DUSP domain [SM00695] (23-121)
  IPR013792 RNA 3'-terminal phosphate cyclase/enolpyruvate transferase, alpha/beta [SSF55205] (500-602)
  IPR018200 Ubiquitin specific protease, conserved site [PS00972] (290-305)
  IPR018200 Ubiquitin specific protease, conserved site [PS00973] (875-892)
  IPR028135 Ubiquitin-like domain, USP-type [PF14836] (136-222)
  IPR028889 Ubiquitin specific protease UPS, catalytic domain [PS50235] (289-933)
  IPR029071 Ubiquitin-like domain superfamily [SSF54236] (146-217)
  IPR029346 Ubiquitin carboxyl-terminal hydrolase, C-terminal [PF14533] (472-600)
  IPR035927 DUSP-like superfamily [G3DSA:3.30.2230.10] (3-131)
  IPR035927 DUSP-like superfamily [SSF143791] (6-119)
  IPR038765 Papain-like cysteine peptidase superfamily [SSF54001] (286-932)
  IPR050185 Ubiquitin carboxyl-terminal hydrolase [PTHR21646] (228-932)

CATH classification: 3.90.70.10

GO terms:
  GO:0005515 protein binding (F, IPI)
  GO:0101005 deubiquitinase activity (F, IDA)
  GO:0016579 protein deubiquitination (P, IDA)
  GO:0051252 regulation of RNA metabolic process (P, IDA)
  GO:0035520 monoubiquitinated protein deubiquitination (P, IDA)
  GO:1900246 positive regulation of RIG-I signaling pathway (P, IDA)
  GO:1990380 K48-linked deubiquitinase activity (F, IDA)
  GO:0061649 ubiquitin-modified histone reader activity (F, IDA)
  GO:0004843 cysteine-type deubiquitinase activity (F, IDA)
  GO:0005634 nucleus (C, IDA)
  GO:0005737 cytoplasm (C, IDA)
  GO:1905035 negative regulation of antifungal innate immune response (P, IDA)
  GO:1990167 protein K27-linked deubiquitination (P, IDA)
  GO:0030509 BMP signaling pathway (P, IDA)
  GO:0007179 transforming growth factor beta receptor signaling pathway (P, IDA)
  GO:0004197 cysteine-type endopeptidase activity (F, IMP)
  GO:0005160 transforming growth factor beta receptor binding (F, IPI)
  GO:0046332 SMAD binding (F, IPI)
  GO:0004843 cysteine-type deubiquitinase activity (F, TAS)
  GO:0004197 cysteine-type endopeptidase activity (F, TAS)